Protein AF-0000000075436299 (afdb_homodimer)

Organism: Fusarium oxysporum f. sp. cubense (strain race 4) (NCBI:txid2502994)

Nearest PDB structures (foldseek):
  7tog-assembly1_A  TM=9.737E-01  e=5.613E-54  Prolixibacter bellariivorans
  7toj-assembly1_A  TM=9.545E-01  e=9.692E-47  Chryseobacterium sp. YR480
  7tok-assembly1_A  TM=7.666E-01  e=3.173E-10  Flavobacterium johnsoniae
  7tok-assembly2_B  TM=7.812E-01  e=6.354E-10  Flavobacterium johnsoniae
  4hf7-assembly1_A-2  TM=7.549E-01  e=6.165E-09  Bacteroides thetaiotaomicron VPI-5482

Secondary structure (DSSP, 8-state):
------EEEEE-PPPEEPPGGGSPPTTSEETTEESTTEEEEEEEE-SS-EEEEEEEEEETT-SSPEEESEEEEEPBPP-BTTBTTT-SBB-GGG-EE--BTTBSSEEE-TTEEEEPPPEEEEE-TT-EEEEEEEESS-EEGGG-EEES--SS-EEEEES--TT-SB--STT-EEES-EESEEEEEEE--TT---EEEEEESHHHHTTTSPTTS--SHHHHHHHHHTTSTTGGG-EEEEEE-TT--SSS-BSB--HHHHHIIIIITSTTEEEEEEE--HHHHHHS-SSHHHHHHHHHHHHHHHHHHHHHHHTTT-EEEEEPPPP-TT-TTT---HHHHHHHHHHHHHHHHS--SSEEE-HHHHHB-SS-TTSB-GGGB-SSSSSB-HHHHHHHHHHS-TTHHHHHH-/------EEEEE-PPPEEPPGGGSPPTTSEETTEESTTEEEEEEEE-SS-EEEEEEEEEETT-SSPEEESEEEEEPBPP-BTTBTTT-SBB-GGG-EE--BTTBSSEEE-TTEEEEPPPEEEEE-TT-EEEEEEEESS-EEGGG-EEES---S-EEEEES--TT-SB--STT-EEES-EESEEEEEEE--TT---EEEEEESHHHHTTTSPTTS--SHHHHHHHHHTTSTTGGG-EEEEEE-TT--SSS-BSBS-HHHHHIIIIITSTTEEEEEEE--HHHHHHS-SSHHHHHHHHHHHHHHHHHHHHHHHTTT-EEEEEPPPP-TT-TTT---HHHHHHHHHHHHHHHHS--SSEEE-HHHHHB-SS-TTSB-GGGB-SSSSSB-HHHHHHHHHHS-TTHHHHHH-

Radius of gyration: 26.65 Å; Cα contacts (8 Å, |Δi|>4): 2162; chains: 2; bounding box: 62×73×62 Å

Structure (mmCIF, N/CA/C/O backbone):
data_AF-0000000075436299-model_v1
#
loop_
_entity.id
_entity.type
_entity.pdbx_description
1 polymer 'SGNH hydrolase-type esterase domain-containing protein'
#
loop_
_atom_site.group_PDB
_atom_site.id
_atom_site.type_symbol
_atom_site.label_atom_id
_atom_site.label_alt_id
_atom_site.label_comp_id
_atom_site.label_asym_id
_atom_site.label_entity_id
_atom_site.label_seq_id
_atom_site.pdbx_PDB_ins_code
_atom_site.Cartn_x
_atom_site.Cartn_y
_atom_site.Cartn_z
_atom_site.occupancy
_atom_site.B_iso_or_equiv
_atom_site.auth_seq_id
_atom_site.auth_comp_id
_atom_site.auth_asym_id
_atom_site.auth_atom_id
_atom_site.pdbx_PDB_model_num
ATOM 1 N N . MET A 1 1 ? 11.297 19.406 -19.016 1 36.53 1 MET A N 1
ATOM 2 C CA . MET A 1 1 ? 11.031 18.547 -17.875 1 36.53 1 MET A CA 1
ATOM 3 C C . MET A 1 1 ? 11.289 17.078 -18.219 1 36.53 1 MET A C 1
ATOM 5 O O . MET A 1 1 ? 11.016 16.641 -19.328 1 36.53 1 MET A O 1
ATOM 9 N N . LYS A 1 2 ? 12.211 16.516 -17.562 1 46.03 2 LYS A N 1
ATOM 10 C CA . LYS A 1 2 ? 12.625 15.148 -17.859 1 46.03 2 LYS A CA 1
ATOM 11 C C . LYS A 1 2 ? 11.422 14.211 -17.953 1 46.03 2 LYS A C 1
ATOM 13 O O . LYS A 1 2 ? 10.531 14.258 -17.094 1 46.03 2 LYS A O 1
ATOM 18 N N . SER A 1 3 ? 11.07 13.898 -19.219 1 51.47 3 SER A N 1
ATOM 19 C CA . SER A 1 3 ? 10.016 12.906 -19.422 1 51.47 3 SER A CA 1
ATOM 20 C C . SER A 1 3 ? 10.094 11.797 -18.375 1 51.47 3 SER A C 1
ATOM 22 O O . SER A 1 3 ? 11.164 11.219 -18.156 1 51.47 3 SER A O 1
ATOM 24 N N . LEU A 1 4 ? 9.055 11.75 -17.453 1 61.84 4 LEU A N 1
ATOM 25 C CA . LEU A 1 4 ? 9.023 10.695 -16.438 1 61.84 4 LEU A CA 1
ATOM 26 C C . LEU A 1 4 ? 9.062 9.32 -17.094 1 61.84 4 LEU A C 1
ATOM 28 O O . LEU A 1 4 ? 8.266 9.023 -17.984 1 61.84 4 LEU A O 1
ATOM 32 N N . SER A 1 5 ? 10.219 8.656 -17.031 1 71.25 5 SER A N 1
ATOM 33 C CA . SER A 1 5 ? 10.25 7.289 -17.531 1 71.25 5 SER A CA 1
ATOM 34 C C . SER A 1 5 ? 9.195 6.422 -16.844 1 71.25 5 SER A C 1
ATOM 36 O O . SER A 1 5 ? 9.062 6.449 -15.625 1 71.25 5 SER A O 1
ATOM 38 N N . LYS A 1 6 ? 8.281 5.848 -17.656 1 85.69 6 LYS A N 1
ATOM 39 C CA . LYS A 1 6 ? 7.289 4.914 -17.141 1 85.69 6 LYS A CA 1
ATOM 40 C C . LYS A 1 6 ? 7.848 3.494 -17.078 1 85.69 6 LYS A C 1
ATOM 42 O O . LYS A 1 6 ? 8.672 3.111 -17.906 1 85.69 6 LYS A O 1
ATOM 47 N N . TRP A 1 7 ? 7.582 2.871 -16.078 1 94.62 7 TRP A N 1
ATOM 48 C CA . TRP A 1 7 ? 8.031 1.502 -15.844 1 94.62 7 TRP A CA 1
ATOM 49 C C . TRP A 1 7 ? 6.848 0.543 -15.781 1 94.62 7 TRP A C 1
ATOM 51 O O . TRP A 1 7 ? 5.73 0.951 -15.461 1 94.62 7 TRP A O 1
ATOM 61 N N . VAL A 1 8 ? 7.066 -0.696 -16.125 1 96.38 8 VAL A N 1
ATOM 62 C CA . VAL A 1 8 ? 6.066 -1.759 -16.078 1 96.38 8 VAL A CA 1
ATOM 63 C C . VAL A 1 8 ? 6.645 -2.984 -15.375 1 96.38 8 VAL A C 1
ATOM 65 O O . VAL A 1 8 ? 7.742 -3.438 -15.703 1 96.38 8 VAL A O 1
ATOM 68 N N . THR A 1 9 ? 5.898 -3.463 -14.383 1 98.06 9 THR A N 1
ATOM 69 C CA . THR A 1 9 ? 6.32 -4.688 -13.711 1 98.06 9 THR A CA 1
ATOM 70 C C . THR A 1 9 ? 6.098 -5.898 -14.609 1 98.06 9 THR A C 1
ATOM 72 O O . THR A 1 9 ? 5.004 -6.09 -15.141 1 98.06 9 THR A O 1
ATOM 75 N N . VAL A 1 10 ? 7.145 -6.754 -14.766 1 98.38 10 VAL A N 1
ATOM 76 C CA . VAL A 1 10 ? 7.051 -7.863 -15.703 1 98.38 10 VAL A CA 1
ATOM 77 C C . VAL A 1 10 ? 7.32 -9.18 -14.984 1 98.38 10 VAL A C 1
ATOM 79 O O . VAL A 1 10 ? 7.266 -10.25 -15.594 1 98.38 10 VAL A O 1
ATOM 82 N N . TRP A 1 11 ? 7.648 -9.125 -13.781 1 98.62 11 TRP A N 1
ATOM 83 C CA . TRP A 1 11 ? 7.719 -10.242 -12.844 1 98.62 11 TRP A CA 1
ATOM 84 C C . TRP A 1 11 ? 7.598 -9.758 -11.406 1 98.62 11 TRP A C 1
ATOM 86 O O . TRP A 1 11 ? 8.281 -8.812 -11 1 98.62 11 TRP A O 1
ATOM 96 N N . ALA A 1 12 ? 6.75 -10.359 -10.617 1 98.75 12 ALA A N 1
ATOM 97 C CA . ALA A 1 12 ? 6.621 -10 -9.203 1 98.75 12 ALA A CA 1
ATOM 98 C C . ALA A 1 12 ? 5.926 -11.109 -8.422 1 98.75 12 ALA A C 1
ATOM 100 O O . ALA A 1 12 ? 4.734 -11.367 -8.617 1 98.75 12 ALA A O 1
ATOM 101 N N . PRO A 1 13 ? 6.645 -11.812 -7.508 1 97.94 13 PRO A N 1
ATOM 102 C CA . PRO A 1 13 ? 5.969 -12.656 -6.523 1 97.94 13 PRO A CA 1
ATOM 103 C C . PRO A 1 13 ? 5.426 -11.859 -5.34 1 97.94 13 PRO A C 1
ATOM 105 O O . PRO A 1 13 ? 5.867 -10.734 -5.094 1 97.94 13 PRO A O 1
ATOM 108 N N . THR A 1 14 ? 4.457 -12.391 -4.66 1 97.94 14 THR A N 1
ATOM 109 C CA . THR A 1 14 ? 3.963 -11.727 -3.459 1 97.94 14 THR A CA 1
ATOM 110 C C . THR A 1 14 ? 4.957 -11.883 -2.309 1 97.94 14 THR A C 1
ATOM 112 O O . THR A 1 14 ? 5.293 -13 -1.92 1 97.94 14 THR A O 1
ATOM 115 N N . PRO A 1 15 ? 5.438 -10.75 -1.739 1 97.38 15 PRO A N 1
ATOM 116 C CA . PRO A 1 15 ? 6.23 -10.883 -0.515 1 97.38 15 PRO A CA 1
ATOM 117 C C . PRO A 1 15 ? 5.414 -11.43 0.658 1 97.38 15 PRO A C 1
ATOM 119 O O . PRO A 1 15 ? 4.258 -11.047 0.837 1 97.38 15 PRO A O 1
ATOM 122 N N . GLN A 1 16 ? 6.004 -12.312 1.395 1 97.12 16 GLN A N 1
ATOM 123 C CA . GLN A 1 16 ? 5.402 -12.922 2.578 1 97.12 16 GLN A CA 1
ATOM 124 C C . GLN A 1 16 ? 6.418 -13.039 3.713 1 97.12 16 GLN A C 1
ATOM 126 O O . GLN A 1 16 ? 7.629 -13.047 3.473 1 97.12 16 GLN A O 1
ATOM 131 N N . PRO A 1 17 ? 5.879 -13.008 4.969 1 95.88 17 PRO A N 1
ATOM 132 C CA . PRO A 1 17 ? 6.797 -13.406 6.035 1 95.88 17 PRO A CA 1
ATOM 133 C C . PRO A 1 17 ? 7.258 -14.859 5.898 1 95.88 17 PRO A C 1
ATOM 135 O O . PRO A 1 17 ? 6.469 -15.734 5.535 1 95.88 17 PRO A O 1
ATOM 138 N N . THR A 1 18 ? 8.5 -15.078 6.148 1 95.75 18 THR A N 1
ATOM 139 C CA . THR A 1 18 ? 9.023 -16.438 6.027 1 95.75 18 THR A CA 1
ATOM 140 C C . THR A 1 18 ? 8.75 -17.234 7.297 1 95.75 18 THR A C 1
ATOM 142 O O . THR A 1 18 ? 9.18 -16.844 8.383 1 95.75 18 THR A O 1
ATOM 145 N N . GLU A 1 19 ? 8.094 -18.297 7.129 1 93.88 19 GLU A N 1
ATOM 146 C CA . GLU A 1 19 ? 7.852 -19.188 8.258 1 93.88 19 GLU A CA 1
ATOM 147 C C . GLU A 1 19 ? 9.07 -20.078 8.539 1 93.88 19 GLU A C 1
ATOM 149 O O . GLU A 1 19 ? 9.914 -20.266 7.668 1 93.88 19 GLU A O 1
ATOM 154 N N . GLU A 1 20 ? 9.094 -20.625 9.727 1 92.06 20 GLU A N 1
ATOM 155 C CA . GLU A 1 20 ? 10.227 -21.438 10.164 1 92.06 20 GLU A CA 1
ATOM 156 C C . GLU A 1 20 ? 10.5 -22.594 9.195 1 92.06 20 GLU A C 1
ATOM 158 O O . GLU A 1 20 ? 11.648 -22.859 8.844 1 92.06 20 GLU A O 1
ATOM 163 N N . ALA A 1 21 ? 9.461 -23.234 8.711 1 92.44 21 ALA A N 1
ATOM 164 C CA . ALA A 1 21 ? 9.586 -24.391 7.832 1 92.44 21 ALA A CA 1
ATOM 165 C C . ALA A 1 21 ? 10.172 -24 6.48 1 92.44 21 ALA A C 1
ATOM 167 O O . ALA A 1 21 ? 10.656 -24.859 5.734 1 92.44 21 ALA A O 1
ATOM 168 N N . ASP A 1 22 ? 10.141 -22.703 6.137 1 94.25 22 ASP A N 1
ATOM 169 C CA . ASP A 1 22 ? 10.594 -22.219 4.832 1 94.25 22 ASP A CA 1
ATOM 170 C C . ASP A 1 22 ? 11.984 -21.578 4.934 1 94.25 22 ASP A C 1
ATOM 172 O O . ASP A 1 22 ? 12.516 -21.078 3.939 1 94.25 22 ASP A O 1
ATOM 176 N N . MET A 1 23 ? 12.562 -21.625 6.109 1 95.5 23 MET A N 1
ATOM 177 C CA . MET A 1 23 ? 13.898 -21.078 6.316 1 95.5 23 MET A CA 1
ATOM 178 C C . MET A 1 23 ? 14.969 -22.078 5.883 1 95.5 23 MET A C 1
ATOM 180 O O . MET A 1 23 ? 14.773 -23.281 5.996 1 95.5 23 MET A O 1
ATOM 184 N N . PRO A 1 24 ? 16.094 -21.562 5.328 1 94.06 24 PRO A N 1
ATOM 185 C CA . PRO A 1 24 ? 17.188 -22.516 5.102 1 94.06 24 PRO A CA 1
ATOM 186 C C . PRO A 1 24 ? 17.672 -23.156 6.391 1 94.06 24 PRO A C 1
ATOM 188 O O . PRO A 1 24 ? 17.703 -22.516 7.441 1 94.06 24 PRO A O 1
ATOM 191 N N . SER A 1 25 ? 18.078 -24.344 6.234 1 91.94 25 SER A N 1
ATOM 192 C CA . SER A 1 25 ? 18.531 -25.109 7.398 1 91.94 25 SER A CA 1
ATOM 193 C C . SER A 1 25 ? 19.938 -24.719 7.809 1 91.94 25 SER A C 1
ATOM 195 O O . SER A 1 25 ? 20.594 -23.922 7.121 1 91.94 25 SER A O 1
ATOM 197 N N . TYR A 1 26 ? 20.312 -25.25 8.992 1 91.62 26 TYR A N 1
ATOM 198 C CA . TYR A 1 26 ? 21.719 -25.125 9.398 1 91.62 26 TYR A CA 1
ATOM 199 C C . TYR A 1 26 ? 22.656 -25.578 8.289 1 91.62 26 TYR A C 1
ATOM 201 O O . TYR A 1 26 ? 22.391 -26.594 7.625 1 91.62 26 TYR A O 1
ATOM 209 N N . PRO A 1 27 ? 23.734 -24.906 8.047 1 93.75 27 PRO A N 1
ATOM 210 C CA . PRO A 1 27 ? 24.312 -23.766 8.773 1 93.75 27 PRO A CA 1
ATOM 211 C C . PRO A 1 27 ? 23.938 -22.422 8.164 1 93.75 27 PRO A C 1
ATOM 213 O O . PRO A 1 27 ? 24.484 -21.391 8.555 1 93.75 27 PRO A O 1
ATOM 216 N N . LEU A 1 28 ? 23.047 -22.422 7.266 1 95.5 28 LEU A N 1
ATOM 217 C CA . LEU A 1 28 ? 22.719 -21.188 6.57 1 95.5 28 LEU A CA 1
ATOM 218 C C . LEU A 1 28 ? 21.828 -20.297 7.441 1 95.5 28 LEU A C 1
ATOM 220 O O . LEU A 1 28 ? 21.656 -19.109 7.152 1 95.5 28 LEU A O 1
ATOM 224 N N . THR A 1 29 ? 21.234 -20.844 8.445 1 94.62 29 THR A N 1
ATOM 225 C CA . THR A 1 29 ? 20.562 -20.141 9.523 1 94.62 29 THR A CA 1
ATOM 226 C C . THR A 1 29 ? 21.125 -20.547 10.883 1 94.62 29 THR A C 1
ATOM 228 O O . THR A 1 29 ? 21.078 -21.734 11.242 1 94.62 29 THR A O 1
ATOM 231 N N . GLN A 1 30 ? 21.703 -19.672 11.602 1 92.56 30 GLN A N 1
ATOM 232 C CA . GLN A 1 30 ? 22.297 -19.969 12.898 1 92.56 30 GLN A CA 1
ATOM 233 C C . GLN A 1 30 ? 22.312 -18.75 13.797 1 92.56 30 GLN A C 1
ATOM 235 O O . GLN A 1 30 ? 22.484 -17.625 13.32 1 92.56 30 GLN A O 1
ATOM 240 N N . HIS A 1 31 ? 22.078 -18.984 15.039 1 93.44 31 HIS A N 1
ATOM 241 C CA . HIS A 1 31 ? 22.219 -17.969 16.078 1 93.44 31 HIS A CA 1
ATOM 242 C C . HIS A 1 31 ? 21.359 -16.734 15.781 1 93.44 31 HIS A C 1
ATOM 244 O O . HIS A 1 31 ? 21.844 -15.609 15.898 1 93.44 31 HIS A O 1
ATOM 250 N N . GLY A 1 32 ? 20.156 -17 15.219 1 94.56 32 GLY A N 1
ATOM 251 C CA . GLY A 1 32 ? 19.203 -15.922 15.016 1 94.56 32 GLY A CA 1
ATOM 252 C C . GLY A 1 32 ? 19.469 -15.117 13.758 1 94.56 32 GLY A C 1
ATOM 253 O O . GLY A 1 32 ? 18.828 -14.094 13.523 1 94.56 32 GLY A O 1
ATOM 254 N N . VAL A 1 33 ? 20.453 -15.586 12.945 1 97.44 33 VAL A N 1
ATOM 255 C CA . VAL A 1 33 ? 20.797 -14.898 11.703 1 97.44 33 VAL A CA 1
ATOM 256 C C . VAL A 1 33 ? 20.703 -15.867 10.531 1 97.44 33 VAL A C 1
ATOM 258 O O . VAL A 1 33 ? 21.219 -16.984 10.594 1 97.44 33 VAL A O 1
ATOM 261 N N . ALA A 1 34 ? 20.016 -15.484 9.531 1 97.44 34 ALA A N 1
ATOM 262 C CA . ALA A 1 34 ? 19.922 -16.266 8.297 1 97.44 34 ALA A CA 1
ATOM 263 C C . ALA A 1 34 ? 20.828 -15.68 7.211 1 97.44 34 ALA A C 1
ATOM 265 O O . ALA A 1 34 ? 21.047 -14.469 7.16 1 97.44 34 ALA A O 1
ATOM 266 N N . PHE A 1 35 ? 21.438 -16.578 6.348 1 98.06 35 PHE A N 1
ATOM 267 C CA . PHE A 1 35 ? 22.141 -16.25 5.109 1 98.06 35 PHE A CA 1
ATOM 268 C C . PHE A 1 35 ? 23.422 -15.477 5.395 1 98.06 35 PHE A C 1
ATOM 270 O O . PHE A 1 35 ? 23.828 -14.625 4.609 1 98.06 35 PHE A O 1
ATOM 277 N N . ARG A 1 36 ? 23.969 -15.586 6.629 1 98 36 ARG A N 1
ATOM 278 C CA . ARG A 1 36 ? 25.281 -14.977 6.859 1 98 36 ARG A CA 1
ATOM 279 C C . ARG A 1 36 ? 26.328 -15.531 5.883 1 98 36 ARG A C 1
ATOM 281 O O . ARG A 1 36 ? 26.438 -16.75 5.707 1 98 36 ARG A O 1
ATOM 288 N N . ASN A 1 37 ? 27.078 -14.609 5.27 1 98.25 37 ASN A N 1
ATOM 289 C CA . ASN A 1 37 ? 28.094 -14.977 4.289 1 98.25 37 ASN A CA 1
ATOM 290 C C . ASN A 1 37 ? 27.531 -15.922 3.232 1 98.25 37 ASN A C 1
ATOM 292 O O . ASN A 1 37 ? 28.141 -16.969 2.953 1 98.25 37 ASN A O 1
ATOM 296 N N . THR A 1 38 ? 26.422 -15.648 2.715 1 98.44 38 THR A N 1
ATOM 297 C CA . THR A 1 38 ? 25.719 -16.594 1.851 1 98.44 38 THR A CA 1
ATOM 298 C C . THR A 1 38 ? 25.297 -15.914 0.544 1 98.44 38 THR A C 1
ATOM 300 O O . THR A 1 38 ? 24.828 -14.781 0.547 1 98.44 38 THR A O 1
ATOM 303 N N . THR A 1 39 ? 25.547 -16.562 -0.555 1 98.75 39 THR A N 1
ATOM 304 C CA . THR A 1 39 ? 24.984 -16.219 -1.854 1 98.75 39 THR A CA 1
ATOM 305 C C . THR A 1 39 ? 23.688 -16.984 -2.111 1 98.75 39 THR A C 1
ATOM 307 O O . THR A 1 39 ? 23.625 -18.188 -1.88 1 98.75 39 THR A O 1
ATOM 310 N N . ILE A 1 40 ? 22.703 -16.328 -2.459 1 98.81 40 ILE A N 1
ATOM 311 C CA . ILE A 1 40 ? 21.438 -16.891 -2.926 1 98.81 40 ILE A CA 1
ATOM 312 C C . ILE A 1 40 ? 21.281 -16.625 -4.422 1 98.81 40 ILE A C 1
ATOM 314 O O . ILE A 1 40 ? 21.234 -15.477 -4.859 1 98.81 40 ILE A O 1
ATOM 318 N N . ARG A 1 41 ? 21.25 -17.656 -5.246 1 98.69 41 ARG A N 1
ATOM 319 C CA . ARG A 1 41 ? 21 -17.516 -6.68 1 98.69 41 ARG A CA 1
ATOM 320 C C . ARG A 1 41 ? 19.594 -17.969 -7.043 1 98.69 41 ARG A C 1
ATOM 322 O O . ARG A 1 41 ? 19.219 -19.125 -6.801 1 98.69 41 ARG A O 1
ATOM 329 N N . GLN A 1 42 ? 18.875 -17.094 -7.602 1 98.62 42 GLN A N 1
ATOM 330 C CA . GLN A 1 42 ? 17.453 -17.297 -7.867 1 98.62 42 GLN A CA 1
ATOM 331 C C . GLN A 1 42 ? 17.125 -17.062 -9.344 1 98.62 42 GLN A C 1
ATOM 333 O O . GLN A 1 42 ? 17.672 -16.141 -9.969 1 98.62 42 GLN A O 1
ATOM 338 N N . THR A 1 43 ? 16.344 -17.922 -9.961 1 98 43 THR A N 1
ATOM 339 C CA . THR A 1 43 ? 15.914 -17.719 -11.344 1 98 43 THR A CA 1
ATOM 340 C C . THR A 1 43 ? 14.43 -17.344 -11.391 1 98 43 THR A C 1
ATOM 342 O O . THR A 1 43 ? 13.672 -17.672 -10.477 1 98 43 THR A O 1
ATOM 345 N N . LEU A 1 44 ? 14.047 -16.625 -12.352 1 98.38 44 LEU A N 1
ATOM 346 C CA . LEU A 1 44 ? 12.672 -16.172 -12.57 1 98.38 44 LEU A CA 1
ATOM 347 C C . LEU A 1 44 ? 12.406 -15.961 -14.055 1 98.38 44 LEU A C 1
ATOM 349 O O . LEU A 1 44 ? 13.336 -15.742 -14.836 1 98.38 44 LEU A O 1
ATOM 353 N N . ARG A 1 45 ? 11.195 -16.062 -14.492 1 98.25 45 ARG A N 1
ATOM 354 C CA . ARG A 1 45 ? 10.789 -15.883 -15.883 1 98.25 45 ARG A CA 1
ATOM 355 C C . ARG A 1 45 ? 10.023 -14.578 -16.078 1 98.25 45 ARG A C 1
ATOM 357 O O . ARG A 1 45 ? 8.961 -14.383 -15.484 1 98.25 45 ARG A O 1
ATOM 364 N N . VAL A 1 46 ? 10.562 -13.664 -16.906 1 98 46 VAL A N 1
ATOM 365 C CA . VAL A 1 46 ? 9.906 -12.383 -17.141 1 98 46 VAL A CA 1
ATOM 366 C C . VAL A 1 46 ? 8.875 -12.531 -18.25 1 98 46 VAL A C 1
ATOM 368 O O . VAL A 1 46 ? 9.008 -13.383 -19.125 1 98 46 VAL A O 1
ATOM 371 N N . THR A 1 47 ? 7.871 -11.633 -18.219 1 98.12 47 THR A N 1
ATOM 372 C CA . THR A 1 47 ? 6.734 -11.844 -19.109 1 98.12 47 THR A CA 1
ATOM 373 C C . THR A 1 47 ? 6.602 -10.688 -20.094 1 98.12 47 THR A C 1
ATOM 375 O O . THR A 1 47 ? 5.531 -10.484 -20.672 1 98.12 47 THR A O 1
ATOM 378 N N . ALA A 1 48 ? 7.574 -9.906 -20.219 1 96.31 48 ALA A N 1
ATOM 379 C CA . ALA A 1 48 ? 7.73 -8.906 -21.266 1 96.31 48 ALA A CA 1
ATOM 380 C C . ALA A 1 48 ? 9.203 -8.617 -21.531 1 96.31 48 ALA A C 1
ATOM 382 O O . ALA A 1 48 ? 10.055 -8.875 -20.672 1 96.31 48 ALA A O 1
ATOM 383 N N . GLY A 1 49 ? 9.461 -8.109 -22.703 1 94.69 49 GLY A N 1
ATOM 384 C CA . GLY A 1 49 ? 10.828 -7.762 -23.062 1 94.69 49 GLY A CA 1
ATOM 385 C C . GLY A 1 49 ? 11.102 -6.273 -23 1 94.69 49 GLY A C 1
ATOM 386 O O . GLY A 1 49 ? 10.164 -5.465 -22.969 1 94.69 49 GLY A O 1
ATOM 387 N N . GLY A 1 50 ? 12.289 -5.945 -22.906 1 93.88 50 GLY A N 1
ATOM 388 C CA . GLY A 1 50 ? 12.781 -4.574 -22.891 1 93.88 50 GLY A CA 1
ATOM 389 C C . GLY A 1 50 ? 14.297 -4.484 -22.859 1 93.88 50 GLY A C 1
ATOM 390 O O . GLY A 1 50 ? 14.984 -5.488 -22.641 1 93.88 50 GLY A O 1
ATOM 391 N N . ASP A 1 51 ? 14.75 -3.289 -23.094 1 94.19 51 ASP A N 1
ATOM 392 C CA . ASP A 1 51 ? 16.203 -3.086 -23.188 1 94.19 51 ASP A CA 1
ATOM 393 C C . ASP A 1 51 ? 16.797 -2.73 -21.828 1 94.19 51 ASP A C 1
ATOM 395 O O . ASP A 1 51 ? 17.953 -3.037 -21.547 1 94.19 51 ASP A O 1
ATOM 399 N N . SER A 1 52 ? 16.016 -2.045 -21.062 1 94.75 52 SER A N 1
ATOM 400 C CA . SER A 1 52 ? 16.453 -1.575 -19.75 1 94.75 52 SER A CA 1
ATOM 401 C C . SER A 1 52 ? 15.531 -2.076 -18.641 1 94.75 52 SER A C 1
ATOM 403 O O . SER A 1 52 ? 14.305 -2.014 -18.766 1 94.75 52 SER A O 1
ATOM 405 N N . ILE A 1 53 ? 16.188 -2.584 -17.578 1 96.62 53 ILE A N 1
ATOM 406 C CA . ILE A 1 53 ? 15.375 -3.17 -16.516 1 96.62 53 ILE A CA 1
ATOM 407 C C . ILE A 1 53 ? 15.844 -2.645 -15.164 1 96.62 53 ILE A C 1
ATOM 409 O O . ILE A 1 53 ? 16.906 -2.029 -15.062 1 96.62 53 ILE A O 1
ATOM 413 N N . ARG A 1 54 ? 15.07 -2.787 -14.195 1 97.75 54 ARG A N 1
ATOM 414 C CA . ARG A 1 54 ? 15.469 -2.617 -12.805 1 97.75 54 ARG A CA 1
ATOM 415 C C . ARG A 1 54 ? 14.852 -3.691 -11.914 1 97.75 54 ARG A C 1
ATOM 417 O O . ARG A 1 54 ? 13.859 -4.312 -12.289 1 97.75 54 ARG A O 1
ATOM 424 N N . ILE A 1 55 ? 15.531 -3.945 -10.82 1 98.56 55 ILE A N 1
ATOM 425 C CA . ILE A 1 55 ? 15.18 -5.027 -9.906 1 98.56 55 ILE A CA 1
ATOM 426 C C . ILE A 1 55 ? 14.664 -4.445 -8.594 1 98.56 55 ILE A C 1
ATOM 428 O O . ILE A 1 55 ? 15.234 -3.488 -8.062 1 98.56 55 ILE A O 1
ATOM 432 N N . ARG A 1 56 ? 13.578 -4.965 -8.133 1 98.75 56 ARG A N 1
ATOM 433 C CA . ARG A 1 56 ? 13.016 -4.562 -6.848 1 98.75 56 ARG A CA 1
ATOM 434 C C . ARG A 1 56 ? 13.383 -5.559 -5.754 1 98.75 56 ARG A C 1
ATOM 436 O O . ARG A 1 56 ? 13.133 -6.758 -5.891 1 98.75 56 ARG A O 1
ATOM 443 N N . LEU A 1 57 ? 13.984 -5.098 -4.672 1 98.81 57 LEU A N 1
ATOM 444 C CA . LEU A 1 57 ? 14.375 -5.863 -3.494 1 98.81 57 LEU A CA 1
ATOM 445 C C . LEU A 1 57 ? 13.555 -5.449 -2.279 1 98.81 57 LEU A C 1
ATOM 447 O O . LEU A 1 57 ? 13.383 -4.254 -2.018 1 98.81 57 LEU A O 1
ATOM 451 N N . SER A 1 58 ? 13.094 -6.461 -1.551 1 98.56 58 SER A N 1
ATOM 452 C CA . SER A 1 58 ? 12.086 -6.156 -0.538 1 98.56 58 SER A CA 1
ATOM 453 C C . SER A 1 58 ? 12.539 -6.605 0.846 1 98.56 58 SER A C 1
ATOM 455 O O . SER A 1 58 ? 13.133 -7.68 0.991 1 98.56 58 SER A O 1
ATOM 457 N N . ASN A 1 59 ? 12.297 -5.816 1.838 1 98.38 59 ASN A N 1
ATOM 458 C CA . ASN A 1 59 ? 12.43 -6.043 3.273 1 98.38 59 ASN A CA 1
ATOM 459 C C . ASN A 1 59 ? 11.133 -5.73 4.012 1 98.38 59 ASN A C 1
ATOM 461 O O . ASN A 1 59 ? 11.156 -5.184 5.117 1 98.38 59 ASN A O 1
ATOM 465 N N . LEU A 1 60 ? 10.055 -6.074 3.346 1 97.69 60 LEU A N 1
ATOM 466 C CA . LEU A 1 60 ? 8.719 -5.684 3.771 1 97.69 60 LEU A CA 1
ATOM 467 C C . LEU A 1 60 ? 8.438 -6.168 5.188 1 97.69 60 LEU A C 1
ATOM 469 O O . LEU A 1 60 ? 7.773 -5.477 5.965 1 97.69 60 LEU A O 1
ATOM 473 N N . PHE A 1 61 ? 8.891 -7.277 5.547 1 97 61 PHE A N 1
ATOM 474 C CA . PHE A 1 61 ? 8.539 -7.852 6.844 1 97 61 PHE A CA 1
ATOM 475 C C . PHE A 1 61 ? 9.734 -7.82 7.789 1 97 61 PHE A C 1
ATOM 477 O O . PHE A 1 61 ? 9.711 -8.453 8.844 1 97 61 PHE A O 1
ATOM 484 N N . GLY A 1 62 ? 10.789 -7.125 7.316 1 96.25 62 GLY A N 1
ATOM 485 C CA . GLY A 1 62 ? 11.93 -6.891 8.188 1 96.25 62 GLY A CA 1
ATOM 486 C C . GLY A 1 62 ? 11.781 -5.645 9.039 1 96.25 62 GLY A C 1
ATOM 487 O O . GLY A 1 62 ? 11.234 -4.637 8.586 1 96.25 62 GLY A O 1
ATOM 488 N N . LEU A 1 63 ? 12.305 -5.727 10.227 1 90.94 63 LEU A N 1
ATOM 489 C CA . LEU A 1 63 ? 12.242 -4.578 11.125 1 90.94 63 LEU A CA 1
ATOM 490 C C . LEU A 1 63 ? 13.531 -3.766 11.062 1 90.94 63 LEU A C 1
ATOM 492 O O . LEU A 1 63 ? 13.508 -2.549 11.266 1 90.94 63 LEU A O 1
ATOM 496 N N . GLU A 1 64 ? 14.594 -4.484 10.773 1 93.5 64 GLU A N 1
ATOM 497 C CA . GLU A 1 64 ? 15.891 -3.842 10.625 1 93.5 64 GLU A CA 1
ATOM 498 C C . GLU A 1 64 ? 16.281 -3.707 9.156 1 93.5 64 GLU A C 1
ATOM 500 O O . GLU A 1 64 ? 15.695 -4.363 8.297 1 93.5 64 GLU A O 1
ATOM 505 N N . THR A 1 65 ? 17.266 -2.885 8.938 1 95.94 65 THR A N 1
ATOM 506 C CA . THR A 1 65 ? 17.734 -2.693 7.57 1 95.94 65 THR A CA 1
ATOM 507 C C . THR A 1 65 ? 18.359 -3.975 7.027 1 95.94 65 THR A C 1
ATOM 509 O O . THR A 1 65 ? 19.156 -4.617 7.711 1 95.94 65 THR A O 1
ATOM 512 N N . LEU A 1 66 ? 17.969 -4.422 5.879 1 98 66 LEU A N 1
ATOM 513 C CA . LEU A 1 66 ? 18.578 -5.508 5.121 1 98 66 LEU A CA 1
ATOM 514 C C . LEU A 1 66 ? 19.797 -5.004 4.344 1 98 66 LEU A C 1
ATOM 516 O O . LEU A 1 66 ? 19.672 -4.074 3.541 1 98 66 LEU A O 1
ATOM 520 N N . HIS A 1 67 ? 20.953 -5.574 4.633 1 98 67 HIS A N 1
ATOM 521 C CA . HIS A 1 67 ? 22.188 -5.195 3.953 1 98 67 HIS A CA 1
ATOM 522 C C . HIS A 1 67 ? 22.594 -6.234 2.914 1 98 67 HIS A C 1
ATOM 524 O O . HIS A 1 67 ? 22.969 -7.352 3.266 1 98 67 HIS A O 1
ATOM 530 N N . ILE A 1 68 ? 22.531 -5.914 1.674 1 98.69 68 ILE A N 1
ATOM 531 C CA . ILE A 1 68 ? 22.953 -6.754 0.557 1 98.69 68 ILE A CA 1
ATOM 532 C C . ILE A 1 68 ? 24.312 -6.281 0.048 1 98.69 68 ILE A C 1
ATOM 534 O O . ILE A 1 68 ? 24.453 -5.148 -0.42 1 98.69 68 ILE A O 1
ATOM 538 N N . SER A 1 69 ? 25.25 -7.105 0.107 1 98.75 69 SER A N 1
ATOM 539 C CA . SER A 1 69 ? 26.625 -6.746 -0.235 1 98.75 69 SER A CA 1
ATOM 540 C C . SER A 1 69 ? 26.812 -6.676 -1.746 1 98.75 69 SER A C 1
ATOM 542 O O . SER A 1 69 ? 27.641 -5.902 -2.236 1 98.75 69 SER A O 1
ATOM 544 N N . ARG A 1 70 ? 26.141 -7.562 -2.354 1 98.62 70 ARG A N 1
ATOM 545 C CA . ARG A 1 70 ? 26.219 -7.609 -3.809 1 98.62 70 ARG A CA 1
ATOM 546 C C . ARG A 1 70 ? 24.969 -8.242 -4.414 1 98.62 70 ARG A C 1
ATOM 548 O O . ARG A 1 70 ? 24.438 -9.203 -3.867 1 98.62 70 ARG A O 1
ATOM 555 N N . ALA A 1 71 ? 24.547 -7.73 -5.508 1 98.88 71 ALA A N 1
ATOM 556 C CA . ALA A 1 71 ? 23.5 -8.32 -6.34 1 98.88 71 ALA A CA 1
ATOM 557 C C . ALA A 1 71 ? 23.922 -8.367 -7.805 1 98.88 71 ALA A C 1
ATOM 559 O O . ALA A 1 71 ? 24.531 -7.422 -8.312 1 98.88 71 ALA A O 1
ATOM 560 N N . VAL A 1 72 ? 23.641 -9.477 -8.453 1 98.88 72 VAL A N 1
ATOM 561 C CA . VAL A 1 72 ? 24.094 -9.695 -9.82 1 98.88 72 VAL A CA 1
ATOM 562 C C . VAL A 1 72 ? 22.953 -10.281 -10.656 1 98.88 72 VAL A C 1
ATOM 564 O O . VAL A 1 72 ? 22.234 -11.172 -10.195 1 98.88 72 VAL A O 1
ATOM 567 N N . ILE A 1 73 ? 22.766 -9.766 -11.828 1 98.81 73 ILE A N 1
ATOM 568 C CA . ILE A 1 73 ? 21.844 -10.336 -12.805 1 98.81 73 ILE A CA 1
ATOM 569 C C . ILE A 1 73 ? 22.641 -11.023 -13.914 1 98.81 73 ILE A C 1
ATOM 571 O O . ILE A 1 73 ? 23.734 -10.578 -14.281 1 98.81 73 ILE A O 1
ATOM 575 N N . ALA A 1 74 ? 22.125 -12.102 -14.43 1 98.75 74 ALA A N 1
ATOM 576 C CA . ALA A 1 74 ? 22.766 -12.844 -15.523 1 98.75 74 ALA A CA 1
ATOM 577 C C . ALA A 1 74 ? 21.734 -13.703 -16.266 1 98.75 74 ALA A C 1
ATOM 579 O O . ALA A 1 74 ? 20.578 -13.797 -15.844 1 98.75 74 ALA A O 1
ATOM 580 N N . VAL A 1 75 ? 22.141 -14.227 -17.375 1 97.94 75 VAL A N 1
ATOM 581 C CA . VAL A 1 75 ? 21.406 -15.281 -18.062 1 97.94 75 VAL A CA 1
ATOM 582 C C . VAL A 1 75 ? 21.828 -16.641 -17.516 1 97.94 75 VAL A C 1
ATOM 584 O O . VAL A 1 75 ? 23.016 -16.953 -17.453 1 97.94 75 VAL A O 1
ATOM 587 N N . PRO A 1 76 ? 20.875 -17.359 -17.031 1 97.69 76 PRO A N 1
ATOM 588 C CA . PRO A 1 76 ? 21.234 -18.672 -16.5 1 97.69 76 PRO A CA 1
ATOM 589 C C . PRO A 1 76 ? 21.625 -19.672 -17.609 1 97.69 76 PRO A C 1
ATOM 591 O O . PRO A 1 76 ? 21.188 -19.531 -18.75 1 97.69 76 PRO A O 1
ATOM 594 N N . ARG A 1 77 ? 22.422 -20.609 -17.188 1 94.94 77 ARG A N 1
ATOM 595 C CA . ARG A 1 77 ? 22.766 -21.719 -18.078 1 94.94 77 ARG A CA 1
ATOM 596 C C . ARG A 1 77 ? 21.703 -22.812 -18.016 1 94.94 77 ARG A C 1
ATOM 598 O O . ARG A 1 77 ? 21.141 -23.094 -16.953 1 94.94 77 ARG A O 1
ATOM 605 N N . SER A 1 78 ? 21.562 -23.375 -19.062 1 89.88 78 SER A N 1
ATOM 606 C CA . SER A 1 78 ? 20.641 -24.516 -19.062 1 89.88 78 SER A CA 1
ATOM 607 C C . SER A 1 78 ? 21.203 -25.688 -18.281 1 89.88 78 SER A C 1
ATOM 609 O O . SER A 1 78 ? 22.406 -25.969 -18.344 1 89.88 78 SER A O 1
ATOM 611 N N . HIS A 1 79 ? 20.609 -26.281 -17.234 1 75.94 79 HIS A N 1
ATOM 612 C CA . HIS A 1 79 ? 21.172 -27.359 -16.422 1 75.94 79 HIS A CA 1
ATOM 613 C C . HIS A 1 79 ? 20.266 -28.594 -16.438 1 75.94 79 HIS A C 1
ATOM 615 O O . HIS A 1 79 ? 20.578 -29.594 -15.781 1 75.94 79 HIS A O 1
ATOM 621 N N . TYR A 1 80 ? 19.406 -28.781 -17.125 1 65.19 80 TYR A N 1
ATOM 622 C CA . TYR A 1 80 ? 18.578 -29.969 -17.188 1 65.19 80 TYR A CA 1
ATOM 623 C C . TYR A 1 80 ? 17.594 -29.891 -18.344 1 65.19 80 TYR A C 1
ATOM 625 O O . TYR A 1 80 ? 17.609 -28.938 -19.125 1 65.19 80 TYR A O 1
ATOM 633 N N . SER A 1 81 ? 16.969 -30.906 -18.453 1 62.22 81 SER A N 1
ATOM 634 C CA . SER A 1 81 ? 15.953 -31.062 -19.5 1 62.22 81 SER A CA 1
ATOM 635 C C . SER A 1 81 ? 14.883 -29.984 -19.406 1 62.22 81 SER A C 1
ATOM 637 O O . SER A 1 81 ? 14.156 -29.75 -20.375 1 62.22 81 SER A O 1
ATOM 639 N N . LEU A 1 82 ? 14.922 -29.203 -18.266 1 67.31 82 LEU A N 1
ATOM 640 C CA . LEU A 1 82 ? 13.82 -28.266 -18.109 1 67.31 82 LEU A CA 1
ATOM 641 C C . LEU A 1 82 ? 14.258 -26.844 -18.438 1 67.31 82 LEU A C 1
ATOM 643 O O . LEU A 1 82 ? 13.523 -25.891 -18.188 1 67.31 82 LEU A O 1
ATOM 647 N N . GLY A 1 83 ? 15.453 -26.766 -18.938 1 80.94 83 GLY A N 1
ATOM 648 C CA . GLY A 1 83 ? 15.852 -25.438 -19.391 1 80.94 83 GLY A CA 1
ATOM 649 C C . GLY A 1 83 ? 16.656 -24.672 -18.359 1 80.94 83 GLY A C 1
ATOM 650 O O . GLY A 1 83 ? 17.562 -25.234 -17.719 1 80.94 83 GLY A O 1
ATOM 651 N N . CYS A 1 84 ? 16.375 -23.406 -18.234 1 90.94 84 CYS A N 1
ATOM 652 C CA . CYS A 1 84 ? 17.219 -22.484 -17.469 1 90.94 84 CYS A CA 1
ATOM 653 C C . CYS A 1 84 ? 16.625 -22.219 -16.094 1 90.94 84 CYS A C 1
ATOM 655 O O . CYS A 1 84 ? 17.297 -21.688 -15.211 1 90.94 84 CYS A O 1
ATOM 657 N N . CYS A 1 85 ? 15.383 -22.688 -15.867 1 94.31 85 CYS A N 1
ATOM 658 C CA . CYS A 1 85 ? 14.719 -22.406 -14.609 1 94.31 85 CYS A CA 1
ATOM 659 C C . CYS A 1 85 ? 15.289 -23.266 -13.484 1 94.31 85 CYS A C 1
ATOM 661 O O . CYS A 1 85 ? 15.492 -24.469 -13.648 1 94.31 85 CYS A O 1
ATOM 663 N N . GLY A 1 86 ? 15.57 -22.609 -12.391 1 96.06 86 GLY A N 1
ATOM 664 C CA . GLY A 1 86 ? 16.109 -23.328 -11.25 1 96.06 86 GLY A CA 1
ATOM 665 C C . GLY A 1 86 ? 17.578 -23.656 -11.383 1 96.06 86 GLY A C 1
ATOM 666 O O . GLY A 1 86 ? 18.109 -24.469 -10.625 1 96.06 86 GLY A O 1
ATOM 667 N N . SER A 1 87 ? 18.25 -23.047 -12.336 1 95.81 87 SER A N 1
ATOM 668 C CA . SER A 1 87 ? 19.656 -23.328 -12.57 1 95.81 87 SER A CA 1
ATOM 669 C C . SER A 1 87 ? 20.531 -22.672 -11.508 1 95.81 87 SER A C 1
ATOM 671 O O . SER A 1 87 ? 20.297 -21.516 -11.117 1 95.81 87 SER A O 1
ATOM 673 N N . ALA A 1 88 ? 21.578 -23.375 -11.086 1 95.56 88 ALA A N 1
ATOM 674 C CA . ALA A 1 88 ? 22.578 -22.828 -10.188 1 95.56 88 ALA A CA 1
ATOM 675 C C . ALA A 1 88 ? 23.703 -22.141 -10.969 1 95.56 88 ALA A C 1
ATOM 677 O O . ALA A 1 88 ? 24.625 -21.578 -10.383 1 95.56 88 ALA A O 1
ATOM 678 N N . SER A 1 89 ? 23.594 -22.203 -12.32 1 96.12 89 SER A N 1
ATOM 679 C CA . SER A 1 89 ? 24.703 -21.75 -13.172 1 96.12 89 SER A CA 1
ATOM 680 C C . SER A 1 89 ? 24.266 -20.578 -14.055 1 96.12 89 SER A C 1
ATOM 682 O O . SER A 1 89 ? 23.094 -20.438 -14.375 1 96.12 89 SER A O 1
ATOM 684 N N . ILE A 1 90 ? 25.219 -19.75 -14.398 1 97.75 90 ILE A N 1
ATOM 685 C CA . ILE A 1 90 ? 24.953 -18.594 -15.258 1 97.75 90 ILE A CA 1
ATOM 686 C C . ILE A 1 90 ? 25.969 -18.562 -16.406 1 97.75 90 ILE A C 1
ATOM 688 O O . ILE A 1 90 ? 27.016 -19.203 -16.328 1 97.75 90 ILE A O 1
ATOM 692 N N . LEU A 1 91 ? 25.594 -17.906 -17.453 1 97.44 91 LEU A N 1
ATOM 693 C CA . LEU A 1 91 ? 26.547 -17.5 -18.484 1 97.44 91 LEU A CA 1
ATOM 694 C C . LEU A 1 91 ? 27.359 -16.297 -18.031 1 97.44 91 LEU A C 1
ATOM 696 O O . LEU A 1 91 ? 26.891 -15.156 -18.109 1 97.44 91 LEU A O 1
ATOM 700 N N . LYS A 1 92 ? 28.562 -16.531 -17.625 1 96.62 92 LYS A N 1
ATOM 701 C CA . LYS A 1 92 ? 29.391 -15.555 -16.922 1 96.62 92 LYS A CA 1
ATOM 702 C C . LYS A 1 92 ? 29.531 -14.266 -17.719 1 96.62 92 LYS A C 1
ATOM 704 O O . LYS A 1 92 ? 29.562 -13.172 -17.156 1 96.62 92 LYS A O 1
ATOM 709 N N . GLY A 1 93 ? 29.594 -14.328 -19.016 1 97.31 93 GLY A N 1
ATOM 710 C CA . GLY A 1 93 ? 29.766 -13.164 -19.875 1 97.31 93 GLY A CA 1
ATOM 711 C C . GLY A 1 93 ? 28.594 -12.211 -19.844 1 97.31 93 GLY A C 1
ATOM 712 O O . GLY A 1 93 ? 28.703 -11.055 -20.266 1 97.31 93 GLY A O 1
ATOM 713 N N . THR A 1 94 ? 27.453 -12.664 -19.312 1 97.88 94 THR A N 1
ATOM 714 C CA . THR A 1 94 ? 26.25 -11.844 -19.281 1 97.88 94 THR A CA 1
ATOM 715 C C . THR A 1 94 ? 26.078 -11.195 -17.906 1 97.88 94 THR A C 1
ATOM 717 O O . THR A 1 94 ? 25.203 -10.352 -17.719 1 97.88 94 THR A O 1
ATOM 720 N N . ALA A 1 95 ? 26.891 -11.555 -16.938 1 98.38 95 ALA A N 1
ATOM 721 C CA . ALA A 1 95 ? 26.719 -11.109 -15.555 1 98.38 95 ALA A CA 1
ATOM 722 C C . ALA A 1 95 ? 26.953 -9.609 -15.422 1 98.38 95 ALA A C 1
ATOM 724 O O . ALA A 1 95 ? 27.938 -9.086 -15.961 1 98.38 95 ALA A O 1
ATOM 725 N N . GLN A 1 96 ? 26.031 -8.953 -14.805 1 98.38 96 GLN A N 1
ATOM 726 C CA . GLN A 1 96 ? 26.141 -7.523 -14.508 1 98.38 96 GLN A CA 1
ATOM 727 C C . GLN A 1 96 ? 25.781 -7.234 -13.055 1 98.38 96 GLN A C 1
ATOM 729 O O . GLN A 1 96 ? 24.828 -7.805 -12.516 1 98.38 96 GLN A O 1
ATOM 734 N N . GLN A 1 97 ? 26.562 -6.359 -12.469 1 98.12 97 GLN A N 1
ATOM 735 C CA . GLN A 1 97 ? 26.25 -5.934 -11.109 1 98.12 97 GLN A CA 1
ATOM 736 C C . GLN A 1 97 ? 25 -5.062 -11.07 1 98.12 97 GLN A C 1
ATOM 738 O O . GLN A 1 97 ? 24.812 -4.207 -11.938 1 98.12 97 GLN A O 1
ATOM 743 N N . VAL A 1 98 ? 24.156 -5.355 -10.156 1 98.62 98 VAL A N 1
ATOM 744 C CA . VAL A 1 98 ? 23.016 -4.504 -9.859 1 98.62 98 VAL A CA 1
ATOM 745 C C . VAL A 1 98 ? 23.406 -3.434 -8.844 1 98.62 98 VAL A C 1
ATOM 747 O O . VAL A 1 98 ? 23.906 -3.748 -7.766 1 98.62 98 VAL A O 1
ATOM 750 N N . LEU A 1 99 ? 23.188 -2.209 -9.203 1 98.38 99 LEU A N 1
ATOM 751 C CA . LEU A 1 99 ? 23.609 -1.108 -8.344 1 98.38 99 LEU A CA 1
ATOM 752 C C . LEU A 1 99 ? 22.391 -0.364 -7.781 1 98.38 99 LEU A C 1
ATOM 754 O O . LEU A 1 99 ? 21.297 -0.429 -8.344 1 98.38 99 LEU A O 1
ATOM 758 N N . LEU A 1 100 ? 22.609 0.243 -6.727 1 97.75 100 LEU A N 1
ATOM 759 C CA . LEU A 1 100 ? 21.703 1.231 -6.164 1 97.75 100 LEU A CA 1
ATOM 760 C C . LEU A 1 100 ? 22.422 2.553 -5.91 1 97.75 100 LEU A C 1
ATOM 762 O O . LEU A 1 100 ? 23.328 2.621 -5.082 1 97.75 100 LEU A O 1
ATOM 766 N N . ASP A 1 101 ? 21.984 3.543 -6.645 1 95.44 101 ASP A N 1
ATOM 767 C CA . ASP A 1 101 ? 22.609 4.863 -6.574 1 95.44 101 ASP A CA 1
ATOM 768 C C . ASP A 1 101 ? 24.109 4.773 -6.859 1 95.44 101 ASP A C 1
ATOM 770 O O . ASP A 1 101 ? 24.922 5.363 -6.137 1 95.44 101 ASP A O 1
ATOM 774 N N . GLY A 1 102 ? 24.438 3.932 -7.773 1 96.62 102 GLY A N 1
ATOM 775 C CA . GLY A 1 102 ? 25.828 3.795 -8.211 1 96.62 102 GLY A CA 1
ATOM 776 C C . GLY A 1 102 ? 26.656 2.918 -7.297 1 96.62 102 GLY A C 1
ATOM 777 O O . GLY A 1 102 ? 27.844 2.688 -7.555 1 96.62 102 GLY A O 1
ATOM 778 N N . GLU A 1 103 ? 26.062 2.424 -6.273 1 97.44 103 GLU A N 1
ATOM 779 C CA . GLU A 1 103 ? 26.797 1.64 -5.293 1 97.44 103 GLU A CA 1
ATOM 780 C C . GLU A 1 103 ? 26.484 0.153 -5.414 1 97.44 103 GLU A C 1
ATOM 782 O O . GLU A 1 103 ? 25.344 -0.217 -5.695 1 97.44 103 GLU A O 1
ATOM 787 N N . GLN A 1 104 ? 27.484 -0.649 -5.047 1 96.81 104 GLN A N 1
ATOM 788 C CA . GLN A 1 104 ? 27.344 -2.1 -5.102 1 96.81 104 GLN A CA 1
ATOM 789 C C . GLN A 1 104 ? 26.531 -2.615 -3.916 1 96.81 104 GLN A C 1
ATOM 791 O O . GLN A 1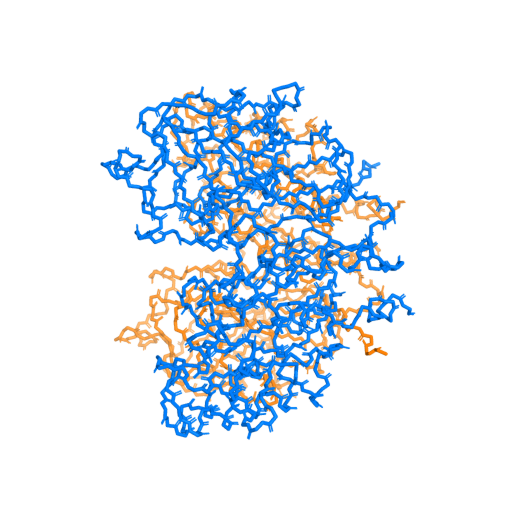 104 ? 25.734 -3.555 -4.059 1 96.81 104 GLN A O 1
ATOM 796 N N . THR A 1 105 ? 26.797 -1.986 -2.797 1 97.75 105 THR A N 1
ATOM 797 C CA . THR A 1 105 ? 26.062 -2.379 -1.602 1 97.75 105 THR A CA 1
ATOM 798 C C . THR A 1 105 ? 24.672 -1.768 -1.604 1 97.75 105 THR A C 1
ATOM 800 O O . THR A 1 105 ? 24.484 -0.614 -1.998 1 97.75 105 THR A O 1
ATOM 803 N N . ILE A 1 106 ? 23.688 -2.562 -1.227 1 98 106 ILE A N 1
ATOM 804 C CA . ILE A 1 106 ? 22.297 -2.135 -1.23 1 98 106 ILE A CA 1
ATOM 805 C C . ILE A 1 106 ? 21.719 -2.26 0.175 1 98 106 ILE A C 1
ATOM 807 O O . ILE A 1 106 ? 21.781 -3.326 0.791 1 98 106 ILE A O 1
ATOM 811 N N . SER A 1 107 ? 21.203 -1.214 0.702 1 97.44 107 SER A N 1
ATOM 812 C CA . SER A 1 107 ? 20.484 -1.197 1.966 1 97.44 107 SER A CA 1
ATOM 813 C C . SER A 1 107 ? 18.984 -1.055 1.737 1 97.44 107 SER A C 1
ATOM 815 O O . SER A 1 107 ? 18.531 -0.147 1.03 1 97.44 107 SER A O 1
ATOM 817 N N . VAL A 1 108 ? 18.203 -1.928 2.275 1 97.62 108 VAL A N 1
ATOM 818 C CA . VAL A 1 108 ? 16.75 -1.876 2.197 1 97.62 108 VAL A CA 1
ATOM 819 C C . VAL A 1 108 ? 16.172 -1.646 3.588 1 97.62 108 VAL A C 1
ATOM 821 O O . VAL A 1 108 ? 16.156 -2.555 4.422 1 97.62 108 VAL A O 1
ATOM 824 N N . PRO A 1 109 ? 15.68 -0.48 3.879 1 95.88 109 PRO A N 1
ATOM 825 C CA . PRO A 1 109 ? 15.125 -0.21 5.207 1 95.88 109 PRO A CA 1
ATOM 826 C C . PRO A 1 109 ? 13.977 -1.147 5.566 1 95.88 109 PRO A C 1
ATOM 828 O O . PRO A 1 109 ? 13.289 -1.659 4.676 1 95.88 109 PRO A O 1
ATOM 831 N N . GLY A 1 110 ? 13.82 -1.355 6.902 1 95.69 110 GLY A N 1
ATOM 832 C CA . GLY A 1 110 ? 12.742 -2.215 7.371 1 95.69 110 GLY A CA 1
ATOM 833 C C . GLY A 1 110 ? 11.367 -1.762 6.91 1 95.69 110 GLY A C 1
ATOM 834 O O . GLY A 1 110 ? 11.078 -0.563 6.891 1 95.69 110 GLY A O 1
ATOM 835 N N . GLY A 1 111 ? 10.484 -2.766 6.469 1 96.31 111 GLY A N 1
ATOM 836 C CA . GLY A 1 111 ? 9.109 -2.488 6.098 1 96.31 111 GLY A CA 1
ATOM 837 C C . GLY A 1 111 ? 8.977 -1.913 4.699 1 96.31 111 GLY A C 1
ATOM 838 O O . GLY A 1 111 ? 7.875 -1.537 4.281 1 96.31 111 GLY A O 1
ATOM 839 N N . SER A 1 112 ? 10.078 -1.899 4.02 1 96.69 112 SER A N 1
ATOM 840 C CA . SER A 1 112 ? 10.047 -1.206 2.734 1 96.69 112 SER A CA 1
ATOM 841 C C . SER A 1 112 ? 10.695 -2.041 1.637 1 96.69 112 SER A C 1
ATOM 843 O O . SER A 1 112 ? 10.914 -3.242 1.81 1 96.69 112 SER A O 1
ATOM 845 N N . HIS A 1 113 ? 10.805 -1.489 0.43 1 98.06 113 HIS A N 1
ATOM 846 C CA . HIS A 1 113 ? 11.547 -2.049 -0.693 1 98.06 113 HIS A CA 1
ATOM 847 C C . HIS A 1 113 ? 12.328 -0.965 -1.433 1 98.06 113 HIS A C 1
ATOM 849 O O . HIS A 1 113 ? 12.109 0.227 -1.205 1 98.06 113 HIS A O 1
ATOM 855 N N . VAL A 1 114 ? 13.273 -1.373 -2.207 1 98.38 114 VAL A N 1
ATOM 856 C CA . VAL A 1 114 ? 14.016 -0.454 -3.066 1 98.38 114 VAL A CA 1
ATOM 857 C C . VAL A 1 114 ? 14.008 -0.969 -4.504 1 98.38 114 VAL A C 1
ATOM 859 O O . VAL A 1 114 ? 13.828 -2.166 -4.738 1 98.38 114 VAL A O 1
ATOM 862 N N . VAL A 1 115 ? 14.133 -0.073 -5.426 1 98.38 115 VAL A N 1
ATOM 863 C CA . VAL A 1 115 ? 14.336 -0.391 -6.836 1 98.38 115 VAL A CA 1
ATOM 864 C C . VAL A 1 115 ? 15.742 0.01 -7.262 1 98.38 115 VAL A C 1
ATOM 866 O O . VAL A 1 115 ? 16.234 1.075 -6.883 1 98.38 115 VAL A O 1
ATOM 869 N N . SER A 1 116 ? 16.406 -0.842 -7.953 1 98.56 116 SER A N 1
ATOM 870 C CA . SER A 1 116 ? 17.781 -0.623 -8.367 1 98.56 116 SER A CA 1
ATOM 871 C C . SER A 1 116 ? 17.891 0.492 -9.398 1 98.56 116 SER A C 1
ATOM 873 O O . SER A 1 116 ? 16.859 0.992 -9.883 1 98.56 116 SER A O 1
ATOM 875 N N . ASP A 1 117 ? 19.156 0.845 -9.695 1 97.38 117 ASP A N 1
ATOM 876 C CA . ASP A 1 117 ? 19.422 1.672 -10.859 1 97.38 117 ASP A CA 1
ATOM 877 C C . ASP A 1 117 ? 18.984 0.972 -12.148 1 97.38 117 ASP A C 1
ATOM 879 O O . ASP A 1 117 ? 18.844 -0.251 -12.172 1 97.38 117 ASP A O 1
ATOM 883 N N . CYS A 1 118 ? 18.734 1.746 -13.172 1 96.25 118 CYS A N 1
ATOM 884 C CA . CYS A 1 118 ? 18.438 1.195 -14.492 1 96.25 118 CYS A CA 1
ATOM 885 C C . CYS A 1 118 ? 19.625 0.415 -15.039 1 96.25 118 CYS A C 1
ATOM 887 O O . CYS A 1 118 ? 20.766 0.889 -14.984 1 96.25 118 CYS A O 1
ATOM 889 N N . LEU A 1 119 ? 19.406 -0.771 -15.422 1 96.38 119 LEU A N 1
ATOM 890 C CA . LEU A 1 119 ? 20.391 -1.643 -16.047 1 96.38 119 LEU A CA 1
ATOM 891 C C . LEU A 1 119 ? 20.109 -1.827 -17.531 1 96.38 119 LEU A C 1
ATOM 893 O O . LEU A 1 119 ? 18.984 -2.156 -17.906 1 96.38 119 LEU A O 1
ATOM 897 N N . LYS A 1 120 ? 21.109 -1.537 -18.375 1 97 120 LYS A N 1
ATOM 898 C CA . LYS A 1 120 ? 21 -1.964 -19.781 1 97 120 LYS A CA 1
ATOM 899 C C . LYS A 1 120 ? 21.203 -3.471 -19.906 1 97 120 LYS A C 1
ATOM 901 O O . LYS A 1 120 ? 22.344 -3.941 -19.984 1 97 120 LYS A O 1
ATOM 906 N N . PHE A 1 121 ? 20.203 -4.16 -19.906 1 97.25 121 PHE A N 1
ATOM 907 C CA . PHE A 1 121 ? 20.141 -5.617 -19.953 1 97.25 121 PHE A CA 1
ATOM 908 C C . PHE A 1 121 ? 18.984 -6.086 -20.812 1 97.25 121 PHE A C 1
ATOM 910 O O . PHE A 1 121 ? 17.891 -6.363 -20.312 1 97.25 121 PHE A O 1
ATOM 917 N N . PRO A 1 122 ? 19.172 -6.203 -22.109 1 96.81 122 PRO A N 1
ATOM 918 C CA . PRO A 1 122 ? 18.078 -6.586 -23 1 96.81 122 PRO A CA 1
ATOM 919 C C . PRO A 1 122 ? 17.5 -7.965 -22.672 1 96.81 122 PRO A C 1
ATOM 921 O O . PRO A 1 122 ? 18.266 -8.922 -22.5 1 96.81 122 PRO A O 1
ATOM 924 N N . ILE A 1 123 ? 16.219 -7.988 -22.516 1 96.38 123 ILE A N 1
ATOM 925 C CA . ILE A 1 123 ? 15.539 -9.25 -22.25 1 96.38 123 ILE A CA 1
ATOM 926 C C . ILE A 1 123 ? 14.375 -9.43 -23.219 1 96.38 123 ILE A C 1
ATOM 928 O O . ILE A 1 123 ? 13.852 -8.453 -23.75 1 96.38 123 ILE A O 1
ATOM 932 N N . LYS A 1 124 ? 14.016 -10.68 -23.422 1 96.38 124 LYS A N 1
ATOM 933 C CA . LYS A 1 124 ? 12.852 -11.039 -24.234 1 96.38 124 LYS A CA 1
ATOM 934 C C . LYS A 1 124 ? 11.719 -11.57 -23.359 1 96.38 124 LYS A C 1
ATOM 936 O O . LYS A 1 124 ? 11.961 -12.07 -22.266 1 96.38 124 LYS A O 1
ATOM 941 N N . ALA A 1 125 ? 10.508 -11.406 -23.922 1 96.56 125 ALA A N 1
ATOM 942 C CA . ALA A 1 125 ? 9.367 -12.016 -23.234 1 96.56 125 ALA A CA 1
ATOM 943 C C . ALA A 1 125 ? 9.562 -13.523 -23.094 1 96.56 125 ALA A C 1
ATOM 945 O O . ALA A 1 125 ? 9.891 -14.211 -24.062 1 96.56 125 ALA A O 1
ATOM 946 N N . GLY A 1 126 ? 9.414 -14 -21.844 1 97.12 126 GLY A N 1
ATOM 947 C CA . GLY A 1 126 ? 9.539 -15.422 -21.578 1 97.12 126 GLY A CA 1
ATOM 948 C C . GLY A 1 126 ? 10.945 -15.836 -21.219 1 97.12 126 GLY A C 1
ATOM 949 O O . GLY A 1 126 ? 11.195 -17.016 -20.922 1 97.12 126 GLY A O 1
ATOM 950 N N . GLN A 1 127 ? 11.844 -14.898 -21.156 1 96.88 127 GLN A N 1
ATOM 951 C CA . GLN A 1 127 ? 13.227 -15.219 -20.828 1 96.88 127 GLN A CA 1
ATOM 952 C C . GLN A 1 127 ? 13.391 -15.484 -19.328 1 96.88 127 GLN A C 1
ATOM 954 O O . GLN A 1 127 ? 12.766 -14.812 -18.516 1 96.88 127 GLN A O 1
ATOM 959 N N . VAL A 1 128 ? 14.219 -16.469 -19.062 1 97.69 128 VAL A N 1
ATOM 960 C CA . VAL A 1 128 ? 14.586 -16.75 -17.672 1 97.69 128 VAL A CA 1
ATOM 961 C C . VAL A 1 128 ? 15.828 -15.945 -17.297 1 97.69 128 VAL A C 1
ATOM 963 O O . VAL A 1 128 ? 16.797 -15.891 -18.062 1 97.69 128 VAL A O 1
ATOM 966 N N . LEU A 1 129 ? 15.766 -15.273 -16.172 1 98.5 129 LEU A N 1
ATOM 967 C CA . LEU A 1 129 ? 16.875 -14.516 -15.625 1 98.5 129 LEU A CA 1
ATOM 968 C C . LEU A 1 129 ? 17.391 -15.156 -14.344 1 98.5 129 LEU A C 1
ATOM 970 O O . LEU A 1 129 ? 16.672 -15.914 -13.688 1 98.5 129 LEU A O 1
ATOM 974 N N . SER A 1 130 ? 18.625 -14.914 -14.062 1 98.56 130 SER A N 1
ATOM 975 C CA . SER A 1 130 ? 19.234 -15.281 -12.797 1 98.56 130 SER A CA 1
ATOM 976 C C . SER A 1 130 ? 19.625 -14.047 -11.992 1 98.56 130 SER A C 1
ATOM 978 O O . SER A 1 130 ? 20.297 -13.148 -12.516 1 98.56 130 SER A O 1
ATOM 980 N N . ILE A 1 131 ? 19.188 -13.938 -10.82 1 98.88 131 ILE A N 1
ATOM 981 C CA . ILE A 1 131 ? 19.594 -12.867 -9.906 1 98.88 131 ILE A CA 1
ATOM 982 C C . ILE A 1 131 ? 20.25 -13.477 -8.664 1 98.88 131 ILE A C 1
ATOM 984 O O . ILE A 1 131 ? 19.609 -14.25 -7.938 1 98.88 131 ILE A O 1
ATOM 988 N N . SER A 1 132 ? 21.469 -13.141 -8.398 1 98.88 132 SER A N 1
ATOM 989 C CA . SER A 1 132 ? 22.219 -13.562 -7.215 1 98.88 132 SER A CA 1
ATOM 990 C C . SER A 1 132 ? 22.359 -12.422 -6.215 1 98.88 132 SER A C 1
ATOM 992 O O . SER A 1 132 ? 22.625 -11.281 -6.602 1 98.88 132 SER A O 1
ATOM 994 N N . ILE A 1 133 ? 22.078 -12.742 -4.996 1 98.88 133 ILE A N 1
ATOM 995 C CA . ILE A 1 133 ? 22.281 -11.781 -3.916 1 98.88 133 ILE A CA 1
ATOM 996 C C . ILE A 1 133 ? 23.234 -12.367 -2.883 1 98.88 133 ILE A C 1
ATOM 998 O O . ILE A 1 133 ? 23.156 -13.547 -2.555 1 98.88 133 ILE A O 1
ATOM 1002 N N . PHE A 1 134 ? 24.188 -11.602 -2.463 1 98.88 134 PHE A N 1
ATOM 1003 C CA . PHE A 1 134 ? 25.125 -12 -1.429 1 98.88 134 PHE A CA 1
ATOM 1004 C C . PHE A 1 134 ? 24.938 -11.172 -0.164 1 98.88 134 PHE A C 1
ATOM 1006 O O . PHE A 1 134 ? 24.891 -9.938 -0.221 1 98.88 134 PHE A O 1
ATOM 1013 N N . LEU A 1 135 ? 24.719 -11.844 0.909 1 98.75 135 LEU A N 1
ATOM 1014 C CA . LEU A 1 135 ? 24.641 -11.211 2.223 1 98.75 135 LEU A CA 1
ATOM 1015 C C . LEU A 1 135 ? 25.844 -11.578 3.08 1 98.75 135 LEU A C 1
ATOM 1017 O O . LEU A 1 135 ? 25.906 -12.688 3.613 1 98.75 135 LEU A O 1
ATOM 1021 N N . GLN A 1 136 ? 26.703 -10.578 3.266 1 98.56 136 GLN A N 1
ATOM 1022 C CA . GLN A 1 136 ? 27.891 -10.836 4.094 1 98.56 136 GLN A CA 1
ATOM 1023 C C . GLN A 1 136 ? 27.5 -11 5.559 1 98.56 136 GLN A C 1
ATOM 1025 O O . GLN A 1 136 ? 27.969 -11.922 6.23 1 98.56 136 GLN A O 1
ATOM 1030 N N . LYS A 1 137 ? 26.594 -10.156 6.035 1 97.38 137 LYS A N 1
ATOM 1031 C CA . LYS A 1 137 ? 26.266 -10.102 7.457 1 97.38 137 LYS A CA 1
ATOM 1032 C C . LYS A 1 137 ? 25 -10.914 7.762 1 97.38 137 LYS A C 1
ATOM 1034 O O . LYS A 1 137 ? 24.672 -11.141 8.93 1 97.38 137 LYS A O 1
ATOM 1039 N N . GLY A 1 138 ? 24.312 -11.383 6.754 1 98 138 GLY A N 1
ATOM 1040 C CA . GLY A 1 138 ? 23.047 -12.047 6.973 1 98 138 GLY A CA 1
ATOM 1041 C C . GLY A 1 138 ? 21.953 -11.102 7.422 1 98 138 GLY A C 1
ATOM 1042 O O . GLY A 1 138 ? 22.062 -9.883 7.242 1 98 138 GLY A O 1
ATOM 1043 N N . HIS A 1 139 ? 20.891 -11.641 7.812 1 98 139 HIS A N 1
ATOM 1044 C CA . HIS A 1 139 ? 19.734 -10.898 8.281 1 98 139 HIS A CA 1
ATOM 1045 C C . HIS A 1 139 ? 19.031 -11.633 9.422 1 98 139 HIS A C 1
ATOM 1047 O O . HIS A 1 139 ? 19.172 -12.844 9.562 1 98 139 HIS A O 1
ATOM 1053 N N . HIS A 1 140 ? 18.328 -10.922 10.242 1 96.75 140 HIS A N 1
ATOM 1054 C CA . HIS A 1 140 ? 17.594 -11.523 11.344 1 96.75 140 HIS A CA 1
ATOM 1055 C C . HIS A 1 140 ? 16.641 -12.609 10.852 1 96.75 140 HIS A C 1
ATOM 1057 O O . HIS A 1 140 ? 15.742 -12.336 10.047 1 96.75 140 HIS A O 1
ATOM 1063 N N . SER A 1 141 ? 16.734 -13.852 11.414 1 95.75 141 SER A N 1
ATOM 1064 C CA . SER A 1 141 ? 16.062 -15.016 10.852 1 95.75 141 SER A CA 1
ATOM 1065 C C . SER A 1 141 ? 14.547 -14.93 11.031 1 95.75 141 SER A C 1
ATOM 1067 O O . SER A 1 141 ? 13.789 -15.539 10.273 1 95.75 141 SER A O 1
ATOM 1069 N N . GLN A 1 142 ? 14.086 -14.227 11.961 1 94.62 142 GLN A N 1
ATOM 1070 C CA . GLN A 1 142 ? 12.656 -14.117 12.219 1 94.62 142 GLN A CA 1
ATOM 1071 C C . GLN A 1 142 ? 12.023 -13 11.391 1 94.62 142 GLN A C 1
ATOM 1073 O O . GLN A 1 142 ? 10.812 -12.781 11.453 1 94.62 142 GLN A O 1
ATOM 1078 N N . GLN A 1 143 ? 12.789 -12.266 10.594 1 95.88 143 GLN A N 1
ATOM 1079 C CA . GLN A 1 143 ? 12.336 -11.094 9.859 1 95.88 143 GLN A CA 1
ATOM 1080 C C . GLN A 1 143 ? 12.68 -11.195 8.383 1 95.88 143 GLN A C 1
ATOM 1082 O O . GLN A 1 143 ? 13.047 -10.203 7.75 1 95.88 143 GLN A O 1
ATOM 1087 N N . ILE A 1 144 ? 12.625 -12.398 7.859 1 97.38 144 ILE A N 1
ATOM 1088 C CA . ILE A 1 144 ? 12.984 -12.609 6.461 1 97.38 144 ILE A CA 1
ATOM 1089 C C . ILE A 1 144 ? 11.742 -12.445 5.582 1 97.38 144 ILE A C 1
ATOM 1091 O O . ILE A 1 144 ? 10.672 -12.969 5.902 1 97.38 144 ILE A O 1
ATOM 1095 N N . THR A 1 145 ? 11.852 -11.648 4.543 1 98.25 145 THR A N 1
ATOM 1096 C CA . THR A 1 145 ? 10.844 -11.539 3.492 1 98.25 145 THR A CA 1
ATOM 1097 C C . THR A 1 145 ? 11.125 -12.539 2.373 1 98.25 145 THR A C 1
ATOM 1099 O O . THR A 1 145 ? 12.25 -12.633 1.885 1 98.25 145 THR A O 1
ATOM 1102 N N . SER A 1 146 ? 10.141 -13.328 1.984 1 98.06 146 SER A N 1
ATOM 1103 C CA . SER A 1 146 ? 10.305 -14.336 0.936 1 98.06 146 SER A CA 1
ATOM 1104 C C . SER A 1 146 ? 9 -14.57 0.19 1 98.06 146 SER A C 1
ATOM 1106 O O . SER A 1 146 ? 8.016 -13.867 0.41 1 98.06 146 SER A O 1
ATOM 1108 N N . HIS A 1 147 ? 9.016 -15.383 -0.786 1 98.12 147 HIS A N 1
ATOM 1109 C CA . HIS A 1 147 ? 7.879 -16.047 -1.408 1 98.12 147 HIS A CA 1
ATOM 1110 C C . HIS A 1 147 ? 8.062 -17.562 -1.39 1 98.12 147 HIS A C 1
ATOM 1112 O O . HIS A 1 147 ? 8.727 -18.125 -2.262 1 98.12 147 HIS A O 1
ATOM 1118 N N . PRO A 1 148 ? 7.402 -18.25 -0.5 1 96.5 148 PRO A N 1
ATOM 1119 C CA . PRO A 1 148 ? 7.676 -19.672 -0.292 1 96.5 148 PRO A CA 1
ATOM 1120 C C . PRO A 1 148 ? 7.203 -20.531 -1.457 1 96.5 148 PRO A C 1
ATOM 1122 O O . PRO A 1 148 ? 7.742 -21.625 -1.68 1 96.5 148 PRO A O 1
ATOM 1125 N N . GLY A 1 149 ? 6.188 -20.094 -2.207 1 96.69 149 GLY A N 1
ATOM 1126 C CA . GLY A 1 149 ? 5.621 -20.906 -3.275 1 96.69 149 GLY A CA 1
ATOM 1127 C C . GLY A 1 149 ? 6.227 -20.609 -4.633 1 96.69 149 GLY A C 1
ATOM 1128 O O . GLY A 1 149 ? 5.504 -20.391 -5.613 1 96.69 149 GLY A O 1
ATOM 1129 N N . SER A 1 150 ? 7.566 -20.578 -4.742 1 97.25 150 SER A N 1
ATOM 1130 C CA . SER A 1 150 ? 8.234 -20.125 -5.961 1 97.25 150 SER A CA 1
ATOM 1131 C C . SER A 1 150 ? 8.047 -21.141 -7.09 1 97.25 150 SER A C 1
ATOM 1133 O O . SER A 1 150 ? 8.062 -20.766 -8.266 1 97.25 150 SER A O 1
ATOM 1135 N N . ARG A 1 151 ? 7.906 -22.484 -6.781 1 97.56 151 ARG A N 1
ATOM 1136 C CA . ARG A 1 151 ? 7.926 -23.578 -7.746 1 97.56 151 ARG A CA 1
ATOM 1137 C C . ARG A 1 151 ? 9.188 -23.531 -8.602 1 97.56 151 ARG A C 1
ATOM 1139 O O . ARG A 1 151 ? 9.188 -24 -9.742 1 97.56 151 ARG A O 1
ATOM 1146 N N . THR A 1 152 ? 10.141 -22.797 -8.227 1 97.19 152 THR A N 1
ATOM 1147 C CA . THR A 1 152 ? 11.453 -22.625 -8.844 1 97.19 152 THR A CA 1
ATOM 1148 C C . THR A 1 152 ? 12.555 -22.719 -7.793 1 97.19 152 THR A C 1
ATOM 1150 O O . THR A 1 152 ? 12.461 -22.094 -6.73 1 97.19 152 THR A O 1
ATOM 1153 N N . ASP A 1 153 ? 13.547 -23.469 -8.102 1 96.69 153 ASP A N 1
ATOM 1154 C CA . ASP A 1 153 ? 14.625 -23.672 -7.141 1 96.69 153 ASP A CA 1
ATOM 1155 C C . ASP A 1 153 ? 15.5 -22.422 -7.016 1 96.69 153 ASP A C 1
ATOM 1157 O O . ASP A 1 153 ? 15.812 -21.781 -8.016 1 96.69 153 ASP A O 1
ATOM 1161 N N . SER A 1 154 ? 15.812 -22.078 -5.824 1 97.88 154 SER A N 1
ATOM 1162 C CA . SER A 1 154 ? 16.906 -21.172 -5.48 1 97.88 154 SER A CA 1
ATOM 1163 C C . SER A 1 154 ? 18.078 -21.938 -4.871 1 97.88 154 SER A C 1
ATOM 1165 O O . SER A 1 154 ? 17.875 -22.922 -4.164 1 97.88 154 SER A O 1
ATOM 1167 N N . TRP A 1 155 ? 19.234 -21.484 -5.172 1 97.75 155 TRP A N 1
ATOM 1168 C CA . TRP A 1 155 ? 20.438 -22.156 -4.695 1 97.75 155 TRP A CA 1
ATOM 1169 C C . TRP A 1 155 ? 21.219 -21.266 -3.738 1 97.75 155 TRP A C 1
ATOM 1171 O O . TRP A 1 155 ? 21.344 -20.062 -3.973 1 97.75 155 TRP A O 1
ATOM 1181 N N . LEU A 1 156 ? 21.719 -21.875 -2.668 1 98.31 156 LEU A N 1
ATOM 1182 C CA . LEU A 1 156 ? 22.422 -21.156 -1.62 1 98.31 156 LEU A CA 1
ATOM 1183 C C . LEU A 1 156 ? 23.781 -21.781 -1.35 1 98.31 156 LEU A C 1
ATOM 1185 O O . LEU A 1 156 ? 23.922 -23 -1.338 1 98.31 156 LEU A O 1
ATOM 1189 N N . CYS A 1 157 ? 24.75 -20.969 -1.156 1 97.5 157 CYS A N 1
ATOM 1190 C CA . CYS A 1 157 ? 26.062 -21.438 -0.738 1 97.5 157 CYS A CA 1
ATOM 1191 C C . CYS A 1 157 ? 26.812 -20.344 0.024 1 97.5 157 CYS A C 1
ATOM 1193 O O . CYS A 1 157 ? 26.531 -19.156 -0.15 1 97.5 157 CYS A O 1
ATOM 1195 N N . HIS A 1 158 ? 27.734 -20.703 0.885 1 97.62 158 HIS A N 1
ATOM 1196 C CA . HIS A 1 158 ? 28.531 -19.719 1.617 1 97.62 158 HIS A CA 1
ATOM 1197 C C . HIS A 1 158 ? 29.531 -19.031 0.7 1 97.62 158 HIS A C 1
ATOM 1199 O O . HIS A 1 158 ? 29.984 -19.625 -0.282 1 97.62 158 HIS A O 1
ATOM 1205 N N . GLY A 1 159 ? 29.859 -17.812 1.079 1 98.06 159 GLY A N 1
ATOM 1206 C CA . GLY A 1 159 ? 30.844 -17.031 0.335 1 98.06 159 GLY A CA 1
ATOM 1207 C C . GLY A 1 159 ? 30.219 -16.188 -0.768 1 98.06 159 GLY A C 1
ATOM 1208 O O . GLY A 1 159 ? 29.094 -16.453 -1.188 1 98.06 159 GLY A O 1
ATOM 1209 N N . ASP A 1 160 ? 30.969 -15.266 -1.19 1 98.56 160 ASP A N 1
ATOM 1210 C CA . ASP A 1 160 ? 30.516 -14.461 -2.312 1 98.56 160 ASP A CA 1
ATOM 1211 C C . ASP A 1 160 ? 30.781 -15.156 -3.643 1 98.56 160 ASP A C 1
ATOM 1213 O O . ASP A 1 160 ? 31.891 -15.055 -4.188 1 98.56 160 ASP A O 1
ATOM 1217 N N . GLN A 1 161 ? 29.766 -15.75 -4.121 1 98.44 161 GLN A N 1
ATOM 1218 C CA . GLN A 1 161 ? 29.859 -16.422 -5.414 1 98.44 161 GLN A CA 1
ATOM 1219 C C . GLN A 1 161 ? 28.875 -15.828 -6.414 1 98.44 161 GLN A C 1
ATOM 1221 O O . GLN A 1 161 ? 28.406 -16.531 -7.316 1 98.44 161 GLN A O 1
ATOM 1226 N N . SER A 1 162 ? 28.531 -14.578 -6.23 1 98 162 SER A N 1
ATOM 1227 C CA . SER A 1 162 ? 27.484 -13.922 -7.012 1 98 162 SER A CA 1
ATOM 1228 C C . SER A 1 162 ? 27.859 -13.852 -8.484 1 98 162 SER A C 1
ATOM 1230 O O . SER A 1 162 ? 26.984 -13.852 -9.359 1 98 162 SER A O 1
ATOM 1232 N N . MET A 1 163 ? 29.172 -13.844 -8.781 1 97.31 163 MET A N 1
ATOM 1233 C CA . MET A 1 163 ? 29.625 -13.695 -10.164 1 97.31 163 MET A CA 1
ATOM 1234 C C . MET A 1 163 ? 30.156 -15.023 -10.695 1 97.31 163 MET A C 1
ATOM 1236 O O . MET A 1 163 ? 30.609 -15.094 -11.844 1 97.31 163 MET A O 1
ATOM 1240 N N . ALA A 1 164 ? 30.125 -16.016 -9.875 1 97.75 164 ALA A N 1
ATOM 1241 C CA . ALA A 1 164 ? 30.656 -17.312 -10.305 1 97.75 164 ALA A CA 1
ATOM 1242 C C . ALA A 1 164 ? 29.75 -17.953 -11.359 1 97.75 164 ALA A C 1
ATOM 1244 O O . ALA A 1 164 ? 28.516 -17.875 -11.258 1 97.75 164 ALA A O 1
ATOM 1245 N N . SER A 1 165 ? 30.344 -18.578 -12.344 1 97.25 165 SER A N 1
ATOM 1246 C CA . SER A 1 165 ? 29.578 -19.25 -13.383 1 97.25 165 SER A CA 1
ATOM 1247 C C . SER A 1 165 ? 28.75 -20.406 -12.812 1 97.25 165 SER A C 1
ATOM 1249 O O . SER A 1 165 ? 27.641 -20.688 -13.281 1 97.25 165 SER A O 1
ATOM 1251 N N . GLU A 1 166 ? 29.297 -21.016 -11.828 1 95.75 166 GLU A N 1
ATOM 1252 C CA . GLU A 1 166 ? 28.641 -22.125 -11.148 1 95.75 166 GLU A CA 1
ATOM 1253 C C . GLU A 1 166 ? 28.844 -22.047 -9.633 1 95.75 166 GLU A C 1
ATOM 1255 O O . GLU A 1 166 ? 29.969 -21.875 -9.164 1 95.75 166 GLU A O 1
ATOM 1260 N N . LEU A 1 167 ? 27.672 -22.156 -8.953 1 96.94 167 LEU A N 1
ATOM 1261 C CA . LEU A 1 167 ? 27.797 -22.203 -7.496 1 96.94 167 LEU A CA 1
ATOM 1262 C C . LEU A 1 167 ? 28.406 -23.516 -7.039 1 96.94 167 LEU A C 1
ATOM 1264 O O . LEU A 1 167 ? 28.188 -24.562 -7.652 1 96.94 167 LEU A O 1
ATOM 1268 N N . SER A 1 168 ? 29.188 -23.422 -6.023 1 95.25 168 SER A N 1
ATOM 1269 C CA . SER A 1 168 ? 29.859 -24.609 -5.504 1 95.25 168 SER A CA 1
ATOM 1270 C C . SER A 1 168 ? 30.078 -24.5 -3.996 1 95.25 168 SER A C 1
ATOM 1272 O O . SER A 1 168 ? 29.734 -23.484 -3.385 1 95.25 168 SER A O 1
ATOM 1274 N N . GLY A 1 169 ? 30.5 -25.656 -3.436 1 93.56 169 GLY A N 1
ATOM 1275 C CA . GLY A 1 169 ? 30.781 -25.719 -2.008 1 93.56 169 GLY A CA 1
ATOM 1276 C C . GLY A 1 169 ? 30.062 -26.859 -1.316 1 93.56 169 GLY A C 1
ATOM 1277 O O . GLY A 1 169 ? 29.062 -27.375 -1.817 1 93.56 169 GLY A O 1
ATOM 1278 N N . SER A 1 170 ? 30.547 -27.281 -0.136 1 92.25 170 SER A N 1
ATOM 1279 C CA . SER A 1 170 ? 30 -28.406 0.612 1 92.25 170 SER A CA 1
ATOM 1280 C C . SER A 1 170 ? 28.625 -28.062 1.2 1 92.25 170 SER A C 1
ATOM 1282 O O . SER A 1 170 ? 27.859 -28.953 1.547 1 92.25 170 SER A O 1
ATOM 1284 N N . ASP A 1 171 ? 28.297 -26.812 1.308 1 92.81 171 ASP A N 1
ATOM 1285 C CA . ASP A 1 171 ? 27.047 -26.375 1.914 1 92.81 171 ASP A CA 1
ATOM 1286 C C . ASP A 1 171 ? 26 -26.031 0.847 1 92.81 171 ASP A C 1
ATOM 1288 O O . ASP A 1 171 ? 24.922 -25.531 1.161 1 92.81 171 ASP A O 1
ATOM 1292 N N . LEU A 1 172 ? 26.375 -26.234 -0.398 1 95.75 172 LEU A N 1
ATOM 1293 C CA . LEU A 1 172 ? 25.453 -25.938 -1.48 1 95.75 172 LEU A CA 1
ATOM 1294 C C . LEU A 1 172 ? 24.125 -26.656 -1.275 1 95.75 172 LEU A C 1
ATOM 1296 O O . LEU A 1 172 ? 24.109 -27.859 -1.01 1 95.75 172 LEU A O 1
ATOM 1300 N N . ARG A 1 173 ? 23.062 -25.922 -1.263 1 95.62 173 ARG A N 1
ATOM 1301 C CA . ARG A 1 173 ? 21.719 -26.453 -1.08 1 95.62 173 ARG A CA 1
ATOM 1302 C C . ARG A 1 173 ? 20.719 -25.719 -1.963 1 95.62 173 ARG A C 1
ATOM 1304 O O . ARG A 1 173 ? 20.984 -24.609 -2.439 1 95.62 173 ARG A O 1
ATOM 1311 N N . SER A 1 174 ? 19.641 -26.375 -2.223 1 95.62 174 SER A N 1
ATOM 1312 C CA . SER A 1 174 ? 18.562 -25.75 -2.971 1 95.62 174 SER A CA 1
ATOM 1313 C C . SER A 1 174 ? 17.266 -25.75 -2.174 1 95.62 174 SER A C 1
ATOM 1315 O O . SER A 1 174 ? 17.031 -26.641 -1.351 1 95.62 174 SER A O 1
ATOM 1317 N N . LEU A 1 175 ? 16.516 -24.703 -2.287 1 96.5 175 LEU A N 1
ATOM 1318 C CA . LEU A 1 175 ? 15.148 -24.547 -1.787 1 96.5 175 LEU A CA 1
ATOM 1319 C C . LEU A 1 175 ? 14.227 -24.016 -2.883 1 96.5 175 LEU A C 1
ATOM 1321 O O . LEU A 1 175 ? 14.648 -23.219 -3.723 1 96.5 175 LEU A O 1
ATOM 1325 N N . THR A 1 176 ? 12.953 -24.422 -2.871 1 97.38 176 THR A N 1
ATOM 1326 C CA . THR A 1 176 ? 11.992 -23.969 -3.859 1 97.38 176 THR A CA 1
ATOM 1327 C C . THR A 1 176 ? 11.227 -22.75 -3.338 1 97.38 176 THR A C 1
ATOM 1329 O O . THR A 1 176 ? 10.008 -22.797 -3.184 1 97.38 176 THR A O 1
ATOM 1332 N N . HIS A 1 177 ? 11.984 -21.688 -2.959 1 98.12 177 HIS A N 1
ATOM 1333 C CA . HIS A 1 177 ? 11.508 -20.406 -2.463 1 98.12 177 HIS A CA 1
ATOM 1334 C C . HIS A 1 177 ? 12.281 -19.25 -3.09 1 98.12 177 HIS A C 1
ATOM 1336 O O . HIS A 1 177 ? 13.445 -19.406 -3.457 1 98.12 177 HIS A O 1
ATOM 1342 N N . TRP A 1 178 ? 11.688 -18.156 -3.295 1 98.62 178 TRP A N 1
ATOM 1343 C CA . TRP A 1 178 ? 12.406 -16.922 -3.58 1 98.62 178 TRP A CA 1
ATOM 1344 C C . TRP A 1 178 ? 12.609 -16.094 -2.311 1 98.62 178 TRP A C 1
ATOM 1346 O O . TRP A 1 178 ? 11.75 -16.094 -1.427 1 98.62 178 TRP A O 1
ATOM 1356 N N . TYR A 1 179 ? 13.75 -15.406 -2.184 1 98.44 179 TYR A N 1
ATOM 1357 C CA . TYR A 1 179 ? 14.062 -14.562 -1.029 1 98.44 179 TYR A CA 1
ATOM 1358 C C . TYR A 1 179 ? 14.398 -13.141 -1.462 1 98.44 179 TYR A C 1
ATOM 1360 O O . TYR A 1 179 ? 15.18 -12.938 -2.391 1 98.44 179 TYR A O 1
ATOM 1368 N N . PHE A 1 180 ? 13.758 -12.141 -0.933 1 98.69 180 PHE A N 1
ATOM 1369 C CA . PHE A 1 180 ? 14.062 -10.711 -0.962 1 98.69 180 PHE A CA 1
ATOM 1370 C C . PHE A 1 180 ? 13.742 -10.117 -2.33 1 98.69 180 PHE A C 1
ATOM 1372 O O . PHE A 1 180 ? 13.695 -8.898 -2.486 1 98.69 180 PHE A O 1
ATOM 1379 N N . LEU A 1 181 ? 13.562 -10.93 -3.416 1 98.69 181 LEU A N 1
ATOM 1380 C CA . LEU A 1 181 ? 13.148 -10.445 -4.727 1 98.69 181 LEU A CA 1
ATOM 1381 C C . LEU A 1 181 ? 11.648 -10.203 -4.77 1 98.69 181 LEU A C 1
ATOM 1383 O O . LEU A 1 181 ? 10.859 -11.047 -4.34 1 98.69 181 LEU A O 1
ATOM 1387 N N . SER A 1 182 ? 11.289 -9 -5.301 1 98.5 182 SER A N 1
ATOM 1388 C CA . SER A 1 182 ? 9.852 -8.742 -5.312 1 98.5 182 SER A CA 1
ATOM 1389 C C . SER A 1 182 ? 9.414 -8.125 -6.637 1 98.5 182 SER A C 1
ATOM 1391 O O . SER A 1 182 ? 8.242 -7.766 -6.801 1 98.5 182 SER A O 1
ATOM 1393 N N . GLY A 1 183 ? 10.383 -7.953 -7.566 1 98.62 183 GLY A N 1
ATOM 1394 C CA . GLY A 1 183 ? 9.914 -7.453 -8.844 1 98.62 183 GLY A CA 1
ATOM 1395 C C . GLY A 1 183 ? 11.031 -7.23 -9.844 1 98.62 183 GLY A C 1
ATOM 1396 O O . GLY A 1 183 ? 12.188 -7.047 -9.461 1 98.62 183 GLY A O 1
ATOM 1397 N N . VAL A 1 184 ? 10.75 -7.348 -11.078 1 98.69 184 VAL A N 1
ATOM 1398 C CA . VAL A 1 184 ? 11.523 -6.867 -12.219 1 98.69 184 VAL A CA 1
ATOM 1399 C C . VAL A 1 184 ? 10.664 -5.934 -13.07 1 98.69 184 VAL A C 1
ATOM 1401 O O . VAL A 1 184 ? 9.5 -6.242 -13.359 1 98.69 184 VAL A O 1
ATOM 1404 N N . GLU A 1 185 ? 11.211 -4.773 -13.359 1 97.75 185 GLU A N 1
ATOM 1405 C CA . GLU A 1 185 ? 10.508 -3.783 -14.164 1 97.75 185 GLU A CA 1
ATOM 1406 C C . GLU A 1 185 ? 11.289 -3.43 -15.422 1 97.75 185 GLU A C 1
ATOM 1408 O O . GLU A 1 185 ? 12.523 -3.424 -15.414 1 97.75 185 GLU A O 1
ATOM 1413 N N . ILE A 1 186 ? 10.555 -3.152 -16.469 1 96.12 186 ILE A N 1
ATOM 1414 C CA . ILE A 1 186 ? 11.164 -2.666 -17.703 1 96.12 186 ILE A CA 1
ATOM 1415 C C . ILE A 1 186 ? 10.711 -1.233 -17.969 1 96.12 186 ILE A C 1
ATOM 1417 O O . ILE A 1 186 ? 9.641 -0.822 -17.531 1 96.12 186 ILE A O 1
ATOM 1421 N N . CYS A 1 187 ? 11.586 -0.549 -18.641 1 92.06 187 CYS A N 1
ATOM 1422 C CA . CYS A 1 187 ? 11.148 0.75 -19.125 1 92.06 187 CYS A CA 1
ATOM 1423 C C . CYS A 1 187 ? 10.055 0.592 -20.188 1 92.06 187 CYS A C 1
ATOM 1425 O O . CYS A 1 187 ? 10.219 -0.158 -21.156 1 92.06 187 CYS A O 1
ATOM 1427 N N . GLN A 1 188 ? 8.992 1.253 -19.906 1 83.69 188 GLN A N 1
ATOM 1428 C CA . GLN A 1 188 ? 7.836 1.077 -20.766 1 83.69 188 GLN A CA 1
ATOM 1429 C C . GLN A 1 188 ? 8.078 1.693 -22.141 1 83.69 188 GLN A C 1
ATOM 1431 O O . GLN A 1 188 ? 8.609 2.803 -22.25 1 83.69 188 GLN A O 1
ATOM 1436 N N . ASP A 1 189 ? 7.777 0.836 -23.141 1 80.25 189 ASP A N 1
ATOM 1437 C CA . ASP A 1 189 ? 7.738 1.387 -24.5 1 80.25 189 ASP A CA 1
ATOM 1438 C C . ASP A 1 189 ? 6.309 1.443 -25.016 1 80.25 189 ASP A C 1
ATOM 1440 O O . ASP A 1 189 ? 5.375 0.998 -24.344 1 80.25 189 ASP A O 1
ATOM 1444 N N . ALA A 1 190 ? 6.125 2.045 -26.109 1 73.12 190 ALA A N 1
ATOM 1445 C CA . ALA A 1 190 ? 4.809 2.344 -26.672 1 73.12 190 ALA A CA 1
ATOM 1446 C C . ALA A 1 190 ? 4.051 1.062 -27.016 1 73.12 190 ALA A C 1
ATOM 1448 O O . ALA A 1 190 ? 2.82 1.061 -27.078 1 73.12 190 ALA A O 1
ATOM 1449 N N . ALA A 1 191 ? 4.766 -0.009 -27.031 1 78.06 191 ALA A N 1
ATOM 1450 C CA . ALA A 1 191 ? 4.125 -1.24 -27.484 1 78.06 191 ALA A CA 1
ATOM 1451 C C . ALA A 1 191 ? 3.486 -1.991 -26.328 1 78.06 191 ALA A C 1
ATOM 1453 O O . ALA A 1 191 ? 2.633 -2.857 -26.531 1 78.06 191 ALA A O 1
ATOM 1454 N N . HIS A 1 192 ? 3.83 -1.66 -25.188 1 84 192 HIS A N 1
ATOM 1455 C CA . HIS A 1 192 ? 3.35 -2.42 -24.031 1 84 192 HIS A CA 1
ATOM 1456 C C . HIS A 1 192 ? 1.995 -1.901 -23.562 1 84 192 HIS A C 1
ATOM 1458 O O . HIS A 1 192 ? 1.789 -0.69 -23.453 1 84 192 HIS A O 1
ATOM 1464 N N . HIS A 1 193 ? 1.128 -2.838 -23.312 1 85.75 193 HIS A N 1
ATOM 1465 C CA . HIS A 1 193 ? -0.25 -2.5 -22.969 1 85.75 193 HIS A CA 1
ATOM 1466 C C . HIS A 1 193 ? -0.521 -2.725 -21.484 1 85.75 193 HIS A C 1
ATOM 1468 O O . HIS A 1 193 ? -1.653 -3.016 -21.094 1 85.75 193 HIS A O 1
ATOM 1474 N N . GLY A 1 194 ? 0.501 -2.807 -20.688 1 93.69 194 GLY A N 1
ATOM 1475 C CA . GLY A 1 194 ? 0.308 -2.879 -19.25 1 93.69 194 GLY A CA 1
ATOM 1476 C C . GLY A 1 194 ? 0.504 -4.273 -18.688 1 93.69 194 GLY A C 1
ATOM 1477 O O . GLY A 1 194 ? 1.069 -5.145 -19.359 1 93.69 194 GLY A O 1
ATOM 1478 N N . THR A 1 195 ? 0.148 -4.461 -17.469 1 97.5 195 THR A N 1
ATOM 1479 C CA . THR A 1 195 ? 0.357 -5.703 -16.734 1 97.5 195 THR A CA 1
ATOM 1480 C C . THR A 1 195 ? -0.968 -6.25 -16.219 1 97.5 195 THR A C 1
ATOM 1482 O O . THR A 1 195 ? -1.804 -5.496 -15.711 1 97.5 195 THR A O 1
ATOM 1485 N N . LEU A 1 196 ? -1.235 -7.547 -16.422 1 98.69 196 LEU A N 1
ATOM 1486 C CA . LEU A 1 196 ? -2.287 -8.312 -15.766 1 98.69 196 LEU A CA 1
ATOM 1487 C C . LEU A 1 196 ? -1.81 -8.844 -14.422 1 98.69 196 LEU A C 1
ATOM 1489 O O . LEU A 1 196 ? -0.861 -9.633 -14.359 1 98.69 196 LEU A O 1
ATOM 1493 N N . VAL A 1 197 ? -2.404 -8.383 -13.344 1 98.88 197 VAL A N 1
ATOM 1494 C CA . VAL A 1 197 ? -2.086 -8.828 -11.992 1 98.88 197 VAL A CA 1
ATOM 1495 C C . VAL A 1 197 ? -3.039 -9.945 -11.578 1 98.88 197 VAL A C 1
ATOM 1497 O O . VAL A 1 197 ? -4.258 -9.758 -11.578 1 98.88 197 VAL A O 1
ATOM 1500 N N . LEU A 1 198 ? -2.504 -11.102 -11.227 1 98.94 198 LEU A N 1
ATOM 1501 C CA . LEU A 1 198 ? -3.314 -12.227 -10.789 1 98.94 198 LEU A CA 1
ATOM 1502 C C . LEU A 1 198 ? -3.355 -12.312 -9.266 1 98.94 198 LEU A C 1
ATOM 1504 O O . LEU A 1 198 ? -2.324 -12.523 -8.625 1 98.94 198 LEU A O 1
ATOM 1508 N N . LEU A 1 199 ? -4.496 -12.078 -8.719 1 98.88 199 LEU A N 1
ATOM 1509 C CA . LEU A 1 199 ? -4.723 -12.219 -7.281 1 98.88 199 LEU A CA 1
ATOM 1510 C C . LEU A 1 199 ? -5.359 -13.562 -6.961 1 98.88 199 LEU A C 1
ATOM 1512 O O . LEU A 1 199 ? -6.449 -13.875 -7.449 1 98.88 199 LEU A O 1
ATOM 1516 N N . GLY A 1 200 ? -4.664 -14.367 -6.172 1 98.44 200 GLY A N 1
ATOM 1517 C CA . GLY A 1 200 ? -5.191 -15.695 -5.918 1 98.44 200 GLY A CA 1
ATOM 1518 C C . GLY A 1 200 ? -4.523 -16.391 -4.75 1 98.44 200 GLY A C 1
ATOM 1519 O O . GLY A 1 200 ? -3.947 -15.742 -3.879 1 98.44 200 GLY A O 1
ATOM 1520 N N . ASP A 1 201 ? -4.773 -17.719 -4.715 1 98.06 201 ASP A N 1
ATOM 1521 C CA . ASP A 1 201 ? -4.258 -18.578 -3.648 1 98.06 201 ASP A CA 1
ATOM 1522 C C . ASP A 1 201 ? -3.316 -19.641 -4.203 1 98.06 201 ASP A C 1
ATOM 1524 O O . ASP A 1 201 ? -2.561 -19.375 -5.145 1 98.06 201 ASP A O 1
ATOM 1528 N N . SER A 1 202 ? -3.285 -20.797 -3.592 1 98.25 202 SER A N 1
ATOM 1529 C CA . SER A 1 202 ? -2.332 -21.844 -3.969 1 98.25 202 SER A CA 1
ATOM 1530 C C . SER A 1 202 ? -2.559 -22.312 -5.406 1 98.25 202 SER A C 1
ATOM 1532 O O . SER A 1 202 ? -1.627 -22.766 -6.066 1 98.25 202 SER A O 1
ATOM 1534 N N . ILE A 1 203 ? -3.758 -22.219 -5.902 1 98.69 203 ILE A N 1
ATOM 1535 C CA . ILE A 1 203 ? -4.047 -22.656 -7.266 1 98.69 203 ILE A CA 1
ATOM 1536 C C . ILE A 1 203 ? -3.355 -21.719 -8.266 1 98.69 203 ILE A C 1
ATOM 1538 O O . ILE A 1 203 ? -2.668 -22.188 -9.18 1 98.69 203 ILE A O 1
ATOM 1542 N N . THR A 1 204 ? -3.477 -20.422 -8.062 1 98.81 204 THR A N 1
ATOM 1543 C CA . THR A 1 204 ? -2.816 -19.438 -8.914 1 98.81 204 THR A CA 1
ATOM 1544 C C . THR A 1 204 ? -1.307 -19.453 -8.688 1 98.81 204 THR A C 1
ATOM 1546 O O . THR A 1 204 ? -0.533 -19.281 -9.633 1 98.81 204 THR A O 1
ATOM 1549 N N . ASP A 1 205 ? -0.903 -19.672 -7.441 1 98.19 205 ASP A N 1
ATOM 1550 C CA . ASP A 1 205 ? 0.508 -19.766 -7.082 1 98.19 205 ASP A CA 1
ATOM 1551 C C . ASP A 1 205 ? 1.179 -20.953 -7.785 1 98.19 205 ASP A C 1
ATOM 1553 O O . ASP A 1 205 ? 2.4 -20.969 -7.949 1 98.19 205 ASP A O 1
ATOM 1557 N N . GLY A 1 206 ? 0.398 -21.984 -8.133 1 98.25 206 GLY A N 1
ATOM 1558 C CA . GLY A 1 206 ? 0.887 -23.078 -8.953 1 98.25 206 GLY A CA 1
ATOM 1559 C C . GLY A 1 206 ? 1.138 -24.359 -8.156 1 98.25 206 GLY A C 1
ATOM 1560 O O . GLY A 1 206 ? 1.972 -25.172 -8.539 1 98.25 206 GLY A O 1
ATOM 1561 N N . ARG A 1 207 ? 0.453 -24.531 -7 1 97.94 207 ARG A N 1
ATOM 1562 C CA . ARG A 1 207 ? 0.564 -25.812 -6.285 1 97.94 207 ARG A CA 1
ATOM 1563 C C . ARG A 1 207 ? 0.236 -26.984 -7.203 1 97.94 207 ARG A C 1
ATOM 1565 O O . ARG A 1 207 ? -0.737 -26.938 -7.957 1 97.94 207 ARG A O 1
ATOM 1572 N N . CYS A 1 208 ? 1.058 -28.031 -7.195 1 98 208 CYS A N 1
ATOM 1573 C CA . CYS A 1 208 ? 0.919 -29.266 -7.957 1 98 208 CYS A CA 1
ATOM 1574 C C . CYS A 1 208 ? 1.371 -29.062 -9.398 1 98 208 CYS A C 1
ATOM 1576 O O . CYS A 1 208 ? 1.122 -29.922 -10.25 1 98 208 CYS A O 1
ATOM 1578 N N . SER A 1 209 ? 1.974 -27.922 -9.75 1 98.06 209 SER A N 1
ATOM 1579 C CA . SER A 1 209 ? 2.77 -27.844 -10.969 1 98.06 209 SER A CA 1
ATOM 1580 C C . SER A 1 209 ? 4.094 -28.578 -10.828 1 98.06 209 SER A C 1
ATOM 1582 O O . SER A 1 209 ? 4.398 -29.109 -9.758 1 98.06 209 SER A O 1
ATOM 1584 N N . THR A 1 210 ? 4.832 -28.688 -11.961 1 96.62 210 THR A N 1
ATOM 1585 C CA . THR A 1 210 ? 6.156 -29.297 -11.914 1 96.62 210 THR A CA 1
ATOM 1586 C C . THR A 1 210 ? 7.223 -28.25 -11.609 1 96.62 210 THR A C 1
ATOM 1588 O O . THR A 1 210 ? 7.352 -27.266 -12.32 1 96.62 210 THR A O 1
ATOM 1591 N N . ASP A 1 211 ? 7.973 -28.438 -10.508 1 96.12 211 ASP A N 1
ATOM 1592 C CA . ASP A 1 211 ? 9.016 -27.484 -10.141 1 96.12 211 ASP A CA 1
ATOM 1593 C C . ASP A 1 211 ? 9.969 -27.234 -11.305 1 96.12 211 ASP A C 1
ATOM 1595 O O . ASP A 1 211 ? 10.352 -28.172 -12.016 1 96.12 211 ASP A O 1
ATOM 1599 N N . ASN A 1 212 ? 10.289 -25.938 -11.547 1 96.31 212 ASN A N 1
ATOM 1600 C CA . ASN A 1 212 ? 11.258 -25.469 -12.531 1 96.31 212 ASN A CA 1
ATOM 1601 C C . ASN A 1 212 ? 10.719 -25.609 -13.953 1 96.31 212 ASN A C 1
ATOM 1603 O O . ASN A 1 212 ? 11.438 -25.344 -14.914 1 96.31 212 ASN A O 1
ATOM 1607 N N . ALA A 1 213 ? 9.438 -26 -14.133 1 95.69 213 ALA A N 1
ATOM 1608 C CA . ALA A 1 213 ? 8.938 -26.281 -15.469 1 95.69 213 ALA A CA 1
ATOM 1609 C C . ALA A 1 213 ? 8.133 -25.094 -16 1 95.69 213 ALA A C 1
ATOM 1611 O O . ALA A 1 213 ? 7.789 -25.047 -17.188 1 95.69 213 ALA A O 1
ATOM 1612 N N . ASN A 1 214 ? 7.812 -24.156 -15.133 1 96.19 214 ASN A N 1
ATOM 1613 C CA . ASN A 1 214 ? 6.969 -23.031 -15.523 1 96.19 214 ASN A CA 1
ATOM 1614 C C . ASN A 1 214 ? 5.707 -23.5 -16.25 1 96.19 214 ASN A C 1
ATOM 1616 O O . ASN A 1 214 ? 5.391 -23 -17.328 1 96.19 214 ASN A O 1
ATOM 1620 N N . ASN A 1 215 ? 5.016 -24.391 -15.602 1 97.6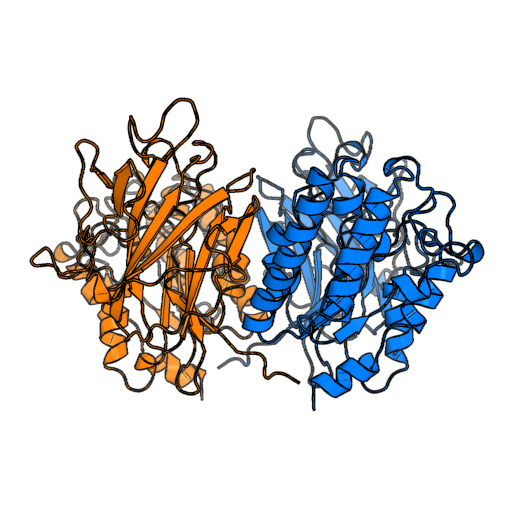9 215 ASN A N 1
ATOM 1621 C CA . ASN A 1 215 ? 3.775 -24.906 -16.188 1 97.69 215 ASN A CA 1
ATOM 1622 C C . ASN A 1 215 ? 2.594 -24.703 -15.234 1 97.69 215 ASN A C 1
ATOM 1624 O O . ASN A 1 215 ? 1.688 -25.547 -15.195 1 97.69 215 ASN A O 1
ATOM 1628 N N . ARG A 1 216 ? 2.66 -23.688 -14.375 1 98.38 216 ARG A N 1
ATOM 1629 C CA . ARG A 1 216 ? 1.462 -23.188 -13.703 1 98.38 216 ARG A CA 1
ATOM 1630 C C . ARG A 1 216 ? 0.472 -22.625 -14.711 1 98.38 216 ARG A C 1
ATOM 1632 O O . ARG A 1 216 ? 0.849 -22.281 -15.836 1 98.38 216 ARG A O 1
ATOM 1639 N N . TRP A 1 217 ? -0.761 -22.422 -14.344 1 98.88 217 TRP A N 1
ATOM 1640 C CA . TRP A 1 217 ? -1.711 -21.922 -15.328 1 98.88 217 TRP A CA 1
ATOM 1641 C C . TRP A 1 217 ? -1.358 -20.5 -15.75 1 98.88 217 TRP A C 1
ATOM 1643 O O . TRP A 1 217 ? -1.547 -20.125 -16.906 1 98.88 217 TRP A O 1
ATOM 1653 N N . PRO A 1 218 ? -0.794 -19.609 -14.852 1 98.81 218 PRO A N 1
ATOM 1654 C CA . PRO A 1 218 ? -0.353 -18.297 -15.32 1 98.81 218 PRO A CA 1
ATOM 1655 C C . PRO A 1 218 ? 0.775 -18.375 -16.344 1 98.81 218 PRO A C 1
ATOM 1657 O O . PRO A 1 218 ? 0.825 -17.578 -17.281 1 98.81 218 PRO A O 1
ATOM 1660 N N . ASP A 1 219 ? 1.736 -19.312 -16.156 1 98.44 219 ASP A N 1
ATOM 1661 C CA . ASP A 1 219 ? 2.803 -19.531 -17.141 1 98.44 219 ASP A CA 1
ATOM 1662 C C . ASP A 1 219 ? 2.234 -19.922 -18.484 1 98.44 219 ASP A C 1
ATOM 1664 O O . ASP A 1 219 ? 2.637 -19.391 -19.531 1 98.44 219 ASP A O 1
ATOM 1668 N N . LEU A 1 220 ? 1.311 -20.844 -18.453 1 98.81 220 LEU A N 1
ATOM 1669 C CA . LEU A 1 220 ? 0.7 -21.359 -19.672 1 98.81 220 LEU A CA 1
ATOM 1670 C C . LEU A 1 220 ? -0.172 -20.297 -20.328 1 98.81 220 LEU A C 1
ATOM 1672 O O . LEU A 1 220 ? -0.243 -20.219 -21.562 1 98.81 220 LEU A O 1
ATOM 1676 N N . LEU A 1 221 ? -0.841 -19.5 -19.531 1 98.88 221 LEU A N 1
ATOM 1677 C CA . LEU A 1 221 ? -1.597 -18.375 -20.062 1 98.88 221 LEU A CA 1
ATOM 1678 C C . LEU A 1 221 ? -0.672 -17.391 -20.766 1 98.88 221 LEU A C 1
ATOM 1680 O O . LEU A 1 221 ? -0.983 -16.906 -21.875 1 98.88 221 LEU A O 1
ATOM 1684 N N . PHE A 1 222 ? 0.432 -17.078 -20.188 1 98.56 222 PHE A N 1
ATOM 1685 C CA . PHE A 1 222 ? 1.403 -16.188 -20.812 1 98.56 222 PHE A CA 1
ATOM 1686 C C . PHE A 1 222 ? 1.831 -16.703 -22.172 1 98.56 222 PHE A C 1
ATOM 1688 O O . PHE A 1 222 ? 1.873 -15.961 -23.156 1 98.56 222 PHE A O 1
ATOM 1695 N N . ASP A 1 223 ? 2.129 -17.984 -22.188 1 98.44 223 ASP A N 1
ATOM 1696 C CA . ASP A 1 223 ? 2.523 -18.594 -23.453 1 98.44 223 ASP A CA 1
ATOM 1697 C C . ASP A 1 223 ? 1.435 -18.406 -24.516 1 98.44 223 ASP A C 1
ATOM 1699 O O . ASP A 1 223 ? 1.726 -18.062 -25.656 1 98.44 223 ASP A O 1
ATOM 1703 N N . ARG A 1 224 ? 0.239 -18.641 -24.094 1 98.62 224 ARG A N 1
ATOM 1704 C CA . ARG A 1 224 ? -0.882 -18.453 -25.016 1 98.62 224 ARG A CA 1
ATOM 1705 C C . ARG A 1 224 ? -1.009 -16.984 -25.438 1 98.62 224 ARG A C 1
ATOM 1707 O O . ARG A 1 224 ? -1.271 -16.703 -26.609 1 98.62 224 ARG A O 1
ATOM 1714 N N . MET A 1 225 ? -0.832 -16.109 -24.547 1 98 225 MET A N 1
ATOM 1715 C CA . MET A 1 225 ? -0.932 -14.672 -24.812 1 98 225 MET A CA 1
ATOM 1716 C C . MET A 1 225 ? 0.086 -14.242 -25.859 1 98 225 MET A C 1
ATOM 1718 O O . MET A 1 225 ? -0.182 -13.344 -26.656 1 98 225 MET A O 1
ATOM 1722 N N . GLN A 1 226 ? 1.231 -14.906 -25.891 1 97.19 226 GLN A N 1
ATOM 1723 C CA . GLN A 1 226 ? 2.287 -14.547 -26.828 1 97.19 226 GLN A CA 1
ATOM 1724 C C . GLN A 1 226 ? 1.852 -14.812 -28.266 1 97.19 226 GLN A C 1
ATOM 1726 O O . GLN A 1 226 ? 2.434 -14.273 -29.203 1 97.19 226 GLN A O 1
ATOM 1731 N N . GLN A 1 227 ? 0.774 -15.57 -28.391 1 96.44 227 GLN A N 1
ATOM 1732 C CA . GLN A 1 227 ? 0.287 -15.938 -29.719 1 96.44 227 GLN A CA 1
ATOM 1733 C C . GLN A 1 227 ? -0.942 -15.117 -30.109 1 96.44 227 GLN A C 1
ATOM 1735 O O . GLN A 1 227 ? -1.516 -15.312 -31.172 1 96.44 227 GLN A O 1
ATOM 1740 N N . HIS A 1 228 ? -1.279 -14.242 -29.266 1 94.06 228 HIS A N 1
ATOM 1741 C CA . HIS A 1 228 ? -2.461 -13.422 -29.484 1 94.06 228 HIS A CA 1
ATOM 1742 C C . HIS A 1 228 ? -2.074 -11.984 -29.812 1 94.06 228 HIS A C 1
ATOM 1744 O O . HIS A 1 228 ? -1.274 -11.367 -29.109 1 94.06 228 HIS A O 1
ATOM 1750 N N . PRO A 1 229 ? -2.523 -11.398 -30.891 1 88.56 229 PRO A N 1
ATOM 1751 C CA . PRO A 1 229 ? -2.061 -10.102 -31.375 1 88.56 229 PRO A CA 1
ATOM 1752 C C . PRO A 1 229 ? -2.176 -8.992 -30.328 1 88.56 229 PRO A C 1
ATOM 1754 O O . PRO A 1 229 ? -1.297 -8.133 -30.234 1 88.56 229 PRO A O 1
ATOM 1757 N N . PHE A 1 230 ? -3.139 -9.008 -29.547 1 86 230 PHE A N 1
ATOM 1758 C CA . PHE A 1 230 ? -3.311 -7.941 -28.562 1 86 230 PHE A CA 1
ATOM 1759 C C . PHE A 1 230 ? -2.674 -8.32 -27.234 1 86 230 PHE A C 1
ATOM 1761 O O . PHE A 1 230 ? -1.971 -7.516 -26.625 1 86 230 PHE A O 1
ATOM 1768 N N . ALA A 1 231 ? -2.785 -9.492 -26.859 1 93.19 231 ALA A N 1
ATOM 1769 C CA . ALA A 1 231 ? -2.385 -9.922 -25.516 1 93.19 231 ALA A CA 1
ATOM 1770 C C . ALA A 1 231 ? -0.875 -10.133 -25.438 1 93.19 231 ALA A C 1
ATOM 1772 O O . ALA A 1 231 ? -0.307 -10.172 -24.344 1 93.19 231 ALA A O 1
ATOM 1773 N N . GLN A 1 232 ? -0.175 -10.203 -26.578 1 93.88 232 GLN A N 1
ATOM 1774 C CA . GLN A 1 232 ? 1.261 -10.469 -26.594 1 93.88 232 GLN A CA 1
ATOM 1775 C C . GLN A 1 232 ? 2.037 -9.312 -25.969 1 93.88 232 GLN A C 1
ATOM 1777 O O . GLN A 1 232 ? 3.203 -9.469 -25.594 1 93.88 232 GLN A O 1
ATOM 1782 N N . ASN A 1 233 ? 1.447 -8.18 -25.828 1 92.12 233 ASN A N 1
ATOM 1783 C CA . ASN A 1 233 ? 2.109 -7 -25.281 1 92.12 233 ASN A CA 1
ATOM 1784 C C . ASN A 1 233 ? 1.639 -6.688 -23.875 1 92.12 233 ASN A C 1
ATOM 1786 O O . ASN A 1 233 ? 1.8 -5.566 -23.391 1 92.12 233 ASN A O 1
ATOM 1790 N N . ILE A 1 234 ? 0.984 -7.621 -23.234 1 96.44 234 ILE A N 1
ATOM 1791 C CA . ILE A 1 234 ? 0.551 -7.508 -21.844 1 96.44 234 ILE A CA 1
ATOM 1792 C C . ILE A 1 234 ? 1.388 -8.438 -20.953 1 96.44 234 ILE A C 1
ATOM 1794 O O . ILE A 1 234 ? 1.491 -9.633 -21.234 1 96.44 234 ILE A O 1
ATOM 1798 N N . ALA A 1 235 ? 2.082 -7.852 -19.984 1 97.5 235 ALA A N 1
ATOM 1799 C CA . ALA A 1 235 ? 2.795 -8.672 -19.016 1 97.5 235 ALA A CA 1
ATOM 1800 C C . ALA A 1 235 ? 1.825 -9.32 -18.031 1 97.5 235 ALA A C 1
ATOM 1802 O O . ALA A 1 235 ? 0.671 -8.898 -17.922 1 97.5 235 ALA A O 1
ATOM 1803 N N . ILE A 1 236 ? 2.254 -10.391 -17.375 1 98.56 236 ILE A N 1
ATOM 1804 C CA . ILE A 1 236 ? 1.492 -11.047 -16.312 1 98.56 236 ILE A CA 1
ATOM 1805 C C . ILE A 1 236 ? 2.35 -11.172 -15.062 1 98.56 236 ILE A C 1
ATOM 1807 O O . ILE A 1 236 ? 3.531 -11.516 -15.141 1 98.56 236 ILE A O 1
ATOM 1811 N N . ILE A 1 237 ? 1.812 -10.758 -13.922 1 98.81 237 ILE A N 1
ATOM 1812 C CA . ILE A 1 237 ? 2.502 -11.016 -12.664 1 98.81 237 ILE A CA 1
ATOM 1813 C C . ILE A 1 237 ? 1.603 -11.836 -11.742 1 98.81 237 ILE A C 1
ATOM 1815 O O . ILE A 1 237 ? 0.384 -11.648 -11.727 1 98.81 237 ILE A O 1
ATOM 1819 N N . ASN A 1 238 ? 2.189 -12.852 -11.102 1 98.81 238 ASN A N 1
ATOM 1820 C CA . ASN A 1 238 ? 1.521 -13.773 -10.188 1 98.81 238 ASN A CA 1
ATOM 1821 C C . ASN A 1 238 ? 1.592 -13.281 -8.742 1 98.81 238 ASN A C 1
ATOM 1823 O O . ASN A 1 238 ? 2.598 -13.484 -8.062 1 98.81 238 ASN A O 1
ATOM 1827 N N . GLN A 1 239 ? 0.5 -12.656 -8.273 1 98.62 239 GLN A N 1
ATOM 1828 C CA . GLN A 1 239 ? 0.427 -12.117 -6.914 1 98.62 239 GLN A CA 1
ATOM 1829 C C . GLN A 1 239 ? -0.446 -12.992 -6.02 1 98.62 239 GLN A C 1
ATOM 1831 O O . GLN A 1 239 ? -1.312 -12.492 -5.305 1 98.62 239 GLN A O 1
ATOM 1836 N N . ALA A 1 240 ? -0.226 -14.281 -6.117 1 98.5 240 ALA A N 1
ATOM 1837 C CA . ALA A 1 240 ? -0.956 -15.25 -5.305 1 98.5 240 ALA A CA 1
ATOM 1838 C C . ALA A 1 240 ? -0.181 -15.602 -4.039 1 98.5 240 ALA A C 1
ATOM 1840 O O . ALA A 1 240 ? 1.034 -15.398 -3.971 1 98.5 240 ALA A O 1
ATOM 1841 N N . VAL A 1 241 ? -0.862 -16.016 -3.066 1 97.06 241 VAL A N 1
ATOM 1842 C CA . VAL A 1 241 ? -0.317 -16.516 -1.808 1 97.06 241 VAL A CA 1
ATOM 1843 C C . VAL A 1 241 ? -0.887 -17.906 -1.51 1 97.06 241 VAL A C 1
ATOM 1845 O O . VAL A 1 241 ? -2.096 -18.047 -1.321 1 97.06 241 VAL A O 1
ATOM 1848 N N . GLY A 1 242 ? 0.005 -18.922 -1.516 1 96.81 242 GLY A N 1
ATOM 1849 C CA . GLY A 1 242 ? -0.465 -20.234 -1.096 1 96.81 242 GLY A CA 1
ATOM 1850 C C . GLY A 1 242 ? -1.138 -20.219 0.264 1 96.81 242 GLY A C 1
ATOM 1851 O O . GLY A 1 242 ? -0.578 -19.703 1.233 1 96.81 242 GLY A O 1
ATOM 1852 N N . GLY A 1 243 ? -2.383 -20.797 0.323 1 96.56 243 GLY A N 1
ATOM 1853 C CA . GLY A 1 243 ? -3.139 -20.797 1.565 1 96.56 243 GLY A CA 1
ATOM 1854 C C . GLY A 1 243 ? -3.76 -19.453 1.895 1 96.56 243 GLY A C 1
ATOM 1855 O O . GLY A 1 243 ? -4.316 -19.266 2.979 1 96.56 243 GLY A O 1
ATOM 1856 N N . GLY A 1 244 ? -3.592 -18.531 0.981 1 97.12 244 GLY A N 1
ATOM 1857 C CA . GLY A 1 244 ? -4.098 -17.188 1.207 1 97.12 244 GLY A CA 1
ATOM 1858 C C . GLY A 1 244 ? -5.613 -17.109 1.252 1 97.12 244 GLY A C 1
ATOM 1859 O O . GLY A 1 244 ? -6.293 -17.953 0.662 1 97.12 244 GLY A O 1
ATOM 1860 N N . ARG A 1 245 ? -6.184 -16.141 2.002 1 97.81 245 ARG A N 1
ATOM 1861 C CA . ARG A 1 245 ? -7.609 -15.852 2.107 1 97.81 245 ARG A CA 1
ATOM 1862 C C . ARG A 1 245 ? -7.895 -14.398 1.726 1 97.81 245 ARG A C 1
ATOM 1864 O O . ARG A 1 245 ? -6.973 -13.586 1.619 1 97.81 245 ARG A O 1
ATOM 1871 N N . VAL A 1 246 ? -9.133 -14.133 1.409 1 98.12 246 VAL A N 1
ATOM 1872 C CA . VAL A 1 246 ? -9.547 -12.789 1.034 1 98.12 246 VAL A CA 1
ATOM 1873 C C . VAL A 1 246 ? -9.789 -11.953 2.291 1 98.12 246 VAL A C 1
ATOM 1875 O O . VAL A 1 246 ? -9.32 -10.82 2.389 1 98.12 246 VAL A O 1
ATOM 1878 N N . LEU A 1 247 ? -10.406 -12.578 3.33 1 96.75 247 LEU A N 1
ATOM 1879 C CA . LEU A 1 247 ? -11.047 -11.828 4.406 1 96.75 247 LEU A CA 1
ATOM 1880 C C . LEU A 1 247 ? -10.117 -11.695 5.609 1 96.75 247 LEU A C 1
ATOM 1882 O O . LEU A 1 247 ? -10.203 -10.727 6.363 1 96.75 247 LEU A O 1
ATOM 1886 N N . GLN A 1 248 ? -9.289 -12.688 5.848 1 94.94 248 GLN A N 1
ATOM 1887 C CA . GLN A 1 248 ? -8.422 -12.758 7.02 1 94.94 248 GLN A CA 1
ATOM 1888 C C . GLN A 1 248 ? -7.027 -13.25 6.637 1 94.94 248 GLN A C 1
ATOM 1890 O O . GLN A 1 248 ? -6.848 -13.875 5.594 1 94.94 248 GLN A O 1
ATOM 1895 N N . ASP A 1 249 ? -6.145 -12.961 7.516 1 92.94 249 ASP A N 1
ATOM 1896 C CA . ASP A 1 249 ? -4.809 -13.516 7.316 1 92.94 249 ASP A CA 1
ATOM 1897 C C . ASP A 1 249 ? -4.836 -15.039 7.352 1 92.94 249 ASP A C 1
ATOM 1899 O O . ASP A 1 249 ? -5.656 -15.633 8.055 1 92.94 249 ASP A O 1
ATOM 1903 N N . GLY A 1 250 ? -4.094 -15.672 6.59 1 89.06 250 GLY A N 1
ATOM 1904 C CA . GLY A 1 250 ? -3.777 -17.094 6.562 1 89.06 250 GLY A CA 1
ATOM 1905 C C . GLY A 1 250 ? -2.289 -17.359 6.469 1 89.06 250 GLY A C 1
ATOM 1906 O O . GLY A 1 250 ? -1.517 -16.922 7.32 1 89.06 250 GLY A O 1
ATOM 1907 N N . LYS A 1 251 ? -1.993 -18.141 5.422 1 86.88 251 LYS A N 1
ATOM 1908 C CA . LYS A 1 251 ? -0.568 -18.234 5.125 1 86.88 251 LYS A CA 1
ATOM 1909 C C . LYS A 1 251 ? -0.063 -16.984 4.414 1 86.88 251 LYS A C 1
ATOM 1911 O O . LYS A 1 251 ? 0.08 -16.984 3.188 1 86.88 251 LYS A O 1
ATOM 1916 N N . GLY A 1 252 ? -0.056 -15.852 5.203 1 90.81 252 GLY A N 1
ATOM 1917 C CA . GLY A 1 252 ? 0.269 -14.516 4.727 1 90.81 252 GLY A CA 1
ATOM 1918 C C . GLY A 1 252 ? -0.85 -13.516 4.949 1 90.81 252 GLY A C 1
ATOM 1919 O O . GLY A 1 252 ? -1.912 -13.867 5.465 1 90.81 252 GLY A O 1
ATOM 1920 N N . PRO A 1 253 ? -0.68 -12.344 4.461 1 94.44 253 PRO A N 1
ATOM 1921 C CA . PRO A 1 253 ? -1.694 -11.305 4.645 1 94.44 253 PRO A CA 1
ATOM 1922 C C . PRO A 1 253 ? -2.924 -11.516 3.764 1 94.44 253 PRO A C 1
ATOM 1924 O O . PRO A 1 253 ? -2.812 -12.055 2.66 1 94.44 253 PRO A O 1
ATOM 1927 N N . SER A 1 254 ? -4.105 -11.109 4.27 1 97.38 254 SER A N 1
ATOM 1928 C CA . SER A 1 254 ? -5.348 -11.219 3.516 1 97.38 254 SER A CA 1
ATOM 1929 C C . SER A 1 254 ? -5.289 -10.398 2.229 1 97.38 254 SER A C 1
ATOM 1931 O O . SER A 1 254 ? -4.52 -9.445 2.131 1 97.38 254 SER A O 1
ATOM 1933 N N . LEU A 1 255 ? -6.055 -10.797 1.271 1 98.19 255 LEU A N 1
ATOM 1934 C CA . LEU A 1 255 ? -6.074 -10.062 0.01 1 98.19 255 LEU A CA 1
ATOM 1935 C C . LEU A 1 255 ? -6.516 -8.617 0.229 1 98.19 255 LEU A C 1
ATOM 1937 O O . LEU A 1 255 ? -5.93 -7.695 -0.341 1 98.19 255 LEU A O 1
ATOM 1941 N N . LEU A 1 256 ? -7.496 -8.375 1.056 1 97.62 256 LEU A N 1
ATOM 1942 C CA . LEU A 1 256 ? -8.016 -7.027 1.276 1 97.62 256 LEU A CA 1
ATOM 1943 C C . LEU A 1 256 ? -6.945 -6.129 1.894 1 97.62 256 LEU A C 1
ATOM 1945 O O . LEU A 1 256 ? -6.902 -4.93 1.619 1 97.62 256 LEU A O 1
ATOM 1949 N N . SER A 1 257 ? -6.086 -6.711 2.697 1 96.75 257 SER A N 1
ATOM 1950 C CA . SER A 1 257 ? -5.066 -5.914 3.371 1 96.75 257 SER A CA 1
ATOM 1951 C C . SER A 1 257 ? -3.9 -5.605 2.439 1 96.75 257 SER A C 1
ATOM 1953 O O . SER A 1 257 ? -3.16 -4.645 2.658 1 96.75 257 SER A O 1
ATOM 1955 N N . ARG A 1 258 ? -3.756 -6.418 1.394 1 97.56 258 ARG A N 1
ATOM 1956 C CA . ARG A 1 258 ? -2.559 -6.273 0.571 1 97.56 258 ARG A CA 1
ATOM 1957 C C . ARG A 1 258 ? -2.916 -5.82 -0.841 1 97.56 258 ARG A C 1
ATOM 1959 O O . ARG A 1 258 ? -2.045 -5.723 -1.707 1 97.56 258 ARG A O 1
ATOM 1966 N N . LEU A 1 259 ? -4.16 -5.488 -1.112 1 98.25 259 LEU A N 1
ATOM 1967 C CA . LEU A 1 259 ? -4.625 -5.141 -2.449 1 98.25 259 LEU A CA 1
ATOM 1968 C C . LEU A 1 259 ? -3.855 -3.949 -3.004 1 98.25 259 LEU A C 1
ATOM 1970 O O . LEU A 1 259 ? -3.367 -3.992 -4.137 1 98.25 259 LEU A O 1
ATOM 1974 N N . ASP A 1 260 ? -3.711 -2.91 -2.227 1 97.19 260 ASP A N 1
ATOM 1975 C CA . ASP A 1 260 ? -3.029 -1.705 -2.688 1 97.19 260 ASP A CA 1
ATOM 1976 C C . ASP A 1 260 ? -1.562 -1.991 -3.004 1 97.19 260 ASP A C 1
ATOM 1978 O O . ASP A 1 260 ? -1.058 -1.587 -4.051 1 97.19 260 ASP A O 1
ATOM 1982 N N . ARG A 1 261 ? -0.935 -2.707 -2.176 1 96.31 261 ARG A N 1
ATOM 1983 C CA . ARG A 1 261 ? 0.485 -3.012 -2.328 1 96.31 261 ARG A CA 1
ATOM 1984 C C . ARG A 1 261 ? 0.724 -3.926 -3.525 1 96.31 261 ARG A C 1
ATOM 1986 O O . ARG A 1 261 ? 1.593 -3.654 -4.355 1 96.31 261 ARG A O 1
ATOM 1993 N N . ASP A 1 262 ? -0.075 -4.98 -3.623 1 97.69 262 ASP A N 1
ATOM 1994 C CA . ASP A 1 262 ? 0.245 -6.07 -4.539 1 97.69 262 ASP A CA 1
ATOM 1995 C C . ASP A 1 262 ? -0.385 -5.836 -5.91 1 97.69 262 ASP A C 1
ATOM 1997 O O . ASP A 1 262 ? -0.009 -6.484 -6.891 1 97.69 262 ASP A O 1
ATOM 2001 N N . ALA A 1 263 ? -1.33 -4.898 -5.984 1 98.25 263 ALA A N 1
ATOM 2002 C CA . ALA A 1 263 ? -1.992 -4.664 -7.266 1 98.25 263 ALA A CA 1
ATOM 2003 C C . ALA A 1 263 ? -1.941 -3.188 -7.648 1 98.25 263 ALA A C 1
ATOM 2005 O O . ALA A 1 263 ? -1.24 -2.807 -8.594 1 98.25 263 ALA A O 1
ATOM 2006 N N . VAL A 1 264 ? -2.461 -2.307 -6.82 1 97.62 264 VAL A N 1
ATOM 2007 C CA . VAL A 1 264 ? -2.66 -0.903 -7.172 1 97.62 264 VAL A CA 1
ATOM 2008 C C . VAL A 1 264 ? -1.308 -0.211 -7.32 1 97.62 264 VAL A C 1
ATOM 2010 O O . VAL A 1 264 ? -1.123 0.617 -8.219 1 97.62 264 VAL A O 1
ATOM 2013 N N . ALA A 1 265 ? -0.351 -0.606 -6.527 1 97.69 265 ALA A N 1
ATOM 2014 C CA . ALA A 1 265 ? 0.923 0.107 -6.488 1 97.69 265 ALA A CA 1
ATOM 2015 C C . ALA A 1 265 ? 1.941 -0.542 -7.422 1 97.69 265 ALA A C 1
ATOM 2017 O O . ALA A 1 265 ? 3.113 -0.155 -7.438 1 97.69 265 ALA A O 1
ATOM 2018 N N . GLN A 1 266 ? 1.558 -1.53 -8.203 1 98 266 GLN A N 1
ATOM 2019 C CA . GLN A 1 266 ? 2.449 -2.1 -9.211 1 98 266 GLN A CA 1
ATOM 2020 C C . GLN A 1 266 ? 2.553 -1.19 -10.43 1 98 266 GLN A C 1
ATOM 2022 O O . GLN A 1 266 ? 1.538 -0.828 -11.031 1 98 266 GLN A O 1
ATOM 2027 N N . PRO A 1 267 ? 3.758 -0.824 -10.844 1 96.81 267 PRO A N 1
ATOM 2028 C CA . PRO A 1 267 ? 3.904 -0.005 -12.047 1 96.81 267 PRO A CA 1
ATOM 2029 C C . PRO A 1 267 ? 3.338 -0.682 -13.297 1 96.81 267 PRO A C 1
ATOM 2031 O O . PRO A 1 267 ? 3.561 -1.876 -13.508 1 96.81 267 PRO A O 1
ATOM 2034 N N . GLY A 1 268 ? 2.564 0.063 -14.055 1 96.5 268 GLY A N 1
ATOM 2035 C CA . GLY A 1 268 ? 2.072 -0.401 -15.336 1 96.5 268 GLY A CA 1
ATOM 2036 C C . GLY A 1 268 ? 0.873 -1.322 -15.219 1 96.5 268 GLY A C 1
ATOM 2037 O O . GLY A 1 268 ? 0.397 -1.861 -16.219 1 96.5 268 GLY A O 1
ATOM 2038 N N . ARG A 1 269 ? 0.308 -1.51 -14.008 1 97.06 269 ARG A N 1
ATOM 2039 C CA . ARG A 1 269 ? -0.864 -2.363 -13.844 1 97.06 269 ARG A CA 1
ATOM 2040 C C . ARG A 1 269 ? -2.055 -1.818 -14.625 1 97.06 269 ARG A C 1
ATOM 2042 O O . ARG A 1 269 ? -2.281 -0.607 -14.656 1 97.06 269 ARG A O 1
ATOM 2049 N N . ARG A 1 270 ? -2.797 -2.754 -15.266 1 96.62 270 ARG A N 1
ATOM 2050 C CA . ARG A 1 270 ? -3.963 -2.334 -16.031 1 96.62 270 ARG A CA 1
ATOM 2051 C C . ARG A 1 270 ? -5.148 -3.264 -15.797 1 96.62 270 ARG A C 1
ATOM 2053 O O . ARG A 1 270 ? -6.301 -2.826 -15.805 1 96.62 270 ARG A O 1
ATOM 2060 N N . TYR A 1 271 ? -4.836 -4.539 -15.594 1 97.69 271 TYR A N 1
ATOM 2061 C CA . TYR A 1 271 ? -5.859 -5.566 -15.43 1 97.69 271 TYR A CA 1
ATOM 2062 C C . TYR A 1 271 ? -5.637 -6.359 -14.148 1 97.69 271 TYR A C 1
ATOM 2064 O O . TYR A 1 271 ? -4.496 -6.641 -13.773 1 97.69 271 TYR A O 1
ATOM 2072 N N . ILE A 1 272 ? -6.754 -6.68 -13.531 1 98.62 272 ILE A N 1
ATOM 2073 C CA . ILE A 1 272 ? -6.73 -7.484 -12.32 1 98.62 272 ILE A CA 1
ATOM 2074 C C . ILE A 1 272 ? -7.598 -8.727 -12.508 1 98.62 272 ILE A C 1
ATOM 2076 O O . ILE A 1 272 ? -8.703 -8.641 -13.039 1 98.62 272 ILE A O 1
ATOM 2080 N N . LEU A 1 273 ? -7.113 -9.859 -12.203 1 98.94 273 LEU A N 1
ATOM 2081 C CA . LEU A 1 273 ? -7.945 -11.055 -12.078 1 98.94 273 LEU A CA 1
ATOM 2082 C C . LEU A 1 273 ? -8.039 -11.492 -10.625 1 98.94 273 LEU A C 1
ATOM 2084 O O . LEU A 1 273 ? -7.02 -11.68 -9.953 1 98.94 273 LEU A O 1
ATOM 2088 N N . VAL A 1 274 ? -9.242 -11.594 -10.148 1 98.94 274 VAL A N 1
ATOM 2089 C CA . VAL A 1 274 ? -9.484 -12.109 -8.805 1 98.94 274 VAL A CA 1
ATOM 2090 C C . VAL A 1 274 ? -9.945 -13.562 -8.891 1 98.94 274 VAL A C 1
ATOM 2092 O O . VAL A 1 274 ? -11.07 -13.844 -9.312 1 98.94 274 VAL A O 1
ATOM 2095 N N . PHE A 1 275 ? -9.117 -14.508 -8.633 1 98.88 275 PHE A N 1
ATOM 2096 C CA . PHE A 1 275 ? -9.406 -15.93 -8.469 1 98.88 275 PHE A CA 1
ATOM 2097 C C . PHE A 1 275 ? -9.016 -16.406 -7.078 1 98.88 275 PHE A C 1
ATOM 2099 O O . PHE A 1 275 ? -7.918 -16.922 -6.875 1 98.88 275 PHE A O 1
ATOM 2106 N N . HIS A 1 276 ? -9.914 -16.125 -6.129 1 98.44 276 HIS A N 1
ATOM 2107 C CA . HIS A 1 276 ? -9.641 -16.25 -4.699 1 98.44 276 HIS A CA 1
ATOM 2108 C C . HIS A 1 276 ? -10.914 -16.562 -3.922 1 98.44 276 HIS A C 1
ATOM 2110 O O . HIS A 1 276 ? -12.023 -16.391 -4.434 1 98.44 276 HIS A O 1
ATOM 2116 N N . GLY A 1 277 ? -10.812 -17.141 -2.707 1 98.25 277 GLY A N 1
ATOM 2117 C CA . GLY A 1 277 ? -11.969 -17.344 -1.849 1 98.25 277 GLY A CA 1
ATOM 2118 C C . GLY A 1 277 ? -12.133 -18.781 -1.4 1 98.25 277 GLY A C 1
ATOM 2119 O O . GLY A 1 277 ? -12.852 -19.062 -0.439 1 98.25 277 GLY A O 1
ATOM 2120 N N . VAL A 1 278 ? -11.461 -19.703 -2.068 1 97.94 278 VAL A N 1
ATOM 2121 C CA . VAL A 1 278 ? -11.648 -21.125 -1.767 1 97.94 278 VAL A CA 1
ATOM 2122 C C . VAL A 1 278 ? -11.211 -21.406 -0.333 1 97.94 278 VAL A C 1
ATOM 2124 O O . VAL A 1 278 ? -11.844 -22.203 0.374 1 97.94 278 VAL A O 1
ATOM 2127 N N . ASN A 1 279 ? -10.141 -20.766 0.097 1 97.69 279 ASN A N 1
ATOM 2128 C CA . ASN A 1 279 ? -9.641 -21 1.448 1 97.69 279 ASN A CA 1
ATOM 2129 C C . ASN A 1 279 ? -10.523 -20.328 2.496 1 97.69 279 ASN A C 1
ATOM 2131 O O . ASN A 1 279 ? -10.602 -20.781 3.635 1 97.69 279 ASN A O 1
ATOM 2135 N N . ASP A 1 280 ? -11.219 -19.219 2.131 1 97.62 280 ASP A N 1
ATOM 2136 C CA . ASP A 1 280 ? -12.195 -18.625 3.035 1 97.62 280 ASP A CA 1
ATOM 2137 C C . ASP A 1 280 ? -13.344 -19.594 3.311 1 97.62 280 ASP A C 1
ATOM 2139 O O . ASP A 1 280 ? -13.711 -19.828 4.469 1 97.62 280 ASP A O 1
ATOM 2143 N N . LEU A 1 281 ? -13.867 -20.188 2.287 1 97.56 281 LEU A N 1
ATOM 2144 C CA . LEU A 1 281 ? -14.953 -21.156 2.404 1 97.56 281 LEU A CA 1
ATOM 2145 C C . LEU A 1 281 ? -14.477 -22.422 3.08 1 97.56 281 LEU A C 1
ATOM 2147 O O . LEU A 1 281 ? -15.164 -22.984 3.945 1 97.56 281 LEU A O 1
ATOM 2151 N N . GLY A 1 282 ? -13.32 -22.875 2.691 1 96.31 282 GLY A N 1
ATOM 2152 C CA . GLY A 1 282 ? -12.789 -24.141 3.174 1 96.31 282 GLY A CA 1
ATOM 2153 C C . GLY A 1 282 ? -12.492 -24.141 4.664 1 96.31 282 GLY A C 1
ATOM 2154 O O . GLY A 1 282 ? -12.602 -25.172 5.328 1 96.31 282 GLY A O 1
ATOM 2155 N N . THR A 1 283 ? -12.109 -23 5.207 1 95.38 283 THR A N 1
ATOM 2156 C CA . THR A 1 283 ? -11.695 -22.953 6.605 1 95.38 283 THR A CA 1
ATOM 2157 C C . THR A 1 283 ? -12.836 -22.469 7.492 1 95.38 283 THR A C 1
ATOM 2159 O O . THR A 1 283 ? -12.711 -22.453 8.719 1 95.38 283 THR A O 1
ATOM 2162 N N . ALA A 1 284 ? -13.961 -22.109 6.891 1 95.31 284 ALA A N 1
ATOM 2163 C CA . ALA A 1 284 ? -15.117 -21.703 7.68 1 95.31 284 ALA A CA 1
ATOM 2164 C C . ALA A 1 284 ? -15.727 -22.891 8.422 1 95.31 284 ALA A C 1
ATOM 2166 O O . ALA A 1 284 ? -15.633 -24.031 7.965 1 95.31 284 ALA A O 1
ATOM 2167 N N . ASP A 1 285 ? -16.438 -22.625 9.547 1 94.56 285 ASP A N 1
ATOM 2168 C CA . ASP A 1 285 ? -17.172 -23.672 10.25 1 94.56 285 ASP A CA 1
ATOM 2169 C C . ASP A 1 285 ? -18.266 -24.266 9.352 1 94.56 285 ASP A C 1
ATOM 2171 O O . ASP A 1 285 ? -18.906 -23.531 8.586 1 94.56 285 ASP A O 1
ATOM 2175 N N . SER A 1 286 ? -18.438 -25.578 9.531 1 91.38 286 SER A N 1
ATOM 2176 C CA . SER A 1 286 ? -19.344 -26.312 8.664 1 91.38 286 SER A CA 1
ATOM 2177 C C . SER A 1 286 ? -20.797 -26.203 9.148 1 91.38 286 SER A C 1
ATOM 2179 O O . SER A 1 286 ? -21.469 -27.203 9.367 1 91.38 286 SER A O 1
ATOM 2181 N N . ASP A 1 287 ? -21.234 -25.047 9.484 1 94.19 287 ASP A N 1
ATOM 2182 C CA . ASP A 1 287 ? -22.625 -24.797 9.852 1 94.19 287 ASP A CA 1
ATOM 2183 C C . ASP A 1 287 ? -23.219 -23.672 9 1 94.19 287 ASP A C 1
ATOM 2185 O O . ASP A 1 287 ? -22.484 -22.844 8.445 1 94.19 287 ASP A O 1
ATOM 2189 N N . THR A 1 288 ? -24.5 -23.688 8.898 1 94 288 THR A N 1
ATOM 2190 C CA . THR A 1 288 ? -25.234 -22.812 7.984 1 94 288 THR A CA 1
ATOM 2191 C C . THR A 1 288 ? -24.938 -21.359 8.289 1 94 288 THR A C 1
ATOM 2193 O O . THR A 1 288 ? -24.672 -20.562 7.383 1 94 288 THR A O 1
ATOM 2196 N N . ALA A 1 289 ? -24.969 -21 9.516 1 95.94 289 ALA A N 1
ATOM 2197 C CA . ALA A 1 289 ? -24.797 -19.609 9.906 1 95.94 289 ALA A CA 1
ATOM 2198 C C . ALA A 1 289 ? -23.406 -19.109 9.508 1 95.94 289 ALA A C 1
ATOM 2200 O O . ALA A 1 289 ? -23.281 -18.016 8.938 1 95.94 289 ALA A O 1
ATOM 2201 N N . SER A 1 290 ? -22.391 -19.828 9.812 1 95.94 290 SER A N 1
ATOM 2202 C CA . SER A 1 290 ? -21.016 -19.453 9.492 1 95.94 290 SER A CA 1
ATOM 2203 C C . SER A 1 290 ? -20.797 -19.359 7.984 1 95.94 290 SER A C 1
ATOM 2205 O O . SER A 1 290 ? -20.156 -18.422 7.504 1 95.94 290 SER A O 1
ATOM 2207 N N . LEU A 1 291 ? -21.328 -20.281 7.246 1 96.81 291 LEU A N 1
ATOM 2208 C CA . LEU A 1 291 ? -21.156 -20.297 5.797 1 96.81 291 LEU A CA 1
ATOM 2209 C C . LEU A 1 291 ? -21.922 -19.172 5.137 1 96.81 291 LEU A C 1
ATOM 2211 O O . LEU A 1 291 ? -21.469 -18.578 4.152 1 96.81 291 LEU A O 1
ATOM 2215 N N . GLN A 1 292 ? -23.047 -18.891 5.676 1 96.75 292 GLN A N 1
ATOM 2216 C CA . GLN A 1 292 ? -23.797 -17.75 5.176 1 96.75 292 GLN A CA 1
ATOM 2217 C C . GLN A 1 292 ? -23.031 -16.453 5.43 1 96.75 292 GLN A C 1
ATOM 2219 O O . GLN A 1 292 ? -22.984 -15.57 4.559 1 96.75 292 GLN A O 1
ATOM 2224 N N . GLN A 1 293 ? -22.469 -16.359 6.562 1 95.88 293 GLN A N 1
ATOM 2225 C CA . GLN A 1 293 ? -21.703 -15.18 6.918 1 95.88 293 GLN A CA 1
ATOM 2226 C C . GLN A 1 293 ? -20.484 -15.016 6.008 1 95.88 293 GLN A C 1
ATOM 2228 O O . GLN A 1 293 ? -20.219 -13.914 5.512 1 95.88 293 GLN A O 1
ATOM 2233 N N . VAL A 1 294 ? -19.75 -16.031 5.789 1 97.06 294 VAL A N 1
ATOM 2234 C CA . VAL A 1 294 ? -18.547 -15.969 4.973 1 97.06 294 VAL A CA 1
ATOM 2235 C C . VAL A 1 294 ? -18.922 -15.648 3.525 1 97.06 294 VAL A C 1
ATOM 2237 O O . VAL A 1 294 ? -18.219 -14.883 2.854 1 97.06 294 VAL A O 1
ATOM 2240 N N . THR A 1 295 ? -20.016 -16.234 3.016 1 98.06 295 THR A N 1
ATOM 2241 C CA . THR A 1 295 ? -20.453 -15.961 1.648 1 98.06 295 THR A CA 1
ATOM 2242 C C . THR A 1 295 ? -20.797 -14.492 1.47 1 98.06 295 THR A C 1
ATOM 2244 O O . THR A 1 295 ? -20.375 -13.852 0.503 1 98.06 295 THR A O 1
ATOM 2247 N N . LYS A 1 296 ? -21.516 -13.961 2.439 1 97.19 296 LYS A N 1
ATOM 2248 C CA . LYS A 1 296 ? -21.859 -12.547 2.398 1 97.19 296 LYS A CA 1
ATOM 2249 C C . LYS A 1 296 ? -20.609 -11.672 2.453 1 97.19 296 LYS A C 1
ATOM 2251 O O . LYS A 1 296 ? -20.484 -10.711 1.687 1 97.19 296 LYS A O 1
ATOM 2256 N N . ALA A 1 297 ? -19.75 -12.016 3.307 1 97 297 ALA A N 1
ATOM 2257 C CA . ALA A 1 297 ? -18.516 -11.25 3.48 1 97 297 ALA A CA 1
ATOM 2258 C C . ALA A 1 297 ? -17.656 -11.289 2.217 1 97 297 ALA A C 1
ATOM 2260 O O . ALA A 1 297 ? -17.047 -10.289 1.838 1 97 297 ALA A O 1
ATOM 2261 N N . LEU A 1 298 ? -17.594 -12.406 1.573 1 98.44 298 LEU A N 1
ATOM 2262 C CA . LEU A 1 298 ? -16.812 -12.547 0.346 1 98.44 298 LEU A CA 1
ATOM 2263 C C . LEU A 1 298 ? -17.375 -11.656 -0.758 1 98.44 298 LEU A C 1
ATOM 2265 O O . LEU A 1 298 ? -16.625 -10.961 -1.446 1 98.44 298 LEU A O 1
ATOM 2269 N N . LYS A 1 299 ? -18.672 -11.719 -0.909 1 98.5 299 LYS A N 1
ATOM 2270 C CA . LYS A 1 299 ? -19.297 -10.891 -1.932 1 98.5 299 LYS A CA 1
ATOM 2271 C C . LYS A 1 299 ? -19 -9.414 -1.705 1 98.5 299 LYS A C 1
ATOM 2273 O O . LYS A 1 299 ? -18.656 -8.695 -2.643 1 98.5 299 LYS A O 1
ATOM 2278 N N . LYS A 1 300 ? -19.078 -8.992 -0.472 1 97.75 300 LYS A N 1
ATOM 2279 C CA . LYS A 1 300 ? -18.75 -7.609 -0.134 1 97.75 300 LYS A CA 1
ATOM 2280 C C . LYS A 1 300 ? -17.281 -7.305 -0.413 1 97.75 300 LYS A C 1
ATOM 2282 O O . LYS A 1 300 ? -16.953 -6.227 -0.912 1 97.75 300 LYS A O 1
ATOM 2287 N N . ALA A 1 301 ? -16.453 -8.211 -0.072 1 98.31 301 ALA A N 1
ATOM 2288 C CA . ALA A 1 301 ? -15.016 -8.039 -0.303 1 98.31 301 ALA A CA 1
ATOM 2289 C C . ALA A 1 301 ? -14.711 -7.887 -1.791 1 98.31 301 ALA A C 1
ATOM 2291 O O . ALA A 1 301 ? -13.906 -7.047 -2.186 1 98.31 301 ALA A O 1
ATOM 2292 N N . TYR A 1 302 ? -15.344 -8.695 -2.609 1 98.69 302 TYR A N 1
ATOM 2293 C CA . TYR A 1 302 ? -15.148 -8.594 -4.051 1 98.69 302 TYR A CA 1
ATOM 2294 C C . TYR A 1 302 ? -15.594 -7.23 -4.566 1 98.69 302 TYR A C 1
ATOM 2296 O O . TYR A 1 302 ? -14.922 -6.625 -5.406 1 98.69 302 TYR A O 1
ATOM 2304 N N . ARG A 1 303 ? -16.719 -6.723 -4.082 1 98 303 ARG A N 1
ATOM 2305 C CA . ARG A 1 303 ? -17.172 -5.391 -4.465 1 98 303 ARG A CA 1
ATOM 2306 C C . ARG A 1 303 ? -16.141 -4.328 -4.07 1 98 303 ARG A C 1
ATOM 2308 O O . ARG A 1 303 ? -15.883 -3.398 -4.836 1 98 303 ARG A O 1
ATOM 2315 N N . GLN A 1 304 ? -15.578 -4.477 -2.883 1 97.94 304 GLN A N 1
ATOM 2316 C CA . GLN A 1 304 ? -14.547 -3.549 -2.426 1 97.94 304 GLN A CA 1
ATOM 2317 C C . GLN A 1 304 ? -13.328 -3.586 -3.344 1 97.94 304 GLN A C 1
ATOM 2319 O O . GLN A 1 304 ? -12.789 -2.539 -3.703 1 97.94 304 GLN A O 1
ATOM 2324 N N . ILE A 1 305 ? -12.914 -4.793 -3.697 1 98.5 305 ILE A N 1
ATOM 2325 C CA . ILE A 1 305 ? -11.766 -4.953 -4.578 1 98.5 305 ILE A CA 1
ATOM 2326 C C . ILE A 1 305 ? -12.023 -4.234 -5.902 1 98.5 305 ILE A C 1
ATOM 2328 O O . ILE A 1 305 ? -11.188 -3.461 -6.371 1 98.5 305 ILE A O 1
ATOM 2332 N N . VAL A 1 306 ? -13.18 -4.438 -6.477 1 97.75 306 VAL A N 1
ATOM 2333 C CA . VAL A 1 306 ? -13.539 -3.828 -7.754 1 97.75 306 VAL A CA 1
ATOM 2334 C C . VAL A 1 306 ? -13.594 -2.311 -7.605 1 97.75 306 VAL A C 1
ATOM 2336 O O . VAL A 1 306 ? -13.023 -1.578 -8.414 1 97.75 306 VAL A O 1
ATOM 2339 N N . SER A 1 307 ? -14.258 -1.834 -6.562 1 96.25 307 SER A N 1
ATOM 2340 C CA . SER A 1 307 ? -14.422 -0.4 -6.34 1 96.25 307 SER A CA 1
ATOM 2341 C C . SER A 1 307 ? -13.062 0.287 -6.184 1 96.25 307 SER A C 1
ATOM 2343 O O . SER A 1 307 ? -12.82 1.329 -6.793 1 96.25 307 SER A O 1
ATOM 2345 N N . ARG A 1 308 ? -12.211 -0.275 -5.398 1 96.75 308 ARG A N 1
ATOM 2346 C CA . ARG A 1 308 ? -10.898 0.31 -5.145 1 96.75 308 ARG A CA 1
ATOM 2347 C C . ARG A 1 308 ? -10.023 0.275 -6.395 1 96.75 308 ARG A C 1
ATOM 2349 O O . ARG A 1 308 ? -9.297 1.23 -6.68 1 96.75 308 ARG A O 1
ATOM 2356 N N . CYS A 1 309 ? -10.102 -0.779 -7.137 1 97.56 309 CYS A N 1
ATOM 2357 C CA . CYS A 1 309 ? -9.336 -0.876 -8.375 1 97.56 309 CYS A CA 1
ATOM 2358 C C . CYS A 1 309 ? -9.883 0.074 -9.43 1 97.56 309 CYS A C 1
ATOM 2360 O O . CYS A 1 309 ? -9.117 0.745 -10.125 1 97.56 309 CYS A O 1
ATOM 2362 N N . HIS A 1 310 ? -11.219 0.171 -9.578 1 96.5 310 HIS A N 1
ATOM 2363 C CA . HIS A 1 310 ? -11.844 1.062 -10.547 1 96.5 310 HIS A CA 1
ATOM 2364 C C . HIS A 1 310 ? -11.453 2.514 -10.297 1 96.5 310 HIS A C 1
ATOM 2366 O O . HIS A 1 310 ? -11.32 3.295 -11.234 1 96.5 310 HIS A O 1
ATOM 2372 N N . ALA A 1 311 ? -11.266 2.836 -9.047 1 94.94 311 ALA A N 1
ATOM 2373 C CA . ALA A 1 311 ? -10.891 4.203 -8.695 1 94.94 311 ALA A CA 1
ATOM 2374 C C . ALA A 1 311 ? -9.57 4.59 -9.344 1 94.94 311 ALA A C 1
ATOM 2376 O O . ALA A 1 311 ? -9.25 5.777 -9.461 1 94.94 311 ALA A O 1
ATOM 2377 N N . HIS A 1 312 ? -8.828 3.646 -9.766 1 94.75 312 HIS A N 1
ATOM 2378 C CA . HIS A 1 312 ? -7.543 3.869 -10.414 1 94.75 312 HIS A CA 1
ATOM 2379 C C . HIS A 1 312 ? -7.621 3.557 -11.906 1 94.75 312 HIS A C 1
ATOM 2381 O O . HIS A 1 312 ? -6.59 3.467 -12.578 1 94.75 312 HIS A O 1
ATOM 2387 N N . GLY A 1 313 ? -8.789 3.268 -12.391 1 93.56 313 GLY A N 1
ATOM 2388 C CA . GLY A 1 313 ? -8.977 2.99 -13.805 1 93.56 313 GLY A CA 1
ATOM 2389 C C . GLY A 1 313 ? -8.578 1.58 -14.203 1 93.56 313 GLY A C 1
ATOM 2390 O O . GLY A 1 313 ? -8.273 1.317 -15.367 1 93.56 313 GLY A O 1
ATOM 2391 N N . LEU A 1 314 ? -8.516 0.638 -13.281 1 96.56 314 LEU A N 1
ATOM 2392 C CA . LEU A 1 314 ? -8.133 -0.74 -13.562 1 96.56 314 LEU A CA 1
ATOM 2393 C C . LEU A 1 314 ? -9.352 -1.591 -13.891 1 96.56 314 LEU A C 1
ATOM 2395 O O . LEU A 1 314 ? -10.406 -1.444 -13.266 1 96.56 314 LEU A O 1
ATOM 2399 N N . HIS A 1 315 ? -9.219 -2.443 -14.875 1 97.06 315 HIS A N 1
ATOM 2400 C CA . HIS A 1 315 ? -10.258 -3.426 -15.18 1 97.06 315 HIS A CA 1
ATOM 2401 C C . HIS A 1 315 ? -10.117 -4.66 -14.297 1 97.06 315 HIS A C 1
ATOM 2403 O O . HIS A 1 315 ? -9.016 -5.18 -14.109 1 97.06 315 HIS A O 1
ATOM 2409 N N . VAL A 1 316 ? -11.25 -5.137 -13.766 1 98 316 VAL A N 1
ATOM 2410 C CA . VAL A 1 316 ? -11.195 -6.246 -12.82 1 98 316 VAL A CA 1
ATOM 2411 C C . VAL A 1 316 ? -12.016 -7.422 -13.352 1 98 316 VAL A C 1
ATOM 2413 O O . VAL A 1 316 ? -13.219 -7.297 -13.586 1 98 316 VAL A O 1
ATOM 2416 N N . LEU A 1 317 ? -11.344 -8.516 -13.578 1 98.75 317 LEU A N 1
ATOM 2417 C CA . LEU A 1 317 ? -11.984 -9.789 -13.906 1 98.75 317 LEU A CA 1
ATOM 2418 C C . LEU A 1 317 ? -12.211 -10.625 -12.648 1 98.75 317 LEU A C 1
ATOM 2420 O O . LEU A 1 317 ? -11.367 -10.648 -11.75 1 98.75 317 LEU A O 1
ATOM 2424 N N . GLY A 1 318 ? -13.352 -11.242 -12.594 1 98.81 318 GLY A N 1
ATOM 2425 C CA . GLY A 1 318 ? -13.648 -12.203 -11.539 1 98.81 318 GLY A CA 1
ATOM 2426 C C . GLY A 1 318 ? -13.711 -13.633 -12.031 1 98.81 318 GLY A C 1
ATOM 2427 O O . GLY A 1 318 ? -14.344 -13.914 -13.055 1 98.81 318 GLY A O 1
ATOM 2428 N N . ALA A 1 319 ? -13.016 -14.5 -11.344 1 98.94 319 ALA A N 1
ATOM 2429 C CA . ALA A 1 319 ? -13.07 -15.922 -11.688 1 98.94 319 ALA A CA 1
ATOM 2430 C C . ALA A 1 319 ? -13.859 -16.703 -10.648 1 98.94 319 ALA A C 1
ATOM 2432 O O . ALA A 1 319 ? -13.75 -16.453 -9.445 1 98.94 319 ALA A O 1
ATOM 2433 N N . THR A 1 320 ? -14.617 -17.656 -11.086 1 98.94 320 THR A N 1
ATOM 2434 C CA . THR A 1 320 ? -15.367 -18.531 -10.18 1 98.94 320 THR A CA 1
ATOM 2435 C C . THR A 1 320 ? -14.43 -19.438 -9.398 1 98.94 320 THR A C 1
ATOM 2437 O O . THR A 1 320 ? -13.383 -19.844 -9.906 1 98.94 320 THR A O 1
ATOM 2440 N N . ILE A 1 321 ? -14.906 -19.766 -8.219 1 98.81 321 ILE A N 1
ATOM 2441 C CA . ILE A 1 321 ? -14.141 -20.609 -7.297 1 98.81 321 ILE A CA 1
ATOM 2442 C C . ILE A 1 321 ? -14.258 -22.078 -7.723 1 98.81 321 ILE A C 1
ATOM 2444 O O . ILE A 1 321 ? -15.359 -22.562 -7.98 1 98.81 321 ILE A O 1
ATOM 2448 N N . GLY A 1 322 ? -13.125 -22.766 -7.836 1 98 322 GLY A N 1
ATOM 2449 C CA . GLY A 1 322 ? -13.109 -24.156 -8.234 1 98 322 GLY A CA 1
ATOM 2450 C C . GLY A 1 322 ? -13.695 -25.078 -7.18 1 98 322 GLY A C 1
ATOM 2451 O O . GLY A 1 322 ? -13.93 -24.672 -6.043 1 98 322 GLY A O 1
ATOM 2452 N N . PRO A 1 323 ? -13.891 -26.375 -7.586 1 97.06 323 PRO A N 1
ATOM 2453 C CA . PRO A 1 323 ? -14.461 -27.344 -6.66 1 97.06 323 PRO A CA 1
ATOM 2454 C C . PRO A 1 323 ? -13.492 -27.75 -5.555 1 97.06 323 PRO A C 1
ATOM 2456 O O . PRO A 1 323 ? -12.273 -27.672 -5.742 1 97.06 323 PRO A O 1
ATOM 2459 N N . MET A 1 324 ? -14.078 -28.156 -4.434 1 95.94 324 MET A N 1
ATOM 2460 C CA . MET A 1 324 ? -13.227 -28.625 -3.336 1 95.94 324 MET A CA 1
ATOM 2461 C C . MET A 1 324 ? -13.797 -29.891 -2.707 1 95.94 324 MET A C 1
ATOM 2463 O O . MET A 1 324 ? -13.375 -30.297 -1.622 1 95.94 324 MET A O 1
ATOM 2467 N N . GLY A 1 325 ? -14.844 -30.453 -3.375 1 93.81 325 GLY A N 1
ATOM 2468 C CA . GLY A 1 325 ? -15.438 -31.672 -2.863 1 93.81 325 GLY A CA 1
ATOM 2469 C C . GLY A 1 325 ? -14.461 -32.844 -2.793 1 93.81 325 GLY A C 1
ATOM 2470 O O . GLY A 1 325 ? -13.742 -33.094 -3.756 1 93.81 325 GLY A O 1
ATOM 2471 N N . GLY A 1 326 ? -14.477 -33.5 -1.652 1 91.62 326 GLY A N 1
ATOM 2472 C CA . GLY A 1 326 ? -13.602 -34.656 -1.438 1 91.62 326 GLY A CA 1
ATOM 2473 C C . GLY A 1 326 ? -12.312 -34.281 -0.721 1 91.62 326 GLY A C 1
ATOM 2474 O O . GLY A 1 326 ? -11.57 -35.156 -0.282 1 91.62 326 GLY A O 1
ATOM 2475 N N . ASN A 1 327 ? -12.031 -33 -0.687 1 94.69 327 ASN A N 1
ATOM 2476 C CA . ASN A 1 327 ? -10.844 -32.594 0.059 1 94.69 327 ASN A CA 1
ATOM 2477 C C . ASN A 1 327 ? -11 -32.875 1.552 1 94.69 327 ASN A C 1
ATOM 2479 O O . ASN A 1 327 ? -11.969 -32.438 2.172 1 94.69 327 ASN A O 1
ATOM 2483 N N . GLU A 1 328 ? -10.125 -33.531 2.139 1 91.06 328 GLU A N 1
ATOM 2484 C CA . GLU A 1 328 ? -10.266 -34 3.514 1 91.06 328 GLU A CA 1
ATOM 2485 C C . GLU A 1 328 ? -10.219 -32.812 4.496 1 91.06 328 GLU A C 1
ATOM 2487 O O . GLU A 1 328 ? -11.086 -32.719 5.371 1 91.06 328 GLU A O 1
ATOM 2492 N N . PRO A 1 329 ? -9.266 -31.969 4.344 1 87.94 329 PRO A N 1
ATOM 2493 C CA . PRO A 1 329 ? -9.172 -30.875 5.316 1 87.94 329 PRO A CA 1
ATOM 2494 C C . PRO A 1 329 ? -10.406 -29.969 5.305 1 87.94 329 PRO A C 1
ATOM 2496 O O . PRO A 1 329 ? -10.828 -29.5 6.359 1 87.94 329 PRO A O 1
ATOM 2499 N N . TYR A 1 330 ? -10.961 -29.688 4.16 1 90.62 330 TYR A N 1
ATOM 2500 C CA . TYR A 1 330 ? -12.117 -28.797 4.055 1 90.62 330 TYR A CA 1
ATOM 2501 C C . TYR A 1 330 ? -13.414 -29.578 4.25 1 90.62 330 TYR A C 1
ATOM 2503 O O . TYR A 1 330 ? -14.453 -28.984 4.551 1 90.62 330 TYR A O 1
ATOM 2511 N N . GLY A 1 331 ? -13.359 -30.906 4.145 1 81 331 GLY A N 1
ATOM 2512 C CA . GLY A 1 331 ? -14.5 -31.781 4.367 1 81 331 GLY A CA 1
ATOM 2513 C C . GLY A 1 331 ? -15.453 -31.828 3.186 1 81 331 GLY A C 1
ATOM 2514 O O . GLY A 1 331 ? -15.242 -31.141 2.186 1 81 331 GLY A O 1
ATOM 2515 N N . THR A 1 332 ? -16.391 -32.75 3.158 1 72.75 332 THR A N 1
ATOM 2516 C CA . THR A 1 332 ? -17.391 -32.969 2.127 1 72.75 332 THR A CA 1
ATOM 2517 C C . THR A 1 332 ? -18.75 -32.438 2.574 1 72.75 332 THR A C 1
ATOM 2519 O O . THR A 1 332 ? -19.781 -33.062 2.354 1 72.75 332 THR A O 1
ATOM 2522 N N . CYS A 1 333 ? -18.781 -31.312 2.938 1 79.88 333 CYS A N 1
ATOM 2523 C CA . CYS A 1 333 ? -19.969 -30.688 3.5 1 79.88 333 CYS A CA 1
ATOM 2524 C C . CYS A 1 333 ? -20.859 -30.125 2.4 1 79.88 333 CYS A C 1
ATOM 2526 O O . CYS A 1 333 ? -20.453 -29.219 1.662 1 79.88 333 CYS A O 1
ATOM 2528 N N . GLU A 1 334 ? -22 -30.656 2.291 1 90.88 334 GLU A N 1
ATOM 2529 C CA . GLU A 1 334 ? -22.984 -30.172 1.322 1 90.88 334 GLU A CA 1
ATOM 2530 C C . GLU A 1 334 ? -23.25 -28.672 1.505 1 90.88 334 GLU A C 1
ATOM 2532 O O . GLU A 1 334 ? -23.469 -27.953 0.529 1 90.88 334 GLU A O 1
ATOM 2537 N N . MET A 1 335 ? -23.25 -28.297 2.729 1 93.25 335 MET A N 1
ATOM 2538 C CA . MET A 1 335 ? -23.5 -26.875 3.016 1 93.25 335 MET A CA 1
ATOM 2539 C C . MET A 1 335 ? 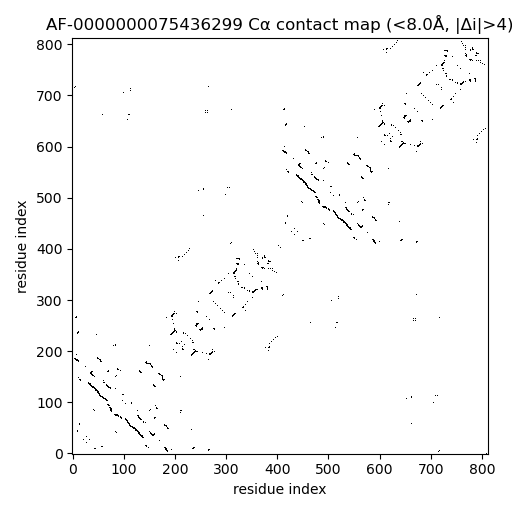-22.375 -26.016 2.449 1 93.25 335 MET A C 1
ATOM 2541 O O . MET A 1 335 ? -22.625 -24.906 1.96 1 93.25 335 MET A O 1
ATOM 2545 N N . ARG A 1 336 ? -21.203 -26.453 2.492 1 95.81 336 ARG A N 1
ATOM 2546 C CA . ARG A 1 336 ? -20.062 -25.719 1.958 1 95.81 336 ARG A CA 1
ATOM 2547 C C . ARG A 1 336 ? -20.125 -25.625 0.437 1 95.81 336 ARG A C 1
ATOM 2549 O O . ARG A 1 336 ? -19.812 -24.594 -0.143 1 95.81 336 ARG A O 1
ATOM 2556 N N . GLU A 1 337 ? -20.5 -26.703 -0.169 1 96.5 337 GLU A N 1
ATOM 2557 C CA . GLU A 1 337 ? -20.703 -26.688 -1.614 1 96.5 337 GLU A CA 1
ATOM 2558 C C . GLU A 1 337 ? -21.797 -25.703 -2.004 1 96.5 337 GLU A C 1
ATOM 2560 O O . GLU A 1 337 ? -21.672 -24.969 -2.99 1 96.5 337 GLU A O 1
ATOM 2565 N N . ARG A 1 338 ? -22.859 -25.703 -1.267 1 96.62 338 ARG A N 1
ATOM 2566 C CA . ARG A 1 338 ? -23.922 -24.719 -1.524 1 96.62 338 ARG A CA 1
ATOM 2567 C C . ARG A 1 338 ? -23.391 -23.297 -1.398 1 96.62 338 ARG A C 1
ATOM 2569 O O . ARG A 1 338 ? -23.75 -22.422 -2.191 1 96.62 338 ARG A O 1
ATOM 2576 N N . ALA A 1 339 ? -22.609 -23.094 -0.389 1 97.5 339 ALA A N 1
ATOM 2577 C CA . ALA A 1 339 ? -21.984 -21.781 -0.208 1 97.5 339 ALA A CA 1
ATOM 2578 C C . ALA A 1 339 ? -21.109 -21.422 -1.407 1 97.5 339 ALA A C 1
ATOM 2580 O O . ALA A 1 339 ? -21.188 -20.312 -1.921 1 97.5 339 ALA A O 1
ATOM 2581 N N . ARG A 1 340 ? -20.281 -22.344 -1.859 1 98 340 ARG A N 1
ATOM 2582 C CA . ARG A 1 340 ? -19.422 -22.125 -3.025 1 98 340 ARG A CA 1
ATOM 2583 C C . ARG A 1 340 ? -20.266 -21.75 -4.246 1 98 340 ARG A C 1
ATOM 2585 O O . ARG A 1 340 ? -19.938 -20.797 -4.953 1 98 340 ARG A O 1
ATOM 2592 N N . GLN A 1 341 ? -21.312 -22.469 -4.449 1 97.94 341 GLN A N 1
ATOM 2593 C CA . GLN A 1 341 ? -22.188 -22.219 -5.594 1 97.94 341 GLN A CA 1
ATOM 2594 C C . GLN A 1 341 ? -22.875 -20.859 -5.484 1 97.94 341 GLN A C 1
ATOM 2596 O O . GLN A 1 341 ? -23.078 -20.188 -6.492 1 97.94 341 GLN A O 1
ATOM 2601 N N . ASP A 1 342 ? -23.25 -20.531 -4.293 1 98.38 342 ASP A N 1
ATOM 2602 C CA . ASP A 1 342 ? -23.859 -19.219 -4.062 1 98.38 342 ASP A CA 1
ATOM 2603 C C . ASP A 1 342 ? -22.906 -18.094 -4.469 1 98.38 342 ASP A C 1
ATOM 2605 O O . ASP A 1 342 ? -23.297 -17.188 -5.191 1 98.38 342 ASP A O 1
ATOM 2609 N N . VAL A 1 343 ? -21.672 -18.141 -4.094 1 98.81 343 VAL A N 1
ATOM 2610 C CA . VAL A 1 343 ? -20.672 -17.141 -4.453 1 98.81 343 VAL A CA 1
ATOM 2611 C C . VAL A 1 343 ? -20.438 -17.172 -5.961 1 98.81 343 VAL A C 1
ATOM 2613 O O . VAL A 1 343 ? -20.375 -16.125 -6.605 1 98.81 343 VAL A O 1
ATOM 2616 N N . ASN A 1 344 ? -20.297 -18.359 -6.539 1 98.88 344 ASN A N 1
ATOM 2617 C CA . ASN A 1 344 ? -20.047 -18.484 -7.973 1 98.88 344 ASN A CA 1
ATOM 2618 C C . ASN A 1 344 ? -21.203 -17.906 -8.797 1 98.88 344 ASN A C 1
ATOM 2620 O O . ASN A 1 344 ? -20.984 -17.25 -9.812 1 98.88 344 ASN A O 1
ATOM 2624 N N . ASP A 1 345 ? -22.406 -18.219 -8.375 1 98.81 345 ASP A N 1
ATOM 2625 C CA . ASP A 1 345 ? -23.562 -17.656 -9.062 1 98.81 345 ASP A CA 1
ATOM 2626 C C . ASP A 1 345 ? -23.531 -16.125 -9.023 1 98.81 345 ASP A C 1
ATOM 2628 O O . ASP A 1 345 ? -23.828 -15.469 -10.023 1 98.81 345 ASP A O 1
ATOM 2632 N N . TRP A 1 346 ? -23.203 -15.609 -7.902 1 98.75 346 TRP A N 1
ATOM 2633 C CA . TRP A 1 346 ? -23.062 -14.164 -7.754 1 98.75 346 TRP A CA 1
ATOM 2634 C C . TRP A 1 346 ? -21.969 -13.625 -8.664 1 98.75 346 TRP A C 1
ATOM 2636 O O . TRP A 1 346 ? -22.156 -12.602 -9.328 1 98.75 346 TRP A O 1
ATOM 2646 N N . ILE A 1 347 ? -20.812 -14.266 -8.742 1 98.88 347 ILE A N 1
ATOM 2647 C CA . ILE A 1 347 ? -19.719 -13.844 -9.609 1 98.88 347 ILE A CA 1
ATOM 2648 C C . ILE A 1 347 ? -20.203 -13.797 -11.062 1 98.88 347 ILE A C 1
ATOM 2650 O O . ILE A 1 347 ? -19.938 -12.836 -11.781 1 98.88 347 ILE A O 1
ATOM 2654 N N . ARG A 1 348 ? -20.953 -14.805 -11.461 1 98.75 348 ARG A N 1
ATOM 2655 C CA . ARG A 1 348 ? -21.406 -14.938 -12.844 1 98.75 348 ARG A CA 1
ATOM 2656 C C . ARG A 1 348 ? -22.422 -13.867 -13.195 1 98.75 348 ARG A C 1
ATOM 2658 O O . ARG A 1 348 ? -22.453 -13.375 -14.328 1 98.75 348 ARG A O 1
ATOM 2665 N N . LYS A 1 349 ? -23.203 -13.453 -12.188 1 98.38 349 LYS A N 1
ATOM 2666 C CA . LYS A 1 349 ? -24.438 -12.781 -12.586 1 98.38 349 LYS A CA 1
ATOM 2667 C C . LYS A 1 349 ? -24.5 -11.367 -12.016 1 98.38 349 LYS A C 1
ATOM 2669 O O . LYS A 1 349 ? -25.328 -10.555 -12.438 1 98.38 349 LYS A O 1
ATOM 2674 N N . SER A 1 350 ? -23.672 -11.07 -11.039 1 97 350 SER A N 1
ATOM 2675 C CA . SER A 1 350 ? -23.828 -9.836 -10.273 1 97 350 SER A CA 1
ATOM 2676 C C . SER A 1 350 ? -23.578 -8.609 -11.148 1 97 350 SER A C 1
ATOM 2678 O O . SER A 1 350 ? -24.062 -7.523 -10.859 1 97 350 SER A O 1
ATOM 2680 N N . GLY A 1 351 ? -22.734 -8.727 -12.211 1 97.25 351 GLY A N 1
ATOM 2681 C CA . GLY A 1 351 ? -22.344 -7.586 -13.031 1 97.25 351 GLY A CA 1
ATOM 2682 C C . GLY A 1 351 ? -21.312 -6.695 -12.367 1 97.25 351 GLY A C 1
ATOM 2683 O O . GLY A 1 351 ? -21 -5.613 -12.875 1 97.25 351 GLY A O 1
ATOM 2684 N N . VAL A 1 352 ? -20.781 -7.137 -11.25 1 97 352 VAL A N 1
ATOM 2685 C CA . VAL A 1 352 ? -19.828 -6.344 -10.492 1 97 352 VAL A CA 1
ATOM 2686 C C . VAL A 1 352 ? -18.484 -6.328 -11.219 1 97 352 VAL A C 1
ATOM 2688 O O . VAL A 1 352 ? -17.828 -5.285 -11.32 1 97 352 VAL A O 1
ATOM 2691 N N . PHE A 1 353 ? -18.047 -7.426 -11.734 1 98 353 PHE A N 1
ATOM 2692 C CA . PHE A 1 353 ? -16.781 -7.547 -12.43 1 98 353 PHE A CA 1
ATOM 2693 C C . PHE A 1 353 ? -16.906 -7.086 -13.875 1 98 353 PHE A C 1
ATOM 2695 O O . PHE A 1 353 ? -17.984 -7.164 -14.461 1 98 353 PHE A O 1
ATOM 2702 N N . ASP A 1 354 ? -15.812 -6.602 -14.445 1 97.31 354 ASP A N 1
ATOM 2703 C CA . ASP A 1 354 ? -15.805 -6.141 -15.828 1 97.31 354 ASP A CA 1
ATOM 2704 C C . ASP A 1 354 ? -15.883 -7.32 -16.797 1 97.31 354 ASP A C 1
ATOM 2706 O O . ASP A 1 354 ? -16.312 -7.164 -17.938 1 97.31 354 ASP A O 1
ATOM 2710 N N . ALA A 1 355 ? -15.422 -8.43 -16.391 1 97.94 355 ALA A N 1
ATOM 2711 C CA . ALA A 1 355 ? -15.508 -9.703 -17.094 1 97.94 355 ALA A CA 1
ATOM 2712 C C . ALA A 1 355 ? -15.406 -10.875 -16.125 1 97.94 355 ALA A C 1
ATOM 2714 O O . ALA A 1 355 ? -14.945 -10.719 -14.992 1 97.94 355 ALA A O 1
ATOM 2715 N N . VAL A 1 356 ? -15.93 -12.008 -16.578 1 98.5 356 VAL A N 1
ATOM 2716 C CA . VAL A 1 356 ? -15.938 -13.188 -15.727 1 98.5 356 VAL A CA 1
ATOM 2717 C C . VAL A 1 356 ? -15.172 -14.328 -16.391 1 98.5 356 VAL A C 1
ATOM 2719 O O . VAL A 1 356 ? -15.305 -14.547 -17.609 1 98.5 356 VAL A O 1
ATOM 2722 N N . VAL A 1 357 ? -14.297 -14.984 -15.68 1 98.81 357 VAL A N 1
ATOM 2723 C CA . VAL A 1 357 ? -13.625 -16.219 -16.078 1 98.81 357 VAL A CA 1
ATOM 2724 C C . VAL A 1 357 ? -14.203 -17.391 -15.305 1 98.81 357 VAL A C 1
ATOM 2726 O O . VAL A 1 357 ? -14.023 -17.5 -14.086 1 98.81 357 VAL A O 1
ATOM 2729 N N . ASP A 1 358 ? -14.836 -18.344 -15.945 1 98.75 358 ASP A N 1
ATOM 2730 C CA . ASP A 1 358 ? -15.57 -19.406 -15.273 1 98.75 358 ASP A CA 1
ATOM 2731 C C . ASP A 1 358 ? -14.695 -20.641 -15.078 1 98.75 358 ASP A C 1
ATOM 2733 O O . ASP A 1 358 ? -14.961 -21.703 -15.656 1 98.75 358 ASP A O 1
ATOM 2737 N N . PHE A 1 359 ? -13.758 -20.625 -14.188 1 98.88 359 PHE A N 1
ATOM 2738 C CA . PHE A 1 359 ? -12.828 -21.719 -13.922 1 98.88 359 PHE A CA 1
ATOM 2739 C C . PHE A 1 359 ? -13.539 -22.891 -13.266 1 98.88 359 PHE A C 1
ATOM 2741 O O . PHE A 1 359 ? -13.117 -24.047 -13.414 1 98.88 359 PHE A O 1
ATOM 2748 N N . ASP A 1 360 ? -14.602 -22.625 -12.492 1 98.75 360 ASP A N 1
ATOM 2749 C CA . ASP A 1 360 ? -15.414 -23.703 -11.953 1 98.75 360 ASP A CA 1
ATOM 2750 C C . ASP A 1 360 ? -15.914 -24.625 -13.07 1 98.75 360 ASP A C 1
ATOM 2752 O O . ASP A 1 360 ? -15.781 -25.844 -12.984 1 98.75 360 ASP A O 1
ATOM 2756 N N . ASN A 1 361 ? -16.469 -24 -14.062 1 98.44 361 ASN A N 1
ATOM 2757 C CA . ASN A 1 361 ? -16.984 -24.766 -15.195 1 98.44 361 ASN A CA 1
ATOM 2758 C C . ASN A 1 361 ? -15.883 -25.578 -15.875 1 98.44 361 ASN A C 1
ATOM 2760 O O . ASN A 1 361 ? -16.125 -26.688 -16.359 1 98.44 361 ASN A O 1
ATOM 2764 N N . VAL A 1 362 ? -14.695 -25.062 -15.977 1 98.75 362 VAL A N 1
ATOM 2765 C CA . VAL A 1 362 ? -13.555 -25.719 -16.594 1 98.75 362 VAL A CA 1
ATOM 2766 C C . VAL A 1 362 ? -13.133 -26.922 -15.766 1 98.75 362 VAL A C 1
ATOM 2768 O O . VAL A 1 362 ? -12.859 -28 -16.312 1 98.75 362 VAL A O 1
ATOM 2771 N N . LEU A 1 363 ? -13.188 -26.797 -14.445 1 98.81 363 LEU A N 1
ATOM 2772 C CA . LEU A 1 363 ? -12.5 -27.734 -13.547 1 98.81 363 LEU A CA 1
ATOM 2773 C C . LEU A 1 363 ? -13.461 -28.797 -13.047 1 98.81 363 LEU A C 1
ATOM 2775 O O . LEU A 1 363 ? -13.031 -29.891 -12.672 1 98.81 363 LEU A O 1
ATOM 2779 N N . ARG A 1 364 ? -14.703 -28.562 -13.016 1 98.19 364 ARG A N 1
ATOM 2780 C CA . ARG A 1 364 ? -15.641 -29.422 -12.305 1 98.19 364 ARG A CA 1
ATOM 2781 C C . ARG A 1 364 ? -15.93 -30.703 -13.102 1 98.19 364 ARG A C 1
ATOM 2783 O O . ARG A 1 364 ? -15.914 -30.672 -14.336 1 98.19 364 ARG A O 1
ATOM 2790 N N . SER A 1 365 ? -16.203 -31.75 -12.352 1 97.5 365 SER A N 1
ATOM 2791 C CA . SER A 1 365 ? -16.625 -33.031 -12.938 1 97.5 365 SER A CA 1
ATOM 2792 C C . SER A 1 365 ? -18.047 -32.938 -13.477 1 97.5 365 SER A C 1
ATOM 2794 O O . SER A 1 365 ? -18.922 -32.344 -12.844 1 97.5 365 SER A O 1
ATOM 2796 N N . ALA A 1 366 ? -18.281 -33.531 -14.586 1 95.88 366 ALA A N 1
ATOM 2797 C CA . ALA A 1 366 ? -19.641 -33.625 -15.141 1 95.88 366 ALA A CA 1
ATOM 2798 C C . ALA A 1 366 ? -20.516 -34.531 -14.289 1 95.88 366 ALA A C 1
ATOM 2800 O O . ALA A 1 366 ? -21.734 -34.344 -14.25 1 95.88 366 ALA A O 1
ATOM 2801 N N . LYS A 1 367 ? -19.906 -35.469 -13.617 1 95.5 367 LYS A N 1
ATOM 2802 C CA . LYS A 1 367 ? -20.625 -36.438 -12.789 1 95.5 367 LYS A CA 1
ATOM 2803 C C . LYS A 1 367 ? -21.016 -35.844 -11.453 1 95.5 367 LYS A C 1
ATOM 2805 O O . LYS A 1 367 ? -22.125 -36.094 -10.953 1 95.5 367 LYS A O 1
ATOM 2810 N N . ASP A 1 368 ? -20.188 -35.156 -10.883 1 95.19 368 ASP A N 1
ATOM 2811 C CA . ASP A 1 368 ? -20.375 -34.469 -9.602 1 95.19 368 ASP A CA 1
ATOM 2812 C C . ASP A 1 368 ? -19.734 -33.094 -9.602 1 95.19 368 ASP A C 1
ATOM 2814 O O . ASP A 1 368 ? -18.531 -32.969 -9.375 1 95.19 368 ASP A O 1
ATOM 2818 N N . GLY A 1 369 ? -20.484 -32.062 -9.789 1 95.38 369 GLY A N 1
ATOM 2819 C CA . GLY A 1 369 ? -20.016 -30.703 -9.977 1 95.38 369 GLY A CA 1
ATOM 2820 C C . GLY A 1 369 ? -19.312 -30.141 -8.758 1 95.38 369 GLY A C 1
ATOM 2821 O O . GLY A 1 369 ? -18.688 -29.078 -8.828 1 95.38 369 GLY A O 1
ATOM 2822 N N . SER A 1 370 ? -19.375 -30.828 -7.602 1 96.25 370 SER A N 1
AT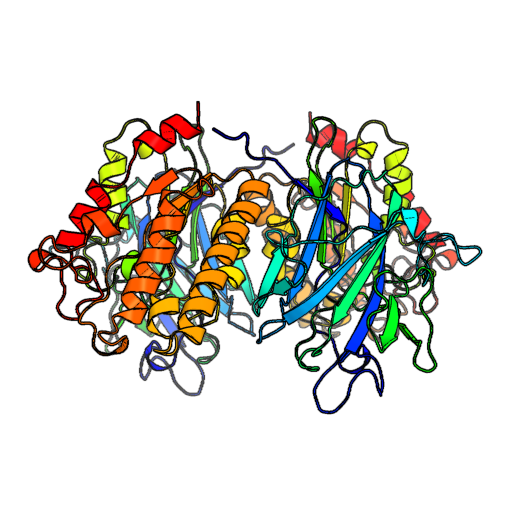OM 2823 C CA . SER A 1 370 ? -18.703 -30.375 -6.383 1 96.25 370 SER A CA 1
ATOM 2824 C C . SER A 1 370 ? -17.25 -30.828 -6.352 1 96.25 370 SER A C 1
ATOM 2826 O O . SER A 1 370 ? -16.484 -30.422 -5.477 1 96.25 370 SER A O 1
ATOM 2828 N N . ARG A 1 371 ? -16.875 -31.672 -7.352 1 96.69 371 ARG A N 1
ATOM 2829 C CA . ARG A 1 371 ? -15.539 -32.25 -7.379 1 96.69 371 ARG A CA 1
ATOM 2830 C C . ARG A 1 371 ? -14.797 -31.859 -8.648 1 96.69 371 ARG A C 1
ATOM 2832 O O . ARG A 1 371 ? -15.422 -31.531 -9.664 1 96.69 371 ARG A O 1
ATOM 2839 N N . LEU A 1 372 ? -13.477 -31.938 -8.578 1 98 372 LEU A N 1
ATOM 2840 C CA . LEU A 1 372 ? -12.648 -31.781 -9.773 1 98 372 LEU A CA 1
ATOM 2841 C C . LEU A 1 372 ? -12.867 -32.938 -10.734 1 98 372 LEU A C 1
ATOM 2843 O O . LEU A 1 372 ? -13.148 -34.062 -10.305 1 98 372 LEU A O 1
ATOM 2847 N N . LYS A 1 373 ? -12.766 -32.625 -12.078 1 98.25 373 LYS A N 1
ATOM 2848 C CA . LYS A 1 373 ? -12.633 -33.75 -13.016 1 98.25 373 LYS A CA 1
ATOM 2849 C C . LYS A 1 373 ? -11.531 -34.688 -12.578 1 98.25 373 LYS A C 1
ATOM 2851 O O . LYS A 1 373 ? -10.477 -34.25 -12.102 1 98.25 373 LYS A O 1
ATOM 2856 N N . GLU A 1 374 ? -11.82 -35.938 -12.742 1 97.44 374 GLU A N 1
ATOM 2857 C CA . GLU A 1 374 ? -10.852 -36.969 -12.32 1 97.44 374 GLU A CA 1
ATOM 2858 C C . GLU A 1 374 ? -9.492 -36.719 -12.969 1 97.44 374 GLU A C 1
ATOM 2860 O O . GLU A 1 374 ? -8.453 -36.812 -12.305 1 97.44 374 GLU A O 1
ATOM 2865 N N . GLU A 1 375 ? -9.445 -36.344 -14.242 1 98.06 375 GLU A N 1
ATOM 2866 C CA . GLU A 1 375 ? -8.203 -36.156 -14.984 1 98.06 375 GLU A CA 1
ATOM 2867 C C . GLU A 1 375 ? -7.484 -34.875 -14.555 1 98.06 375 GLU A C 1
ATOM 2869 O O . GLU A 1 375 ? -6.32 -34.688 -14.906 1 98.06 375 GLU A O 1
ATOM 2874 N N . PHE A 1 376 ? -8.234 -34.031 -13.797 1 98.69 376 PHE A N 1
ATOM 2875 C CA . PHE A 1 376 ? -7.688 -32.719 -13.398 1 98.69 376 PHE A CA 1
ATOM 2876 C C . PHE A 1 376 ? -7.227 -32.75 -11.945 1 98.69 376 PHE A C 1
ATOM 2878 O O . PHE A 1 376 ? -6.52 -31.859 -11.492 1 98.69 376 PHE A O 1
ATOM 2885 N N . ASP A 1 377 ? -7.613 -33.781 -11.219 1 98.12 377 ASP A N 1
ATOM 2886 C CA . ASP A 1 377 ? -7.379 -33.875 -9.781 1 98.12 377 ASP A CA 1
ATOM 2887 C C . ASP A 1 377 ? -5.938 -34.312 -9.492 1 98.12 377 ASP A C 1
ATOM 2889 O O . ASP A 1 377 ? -5.48 -35.344 -9.969 1 98.12 377 ASP A O 1
ATOM 2893 N N . SER A 1 378 ? -5.25 -33.531 -8.688 1 97.75 378 SER A N 1
ATOM 2894 C CA . SER A 1 378 ? -3.865 -33.875 -8.344 1 97.75 378 SER A CA 1
ATOM 2895 C C . SER A 1 378 ? -3.791 -34.938 -7.281 1 97.75 378 SER A C 1
ATOM 2897 O O . SER A 1 378 ? -2.727 -35.531 -7.051 1 97.75 378 SER A O 1
ATOM 2899 N N . GLY A 1 379 ? -4.895 -35.25 -6.641 1 97.38 379 GLY A N 1
ATOM 2900 C CA . GLY A 1 379 ? -4.934 -36.281 -5.625 1 97.38 379 GLY A CA 1
ATOM 2901 C C . GLY A 1 379 ? -5.59 -35.844 -4.336 1 97.38 379 GLY A C 1
ATOM 2902 O O . GLY A 1 379 ? -6.172 -36.656 -3.611 1 97.38 379 GLY A O 1
ATOM 2903 N N . ASP A 1 380 ? -5.562 -34.531 -4.039 1 96.44 380 ASP A N 1
ATOM 2904 C CA . ASP A 1 380 ? -6.102 -34.062 -2.76 1 96.44 380 ASP A CA 1
ATOM 2905 C C . ASP A 1 380 ? -7.512 -33.5 -2.926 1 96.44 380 ASP A C 1
ATOM 2907 O O . ASP A 1 380 ? -8.117 -33.031 -1.961 1 96.44 380 ASP A O 1
ATOM 2911 N N . HIS A 1 381 ? -7.988 -33.438 -4.23 1 96.69 381 HIS A N 1
ATOM 2912 C CA . HIS A 1 381 ? -9.367 -33.094 -4.574 1 96.69 381 HIS A CA 1
ATOM 2913 C C . HIS A 1 381 ? -9.602 -31.594 -4.449 1 96.69 381 HIS A C 1
ATOM 2915 O O . HIS A 1 381 ? -10.75 -31.141 -4.469 1 96.69 381 HIS A O 1
ATOM 2921 N N . LEU A 1 382 ? -8.547 -30.797 -4.246 1 97.56 382 LEU A N 1
ATOM 2922 C CA . LEU A 1 382 ? -8.641 -29.344 -4.16 1 97.56 382 LEU A CA 1
ATOM 2923 C C . LEU A 1 382 ? -7.801 -28.688 -5.242 1 97.56 382 LEU A C 1
ATOM 2925 O O . LEU A 1 382 ? -8.281 -27.781 -5.945 1 97.56 382 LEU A O 1
ATOM 2929 N N . HIS A 1 383 ? -6.551 -29.172 -5.379 1 98.62 383 HIS A N 1
ATOM 2930 C CA . HIS A 1 383 ? -5.594 -28.516 -6.273 1 98.62 383 HIS A CA 1
ATOM 2931 C C . HIS A 1 383 ? -5.582 -29.203 -7.641 1 98.62 383 HIS A C 1
ATOM 2933 O O . HIS A 1 383 ? -5.473 -30.422 -7.727 1 98.62 383 HIS A O 1
ATOM 2939 N N . PRO A 1 384 ? -5.699 -28.391 -8.766 1 98.56 384 PRO A N 1
ATOM 2940 C CA . PRO A 1 384 ? -5.582 -28.922 -10.125 1 98.56 384 PRO A CA 1
ATOM 2941 C C . PRO A 1 384 ? -4.164 -29.375 -10.461 1 98.56 384 PRO A C 1
ATOM 2943 O O . PRO A 1 384 ? -3.193 -28.844 -9.914 1 98.56 384 PRO A O 1
ATOM 2946 N N . ASN A 1 385 ? -4.062 -30.406 -11.32 1 98.56 385 ASN A N 1
ATOM 2947 C CA . ASN A 1 385 ? -2.773 -30.812 -11.867 1 98.56 385 ASN A CA 1
ATOM 2948 C C . ASN A 1 385 ? -2.432 -30.031 -13.133 1 98.56 385 ASN A C 1
ATOM 2950 O O . ASN A 1 385 ? -3.133 -29.078 -13.492 1 98.56 385 ASN A O 1
ATOM 2954 N N . VAL A 1 386 ? -1.357 -30.359 -13.836 1 98.69 386 VAL A N 1
ATOM 2955 C CA . VAL A 1 386 ? -0.849 -29.594 -14.977 1 98.69 386 VAL A CA 1
ATOM 2956 C C . VAL A 1 386 ? -1.854 -29.641 -16.125 1 98.69 386 VAL A C 1
ATOM 2958 O O . VAL A 1 386 ? -2.047 -28.656 -16.828 1 98.69 386 VAL A O 1
ATOM 2961 N N . ALA A 1 387 ? -2.527 -30.797 -16.297 1 98.81 387 ALA A N 1
ATOM 2962 C CA . ALA A 1 387 ? -3.559 -30.906 -17.312 1 98.81 387 ALA A CA 1
ATOM 2963 C C . ALA A 1 387 ? -4.672 -29.891 -17.078 1 98.81 387 ALA A C 1
ATOM 2965 O O . ALA A 1 387 ? -5.176 -29.266 -18.016 1 98.81 387 ALA A O 1
ATOM 2966 N N . ALA A 1 388 ? -5.07 -29.766 -15.852 1 98.88 388 ALA A N 1
ATOM 2967 C CA . ALA A 1 388 ? -6.066 -28.766 -15.484 1 98.88 388 ALA A CA 1
ATOM 2968 C C . ALA A 1 388 ? -5.547 -27.359 -15.75 1 98.88 388 ALA A C 1
ATOM 2970 O O . ALA A 1 388 ? -6.289 -26.5 -16.234 1 98.88 388 ALA A O 1
ATOM 2971 N N . PHE A 1 389 ? -4.285 -27.109 -15.406 1 98.88 389 PHE A N 1
ATOM 2972 C CA . PHE A 1 389 ? -3.672 -25.812 -15.656 1 98.88 389 PHE A CA 1
ATOM 2973 C C . PHE A 1 389 ? -3.725 -25.453 -17.141 1 98.88 389 PHE A C 1
ATOM 2975 O O . PHE A 1 389 ? -4.008 -24.312 -17.5 1 98.88 389 PHE A O 1
ATOM 2982 N N . GLU A 1 390 ? -3.459 -26.422 -17.984 1 98.81 390 GLU A N 1
ATOM 2983 C CA . GLU A 1 390 ? -3.561 -26.219 -19.438 1 98.81 390 GLU A CA 1
ATOM 2984 C C . GLU A 1 390 ? -4.98 -25.828 -19.844 1 98.81 390 GLU A C 1
ATOM 2986 O O . GLU A 1 390 ? -5.172 -24.906 -20.641 1 98.81 390 GLU A O 1
ATOM 2991 N N . ALA A 1 391 ? -5.957 -26.531 -19.281 1 98.88 391 ALA A N 1
ATOM 2992 C CA . ALA A 1 391 ? -7.359 -26.25 -19.578 1 98.88 391 ALA A CA 1
ATOM 2993 C C . ALA A 1 391 ? -7.758 -24.859 -19.109 1 98.88 391 ALA A C 1
ATOM 2995 O O . ALA A 1 391 ? -8.492 -24.156 -19.781 1 98.88 391 ALA A O 1
ATOM 2996 N N . MET A 1 392 ? -7.324 -24.453 -17.922 1 98.88 392 MET A N 1
ATOM 2997 C CA . MET A 1 392 ? -7.605 -23.125 -17.375 1 98.88 392 MET A CA 1
ATOM 2998 C C . MET A 1 392 ? -7.031 -22.031 -18.281 1 98.88 392 MET A C 1
ATOM 3000 O O . MET A 1 392 ? -7.73 -21.078 -18.625 1 98.88 392 MET A O 1
ATOM 3004 N N . ALA A 1 393 ? -5.746 -22.172 -18.641 1 98.88 393 ALA A N 1
ATOM 3005 C CA . ALA A 1 393 ? -5.109 -21.203 -19.531 1 98.88 393 ALA A CA 1
ATOM 3006 C C . ALA A 1 393 ? -5.855 -21.109 -20.859 1 98.88 393 ALA A C 1
ATOM 3008 O O . ALA A 1 393 ? -6.062 -20.016 -21.375 1 98.88 393 ALA A O 1
ATOM 3009 N N . ALA A 1 394 ? -6.266 -22.281 -21.344 1 98.56 394 ALA A N 1
ATOM 3010 C CA . ALA A 1 394 ? -6.957 -22.344 -22.641 1 98.56 394 ALA A CA 1
ATOM 3011 C C . ALA A 1 394 ? -8.312 -21.641 -22.562 1 98.56 394 ALA A C 1
ATOM 3013 O O . ALA A 1 394 ? -8.766 -21.047 -23.547 1 98.56 394 ALA A O 1
ATOM 3014 N N . ALA A 1 395 ? -8.906 -21.672 -21.422 1 98.44 395 ALA A N 1
ATOM 3015 C CA . ALA A 1 395 ? -10.273 -21.172 -21.281 1 98.44 395 ALA A CA 1
ATOM 3016 C C . ALA A 1 395 ? -10.281 -19.672 -21.016 1 98.44 395 ALA A C 1
ATOM 3018 O O . ALA A 1 395 ? -11.328 -19.031 -21.109 1 98.44 395 ALA A O 1
ATOM 3019 N N . PHE A 1 396 ? -9.172 -19.062 -20.609 1 98.56 396 PHE A N 1
ATOM 3020 C CA . PHE A 1 396 ? -9.109 -17.641 -20.312 1 98.56 396 PHE A CA 1
ATOM 3021 C C . PHE A 1 396 ? -9.492 -16.812 -21.531 1 98.56 396 PHE A C 1
ATOM 3023 O O . PHE A 1 396 ? -8.945 -17.016 -22.625 1 98.56 396 PHE A O 1
ATOM 3030 N N . PRO A 1 397 ? -10.375 -15.82 -21.422 1 97.56 397 PRO A N 1
ATOM 3031 C CA . PRO A 1 397 ? -10.867 -15.055 -22.562 1 97.56 397 PRO A CA 1
ATOM 3032 C C . PRO A 1 397 ? -9.938 -13.914 -22.969 1 97.56 397 PRO A C 1
ATOM 3034 O O . PRO A 1 397 ? -10.156 -12.766 -22.562 1 97.56 397 PRO A O 1
ATOM 3037 N N . LEU A 1 398 ? -9.055 -14.133 -23.875 1 96.94 398 LEU A N 1
ATOM 3038 C CA . LEU A 1 398 ? -8.039 -13.156 -24.266 1 96.94 398 LEU A CA 1
ATOM 3039 C C . LEU A 1 398 ? -8.664 -11.977 -24.984 1 96.94 398 LEU A C 1
ATOM 3041 O O . LEU A 1 398 ? -8.109 -10.875 -24.969 1 96.94 398 LEU A O 1
ATOM 3045 N N . ASP A 1 399 ? -9.828 -12.102 -25.562 1 94.94 399 ASP A N 1
ATOM 3046 C CA . ASP A 1 399 ? -10.477 -11.055 -26.344 1 94.94 399 ASP A CA 1
ATOM 3047 C C . ASP A 1 399 ? -10.914 -9.898 -25.453 1 94.94 399 ASP A C 1
ATOM 3049 O O . ASP A 1 399 ? -11.188 -8.797 -25.953 1 94.94 399 ASP A O 1
ATOM 3053 N N . ILE A 1 400 ? -10.977 -10.156 -24.172 1 94.5 400 ILE A N 1
ATOM 3054 C CA . ILE A 1 400 ? -11.445 -9.125 -23.234 1 94.5 400 ILE A CA 1
ATOM 3055 C C . ILE A 1 400 ? -10.477 -7.945 -23.266 1 94.5 400 ILE A C 1
ATOM 3057 O O . ILE A 1 400 ? -10.883 -6.801 -23.047 1 94.5 400 ILE A O 1
ATOM 3061 N N . PHE A 1 401 ? -9.25 -8.188 -23.484 1 93.31 401 PHE A N 1
ATOM 3062 C CA . PHE A 1 401 ? -8.25 -7.125 -23.469 1 93.31 401 PHE A CA 1
ATOM 3063 C C . PHE A 1 401 ? -8.492 -6.133 -24.594 1 93.31 401 PHE A C 1
ATOM 3065 O O . PHE A 1 401 ? -8.273 -4.93 -24.438 1 93.31 401 PHE A O 1
ATOM 3072 N N . GLU A 1 402 ? -8.922 -6.645 -25.703 1 90.62 402 GLU A N 1
ATOM 3073 C CA . GLU A 1 402 ? -9.289 -5.777 -26.812 1 90.62 402 GLU A CA 1
ATOM 3074 C C . GLU A 1 402 ? -10.555 -4.98 -26.5 1 90.62 402 GLU A C 1
ATOM 3076 O O . GLU A 1 402 ? -10.648 -3.799 -26.844 1 90.62 402 GLU A O 1
ATOM 3081 N N . GLN A 1 403 ? -11.43 -5.633 -25.875 1 90.31 403 GLN A N 1
ATOM 3082 C CA . GLN A 1 403 ? -12.703 -5 -25.531 1 90.31 403 GLN A CA 1
ATOM 3083 C C . GLN A 1 403 ? -12.492 -3.852 -24.547 1 90.31 403 GLN A C 1
ATOM 3085 O O . GLN A 1 403 ? -13.18 -2.832 -24.625 1 90.31 403 GLN A O 1
ATOM 3090 N N . PHE A 1 404 ? -11.539 -4.004 -23.656 1 89.69 404 PHE A N 1
ATOM 3091 C CA . PHE A 1 404 ? -11.281 -2.982 -22.641 1 89.69 404 PHE A CA 1
ATOM 3092 C C . PHE A 1 404 ? -10.625 -1.757 -23.266 1 89.69 404 PHE A C 1
ATOM 3094 O O . PHE A 1 404 ? -10.664 -0.667 -22.688 1 89.69 404 PHE A O 1
ATOM 3101 N N . GLU A 1 405 ? -9.922 -1.846 -24.344 1 83.06 405 GLU A N 1
ATOM 3102 C CA . GLU A 1 405 ? -9.227 -0.742 -25 1 83.06 405 GLU A CA 1
ATOM 3103 C C . GLU A 1 405 ? -10.148 0.001 -25.953 1 83.06 405 GLU A C 1
ATOM 3105 O O . GLU A 1 405 ? -9.836 1.109 -26.391 1 83.06 405 GLU A O 1
ATOM 3110 N N . SER A 1 406 ? -11.219 -0.619 -26.453 1 70.38 406 SER A N 1
ATOM 3111 C CA . SER A 1 406 ? -12.156 0.001 -27.391 1 70.38 406 SER A CA 1
ATOM 3112 C C . SER A 1 406 ? -13.125 0.929 -26.656 1 70.38 406 SER A C 1
ATOM 3114 O O . SER A 1 406 ? -13.461 2.002 -27.172 1 70.38 406 SER A O 1
ATOM 3116 N N . MET B 1 1 ? -19.406 -1.034 -21.922 1 37.06 1 MET B N 1
ATOM 3117 C CA . MET B 1 1 ? -18.625 -1.259 -20.703 1 37.06 1 MET B CA 1
ATOM 3118 C C . MET B 1 1 ? -18.75 -0.08 -19.75 1 37.06 1 MET B C 1
ATOM 3120 O O . MET B 1 1 ? -18.812 1.072 -20.188 1 37.06 1 MET B O 1
ATOM 3124 N N . LYS B 1 2 ? -19.281 -0.323 -18.641 1 46.62 2 LYS B N 1
ATOM 3125 C CA . LYS B 1 2 ? -19.547 0.729 -17.656 1 46.62 2 LYS B CA 1
ATOM 3126 C C . LYS B 1 2 ? -18.312 1.601 -17.438 1 46.62 2 LYS B C 1
ATOM 3128 O O . LYS B 1 2 ? -17.203 1.087 -17.281 1 46.62 2 LYS B O 1
ATOM 3133 N N . SER B 1 3 ? -18.359 2.799 -18.047 1 52.22 3 SER B N 1
ATOM 3134 C CA . SER B 1 3 ? -17.297 3.768 -17.797 1 52.22 3 SER B CA 1
ATOM 3135 C C . SER B 1 3 ? -16.828 3.73 -16.344 1 52.22 3 SER B C 1
ATOM 3137 O O . SER B 1 3 ? -17.656 3.76 -15.43 1 52.22 3 SER B O 1
ATOM 3139 N N . LEU B 1 4 ? -15.539 3.258 -16.125 1 62.94 4 LEU B N 1
ATOM 3140 C CA . LEU B 1 4 ? -15 3.217 -14.773 1 62.94 4 LEU B CA 1
ATOM 3141 C C . LEU B 1 4 ? -15.047 4.598 -14.125 1 62.94 4 LEU B C 1
ATOM 3143 O O . LEU B 1 4 ? -14.578 5.578 -14.711 1 62.94 4 LEU B O 1
ATOM 3147 N N . SER B 1 5 ? -15.984 4.793 -13.195 1 72.31 5 SER B N 1
ATOM 3148 C CA . SER B 1 5 ? -15.977 6.062 -12.477 1 72.31 5 SER B CA 1
ATOM 3149 C C . SER B 1 5 ? -14.633 6.293 -11.789 1 72.31 5 SER B C 1
ATOM 3151 O O . SER B 1 5 ? -14.117 5.406 -11.109 1 72.31 5 SER B O 1
ATOM 3153 N N . LYS B 1 6 ? -13.969 7.395 -12.164 1 85.69 6 LYS B N 1
ATOM 3154 C CA . LYS B 1 6 ? -12.719 7.785 -11.508 1 85.69 6 LYS B CA 1
ATOM 3155 C C . LYS B 1 6 ? -13 8.602 -10.25 1 85.69 6 LYS B C 1
ATOM 3157 O O . LYS B 1 6 ? -13.992 9.336 -10.188 1 85.69 6 LYS B O 1
ATOM 3162 N N . TRP B 1 7 ? -12.312 8.336 -9.281 1 94.69 7 TRP B N 1
ATOM 3163 C CA . TRP B 1 7 ? -12.445 9.016 -7.996 1 94.69 7 TRP B CA 1
ATOM 3164 C C . TRP B 1 7 ? -11.18 9.789 -7.652 1 94.69 7 TRP B C 1
ATOM 3166 O O . TRP B 1 7 ? -10.094 9.461 -8.141 1 94.69 7 TRP B O 1
ATOM 3176 N N . VAL B 1 8 ? -11.312 10.82 -6.867 1 96.44 8 VAL B N 1
ATOM 3177 C CA . VAL B 1 8 ? -10.211 11.656 -6.402 1 96.44 8 VAL B CA 1
ATOM 3178 C C . VAL B 1 8 ? -10.312 11.852 -4.891 1 96.44 8 VAL B C 1
ATOM 3180 O O . VAL B 1 8 ? -11.375 12.211 -4.375 1 96.44 8 VAL B O 1
ATOM 3183 N N . THR B 1 9 ? -9.211 11.547 -4.211 1 98.12 9 THR B N 1
ATOM 3184 C CA . THR B 1 9 ? -9.18 11.789 -2.773 1 98.12 9 THR B CA 1
ATOM 3185 C C . THR B 1 9 ? -9.094 13.289 -2.484 1 98.12 9 THR B C 1
ATOM 3187 O O . THR B 1 9 ? -8.227 13.977 -3.027 1 98.12 9 THR B O 1
ATOM 3190 N N . VAL B 1 10 ? -9.969 13.797 -1.586 1 98.44 10 VAL B N 1
ATOM 3191 C CA . VAL B 1 10 ? -10.031 15.234 -1.354 1 98.44 10 VAL B CA 1
ATOM 3192 C C . VAL B 1 10 ? -9.828 15.531 0.13 1 98.44 10 VAL B C 1
ATOM 3194 O O . VAL B 1 10 ? -9.82 16.688 0.542 1 98.44 10 VAL B O 1
ATOM 3197 N N . TRP B 1 11 ? -9.742 14.57 0.908 1 98.62 11 TRP B N 1
ATOM 3198 C CA . TRP B 1 11 ? -9.32 14.602 2.303 1 98.62 11 TRP B CA 1
ATOM 3199 C C . TRP B 1 11 ? -8.789 13.242 2.748 1 98.62 11 TRP B C 1
ATOM 3201 O O . TRP B 1 11 ? -9.438 12.219 2.516 1 98.62 11 TRP B O 1
ATOM 3211 N N . ALA B 1 12 ? -7.645 13.195 3.365 1 98.81 12 ALA B N 1
ATOM 3212 C CA . ALA B 1 12 ? -7.102 11.945 3.891 1 98.81 12 ALA B CA 1
ATOM 3213 C C . ALA B 1 12 ? -6.016 12.211 4.926 1 98.81 12 ALA B C 1
ATOM 3215 O O . ALA B 1 12 ? -4.938 12.711 4.594 1 98.81 12 ALA B O 1
ATOM 3216 N N . PRO B 1 13 ? -6.258 11.891 6.223 1 97.94 13 PRO B N 1
ATOM 3217 C CA . PRO B 1 13 ? -5.164 11.828 7.191 1 97.94 13 PRO B CA 1
ATOM 3218 C C . PRO B 1 13 ? -4.387 10.516 7.121 1 97.94 13 PRO B C 1
ATOM 3220 O O . PRO B 1 13 ? -4.887 9.523 6.582 1 97.94 13 PRO B O 1
ATOM 3223 N N . THR B 1 14 ? -3.186 10.508 7.582 1 97.94 14 THR B N 1
ATOM 3224 C CA . THR B 1 14 ? -2.424 9.266 7.637 1 97.94 14 THR B CA 1
ATOM 3225 C C . THR B 1 14 ? -2.932 8.367 8.758 1 97.94 14 THR B C 1
ATOM 3227 O O . THR B 1 14 ? -2.936 8.766 9.922 1 97.94 14 THR B O 1
ATOM 3230 N N . PRO B 1 15 ? -3.363 7.125 8.422 1 97.44 15 PRO B N 1
ATOM 3231 C CA . PRO B 1 15 ? -3.662 6.188 9.508 1 97.44 15 PRO B CA 1
ATOM 3232 C C . PRO B 1 15 ? -2.424 5.809 10.312 1 97.44 15 PRO B C 1
ATOM 3234 O O . PRO B 1 15 ? -1.348 5.605 9.742 1 97.44 15 PRO B O 1
ATOM 3237 N N . GLN B 1 16 ? -2.578 5.77 11.602 1 97.19 16 GLN B N 1
ATOM 3238 C CA . GLN B 1 16 ? -1.523 5.391 12.539 1 97.19 16 GLN B CA 1
ATOM 3239 C C . GLN B 1 16 ? -2.062 4.477 13.633 1 97.19 16 GLN B C 1
ATOM 3241 O O . GLN B 1 16 ? -3.262 4.473 13.914 1 97.19 16 GLN B O 1
ATOM 3246 N N . PRO B 1 17 ? -1.136 3.613 14.164 1 96 17 PRO B N 1
ATOM 3247 C CA . PRO B 1 17 ? -1.559 2.955 15.406 1 96 17 PRO B CA 1
ATOM 3248 C C . PRO B 1 17 ? -1.809 3.943 16.547 1 96 17 PRO B C 1
ATOM 3250 O O . PRO B 1 17 ? -1.065 4.914 16.688 1 96 17 PRO B O 1
ATOM 3253 N N . THR B 1 18 ? -2.844 3.711 17.266 1 95.88 18 THR B N 1
ATOM 3254 C CA . THR B 1 18 ? -3.156 4.617 18.375 1 95.88 18 THR B CA 1
ATOM 3255 C C . THR B 1 18 ? -2.35 4.254 19.625 1 95.88 18 THR B C 1
ATOM 3257 O O . THR B 1 18 ? -2.449 3.133 20.125 1 95.88 18 THR B O 1
ATOM 3260 N N . GLU B 1 19 ? -1.626 5.18 20.078 1 94.06 19 GLU B N 1
ATOM 3261 C CA . GLU B 1 19 ? -0.877 4.977 21.312 1 94.06 19 GLU B CA 1
ATOM 3262 C C . GLU B 1 19 ? -1.771 5.16 22.531 1 94.06 19 GLU B C 1
ATOM 3264 O O . GLU B 1 19 ? -2.826 5.789 22.453 1 94.06 19 GLU B O 1
ATOM 3269 N N . GLU B 1 20 ? -1.309 4.652 23.641 1 92.25 20 GLU B N 1
ATOM 3270 C CA . GLU B 1 20 ? -2.086 4.68 24.875 1 92.25 20 GLU B CA 1
ATOM 3271 C C . GLU B 1 20 ? -2.482 6.109 25.25 1 92.25 20 GLU B C 1
ATOM 3273 O O . GLU B 1 20 ? -3.627 6.363 25.641 1 92.25 20 GLU B O 1
ATOM 3278 N N . ALA B 1 21 ? -1.581 7.051 25.078 1 92.56 21 ALA B N 1
ATOM 3279 C CA . ALA B 1 21 ? -1.812 8.445 25.469 1 92.56 21 ALA B CA 1
ATOM 3280 C C . ALA B 1 21 ? -2.873 9.086 24.578 1 92.56 21 ALA B C 1
ATOM 3282 O O . ALA B 1 21 ? -3.447 10.117 24.938 1 92.56 21 ALA B O 1
ATOM 3283 N N . ASP B 1 22 ? -3.174 8.484 23.422 1 94.38 22 ASP B N 1
ATOM 3284 C CA . ASP B 1 22 ? -4.109 9.055 22.453 1 94.38 22 ASP B CA 1
ATOM 3285 C C . ASP B 1 22 ? -5.461 8.344 22.5 1 94.38 22 ASP B C 1
ATOM 3287 O O . ASP B 1 22 ? -6.367 8.664 21.734 1 94.38 22 ASP B O 1
ATOM 3291 N N . MET B 1 23 ? -5.602 7.414 23.422 1 95.56 23 MET B N 1
ATOM 3292 C CA . MET B 1 23 ? -6.859 6.691 23.594 1 95.56 23 MET B CA 1
ATOM 3293 C C . MET B 1 23 ? -7.836 7.504 24.438 1 95.56 23 MET B C 1
ATOM 3295 O O . MET B 1 23 ? -7.426 8.25 25.328 1 95.56 23 MET B O 1
ATOM 3299 N N . PRO B 1 24 ? -9.148 7.387 24.109 1 94.06 24 PRO B N 1
ATOM 3300 C CA . PRO B 1 24 ? -10.086 8.008 25.047 1 94.06 24 PRO B CA 1
ATOM 3301 C C . PRO B 1 24 ? -10.008 7.41 26.453 1 94.06 24 PRO B C 1
ATOM 3303 O O . PRO B 1 24 ? -9.758 6.211 26.609 1 94.06 24 PRO B O 1
ATOM 3306 N N . SER B 1 25 ? -10.266 8.242 27.375 1 92 25 SER B N 1
ATOM 3307 C CA . SER B 1 25 ? -10.156 7.824 28.766 1 92 25 SER B CA 1
ATOM 3308 C C . SER B 1 25 ? -11.383 7.039 29.203 1 92 25 SER B C 1
ATOM 3310 O O . SER B 1 25 ? -12.352 6.914 28.453 1 92 25 SER B O 1
ATOM 3312 N N . TYR B 1 26 ? -11.242 6.461 30.422 1 91.62 26 TYR B N 1
ATOM 3313 C CA . TYR B 1 26 ? -12.414 5.863 31.047 1 91.62 26 TYR B CA 1
ATOM 3314 C C . TYR B 1 26 ? -13.594 6.832 31.047 1 91.62 26 TYR B C 1
ATOM 3316 O O . TYR B 1 26 ? -13.422 8.031 31.297 1 91.62 26 TYR B O 1
ATOM 3324 N N . PRO B 1 27 ? -14.789 6.406 30.781 1 93.75 27 PRO B N 1
ATOM 3325 C CA . PRO B 1 27 ? -15.25 5.031 30.562 1 93.75 27 PRO B CA 1
ATOM 3326 C C . PRO B 1 27 ? -15.312 4.648 29.094 1 93.75 27 PRO B C 1
ATOM 3328 O O . PRO B 1 27 ? -15.852 3.594 28.75 1 93.75 27 PRO B O 1
ATOM 3331 N N . LEU B 1 28 ? -14.805 5.445 28.25 1 95.5 28 LEU B N 1
ATOM 3332 C CA . LEU B 1 28 ? -14.922 5.191 26.828 1 95.5 28 LEU B CA 1
ATOM 3333 C C . LEU B 1 28 ? -13.953 4.098 26.391 1 95.5 28 LEU B C 1
ATOM 3335 O O . LEU B 1 28 ? -14.078 3.559 25.281 1 95.5 28 LEU B O 1
ATOM 3339 N N . THR B 1 29 ? -12.969 3.816 27.172 1 94.75 29 THR B N 1
ATOM 3340 C CA . THR B 1 29 ? -12.086 2.662 27.047 1 94.75 29 THR B CA 1
ATOM 3341 C C . THR B 1 29 ? -12.086 1.849 28.344 1 94.75 29 THR B C 1
ATOM 3343 O O . THR B 1 29 ? -11.727 2.361 29.406 1 94.75 29 THR B O 1
ATOM 3346 N N . GLN B 1 30 ? -12.531 0.646 28.328 1 92.69 30 GLN B N 1
ATOM 3347 C CA . GLN B 1 30 ? -12.594 -0.198 29.516 1 92.69 30 GLN B CA 1
ATOM 3348 C C . GLN B 1 30 ? -12.492 -1.675 29.141 1 92.69 30 GLN B C 1
ATOM 3350 O O . GLN B 1 30 ? -13 -2.096 28.094 1 92.69 30 GLN B O 1
ATOM 3355 N N . HIS B 1 31 ? -11.805 -2.4 29.969 1 93.44 31 HIS B N 1
ATOM 3356 C CA . HIS B 1 31 ? -11.742 -3.855 29.875 1 93.44 31 HIS B CA 1
ATOM 3357 C C . HIS B 1 31 ? -11.234 -4.305 28.516 1 93.44 31 HIS B C 1
ATOM 3359 O O . HIS B 1 31 ? -11.805 -5.215 27.906 1 93.44 31 HIS B O 1
ATOM 3365 N N . GLY B 1 32 ? -10.273 -3.535 27.969 1 94.81 32 GLY B N 1
ATOM 3366 C CA . GLY B 1 32 ? -9.625 -3.939 26.719 1 94.81 32 GLY B CA 1
ATOM 3367 C C . GLY B 1 32 ? -10.43 -3.59 25.484 1 94.81 32 GLY B C 1
ATOM 3368 O O . GLY B 1 32 ? -10.078 -3.986 24.375 1 94.81 32 GLY B O 1
ATOM 3369 N N . VAL B 1 33 ? -11.547 -2.836 25.672 1 97.5 33 VAL B N 1
ATOM 3370 C CA . VAL B 1 33 ? -12.398 -2.434 24.562 1 97.5 33 VAL B CA 1
ATOM 3371 C C . VAL B 1 33 ? -12.555 -0.915 24.562 1 97.5 33 VAL B C 1
ATOM 3373 O O . VAL B 1 33 ? -12.828 -0.307 25.594 1 97.5 33 VAL B O 1
ATOM 3376 N N . ALA B 1 34 ? -12.312 -0.325 23.453 1 97.44 34 ALA B N 1
ATOM 3377 C CA . ALA B 1 34 ? -12.516 1.109 23.281 1 97.44 34 ALA B CA 1
ATOM 3378 C C . ALA B 1 34 ? -13.812 1.387 22.516 1 97.44 34 ALA B C 1
ATOM 3380 O O . ALA B 1 34 ? -14.227 0.587 21.672 1 97.44 34 ALA B O 1
ATOM 3381 N N . PHE B 1 35 ? -14.539 2.51 22.859 1 98.12 35 PHE B N 1
ATOM 3382 C CA . PHE B 1 35 ? -15.656 3.094 22.141 1 98.12 35 PHE B CA 1
ATOM 3383 C C . PHE B 1 35 ? -16.875 2.174 22.172 1 98.12 35 PHE B C 1
ATOM 3385 O O . PHE B 1 35 ? -17.656 2.123 21.219 1 98.12 35 PHE B O 1
ATOM 3392 N N . ARG B 1 36 ? -16.953 1.255 23.156 1 98 36 ARG B N 1
ATOM 3393 C CA . ARG B 1 36 ? -18.188 0.479 23.297 1 98 36 ARG B CA 1
ATOM 3394 C C . ARG B 1 36 ? -19.391 1.393 23.484 1 98 36 ARG B C 1
ATOM 3396 O O . ARG B 1 36 ? -19.359 2.309 24.297 1 98 36 ARG B O 1
ATOM 3403 N N . ASN B 1 37 ? -20.453 1.115 22.688 1 98.19 37 ASN B N 1
ATOM 3404 C CA . ASN B 1 37 ? -21.672 1.913 22.719 1 98.19 37 ASN B CA 1
ATOM 3405 C C . ASN B 1 37 ? -21.359 3.404 22.609 1 98.19 37 ASN B C 1
ATOM 3407 O O . ASN B 1 37 ? -21.859 4.203 23.422 1 98.19 37 ASN B O 1
ATOM 3411 N N . THR B 1 38 ? -20.547 3.783 21.734 1 98.44 38 THR B N 1
ATOM 3412 C CA . THR B 1 38 ? -20.031 5.148 21.688 1 98.44 38 THR B CA 1
ATOM 3413 C C . THR B 1 38 ? -20.203 5.734 20.281 1 98.44 38 THR B C 1
ATOM 3415 O O . THR B 1 38 ? -19.938 5.055 19.297 1 98.44 38 THR B O 1
ATOM 3418 N N . THR B 1 39 ? -20.688 6.93 20.203 1 98.75 39 THR B N 1
ATOM 3419 C CA . THR B 1 39 ? -20.672 7.742 18.984 1 98.75 39 THR B CA 1
ATOM 3420 C C . THR B 1 39 ? -19.438 8.641 18.969 1 98.75 39 THR B C 1
ATOM 3422 O O . THR B 1 39 ? -19.109 9.273 19.969 1 98.75 39 THR B O 1
ATOM 3425 N N . ILE B 1 40 ? -18.734 8.609 17.938 1 98.81 40 ILE B N 1
ATOM 3426 C CA . ILE B 1 40 ? -17.641 9.523 17.656 1 98.81 40 ILE B CA 1
ATOM 3427 C C . ILE B 1 40 ? -18.031 10.477 16.531 1 98.81 40 ILE B C 1
ATOM 3429 O O . ILE B 1 40 ? -18.328 10.047 15.414 1 98.81 40 ILE B O 1
ATOM 3433 N N . ARG B 1 41 ? -18.125 11.773 16.797 1 98.75 41 ARG B N 1
ATOM 3434 C CA . ARG B 1 41 ? -18.422 12.773 15.773 1 98.75 41 ARG B CA 1
ATOM 3435 C C . ARG B 1 41 ? -17.156 13.562 15.414 1 98.75 41 ARG B C 1
ATOM 3437 O O . ARG B 1 41 ? -16.547 14.203 16.281 1 98.75 41 ARG B O 1
ATOM 3444 N N . GLN B 1 42 ? -16.812 13.5 14.203 1 98.62 42 GLN B N 1
ATOM 3445 C CA . GLN B 1 42 ? -15.562 14.047 13.703 1 98.62 42 GLN B CA 1
ATOM 3446 C C . GLN B 1 42 ? -15.797 15.023 12.562 1 98.62 42 GLN B C 1
ATOM 3448 O O . GLN B 1 42 ? -16.672 14.805 11.719 1 98.62 42 GLN B O 1
ATOM 3453 N N . THR B 1 43 ? -15.141 16.188 12.555 1 98 43 THR B N 1
ATOM 3454 C CA . THR B 1 43 ? -15.234 17.125 11.453 1 98 43 THR B CA 1
ATOM 3455 C C . THR B 1 43 ? -13.938 17.156 10.648 1 98 43 THR B C 1
ATOM 3457 O O . THR B 1 43 ? -12.875 16.812 11.164 1 98 43 THR B O 1
ATOM 3460 N N . LEU B 1 44 ? -14.016 17.438 9.422 1 98.38 44 LEU B N 1
ATOM 3461 C CA . LEU B 1 44 ? -12.891 17.531 8.5 1 98.38 44 LEU B CA 1
ATOM 3462 C C . LEU B 1 44 ? -13.18 18.516 7.379 1 98.38 44 LEU B C 1
ATOM 3464 O O . LEU B 1 44 ? -14.344 18.797 7.078 1 98.38 44 LEU B O 1
ATOM 3468 N N . ARG B 1 45 ? -12.188 19.094 6.793 1 98.25 45 ARG B N 1
ATOM 3469 C CA . ARG B 1 45 ? -12.305 20.062 5.715 1 98.25 45 ARG B CA 1
ATOM 3470 C C . ARG B 1 45 ? -11.867 19.469 4.383 1 98.25 45 ARG B C 1
ATOM 3472 O O . ARG B 1 45 ? -10.711 19.078 4.227 1 98.25 45 ARG B O 1
ATOM 3479 N N . VAL B 1 46 ? -12.797 19.375 3.402 1 98 46 VAL B N 1
ATOM 3480 C CA . VAL B 1 46 ? -12.469 18.812 2.098 1 98 46 VAL B CA 1
ATOM 3481 C C . VAL B 1 46 ? -11.859 19.891 1.206 1 98 46 VAL B C 1
ATOM 3483 O O . VAL B 1 46 ? -12.148 21.078 1.37 1 98 46 VAL B O 1
ATOM 3486 N N . THR B 1 47 ? -11.062 19.438 0.222 1 98.19 47 THR B N 1
ATOM 3487 C CA . THR B 1 47 ? -10.273 20.406 -0.528 1 98.19 47 THR B CA 1
ATOM 3488 C C . THR B 1 47 ? -10.672 20.406 -2.002 1 98.19 47 THR B C 1
ATOM 3490 O O . THR B 1 47 ? -9.914 20.875 -2.855 1 98.19 47 THR B O 1
ATOM 3493 N N . ALA B 1 48 ? -11.734 19.812 -2.326 1 96.44 48 ALA B N 1
ATOM 3494 C CA . ALA B 1 48 ? -12.391 19.906 -3.627 1 96.44 48 ALA B CA 1
ATOM 3495 C C . ALA B 1 48 ? -13.891 19.672 -3.498 1 96.44 48 ALA B C 1
ATOM 3497 O O . ALA B 1 48 ? -14.352 19.062 -2.523 1 96.44 48 ALA B O 1
ATOM 3498 N N . GLY B 1 49 ? -14.609 20.156 -4.465 1 94.75 49 GLY B N 1
ATOM 3499 C CA . GLY B 1 49 ? -16.047 19.984 -4.48 1 94.75 49 GLY B CA 1
ATOM 3500 C C . GLY B 1 49 ? -16.516 18.906 -5.445 1 94.75 49 GLY B C 1
ATOM 3501 O O . GLY B 1 49 ? -15.758 18.5 -6.328 1 94.75 49 GLY B O 1
ATOM 3502 N N . GLY B 1 50 ? -17.641 18.422 -5.219 1 94 50 GLY B N 1
ATOM 3503 C CA . GLY B 1 50 ? -18.297 17.438 -6.047 1 94 50 GLY B CA 1
ATOM 3504 C C . GLY B 1 50 ? -19.703 17.109 -5.582 1 94 50 GLY B C 1
ATOM 3505 O O . GLY B 1 50 ? -20.109 17.516 -4.488 1 94 50 GLY B O 1
ATOM 3506 N N . ASP B 1 51 ? -20.406 16.422 -6.445 1 94.25 51 ASP B N 1
ATOM 3507 C CA . ASP B 1 51 ? -21.797 16.125 -6.156 1 94.25 51 ASP B CA 1
ATOM 3508 C C . ASP B 1 51 ? -21.938 14.797 -5.422 1 94.25 51 ASP B C 1
ATOM 3510 O O . ASP B 1 51 ? -22.875 14.609 -4.637 1 94.25 51 ASP B O 1
ATOM 3514 N N . SER B 1 52 ? -21.078 13.906 -5.75 1 94.75 52 SER B N 1
ATOM 3515 C CA . SER B 1 52 ? -21.109 12.562 -5.18 1 94.75 52 SER B CA 1
ATOM 3516 C C . SER B 1 52 ? -19.812 12.227 -4.473 1 94.75 52 SER B C 1
ATOM 3518 O O . SER B 1 52 ? -18.719 12.469 -5.008 1 94.75 52 SER B O 1
ATOM 3520 N N . ILE B 1 53 ? -19.969 11.695 -3.25 1 96.62 53 ILE B N 1
ATOM 3521 C CA . ILE B 1 53 ? -18.766 11.43 -2.467 1 96.62 53 ILE B CA 1
ATOM 3522 C C . ILE B 1 53 ? -18.828 10.008 -1.897 1 96.62 53 ILE B C 1
ATOM 3524 O O . ILE B 1 53 ? -19.875 9.367 -1.93 1 96.62 53 ILE B O 1
ATOM 3528 N N . ARG B 1 54 ? -17.75 9.508 -1.491 1 97.81 54 ARG B N 1
ATOM 3529 C CA . ARG B 1 54 ? -17.672 8.312 -0.662 1 97.81 54 ARG B CA 1
ATOM 3530 C C . ARG B 1 54 ? -16.641 8.469 0.442 1 97.81 54 ARG B C 1
ATOM 3532 O O . ARG B 1 54 ? -15.75 9.32 0.347 1 97.81 54 ARG B O 1
ATOM 3539 N N . ILE B 1 55 ? -16.859 7.73 1.499 1 98.56 55 ILE B N 1
ATOM 3540 C CA . ILE B 1 55 ? -16.047 7.828 2.715 1 98.56 55 ILE B CA 1
ATOM 3541 C C . ILE B 1 55 ? -15.219 6.562 2.885 1 98.56 55 ILE B C 1
ATOM 3543 O O . ILE B 1 55 ? -15.719 5.453 2.688 1 98.56 55 ILE B O 1
ATOM 3547 N N . ARG B 1 56 ? -13.969 6.738 3.174 1 98.75 56 ARG B N 1
ATOM 3548 C CA . ARG B 1 56 ? -13.078 5.613 3.445 1 98.75 56 ARG B CA 1
ATOM 3549 C C . ARG B 1 56 ? -12.891 5.41 4.945 1 98.75 56 ARG B C 1
ATOM 3551 O O . ARG B 1 56 ? -12.523 6.344 5.664 1 98.75 56 ARG B O 1
ATOM 3558 N N . LEU B 1 57 ? -13.156 4.223 5.441 1 98.81 57 LEU B N 1
ATOM 3559 C CA . LEU B 1 57 ? -12.992 3.799 6.828 1 98.81 57 LEU B CA 1
ATOM 3560 C C . LEU B 1 57 ? -11.891 2.76 6.957 1 98.81 57 LEU B C 1
ATOM 3562 O O . LEU B 1 57 ? -11.828 1.807 6.18 1 98.81 57 LEU B O 1
ATOM 3566 N N . SER B 1 58 ? -11.047 2.963 7.969 1 98.56 58 SER B N 1
ATOM 3567 C CA . SER B 1 58 ? -9.82 2.172 8 1 98.56 58 SER B CA 1
ATOM 3568 C C . SER B 1 58 ? -9.711 1.381 9.297 1 98.56 58 SER B C 1
ATOM 3570 O O . SER B 1 58 ? -10.039 1.889 10.375 1 98.56 58 SER B O 1
ATOM 3572 N N . ASN B 1 59 ? -9.273 0.171 9.227 1 98.38 59 ASN B N 1
ATOM 3573 C CA . ASN B 1 59 ? -8.875 -0.757 10.273 1 98.38 59 ASN B CA 1
ATOM 3574 C C . ASN B 1 59 ? -7.469 -1.3 10.047 1 98.38 59 ASN B C 1
ATOM 3576 O O . ASN B 1 59 ? -7.199 -2.475 10.305 1 98.38 59 ASN B O 1
ATOM 3580 N N . LEU B 1 60 ? -6.645 -0.421 9.539 1 97.69 60 LEU B N 1
ATOM 3581 C CA . LEU B 1 60 ? -5.316 -0.779 9.055 1 97.69 60 LEU B CA 1
ATOM 3582 C C . LEU B 1 60 ? -4.5 -1.456 10.148 1 97.69 60 LEU B C 1
ATOM 3584 O O . LEU B 1 60 ? -3.732 -2.383 9.875 1 97.69 60 LEU B O 1
ATOM 3588 N N . PHE B 1 61 ? -4.621 -1.05 11.328 1 97.06 61 PHE B N 1
ATOM 3589 C CA . PHE B 1 61 ? -3.771 -1.565 12.391 1 97.06 61 PHE B CA 1
ATOM 3590 C C . PHE B 1 61 ? -4.566 -2.469 13.328 1 97.06 61 PHE B C 1
ATOM 3592 O O . PHE B 1 61 ? -4.09 -2.83 14.406 1 97.06 61 PHE B O 1
ATOM 3599 N N . GLY B 1 62 ? -5.812 -2.744 12.891 1 96.38 62 GLY B N 1
ATOM 3600 C CA . GLY B 1 62 ? -6.605 -3.727 13.617 1 96.38 62 GLY B CA 1
ATOM 3601 C C . GLY B 1 62 ? -6.371 -5.148 13.141 1 96.38 62 GLY B C 1
ATOM 3602 O O . GLY B 1 62 ? -6.168 -5.387 11.945 1 96.38 62 GLY B O 1
ATOM 3603 N N . LEU B 1 63 ? -6.445 -6.051 14.07 1 91.12 63 LEU B N 1
ATOM 3604 C CA . LEU B 1 63 ? -6.262 -7.457 13.734 1 91.12 63 LEU B CA 1
ATOM 3605 C C . LEU B 1 63 ? -7.605 -8.148 13.531 1 91.12 63 LEU B C 1
ATOM 3607 O O . LEU B 1 63 ? -7.715 -9.086 12.742 1 91.12 63 LEU B O 1
ATOM 3611 N N . GLU B 1 64 ? -8.578 -7.637 14.258 1 93.62 64 GLU B N 1
ATOM 3612 C CA . GLU B 1 64 ? -9.938 -8.156 14.148 1 93.62 64 GLU B CA 1
ATOM 3613 C C . GLU B 1 64 ? -10.82 -7.23 13.312 1 93.62 64 GLU B C 1
ATOM 3615 O O . GLU B 1 64 ? -10.469 -6.066 13.086 1 93.62 64 GLU B O 1
ATOM 3620 N N . THR B 1 65 ? -11.938 -7.773 12.914 1 96 65 THR B N 1
ATOM 3621 C CA . THR B 1 65 ? -12.867 -6.969 12.125 1 96 65 THR B CA 1
ATOM 3622 C C . THR B 1 65 ? -13.43 -5.82 12.961 1 96 65 THR B C 1
ATOM 3624 O O . THR B 1 65 ? -13.836 -6.023 14.102 1 96 65 THR B O 1
ATOM 3627 N N . LEU B 1 66 ? -13.383 -4.617 12.477 1 98 66 LEU B N 1
ATOM 3628 C CA . LEU B 1 66 ? -14.039 -3.443 13.039 1 98 66 LEU B CA 1
ATOM 3629 C C . LEU B 1 66 ? -15.508 -3.393 12.625 1 98 66 LEU B C 1
ATOM 3631 O O . LEU B 1 66 ? -15.82 -3.393 11.43 1 98 66 LEU B O 1
ATOM 3635 N N . HIS B 1 67 ? -16.391 -3.414 13.609 1 98 67 HIS B N 1
ATOM 3636 C CA . HIS B 1 67 ? -17.828 -3.357 13.352 1 98 67 HIS B CA 1
ATOM 3637 C C . HIS B 1 67 ? -18.391 -1.97 13.641 1 98 67 HIS B C 1
ATOM 3639 O O . HIS B 1 67 ? -18.453 -1.556 14.805 1 98 67 HIS B O 1
ATOM 3645 N N . ILE B 1 68 ? -18.797 -1.263 12.648 1 98.69 68 ILE B N 1
ATOM 3646 C CA . ILE B 1 68 ? -19.438 0.042 12.758 1 98.69 68 ILE B CA 1
ATOM 3647 C C . ILE B 1 68 ? -20.938 -0.109 12.57 1 98.69 68 ILE B C 1
ATOM 3649 O O . ILE B 1 68 ? -21.406 -0.534 11.508 1 98.69 68 ILE B O 1
ATOM 3653 N N . SER B 1 69 ? -21.672 0.24 13.531 1 98.75 69 SER B N 1
ATOM 3654 C CA . SER B 1 69 ? -23.109 0.041 13.531 1 98.75 69 SER B CA 1
ATOM 3655 C C . SER B 1 69 ? -23.812 1.075 12.648 1 98.75 69 SER B C 1
ATOM 3657 O O . SER B 1 69 ? -24.859 0.794 12.062 1 98.75 69 SER B O 1
ATOM 3659 N N . ARG B 1 70 ? -23.25 2.213 12.711 1 98.62 70 ARG B N 1
ATOM 3660 C CA . ARG B 1 70 ? -23.812 3.297 11.922 1 98.62 70 ARG B CA 1
ATOM 3661 C C . ARG B 1 70 ? -22.766 4.355 11.609 1 98.62 70 ARG B C 1
ATOM 3663 O O . ARG B 1 70 ? -21.922 4.672 12.453 1 98.62 70 ARG B O 1
ATOM 3670 N N . ALA B 1 71 ? -22.812 4.887 10.438 1 98.88 71 ALA B N 1
ATOM 3671 C CA . ALA B 1 71 ? -22.031 6.055 10.031 1 98.88 71 ALA B CA 1
ATOM 3672 C C . ALA B 1 71 ? -22.922 7.094 9.352 1 98.88 71 ALA B C 1
ATOM 3674 O O . ALA B 1 71 ? -23.797 6.746 8.562 1 98.88 71 ALA B O 1
ATOM 3675 N N . VAL B 1 72 ? -22.703 8.352 9.703 1 98.88 72 VAL B N 1
ATOM 3676 C CA . VAL B 1 72 ? -23.562 9.43 9.211 1 98.88 72 VAL B CA 1
ATOM 3677 C C . VAL B 1 72 ? -22.688 10.609 8.773 1 98.88 72 VAL B C 1
ATOM 3679 O O . VAL B 1 72 ? -21.734 10.969 9.453 1 98.88 72 VAL B O 1
ATOM 3682 N N . ILE B 1 73 ? -23 11.156 7.633 1 98.81 73 ILE B N 1
ATOM 3683 C CA . ILE B 1 73 ? -22.391 12.391 7.168 1 98.81 73 ILE B CA 1
ATOM 3684 C C . ILE B 1 73 ? -23.391 13.539 7.293 1 98.81 73 ILE B C 1
ATOM 3686 O O . ILE B 1 73 ? -24.594 13.344 7.113 1 98.81 73 ILE B O 1
ATOM 3690 N N . ALA B 1 74 ? -22.938 14.711 7.617 1 98.75 74 ALA B N 1
ATOM 3691 C CA . ALA B 1 74 ? -23.766 15.906 7.73 1 98.75 74 ALA B CA 1
ATOM 3692 C C . ALA B 1 74 ? -22.938 17.172 7.586 1 98.75 74 ALA B C 1
ATOM 3694 O O . ALA B 1 74 ? -21.719 17.109 7.5 1 98.75 74 ALA B O 1
ATOM 3695 N N . VAL B 1 75 ? -23.625 18.281 7.449 1 97.94 75 VAL B N 1
ATOM 3696 C CA . VAL B 1 75 ? -23 19.594 7.57 1 97.94 75 VAL B CA 1
ATOM 3697 C C . VAL B 1 75 ? -22.984 20.016 9.031 1 97.94 75 VAL B C 1
ATOM 3699 O O . VAL B 1 75 ? -24.016 20 9.703 1 97.94 75 VAL B O 1
ATOM 3702 N N . PRO B 1 76 ? -21.828 20.297 9.516 1 97.69 76 PRO B N 1
ATOM 3703 C CA . PRO B 1 76 ? -21.766 20.719 10.914 1 97.69 76 PRO B CA 1
ATOM 3704 C C . PRO B 1 76 ? -22.359 22.109 11.133 1 97.69 76 PRO B C 1
ATOM 3706 O O . PRO B 1 76 ? -22.359 22.938 10.219 1 97.69 76 PRO B O 1
ATOM 3709 N N . ARG B 1 77 ? -22.812 22.312 12.352 1 94.94 77 ARG B N 1
ATOM 3710 C CA . ARG B 1 77 ? -23.266 23.641 12.766 1 94.94 77 ARG B CA 1
ATOM 3711 C C . ARG B 1 77 ? -22.094 24.484 13.227 1 94.94 77 ARG B C 1
ATOM 3713 O O . ARG B 1 77 ? -21.172 23.984 13.875 1 94.94 77 ARG B O 1
ATOM 3720 N N . SER B 1 78 ? -22.25 25.656 12.977 1 90.06 78 SER B N 1
ATOM 3721 C CA . SER B 1 78 ? -21.219 26.562 13.492 1 90.06 78 SER B CA 1
ATOM 3722 C C . SER B 1 78 ? -21.297 26.688 15.008 1 90.06 78 SER B C 1
ATOM 3724 O O . SER B 1 78 ? -22.391 26.75 15.578 1 90.06 78 SER B O 1
ATOM 3726 N N . HIS B 1 79 ? -20.391 26.516 15.891 1 75.25 79 HIS B N 1
ATOM 3727 C CA . HIS B 1 79 ? -20.5 26.562 17.344 1 75.25 79 HIS B CA 1
ATOM 3728 C C . HIS B 1 79 ? -19.531 27.594 17.938 1 75.25 79 HIS B C 1
ATOM 3730 O O . HIS B 1 79 ? -19.641 27.953 19.109 1 75.25 79 HIS B O 1
ATOM 3736 N N . TYR B 1 80 ? -18.641 28.078 17.297 1 65.19 80 TYR B N 1
ATOM 3737 C CA . TYR B 1 80 ? -17.719 29.062 17.844 1 65.19 80 TYR B CA 1
ATOM 3738 C C . TYR B 1 80 ? -17.25 30.016 16.75 1 65.19 80 TYR B C 1
ATOM 3740 O O . TYR B 1 80 ? -17.688 29.938 15.609 1 65.19 80 TYR B O 1
ATOM 3748 N N . SER B 1 81 ? -16.594 30.938 17.25 1 61.94 81 SER B N 1
ATOM 3749 C CA . SER B 1 81 ? -16.016 31.969 16.406 1 61.94 81 SER B CA 1
ATOM 3750 C C . SER B 1 81 ? -15.156 31.359 15.297 1 61.94 81 SER B C 1
ATOM 3752 O O . SER B 1 81 ? -14.859 32.031 14.297 1 61.94 81 SER B O 1
ATOM 3754 N N . LEU B 1 82 ? -14.898 30.031 15.414 1 67.06 82 LEU B N 1
ATOM 3755 C CA . LEU B 1 82 ? -13.969 29.453 14.453 1 67.06 82 LEU B CA 1
ATOM 3756 C C . LEU B 1 82 ? -14.711 28.672 13.367 1 67.06 82 LEU B C 1
ATOM 3758 O O . LEU B 1 82 ? -14.094 27.984 12.555 1 67.06 82 LEU B O 1
ATOM 3762 N N . GLY B 1 83 ? -15.992 28.766 13.438 1 80.69 83 GLY B N 1
ATOM 3763 C CA . GLY B 1 83 ? -16.734 28.156 12.344 1 80.69 83 GLY B CA 1
ATOM 3764 C C . GLY B 1 83 ? -17.234 26.766 12.672 1 80.69 83 GLY B C 1
ATOM 3765 O O . GLY B 1 83 ? -17.766 26.531 13.758 1 80.69 83 GLY B O 1
ATOM 3766 N N . CYS B 1 84 ? -17.141 25.875 11.719 1 90.81 84 CYS B N 1
ATOM 3767 C CA . CYS B 1 84 ? -17.797 24.578 11.781 1 90.81 84 CYS B CA 1
ATOM 3768 C C . CYS B 1 84 ? -16.812 23.484 12.195 1 90.81 84 CYS B C 1
ATOM 3770 O O . CYS B 1 84 ? -17.219 22.391 12.562 1 90.81 84 CYS B O 1
ATOM 3772 N N . CYS B 1 85 ? -15.523 23.844 12.258 1 94.31 85 CYS B N 1
ATOM 3773 C CA . CYS B 1 85 ? -14.516 22.828 12.562 1 94.31 85 CYS B CA 1
ATOM 3774 C C . CYS B 1 85 ? -14.523 22.484 14.047 1 94.31 85 CYS B C 1
ATOM 3776 O O . CYS B 1 85 ? -14.586 23.359 14.898 1 94.31 85 CYS B O 1
ATOM 3778 N N . GLY B 1 86 ? -14.508 21.203 14.305 1 96.06 86 GLY B N 1
ATOM 3779 C CA . GLY B 1 86 ? -14.5 20.75 15.688 1 96.06 86 GLY B CA 1
ATOM 3780 C C . GLY B 1 86 ? -15.859 20.828 16.344 1 96.06 86 GLY B C 1
ATOM 3781 O O . GLY B 1 86 ? -15.969 20.719 17.562 1 96.06 86 GLY B O 1
ATOM 3782 N N . SER B 1 87 ? -16.906 21.031 15.562 1 95.81 87 SER B N 1
ATOM 3783 C CA . SER B 1 87 ? -18.25 21.156 16.109 1 95.81 87 SER B CA 1
ATOM 3784 C C . SER B 1 87 ? -18.797 19.812 16.547 1 95.81 87 SER B C 1
ATOM 3786 O O . SER B 1 87 ? -18.625 18.812 15.852 1 95.81 87 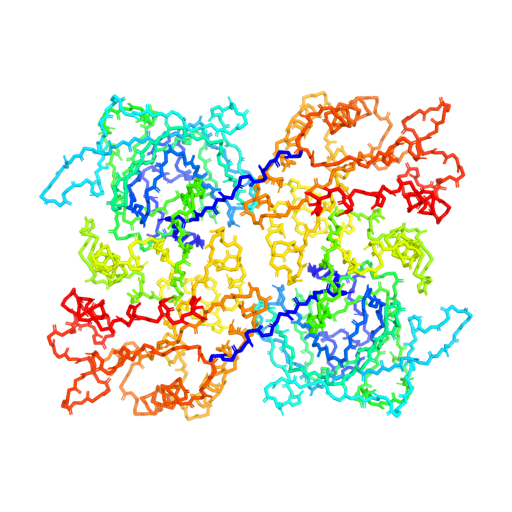SER B O 1
ATOM 3788 N N . ALA B 1 88 ? -19.516 19.797 17.672 1 95.62 88 ALA B N 1
ATOM 3789 C CA . ALA B 1 88 ? -20.234 18.609 18.141 1 95.62 88 ALA B CA 1
ATOM 3790 C C . ALA B 1 88 ? -21.641 18.547 17.547 1 95.62 88 ALA B C 1
ATOM 3792 O O . ALA B 1 88 ? -22.375 17.594 17.797 1 95.62 88 ALA B O 1
ATOM 3793 N N . SER B 1 89 ? -22 19.594 16.781 1 96.12 89 SER B N 1
ATOM 3794 C CA . SER B 1 89 ? -23.375 19.75 16.312 1 96.12 89 SER B CA 1
ATOM 3795 C C . SER B 1 89 ? -23.469 19.688 14.797 1 96.12 89 SER B C 1
ATOM 3797 O O . SER B 1 89 ? -22.5 20.016 14.102 1 96.12 89 SER B O 1
ATOM 3799 N N . ILE B 1 90 ? -24.594 19.25 14.305 1 97.75 90 ILE B N 1
ATOM 3800 C CA . ILE B 1 90 ? -24.828 19.172 12.867 1 97.75 90 ILE B CA 1
ATOM 3801 C C . ILE B 1 90 ? -26.156 19.828 12.516 1 97.75 90 ILE B C 1
ATOM 3803 O O . ILE B 1 90 ? -27 20.031 13.383 1 97.75 90 ILE B O 1
ATOM 3807 N N . LEU B 1 91 ? -26.266 20.234 11.266 1 97.44 91 LEU B N 1
ATOM 3808 C CA . LEU B 1 91 ? -27.562 20.562 10.703 1 97.44 91 LEU B CA 1
ATOM 3809 C C . LEU B 1 91 ? -28.344 19.297 10.359 1 97.44 91 LEU B C 1
ATOM 3811 O O . LEU B 1 91 ? -28.109 18.688 9.32 1 97.44 91 LEU B O 1
ATOM 3815 N N . LYS B 1 92 ? -29.297 18.969 11.172 1 96.62 92 LYS B N 1
ATOM 3816 C CA . LYS B 1 92 ? -29.984 17.688 11.156 1 96.62 92 LYS B CA 1
ATOM 3817 C C . LYS B 1 92 ? -30.578 17.391 9.781 1 96.62 92 LYS B C 1
ATOM 3819 O O . LYS B 1 92 ? -30.578 16.25 9.328 1 96.62 92 LYS B O 1
ATOM 3824 N N . GLY B 1 93 ? -31.062 18.375 9.094 1 97.31 93 GLY B N 1
ATOM 3825 C CA . GLY B 1 93 ? -31.703 18.203 7.797 1 97.31 93 GLY B CA 1
ATOM 3826 C C . GLY B 1 93 ? -30.75 17.75 6.715 1 97.31 93 GLY B C 1
ATOM 3827 O O . GLY B 1 93 ? -31.188 17.281 5.656 1 97.31 93 GLY B O 1
ATOM 3828 N N . THR B 1 94 ? -29.438 17.828 6.973 1 97.88 94 THR B N 1
ATOM 3829 C CA . THR B 1 94 ? -28.438 17.453 5.977 1 97.88 94 THR B CA 1
ATOM 3830 C C . THR B 1 94 ? -27.922 16.047 6.242 1 97.88 94 THR B C 1
ATOM 3832 O O . THR B 1 94 ? -27.172 15.5 5.434 1 97.88 94 THR B O 1
ATOM 3835 N N . ALA B 1 95 ? -28.281 15.445 7.355 1 98.38 95 ALA B N 1
ATOM 3836 C CA . ALA B 1 95 ? -27.719 14.164 7.781 1 98.38 95 ALA B CA 1
ATOM 3837 C C . ALA B 1 95 ? -28.141 13.039 6.832 1 98.38 95 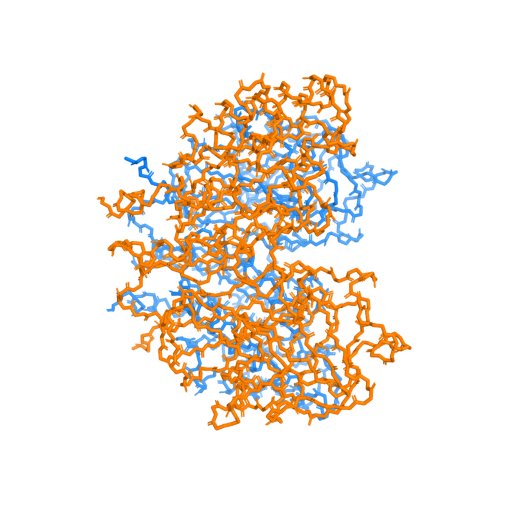ALA B C 1
ATOM 3839 O O . ALA B 1 95 ? -29.312 12.938 6.461 1 98.38 95 ALA B O 1
ATOM 3840 N N . GLN B 1 96 ? -27.172 12.305 6.402 1 98.31 96 GLN B N 1
ATOM 3841 C CA . GLN B 1 96 ? -27.391 11.133 5.555 1 98.31 96 GLN B CA 1
ATOM 3842 C C . GLN B 1 96 ? -26.625 9.922 6.078 1 98.31 96 GLN B C 1
ATOM 3844 O O . GLN B 1 96 ? -25.469 10.055 6.488 1 98.31 96 GLN B O 1
ATOM 3849 N N . GLN B 1 97 ? -27.281 8.789 6.039 1 98.12 97 GLN B N 1
ATOM 3850 C CA . GLN B 1 97 ? -26.609 7.551 6.422 1 98.12 97 GLN B CA 1
ATOM 3851 C C . GLN B 1 97 ? -25.562 7.141 5.379 1 98.12 97 GLN B C 1
ATOM 3853 O O . GLN B 1 97 ? -25.812 7.242 4.176 1 98.12 97 GLN B O 1
ATOM 3858 N N . VAL B 1 98 ? -24.422 6.801 5.844 1 98.62 98 VAL B N 1
ATOM 3859 C CA . VAL B 1 98 ? -23.391 6.203 5.004 1 98.62 98 VAL B CA 1
ATOM 3860 C C . VAL B 1 98 ? -23.578 4.691 4.941 1 98.62 98 VAL B C 1
ATOM 3862 O O . VAL B 1 98 ? -23.641 4.023 5.977 1 98.62 98 VAL B O 1
ATOM 3865 N N . LEU B 1 99 ? -23.688 4.18 3.756 1 98.38 99 LEU B N 1
ATOM 3866 C CA . LEU B 1 99 ? -23.953 2.754 3.592 1 98.38 99 LEU B CA 1
ATOM 3867 C C . LEU B 1 99 ? -22.75 2.043 2.971 1 98.38 99 LEU B C 1
ATOM 3869 O O . LEU B 1 99 ? -21.922 2.676 2.316 1 98.38 99 LEU B O 1
ATOM 3873 N N . LEU B 1 100 ? -22.703 0.837 3.217 1 97.69 100 LEU B N 1
ATOM 3874 C CA . LEU B 1 100 ? -21.812 -0.086 2.514 1 97.69 100 LEU B CA 1
ATOM 3875 C C . LEU B 1 100 ? -22.594 -1.259 1.937 1 97.69 100 LEU B C 1
ATOM 3877 O O . LEU B 1 100 ? -23.172 -2.053 2.682 1 97.69 100 LEU B O 1
ATOM 3881 N N . ASP B 1 101 ? -22.594 -1.309 0.625 1 95.38 101 ASP B N 1
ATOM 3882 C CA . ASP B 1 101 ? -23.359 -2.328 -0.09 1 95.38 101 ASP B CA 1
ATOM 3883 C C . ASP B 1 101 ? -24.828 -2.301 0.312 1 95.38 101 ASP B C 1
ATOM 3885 O O . ASP B 1 101 ? -25.422 -3.346 0.579 1 95.38 101 ASP B O 1
ATOM 3889 N N . GLY B 1 102 ? -25.312 -1.125 0.505 1 96.62 102 GLY B N 1
ATOM 3890 C CA . GLY B 1 102 ? -26.719 -0.931 0.812 1 96.62 102 GLY B CA 1
ATOM 3891 C C . GLY B 1 102 ? -27.047 -1.155 2.277 1 96.62 102 GLY B C 1
ATOM 3892 O O . GLY B 1 102 ? -28.203 -0.996 2.693 1 96.62 102 GLY B O 1
ATOM 3893 N N . GLU B 1 103 ? -26.078 -1.484 3.041 1 97.44 103 GLU B N 1
ATOM 3894 C CA . GLU B 1 103 ? -26.312 -1.803 4.445 1 97.44 103 GLU B CA 1
ATOM 3895 C C . GLU B 1 103 ? -25.812 -0.679 5.355 1 97.44 103 GLU B C 1
ATOM 3897 O O . GLU B 1 103 ? -24.797 -0.041 5.07 1 97.44 103 GLU B O 1
ATOM 3902 N N . GLN B 1 104 ? -26.5 -0.57 6.504 1 96.75 104 GLN B N 1
ATOM 3903 C CA . GLN B 1 104 ? -26.156 0.45 7.488 1 96.75 104 GLN B CA 1
ATOM 3904 C C . GLN B 1 104 ? -24.922 0.051 8.289 1 96.75 104 GLN B C 1
ATOM 3906 O O . GLN B 1 104 ? -24.094 0.901 8.633 1 96.75 104 GLN B O 1
ATOM 3911 N N . THR B 1 105 ? -24.891 -1.232 8.57 1 97.75 105 THR B N 1
ATOM 3912 C CA . THR B 1 105 ? -23.75 -1.731 9.312 1 97.75 105 THR B CA 1
ATOM 3913 C C . THR B 1 105 ? -22.547 -1.907 8.391 1 97.75 105 THR B C 1
ATOM 3915 O O . THR B 1 105 ? -22.688 -2.344 7.246 1 97.75 105 THR B O 1
ATOM 3918 N N . ILE B 1 106 ? -21.391 -1.51 8.875 1 98 106 ILE B N 1
ATOM 3919 C CA . ILE B 1 106 ? -20.156 -1.566 8.086 1 98 106 ILE B CA 1
ATOM 3920 C C . ILE B 1 106 ? -19.125 -2.426 8.805 1 98 106 ILE B C 1
ATOM 3922 O O . ILE B 1 106 ? -18.812 -2.188 9.977 1 98 106 ILE B O 1
ATOM 3926 N N . SER B 1 107 ? -18.641 -3.424 8.172 1 97.38 107 SER B N 1
ATOM 3927 C CA . SER B 1 107 ? -17.547 -4.25 8.656 1 97.38 107 SER B CA 1
ATOM 3928 C C . SER B 1 107 ? -16.25 -3.943 7.906 1 97.38 107 SER B C 1
ATOM 3930 O O . SER B 1 107 ? -16.219 -3.957 6.676 1 97.38 107 SER B O 1
ATOM 3932 N N . VAL B 1 108 ? -15.227 -3.646 8.602 1 97.62 108 VAL B N 1
ATOM 3933 C CA . VAL B 1 108 ? -13.906 -3.396 8.031 1 97.62 108 VAL B CA 1
ATOM 3934 C C . VAL B 1 108 ? -12.93 -4.48 8.484 1 97.62 108 VAL B C 1
ATOM 3936 O O . VAL B 1 108 ? -12.5 -4.492 9.641 1 97.62 108 VAL B O 1
ATOM 3939 N N . PRO B 1 109 ? -12.547 -5.379 7.629 1 95.88 109 PRO B N 1
ATOM 3940 C CA . PRO B 1 109 ? -11.625 -6.445 8.023 1 95.88 109 PRO B CA 1
ATOM 3941 C C . PRO B 1 109 ? -10.297 -5.914 8.547 1 95.88 109 PRO B C 1
ATOM 3943 O O . PRO B 1 109 ? -9.883 -4.809 8.172 1 95.88 109 PRO B O 1
ATOM 3946 N N . GLY B 1 110 ? -9.664 -6.738 9.43 1 95.75 110 GLY B N 1
ATOM 3947 C CA . GLY B 1 110 ? -8.367 -6.352 9.977 1 95.75 110 GLY B CA 1
ATOM 3948 C C . GLY B 1 110 ? -7.324 -6.094 8.906 1 95.75 110 GLY B C 1
ATOM 3949 O O . GLY B 1 110 ? -7.246 -6.824 7.918 1 95.75 110 GLY B O 1
ATOM 3950 N N . GLY B 1 111 ? -6.504 -4.973 9.094 1 96.31 111 GLY B N 1
ATOM 3951 C CA . GLY B 1 111 ? -5.395 -4.664 8.203 1 96.31 111 GLY B CA 1
ATOM 3952 C C . GLY B 1 111 ? -5.828 -3.994 6.914 1 96.31 111 GLY B C 1
ATOM 3953 O O . GLY B 1 111 ? -5.008 -3.758 6.027 1 96.31 111 GLY B O 1
ATOM 3954 N N . SER B 1 112 ? -7.086 -3.674 6.879 1 96.75 112 SER B N 1
ATOM 3955 C CA . SER B 1 112 ? -7.594 -3.18 5.602 1 96.75 112 SER B CA 1
ATOM 3956 C C . SER B 1 112 ? -8.438 -1.924 5.789 1 96.75 112 SER B C 1
ATOM 3958 O O . SER B 1 112 ? -8.391 -1.29 6.844 1 96.75 112 SER B O 1
ATOM 3960 N N . HIS B 1 113 ? -9.039 -1.421 4.711 1 98.06 113 HIS B N 1
ATOM 3961 C CA . HIS B 1 113 ? -10.023 -0.343 4.711 1 98.06 113 HIS B CA 1
ATOM 3962 C C . HIS B 1 113 ? -11.164 -0.637 3.744 1 98.06 113 HIS B C 1
ATOM 3964 O O . HIS B 1 113 ? -11.062 -1.554 2.926 1 98.06 113 HIS B O 1
ATOM 3970 N N . VAL B 1 114 ? -12.234 0.05 3.906 1 98.38 114 VAL B N 1
ATOM 3971 C CA . VAL B 1 114 ? -13.359 -0.042 2.979 1 98.38 114 VAL B CA 1
ATOM 3972 C C . VAL B 1 114 ? -13.758 1.356 2.514 1 98.38 114 VAL B C 1
ATOM 3974 O O . VAL B 1 114 ? -13.492 2.346 3.195 1 98.38 114 VAL B O 1
ATOM 3977 N N . VAL B 1 115 ? -14.336 1.427 1.352 1 98.31 115 VAL B N 1
ATOM 3978 C CA . VAL B 1 115 ? -14.953 2.643 0.828 1 98.31 115 VAL B CA 1
ATOM 3979 C C . VAL B 1 115 ? -16.469 2.467 0.76 1 98.31 115 VAL B C 1
ATOM 3981 O O . VAL B 1 115 ? -16.953 1.405 0.367 1 98.31 115 VAL B O 1
ATOM 3984 N N . SER B 1 116 ? -17.172 3.434 1.199 1 98.56 116 SER B N 1
ATOM 3985 C CA . SER B 1 116 ? -18.625 3.371 1.26 1 98.56 116 SER B CA 1
ATOM 3986 C C . SER B 1 116 ? -19.25 3.377 -0.136 1 98.56 116 SER B C 1
ATOM 3988 O O . SER B 1 116 ? -18.531 3.564 -1.129 1 98.56 116 SER B O 1
ATOM 3990 N N . ASP B 1 117 ? -20.578 3.154 -0.141 1 97.38 117 ASP B N 1
ATOM 3991 C CA . ASP B 1 117 ? -21.359 3.424 -1.345 1 97.38 117 ASP B CA 1
ATOM 3992 C C . ASP B 1 117 ? -21.281 4.898 -1.73 1 97.38 117 ASP B C 1
ATOM 3994 O O . ASP B 1 117 ? -20.953 5.75 -0.895 1 97.38 117 ASP B O 1
ATOM 3998 N N . CYS B 1 118 ? -21.5 5.184 -2.988 1 96.19 118 CYS B N 1
ATOM 3999 C CA . CYS B 1 118 ? -21.594 6.562 -3.457 1 96.19 118 CYS B CA 1
ATOM 4000 C C . CYS B 1 118 ? -22.766 7.293 -2.803 1 96.19 118 CYS B C 1
ATOM 4002 O O . CYS B 1 118 ? -23.875 6.762 -2.738 1 96.19 118 CYS B O 1
ATOM 4004 N N . LEU B 1 119 ? -22.5 8.398 -2.223 1 96.38 119 LEU B N 1
ATOM 4005 C CA . LEU B 1 119 ? -23.5 9.273 -1.61 1 96.38 119 LEU B CA 1
ATOM 4006 C C . LEU B 1 119 ? -23.703 10.531 -2.445 1 96.38 119 LEU B C 1
ATOM 4008 O O . LEU B 1 119 ? -22.734 11.203 -2.805 1 96.38 119 LEU B O 1
ATOM 4012 N N . LYS B 1 120 ? -24.969 10.805 -2.822 1 97 120 LYS B N 1
ATOM 4013 C CA . LYS B 1 120 ? -25.266 12.125 -3.363 1 97 120 LYS B CA 1
ATOM 4014 C C . LYS B 1 120 ? -25.266 13.18 -2.264 1 97 120 LYS B C 1
ATOM 4016 O O . LYS B 1 120 ? -26.281 13.367 -1.573 1 97 120 LYS B O 1
ATOM 4021 N N . PHE B 1 121 ? -24.234 13.797 -2.094 1 97.25 121 PHE B N 1
ATOM 4022 C CA . PHE B 1 121 ? -23.969 14.805 -1.071 1 97.25 121 PHE B CA 1
ATOM 4023 C C . PHE B 1 121 ? -23.109 15.93 -1.626 1 97.25 121 PHE B C 1
ATOM 4025 O O . PHE B 1 121 ? -21.891 15.914 -1.484 1 97.25 121 PHE B O 1
ATOM 4032 N N . PRO B 1 122 ? -23.719 16.938 -2.24 1 96.88 122 PRO B N 1
ATOM 4033 C CA . PRO B 1 122 ? -22.938 18.016 -2.852 1 96.88 122 PRO B CA 1
ATOM 4034 C C . PRO B 1 122 ? -22.094 18.766 -1.838 1 96.88 122 PRO B C 1
ATOM 4036 O O . PRO B 1 122 ? -22.578 19.156 -0.773 1 96.88 122 PRO B O 1
ATOM 4039 N N . ILE B 1 123 ? -20.844 18.875 -2.156 1 96.44 123 ILE B N 1
ATOM 4040 C CA . ILE B 1 123 ? -19.922 19.609 -1.298 1 96.44 123 ILE B CA 1
ATOM 4041 C C . ILE B 1 123 ? -19.141 20.625 -2.131 1 96.44 123 ILE B C 1
ATOM 4043 O O . ILE B 1 123 ? -19 20.453 -3.344 1 96.44 123 ILE B O 1
ATOM 4047 N N . LYS B 1 124 ? -18.672 21.656 -1.467 1 96.38 124 LYS B N 1
ATOM 4048 C CA . LYS B 1 124 ? -17.812 22.672 -2.068 1 96.38 124 LYS B CA 1
ATOM 4049 C C . LYS B 1 124 ? -16.391 22.562 -1.549 1 96.38 124 LYS B C 1
ATOM 4051 O O . LYS B 1 124 ? -16.156 22.047 -0.455 1 96.38 124 LYS B O 1
ATOM 4056 N N . ALA B 1 125 ? -15.477 23.062 -2.406 1 96.62 125 ALA B N 1
ATOM 4057 C CA . ALA B 1 125 ? -14.094 23.141 -1.94 1 96.62 125 ALA B CA 1
ATOM 4058 C C . ALA B 1 125 ? -13.992 23.984 -0.677 1 96.62 125 ALA B C 1
ATOM 4060 O O . ALA B 1 125 ? -14.516 25.109 -0.625 1 96.62 125 ALA B O 1
ATOM 4061 N N . GLY B 1 126 ? -13.352 23.422 0.352 1 97.12 126 GLY B N 1
ATOM 4062 C CA . GLY B 1 126 ? -13.156 24.141 1.599 1 97.12 126 GLY B CA 1
ATOM 4063 C C . GLY B 1 126 ? -14.273 23.922 2.598 1 97.12 126 GLY B C 1
ATOM 4064 O O . GLY B 1 126 ? -14.227 24.438 3.717 1 97.12 126 GLY B O 1
ATOM 4065 N N . GLN B 1 127 ? -15.234 23.125 2.238 1 96.88 127 GLN B N 1
ATOM 4066 C CA . GLN B 1 127 ? -16.359 22.875 3.137 1 96.88 127 GLN B CA 1
ATOM 4067 C C . GLN B 1 127 ? -15.953 21.938 4.266 1 96.88 127 GLN B C 1
ATOM 4069 O O . GLN B 1 127 ? -15.203 20.984 4.043 1 96.88 127 GLN B O 1
ATOM 4074 N N . VAL B 1 128 ? -16.484 22.25 5.43 1 97.75 128 VAL B N 1
ATOM 4075 C CA . VAL B 1 128 ? -16.297 21.344 6.566 1 97.75 128 VAL B CA 1
ATOM 4076 C C . VAL B 1 128 ? -17.453 20.344 6.621 1 97.75 128 VAL B C 1
ATOM 4078 O O . VAL B 1 128 ? -18.625 20.719 6.457 1 97.75 128 VAL B O 1
ATOM 4081 N N . LEU B 1 129 ? -17.109 19.094 6.766 1 98.5 129 LEU B N 1
ATOM 4082 C CA . LEU B 1 129 ? -18.078 18.016 6.906 1 98.5 129 LEU B CA 1
ATOM 4083 C C . LEU B 1 129 ? -18.016 17.406 8.305 1 98.5 129 LEU B C 1
ATOM 4085 O O . LEU B 1 129 ? -17.016 17.547 9 1 98.5 129 LEU B O 1
ATOM 4089 N N . SER B 1 130 ? -19.109 16.859 8.703 1 98.56 130 SER B N 1
ATOM 4090 C CA . SER B 1 130 ? -19.188 16.078 9.93 1 98.56 130 SER B CA 1
ATOM 4091 C C . SER B 1 130 ? -19.484 14.609 9.625 1 98.56 130 SER B C 1
ATOM 4093 O O . SER B 1 130 ? -20.422 14.297 8.891 1 98.56 130 SER B O 1
ATOM 4095 N N . ILE B 1 131 ? -18.703 13.734 10.086 1 98.88 131 ILE B N 1
ATOM 4096 C CA . ILE B 1 131 ? -18.922 12.297 9.977 1 98.88 131 ILE B CA 1
ATOM 4097 C C . ILE B 1 131 ? -19.016 11.68 11.367 1 98.88 131 ILE B C 1
ATOM 4099 O O . ILE B 1 131 ? -18.062 11.766 12.148 1 98.88 131 ILE B O 1
ATOM 4103 N N . SER B 1 132 ? -20.109 11.078 11.695 1 98.88 132 SER B N 1
ATOM 4104 C CA . SER B 1 132 ? -20.328 10.367 12.945 1 98.88 132 SER B CA 1
ATOM 4105 C C . SER B 1 132 ? -20.297 8.859 12.742 1 98.88 132 SER B C 1
ATOM 4107 O O . SER B 1 132 ? -20.875 8.344 11.781 1 98.88 132 SER B O 1
ATOM 4109 N N . ILE B 1 133 ? -19.578 8.211 13.602 1 98.88 133 ILE B N 1
ATOM 4110 C CA . ILE B 1 133 ? -19.547 6.754 13.594 1 98.88 133 ILE B CA 1
ATOM 4111 C C . ILE B 1 133 ? -20 6.227 14.961 1 98.88 133 ILE B C 1
ATOM 4113 O O . ILE B 1 133 ? -19.625 6.777 16 1 98.88 133 ILE B O 1
ATOM 4117 N N . PHE B 1 134 ? -20.844 5.27 14.953 1 98.88 134 PHE B N 1
ATOM 4118 C CA . PHE B 1 134 ? -21.312 4.625 16.172 1 98.88 134 PHE B CA 1
ATOM 4119 C C . PHE B 1 134 ? -20.828 3.18 16.25 1 98.88 134 PHE B C 1
ATOM 4121 O O . PHE B 1 134 ? -21 2.416 15.289 1 98.88 134 PHE B O 1
ATOM 4128 N N . LEU B 1 135 ? -20.156 2.867 17.297 1 98.75 135 LEU B N 1
ATOM 4129 C CA . LEU B 1 135 ? -19.734 1.498 17.578 1 98.75 135 LEU B CA 1
ATOM 4130 C C . LEU B 1 135 ? -20.516 0.924 18.75 1 98.75 135 LEU B C 1
ATOM 4132 O O . LEU B 1 135 ? -20.234 1.259 19.906 1 98.75 135 LEU B O 1
ATOM 4136 N N . GLN B 1 136 ? -21.406 -0.006 18.438 1 98.56 136 GLN B N 1
ATOM 4137 C CA . GLN B 1 136 ? -22.172 -0.63 19.5 1 98.56 136 GLN B CA 1
ATOM 4138 C C . GLN B 1 136 ? -21.297 -1.537 20.359 1 98.56 136 GLN B C 1
ATOM 4140 O O . GLN B 1 136 ? -21.359 -1.49 21.594 1 98.56 136 GLN B O 1
ATOM 4145 N N . LYS B 1 137 ? -20.422 -2.301 19.719 1 97.38 137 LYS B N 1
ATOM 4146 C CA . LYS B 1 137 ? -19.641 -3.326 20.406 1 97.38 137 LYS B CA 1
ATOM 4147 C C . LYS B 1 137 ? -18.25 -2.816 20.75 1 97.38 137 LYS B C 1
ATOM 4149 O O . LYS B 1 137 ? -17.516 -3.469 21.484 1 97.38 137 LYS B O 1
ATOM 4154 N N . GLY B 1 138 ? -17.891 -1.656 20.266 1 98.06 138 GLY B N 1
ATOM 4155 C CA . GLY B 1 138 ? -16.531 -1.176 20.453 1 98.06 138 GLY B CA 1
ATOM 4156 C C . GLY B 1 138 ? -15.508 -1.957 19.641 1 98.06 138 GLY B C 1
ATOM 4157 O O . GLY B 1 138 ? -15.859 -2.652 18.688 1 98.06 138 GLY B O 1
ATOM 4158 N N . HIS B 1 139 ? -14.32 -1.721 19.906 1 98.06 139 HIS B N 1
ATOM 4159 C CA . HIS B 1 139 ? -13.195 -2.367 19.25 1 98.06 139 HIS B CA 1
ATOM 4160 C C . HIS B 1 139 ? -12.047 -2.617 20.219 1 98.06 139 HIS B C 1
ATOM 4162 O O . HIS B 1 139 ? -11.945 -1.945 21.25 1 98.06 139 HIS B O 1
ATOM 4168 N N . HIS B 1 140 ? -11.219 -3.576 19.938 1 96.88 140 HIS B N 1
ATOM 4169 C CA . HIS B 1 140 ? -10.07 -3.877 20.781 1 96.88 140 HIS B CA 1
ATOM 4170 C C . HIS B 1 140 ? -9.188 -2.648 20.969 1 96.88 140 HIS B C 1
ATOM 4172 O O . HIS B 1 140 ? -8.672 -2.09 20 1 96.88 140 HIS B O 1
ATOM 4178 N N . SER B 1 141 ? -8.891 -2.266 22.25 1 96.06 141 SER B N 1
ATOM 4179 C CA . SER B 1 141 ? -8.281 -0.979 22.547 1 96.06 141 SER B CA 1
ATOM 4180 C C . SER B 1 141 ? -6.824 -0.938 22.094 1 96.06 141 SER B C 1
ATOM 4182 O O . SER B 1 141 ? -6.277 0.139 21.844 1 96.06 141 SER B O 1
ATOM 4184 N N . GLN B 1 142 ? -6.191 -2.014 21.938 1 94.94 142 GLN B N 1
ATOM 4185 C CA . GLN B 1 142 ? -4.793 -2.059 21.531 1 94.94 142 GLN B CA 1
ATOM 4186 C C . GLN B 1 142 ? -4.66 -2.082 20.016 1 94.94 142 GLN B C 1
ATOM 4188 O O . GLN B 1 142 ? -3.549 -2.068 19.484 1 94.94 142 GLN B O 1
ATOM 4193 N N . GLN B 1 143 ? -5.77 -2.098 19.266 1 96 143 GLN B N 1
ATOM 4194 C CA . GLN B 1 143 ? -5.777 -2.262 17.828 1 96 143 GLN B CA 1
ATOM 4195 C C . GLN B 1 143 ? -6.578 -1.153 17.141 1 96 143 GLN B C 1
ATOM 4197 O O . GLN B 1 143 ? -7.273 -1.396 16.156 1 96 143 GLN B O 1
ATOM 4202 N N . ILE B 1 144 ? -6.523 0.029 17.719 1 97.5 144 ILE B N 1
ATOM 4203 C CA . ILE B 1 144 ? -7.289 1.148 17.172 1 97.5 144 ILE B CA 1
ATOM 4204 C C . ILE B 1 144 ? -6.461 1.875 16.109 1 97.5 144 ILE B C 1
ATOM 4206 O O . ILE B 1 144 ? -5.277 2.15 16.328 1 97.5 144 ILE B O 1
ATOM 4210 N N . THR B 1 145 ? -7.035 2.094 14.953 1 98.31 145 THR B N 1
ATOM 4211 C CA . THR B 1 145 ? -6.477 2.953 13.914 1 98.31 145 THR B CA 1
ATOM 4212 C C . THR B 1 145 ? -6.957 4.391 14.086 1 98.31 145 THR B C 1
ATOM 4214 O O . THR B 1 145 ? -8.156 4.633 14.258 1 98.31 145 THR B O 1
ATOM 4217 N N . SER B 1 146 ? -6.051 5.355 14.102 1 98.12 146 SER B N 1
ATOM 4218 C CA . SER B 1 146 ? -6.402 6.762 14.281 1 98.12 146 SER B CA 1
ATOM 4219 C C . SER B 1 146 ? -5.402 7.672 13.57 1 98.12 146 SER B C 1
ATOM 4221 O O . SER B 1 146 ? -4.523 7.199 12.852 1 98.12 146 SER B O 1
ATOM 4223 N N . HIS B 1 147 ? -5.625 8.922 13.594 1 98.19 147 HIS B N 1
ATOM 4224 C CA . HIS B 1 147 ? -4.672 9.992 13.344 1 98.19 147 HIS B CA 1
ATOM 4225 C C . HIS B 1 147 ? -4.594 10.953 14.531 1 98.19 147 HIS B C 1
ATOM 4227 O O . HIS B 1 147 ? -5.422 11.859 14.656 1 98.19 147 HIS B O 1
ATOM 4233 N N . PRO B 1 148 ? -3.574 10.844 15.328 1 96.56 148 PRO B N 1
ATOM 4234 C CA . PRO B 1 148 ? -3.529 11.594 16.578 1 96.56 148 PRO B CA 1
ATOM 4235 C C . PRO B 1 148 ? -3.348 13.094 16.375 1 96.56 148 PRO B C 1
ATOM 4237 O O . PRO B 1 148 ? -3.742 13.891 17.234 1 96.56 148 PRO B O 1
ATOM 4240 N N . GLY B 1 149 ? -2.736 13.516 15.266 1 96.75 149 GLY B N 1
ATOM 4241 C CA . GLY B 1 149 ? -2.441 14.922 15.031 1 96.75 149 GLY B CA 1
ATOM 4242 C C . GLY B 1 149 ? -3.512 15.633 14.227 1 96.75 149 GLY B C 1
ATOM 4243 O O . GLY B 1 149 ? -3.203 16.328 13.258 1 96.75 149 GLY B O 1
ATOM 4244 N N . SER B 1 150 ? -4.797 15.477 14.594 1 97.25 150 SER B N 1
ATOM 4245 C CA . SER B 1 150 ? -5.902 15.977 13.781 1 97.25 150 SER B CA 1
ATOM 4246 C C . SER B 1 150 ? -5.949 17.5 13.797 1 97.25 150 SER B C 1
ATOM 4248 O O . SER B 1 150 ? -6.41 18.125 12.828 1 97.25 150 SER B O 1
ATOM 4250 N N . ARG B 1 151 ? -5.516 18.172 14.906 1 97.56 151 ARG B N 1
ATOM 4251 C CA . ARG B 1 151 ? -5.688 19.609 15.156 1 97.56 151 ARG B CA 1
ATOM 4252 C C . ARG B 1 151 ? -7.156 20 15.047 1 97.56 151 ARG B C 1
ATOM 4254 O O . ARG B 1 151 ? -7.469 21.156 14.719 1 97.56 151 ARG B O 1
ATOM 4261 N N . THR B 1 152 ? -8.016 19.094 15.055 1 97.19 152 THR B N 1
ATOM 4262 C CA . THR B 1 152 ? -9.469 19.234 15.016 1 97.19 152 THR B CA 1
ATOM 4263 C C . THR B 1 152 ? -10.125 18.344 16.062 1 97.19 152 THR B C 1
ATOM 4265 O O . THR B 1 152 ? -9.773 17.172 16.203 1 97.19 152 THR B O 1
ATOM 4268 N N . ASP B 1 153 ? -11.047 18.922 16.781 1 96.69 153 ASP B N 1
ATOM 4269 C CA . ASP B 1 153 ? -11.688 18.188 17.859 1 96.69 153 ASP B CA 1
ATOM 4270 C C . ASP B 1 153 ? -12.648 17.141 17.312 1 96.69 153 ASP B C 1
ATOM 4272 O O . ASP B 1 153 ? -13.383 17.391 16.359 1 96.69 153 ASP B O 1
ATOM 4276 N N . SER B 1 154 ? -12.594 15.977 17.844 1 97.94 154 SER B N 1
ATOM 4277 C CA . SER B 1 154 ? -13.625 14.953 17.766 1 97.94 154 SER B CA 1
ATOM 4278 C C . SER B 1 154 ? -14.391 14.828 19.078 1 97.94 154 SER B C 1
ATOM 4280 O O . SER B 1 154 ? -13.812 14.992 20.156 1 97.94 154 SER B O 1
ATOM 4282 N N . TRP B 1 155 ? -15.625 14.562 18.953 1 97.81 155 TRP B N 1
ATOM 4283 C CA . TRP B 1 155 ? -16.469 14.461 20.141 1 97.81 155 TRP B CA 1
ATOM 4284 C C . TRP B 1 155 ? -17.016 13.047 20.312 1 97.81 155 TRP B C 1
ATOM 4286 O O . TRP B 1 155 ? -17.406 12.406 19.344 1 97.81 155 TRP B O 1
ATOM 4296 N N . LEU B 1 156 ? -17.031 12.586 21.562 1 98.31 156 LEU B N 1
ATOM 4297 C CA . LEU B 1 156 ? -17.438 11.227 21.891 1 98.31 156 LEU B CA 1
ATOM 4298 C C . LEU B 1 156 ? -18.516 11.227 22.969 1 98.31 156 LEU B C 1
ATOM 4300 O O . LEU B 1 156 ? -18.438 12.008 23.922 1 98.31 156 LEU B O 1
ATOM 4304 N N . CYS B 1 157 ? -19.469 10.406 22.812 1 97.56 157 CYS B N 1
ATOM 4305 C CA . CYS B 1 157 ? -20.484 10.203 23.844 1 97.56 157 CYS B CA 1
ATOM 4306 C C . CYS B 1 157 ? -21.094 8.805 23.75 1 97.56 157 CYS B C 1
ATOM 4308 O O . CYS B 1 157 ? -21.062 8.188 22.672 1 97.56 157 CYS B O 1
ATOM 4310 N N . HIS B 1 158 ? -21.594 8.266 24.828 1 97.62 158 HIS B N 1
ATOM 4311 C CA . HIS B 1 158 ? -22.25 6.957 24.812 1 97.62 158 HIS B CA 1
ATOM 4312 C C . HIS B 1 158 ? -23.594 7.012 24.094 1 97.62 158 HIS B C 1
ATOM 4314 O O . HIS B 1 158 ? -24.25 8.055 24.109 1 97.62 158 HIS B O 1
ATOM 4320 N N . GLY B 1 159 ? -23.969 5.875 23.547 1 98.06 159 GLY B N 1
ATOM 4321 C CA . GLY B 1 159 ? -25.234 5.75 22.859 1 98.06 159 GLY B CA 1
ATOM 4322 C C . GLY B 1 159 ? -25.172 6.105 21.391 1 98.06 159 GLY B C 1
ATOM 4323 O O . GLY B 1 159 ? -24.219 6.766 20.953 1 98.06 159 GLY B O 1
ATOM 4324 N N . ASP B 1 160 ? -26.141 5.668 20.703 1 98.56 160 ASP B N 1
ATOM 4325 C CA . ASP B 1 160 ? -26.219 6.031 19.297 1 98.56 160 ASP B CA 1
ATOM 4326 C C . ASP B 1 160 ? -26.812 7.426 19.125 1 98.56 160 ASP B C 1
ATOM 4328 O O . ASP B 1 160 ? -28.047 7.582 19.094 1 98.56 160 ASP B O 1
ATOM 4332 N N . GLN B 1 161 ? -25.953 8.336 18.938 1 98.44 161 GLN B N 1
ATOM 4333 C CA . GLN B 1 161 ? -26.375 9.719 18.703 1 98.44 161 GLN B CA 1
ATOM 4334 C C . GLN B 1 161 ? -25.891 10.219 17.344 1 98.44 161 GLN B C 1
ATOM 4336 O O . GLN B 1 161 ? -25.641 11.414 17.172 1 98.44 161 GLN B O 1
ATOM 4341 N N . SER B 1 162 ? -25.703 9.297 16.406 1 98 162 SER B N 1
ATOM 4342 C CA . SER B 1 162 ? -25.094 9.609 15.117 1 98 162 SER B CA 1
ATOM 4343 C C . SER B 1 162 ? -25.969 10.586 14.32 1 98 162 SER B C 1
ATOM 4345 O O . SER B 1 162 ? -25.453 11.359 13.516 1 98 162 SER B O 1
ATOM 4347 N N . MET B 1 163 ? -27.281 10.594 14.586 1 97.31 163 MET B N 1
ATOM 4348 C CA . MET B 1 163 ? -28.188 11.438 13.828 1 97.31 163 MET B CA 1
ATOM 4349 C C . MET B 1 163 ? -28.656 12.625 14.664 1 97.31 163 MET B C 1
ATOM 4351 O O . MET B 1 163 ? -29.469 13.438 14.203 1 97.31 163 MET B O 1
ATOM 4355 N N . ALA B 1 164 ? -28.203 12.68 15.867 1 97.75 164 ALA B N 1
ATOM 4356 C CA . ALA B 1 164 ? -28.641 13.766 16.75 1 97.75 164 ALA B CA 1
ATOM 4357 C C . ALA B 1 164 ? -28.047 15.102 16.297 1 97.75 164 ALA B C 1
ATOM 4359 O O . ALA B 1 164 ? -26.891 15.172 15.883 1 97.75 164 ALA B O 1
ATOM 4360 N N . SER B 1 165 ? -28.828 16.156 16.375 1 97.25 165 SER B N 1
ATOM 4361 C CA . SER B 1 165 ? -28.359 17.484 16 1 97.25 165 SER B CA 1
ATOM 4362 C C . SER B 1 165 ? -27.234 17.953 16.906 1 97.25 165 SER B C 1
ATOM 4364 O O . SER B 1 165 ? -26.328 18.656 16.469 1 97.25 165 SER B O 1
ATOM 4366 N N . GLU B 1 166 ? -27.312 17.547 18.125 1 95.75 166 GLU B N 1
ATOM 4367 C CA . GLU B 1 166 ? -26.312 17.891 19.125 1 95.75 166 GLU B CA 1
ATOM 4368 C C . GLU B 1 166 ? -25.984 16.688 20.016 1 95.75 166 GLU B C 1
ATOM 4370 O O . GLU B 1 166 ? -26.906 16.047 20.547 1 95.75 166 GLU B O 1
ATOM 4375 N N . LEU B 1 167 ? -24.656 16.453 20.109 1 96.94 167 LEU B N 1
ATOM 4376 C CA . LEU B 1 167 ? -24.266 15.383 21.031 1 96.94 167 LEU B CA 1
ATOM 4377 C C . LEU B 1 167 ? -24.484 15.812 22.484 1 96.94 167 LEU B C 1
ATOM 4379 O O . LEU B 1 167 ? -24.328 16.984 22.812 1 96.94 167 LEU B O 1
ATOM 4383 N N . SER B 1 168 ? -24.859 14.883 23.266 1 95.19 168 SER B N 1
ATOM 4384 C CA . SER B 1 168 ? -25.125 15.172 24.672 1 95.19 168 SER B CA 1
ATOM 4385 C C . SER B 1 168 ? -24.828 13.961 25.547 1 95.19 168 SER B C 1
ATOM 4387 O O . SER B 1 168 ? -24.453 12.898 25.047 1 95.19 168 SER B O 1
ATOM 4389 N N . GLY B 1 169 ? -24.859 14.242 26.875 1 93.5 169 GLY B N 1
ATOM 4390 C CA . GLY B 1 169 ? -24.609 13.195 27.859 1 93.5 169 GLY B CA 1
ATOM 4391 C C . GLY B 1 169 ? -23.531 13.555 28.859 1 93.5 169 GLY B C 1
ATOM 4392 O O . GLY B 1 169 ? -22.688 14.422 28.594 1 93.5 169 GLY B O 1
ATOM 4393 N N . SER B 1 170 ? -23.5 12.883 30.016 1 92 170 SER B N 1
ATOM 4394 C CA . SER B 1 170 ? -22.562 13.172 31.109 1 92 170 SER B CA 1
ATOM 4395 C C . SER B 1 170 ? -21.141 12.734 30.734 1 92 170 SER B C 1
ATOM 4397 O O . SER B 1 170 ? -20.172 13.203 31.328 1 92 170 SER B O 1
ATOM 4399 N N . ASP B 1 171 ? -21 11.891 29.766 1 92.81 171 ASP B N 1
ATOM 4400 C CA . ASP B 1 171 ? -19.703 11.359 29.375 1 92.81 171 ASP B CA 1
ATOM 4401 C C . ASP B 1 171 ? -19.156 12.086 28.141 1 92.81 171 ASP B C 1
ATOM 4403 O O . ASP B 1 171 ? -18.125 11.688 27.594 1 92.81 171 ASP B O 1
ATOM 4407 N N . LEU B 1 172 ? -19.906 13.062 27.688 1 95.75 172 LEU B N 1
ATOM 4408 C CA . LEU B 1 172 ? -19.469 13.805 26.516 1 95.75 172 LEU B CA 1
ATOM 4409 C C . LEU B 1 172 ? -18.062 14.352 26.719 1 95.75 172 LEU B C 1
ATOM 4411 O O . LEU B 1 172 ? -17.766 14.953 27.766 1 95.75 172 LEU B O 1
ATOM 4415 N N . ARG B 1 173 ? -17.172 14.031 25.828 1 95.62 173 ARG B N 1
ATOM 4416 C CA . ARG B 1 173 ? -15.773 14.469 25.875 1 95.62 173 ARG B CA 1
ATOM 4417 C C . ARG B 1 173 ? -15.258 14.773 24.484 1 95.62 173 ARG B C 1
ATOM 4419 O O . ARG B 1 173 ? -15.844 14.352 23.484 1 95.62 173 ARG B O 1
ATOM 4426 N N . SER B 1 174 ? -14.25 15.562 24.438 1 95.69 174 SER B N 1
ATOM 4427 C CA . SER B 1 174 ? -13.602 15.852 23.156 1 95.69 174 SER B CA 1
ATOM 4428 C C . SER B 1 174 ? -12.125 15.477 23.188 1 95.69 174 SER B C 1
ATOM 4430 O O . SER B 1 174 ? -11.5 15.5 24.25 1 95.69 174 SER B O 1
ATOM 4432 N N . LEU B 1 175 ? -11.625 14.992 22.125 1 96.5 175 LEU B N 1
ATOM 4433 C CA . LEU B 1 175 ? -10.219 14.734 21.828 1 96.5 175 LEU B CA 1
ATOM 4434 C C . LEU B 1 175 ? -9.82 15.336 20.484 1 96.5 175 LEU B C 1
ATOM 4436 O O . LEU B 1 175 ? -10.625 15.375 19.562 1 96.5 175 LEU B O 1
ATOM 4440 N N . THR B 1 176 ? -8.562 15.789 20.359 1 97.38 176 THR B N 1
ATOM 4441 C CA . THR B 1 176 ? -8.07 16.359 19.125 1 97.38 176 THR B CA 1
ATOM 4442 C C . THR B 1 176 ? -7.379 15.305 18.266 1 97.38 176 THR B C 1
ATOM 4444 O O . THR B 1 176 ? -6.188 15.422 17.969 1 97.38 176 THR B O 1
ATOM 4447 N N . HIS B 1 177 ? -8.117 14.211 17.969 1 98.12 177 HIS B N 1
ATOM 4448 C CA . HIS B 1 177 ? -7.711 13.07 17.156 1 98.12 177 HIS B CA 1
ATOM 4449 C C . HIS B 1 177 ? -8.828 12.648 16.203 1 98.12 177 HIS B C 1
ATOM 4451 O O . HIS B 1 177 ? -10.008 12.836 16.5 1 98.12 177 HIS B O 1
ATOM 4457 N N . TRP B 1 178 ? -8.516 12.18 15.062 1 98.62 178 TRP B N 1
ATOM 4458 C CA . TRP B 1 178 ? -9.477 11.461 14.234 1 98.62 178 TRP B CA 1
ATOM 4459 C C . TRP B 1 178 ? -9.359 9.961 14.445 1 98.62 178 TRP B C 1
ATOM 4461 O O . TRP B 1 178 ? -8.258 9.438 14.664 1 98.62 178 TRP B O 1
ATOM 4471 N N . TYR B 1 179 ? -10.484 9.219 14.398 1 98.5 179 TYR B N 1
ATOM 4472 C CA . TYR B 1 179 ? -10.516 7.773 14.562 1 98.5 179 TYR B CA 1
ATOM 4473 C C . TYR B 1 179 ? -11.188 7.098 13.375 1 98.5 179 TYR B C 1
ATOM 4475 O O . TYR B 1 179 ? -12.266 7.52 12.945 1 98.5 179 TYR B O 1
ATOM 4483 N N . PHE B 1 180 ? -10.57 6.148 12.727 1 98.69 180 PHE B N 1
ATOM 4484 C CA . PHE B 1 180 ? -11.078 5.18 11.766 1 98.69 180 PHE B CA 1
ATOM 4485 C C . PHE B 1 180 ? -11.336 5.844 10.414 1 98.69 180 PHE B C 1
ATOM 4487 O O . PHE B 1 180 ? -11.516 5.16 9.406 1 98.69 180 PHE B O 1
ATOM 4494 N N . LEU B 1 181 ? -11.445 7.207 10.32 1 98.69 181 LEU B N 1
ATOM 4495 C CA . LEU B 1 181 ? -11.578 7.914 9.055 1 98.69 181 LEU B CA 1
ATOM 4496 C C . LEU B 1 181 ? -10.234 8.023 8.344 1 98.69 181 LEU B C 1
ATOM 4498 O O . LEU B 1 181 ? -9.234 8.383 8.953 1 98.69 181 LEU B O 1
ATOM 4502 N N . SER B 1 182 ? -10.273 7.676 7.023 1 98.5 182 SER B N 1
ATOM 4503 C CA . SER B 1 182 ? -8.984 7.738 6.344 1 98.5 182 SER B CA 1
ATOM 4504 C C . SER B 1 182 ? -9.117 8.367 4.961 1 98.5 182 SER B C 1
ATOM 4506 O O . SER B 1 182 ? -8.148 8.438 4.207 1 98.5 182 SER B O 1
ATOM 4508 N N . GLY B 1 183 ? -10.352 8.789 4.617 1 98.62 183 GLY B N 1
ATOM 4509 C CA . GLY B 1 183 ? -10.43 9.469 3.334 1 98.62 183 GLY B CA 1
ATOM 4510 C C . GLY B 1 183 ? -11.844 9.883 2.965 1 98.62 183 GLY B C 1
ATOM 4511 O O . GLY B 1 183 ? -12.812 9.297 3.447 1 98.62 183 GLY B O 1
ATOM 4512 N N . VAL B 1 184 ? -11.984 10.914 2.232 1 98.69 184 VAL B N 1
ATOM 4513 C CA . VAL B 1 184 ? -13.156 11.312 1.469 1 98.69 184 VAL B CA 1
ATOM 4514 C C . VAL B 1 184 ? -12.789 11.461 -0.006 1 98.69 184 VAL B C 1
ATOM 4516 O O . VAL B 1 184 ? -11.766 12.055 -0.342 1 98.69 184 VAL B O 1
ATOM 4519 N N . GLU B 1 185 ? -13.586 10.82 -0.842 1 97.81 185 GLU B N 1
ATOM 4520 C CA . GLU B 1 185 ? -13.359 10.867 -2.283 1 97.81 185 GLU B CA 1
ATOM 4521 C C . GLU B 1 185 ? -14.57 11.438 -3.018 1 97.81 185 GLU B C 1
ATOM 4523 O O . GLU B 1 185 ? -15.711 11.227 -2.598 1 97.81 185 GLU B O 1
ATOM 4528 N N . ILE B 1 186 ? -14.281 12.141 -4.082 1 96.25 186 ILE B N 1
ATOM 4529 C CA . ILE B 1 186 ? -15.336 12.625 -4.957 1 96.25 186 ILE B CA 1
ATOM 4530 C C . ILE B 1 186 ? -15.234 11.953 -6.324 1 96.25 186 ILE B C 1
ATOM 4532 O O . ILE B 1 186 ? -14.148 11.531 -6.73 1 96.25 186 ILE B O 1
ATOM 4536 N N . CYS B 1 187 ? -16.375 11.844 -6.926 1 92.19 187 CYS B N 1
ATOM 4537 C CA . CYS B 1 187 ? -16.328 11.414 -8.32 1 92.19 187 CYS B CA 1
ATOM 4538 C C . CYS B 1 187 ? -15.648 12.461 -9.188 1 92.19 187 CYS B C 1
ATOM 4540 O O . CYS B 1 187 ? -16.016 13.641 -9.148 1 92.19 187 CYS B O 1
ATOM 4542 N N . GLN B 1 188 ? -14.68 11.984 -9.867 1 84.19 188 GLN B N 1
ATOM 4543 C CA . GLN B 1 188 ? -13.867 12.914 -10.648 1 84.19 188 GLN B CA 1
ATOM 4544 C C . GLN B 1 188 ? -14.664 13.484 -11.82 1 84.19 188 GLN B C 1
ATOM 4546 O O . GLN B 1 188 ? -15.375 12.758 -12.516 1 84.19 188 GLN B O 1
ATOM 4551 N N . ASP B 1 189 ? -14.578 14.82 -11.875 1 80.5 189 ASP B N 1
ATOM 4552 C CA . ASP B 1 189 ? -15.086 15.469 -13.086 1 80.5 189 ASP B CA 1
ATOM 4553 C C . ASP B 1 189 ? -13.945 16.047 -13.914 1 80.5 189 ASP B C 1
ATOM 4555 O O . ASP B 1 189 ? -12.781 15.992 -13.508 1 80.5 189 ASP B O 1
ATOM 4559 N N . ALA B 1 190 ? -14.242 16.484 -15.062 1 73.31 190 ALA B N 1
ATOM 4560 C CA . ALA B 1 190 ? -13.25 16.922 -16.047 1 73.31 190 ALA B CA 1
ATOM 4561 C C . ALA B 1 190 ? -12.477 18.125 -15.547 1 73.31 190 ALA B C 1
ATOM 4563 O O . ALA B 1 190 ? -11.352 18.375 -15.992 1 73.31 190 ALA B O 1
ATOM 4564 N N . ALA B 1 191 ? -12.984 18.75 -14.531 1 78.38 191 ALA B N 1
ATOM 4565 C CA . ALA B 1 191 ? -12.359 20 -14.102 1 78.38 191 ALA B CA 1
ATOM 4566 C C . ALA B 1 191 ? -11.258 19.734 -13.078 1 78.38 191 ALA B C 1
ATOM 4568 O O . ALA B 1 191 ? -10.398 20.578 -12.852 1 78.38 191 ALA B O 1
ATOM 4569 N N . HIS B 1 192 ? -11.25 18.625 -12.539 1 84.38 192 HIS B N 1
ATOM 4570 C CA . HIS B 1 192 ? -10.289 18.344 -11.477 1 84.38 192 HIS B CA 1
ATOM 4571 C C . HIS B 1 192 ? -8.961 17.859 -12.047 1 84.38 192 HIS B C 1
ATOM 4573 O O . HIS B 1 192 ? -8.93 17.016 -12.938 1 84.38 192 HIS B O 1
ATOM 4579 N N . HIS B 1 193 ? -7.926 18.438 -11.516 1 86.56 193 HIS B N 1
ATOM 4580 C CA . HIS B 1 193 ? -6.594 18.172 -12.039 1 86.56 193 HIS B CA 1
ATOM 4581 C C . HIS B 1 193 ? -5.789 17.297 -11.094 1 86.56 193 HIS B C 1
ATOM 4583 O O . HIS B 1 193 ? -4.562 17.391 -11.031 1 86.56 193 HIS B O 1
ATOM 4589 N N . GLY B 1 194 ? -6.453 16.594 -10.219 1 93.88 194 GLY B N 1
ATOM 4590 C CA . GLY B 1 194 ? -5.77 15.617 -9.383 1 93.88 194 GLY B CA 1
ATOM 4591 C C . GLY B 1 194 ? -5.547 16.094 -7.961 1 93.88 194 GLY B C 1
ATOM 4592 O O . GLY B 1 194 ? -6.164 17.062 -7.523 1 93.88 194 GLY B O 1
ATOM 4593 N N . THR B 1 195 ? -4.766 15.383 -7.223 1 97.62 195 THR B N 1
ATOM 4594 C CA . THR B 1 195 ? -4.516 15.633 -5.809 1 97.62 195 THR B CA 1
ATOM 4595 C C . THR B 1 195 ? -3.023 15.812 -5.547 1 97.62 195 THR B C 1
ATOM 4597 O O . THR B 1 195 ? -2.199 15.07 -6.086 1 97.62 195 THR B O 1
ATOM 4600 N N . LEU B 1 196 ? -2.645 16.859 -4.812 1 98.69 196 LEU B N 1
ATOM 4601 C CA . LEU B 1 196 ? -1.325 17.047 -4.219 1 98.69 196 LEU B CA 1
ATOM 4602 C C . LEU B 1 196 ? -1.23 16.328 -2.875 1 98.69 196 LEU B C 1
ATOM 4604 O O . LEU B 1 196 ? -1.969 16.656 -1.941 1 98.69 196 LEU B O 1
ATOM 4608 N N . VAL B 1 197 ? -0.384 15.328 -2.795 1 98.94 197 VAL B N 1
ATOM 4609 C CA . VAL B 1 197 ? -0.152 14.578 -1.566 1 98.94 197 VAL B CA 1
ATOM 4610 C C . VAL B 1 197 ? 1.049 15.156 -0.823 1 98.94 197 VAL B C 1
ATOM 4612 O O . VAL B 1 197 ? 2.152 15.227 -1.371 1 98.94 197 VAL B O 1
ATOM 4615 N N . LEU B 1 198 ? 0.855 15.578 0.414 1 98.94 198 LEU B N 1
ATOM 4616 C CA . LEU B 1 198 ? 1.933 16.125 1.228 1 98.94 198 LEU B CA 1
ATOM 4617 C C . LEU B 1 198 ? 2.5 15.07 2.168 1 98.94 198 LEU B C 1
ATOM 4619 O O . LEU B 1 198 ? 1.794 14.578 3.049 1 98.94 198 LEU B O 1
ATOM 4623 N N . LEU B 1 199 ? 3.711 14.68 1.931 1 98.88 199 LEU B N 1
ATOM 4624 C CA . LEU B 1 199 ? 4.426 13.75 2.803 1 98.88 199 LEU B CA 1
ATOM 4625 C C . LEU B 1 199 ? 5.34 14.508 3.766 1 98.88 199 LEU B C 1
ATOM 4627 O O . LEU B 1 199 ? 6.234 15.242 3.336 1 98.88 199 LEU B O 1
ATOM 4631 N N . GLY B 1 200 ? 5.082 14.352 5.051 1 98.44 200 GLY B N 1
ATOM 4632 C CA . GLY B 1 200 ? 5.863 15.133 6 1 98.44 200 GLY B CA 1
ATOM 4633 C C . GLY B 1 200 ? 5.75 14.617 7.426 1 98.44 200 GLY B C 1
ATOM 4634 O O . GLY B 1 200 ? 5.402 13.453 7.648 1 98.44 200 GLY B O 1
ATOM 4635 N N . ASP B 1 201 ? 6.211 15.5 8.336 1 98.06 201 ASP B N 1
ATOM 4636 C CA . ASP B 1 201 ? 6.23 15.195 9.766 1 98.06 201 ASP B CA 1
ATOM 4637 C C . ASP B 1 201 ? 5.336 16.156 10.547 1 98.06 201 ASP B C 1
ATOM 4639 O O . ASP B 1 201 ? 4.27 16.547 10.062 1 98.06 201 ASP B O 1
ATOM 4643 N N . SER B 1 202 ? 5.703 16.469 11.773 1 98.25 202 SER B N 1
ATOM 4644 C CA . SER B 1 202 ? 4.855 17.281 12.641 1 98.25 202 SER B CA 1
ATOM 4645 C C . SER B 1 202 ? 4.648 18.672 12.062 1 98.25 202 SER B C 1
ATOM 4647 O O . SER B 1 202 ? 3.635 19.328 12.336 1 98.25 202 SER B O 1
ATOM 4649 N N . ILE B 1 203 ? 5.574 19.172 11.305 1 98.69 203 ILE B N 1
ATOM 4650 C CA . ILE B 1 203 ? 5.445 20.516 10.734 1 98.69 203 ILE B CA 1
ATOM 4651 C C . ILE B 1 203 ? 4.32 20.531 9.703 1 98.69 203 ILE B C 1
ATOM 4653 O O . ILE B 1 203 ? 3.441 21.391 9.742 1 98.69 203 ILE B O 1
ATOM 4657 N N . THR B 1 204 ? 4.305 19.547 8.812 1 98.81 204 THR B N 1
ATOM 4658 C CA . THR B 1 204 ? 3.248 19.406 7.812 1 98.81 204 THR B CA 1
ATOM 4659 C C . THR B 1 204 ? 1.926 19.031 8.469 1 98.81 204 THR B C 1
ATOM 4661 O O . THR B 1 204 ? 0.861 19.484 8.047 1 98.81 204 THR B O 1
ATOM 4664 N N . ASP B 1 205 ? 2.002 18.188 9.5 1 98.19 205 ASP B N 1
ATOM 4665 C CA . ASP B 1 205 ? 0.831 17.766 10.258 1 98.19 205 ASP B CA 1
ATOM 4666 C C . ASP B 1 205 ? 0.157 18.969 10.938 1 98.19 205 ASP B C 1
ATOM 4668 O O . ASP B 1 205 ? -1.027 18.906 11.273 1 98.19 205 ASP B O 1
ATOM 4672 N N . GLY B 1 206 ? 0.926 20.031 11.227 1 98.31 206 GLY B N 1
ATOM 4673 C CA . GLY B 1 206 ? 0.37 21.281 11.719 1 98.31 206 GLY B CA 1
ATOM 4674 C C . GLY B 1 206 ? 0.604 21.484 13.195 1 98.31 206 GLY B C 1
ATOM 4675 O O . GLY B 1 206 ? -0.167 22.188 13.859 1 98.31 206 GLY B O 1
ATOM 4676 N N . ARG B 1 207 ? 1.662 20.859 13.781 1 97.94 207 ARG B N 1
ATOM 4677 C CA . ARG B 1 207 ? 1.996 21.156 15.164 1 97.94 207 ARG B CA 1
ATOM 4678 C C . ARG B 1 207 ? 2.176 22.656 15.383 1 97.94 207 ARG B C 1
ATOM 4680 O O . ARG B 1 207 ? 2.816 23.328 14.578 1 97.94 207 ARG B O 1
ATOM 4687 N N . CYS B 1 208 ? 1.577 23.203 16.438 1 98 208 CYS B N 1
ATOM 4688 C CA . CYS B 1 208 ? 1.642 24.594 16.859 1 98 208 CYS B CA 1
ATOM 4689 C C . CYS B 1 208 ? 0.702 25.469 16.016 1 98 208 CYS B C 1
ATOM 4691 O O . CYS B 1 208 ? 0.771 26.688 16.062 1 98 208 CYS B O 1
ATOM 4693 N N . SER B 1 209 ? -0.155 24.875 15.188 1 98 209 SER B N 1
ATOM 4694 C CA . SER B 1 209 ? -1.319 25.594 14.672 1 98 209 SER B CA 1
ATOM 4695 C C . SER B 1 209 ? -2.381 25.766 15.75 1 98 209 SER B C 1
ATOM 4697 O O . SER B 1 209 ? -2.215 25.281 16.875 1 98 209 SER B O 1
ATOM 4699 N N . THR B 1 210 ? -3.43 26.562 15.414 1 96.62 210 THR B N 1
ATOM 4700 C CA . THR B 1 210 ? -4.547 26.719 16.344 1 96.62 210 THR B CA 1
ATOM 4701 C C . THR B 1 210 ? -5.602 25.641 16.109 1 96.62 210 THR B C 1
ATOM 4703 O O . THR B 1 210 ? -6.117 25.484 15 1 96.62 210 THR B O 1
ATOM 4706 N N . ASP B 1 211 ? -5.902 24.844 17.141 1 96.12 211 ASP B N 1
ATOM 4707 C CA . ASP B 1 211 ? -6.895 23.781 17.016 1 96.12 211 ASP B CA 1
ATOM 4708 C C . ASP B 1 211 ? -8.211 24.328 16.469 1 96.12 211 ASP B C 1
ATOM 4710 O O . ASP B 1 211 ? -8.664 25.406 16.859 1 96.12 211 ASP B O 1
ATOM 4714 N N . ASN B 1 212 ? -8.797 23.609 15.477 1 96.31 212 ASN B N 1
ATOM 4715 C CA . ASN B 1 212 ? -10.102 23.859 14.883 1 96.31 212 ASN B CA 1
ATOM 4716 C C . ASN B 1 212 ? -10.062 25.094 13.977 1 96.31 212 ASN B C 1
ATOM 4718 O O . ASN B 1 212 ? -11.102 25.516 13.453 1 96.31 212 ASN B O 1
ATOM 4722 N N . ALA B 1 213 ? -8.883 25.672 13.727 1 95.69 213 ALA B N 1
ATOM 4723 C CA . ALA B 1 213 ? -8.82 26.922 12.961 1 95.69 213 ALA B CA 1
ATOM 4724 C C . ALA B 1 213 ? -8.445 26.656 11.508 1 95.69 213 ALA B C 1
ATOM 4726 O O . ALA B 1 213 ? -8.539 27.547 10.664 1 95.69 213 ALA B O 1
ATOM 4727 N N . ASN B 1 214 ? -8.008 25.453 11.211 1 96.19 214 ASN B N 1
ATOM 4728 C CA . ASN B 1 214 ? -7.535 25.125 9.867 1 96.19 214 ASN B CA 1
ATOM 4729 C C . ASN B 1 214 ? -6.527 26.156 9.359 1 96.19 214 ASN B C 1
ATOM 4731 O O . ASN B 1 214 ? -6.676 26.672 8.258 1 96.19 214 ASN B O 1
ATOM 4735 N N . ASN B 1 215 ? -5.531 26.391 10.164 1 97.69 215 ASN B N 1
ATOM 4736 C CA . ASN B 1 215 ? -4.492 27.344 9.773 1 97.69 215 ASN B CA 1
ATOM 4737 C C . ASN B 1 215 ? -3.109 26.703 9.797 1 97.69 215 ASN B C 1
ATOM 4739 O O . ASN B 1 215 ? -2.127 27.344 10.172 1 97.69 215 ASN B O 1
ATOM 4743 N N . ARG B 1 216 ? -3.029 25.375 9.57 1 98.5 216 ARG B N 1
ATOM 4744 C CA . ARG B 1 216 ? -1.771 24.734 9.188 1 98.5 216 ARG B CA 1
ATOM 4745 C C . ARG B 1 216 ? -1.278 25.25 7.844 1 98.5 216 ARG B C 1
ATOM 4747 O O . ARG B 1 216 ? -2.053 25.812 7.07 1 98.5 216 ARG B O 1
ATOM 4754 N N . TRP B 1 217 ? -0.014 25.062 7.539 1 98.81 217 TRP B N 1
ATOM 4755 C CA . TRP B 1 217 ? 0.455 25.609 6.266 1 98.81 217 TRP B CA 1
ATOM 4756 C C . TRP B 1 217 ? -0.239 24.922 5.094 1 98.81 217 TRP B C 1
ATOM 4758 O O . TRP B 1 217 ? -0.516 25.562 4.074 1 98.81 217 TRP B O 1
ATOM 4768 N N . PRO B 1 218 ? -0.614 23.578 5.145 1 98.81 218 PRO B N 1
ATOM 4769 C CA . PRO B 1 218 ? -1.388 23 4.047 1 98.81 218 PRO B CA 1
ATOM 4770 C C . PRO B 1 218 ? -2.766 23.625 3.891 1 98.81 218 PRO B C 1
ATOM 4772 O O . PRO B 1 218 ? -3.248 23.797 2.768 1 98.81 218 PRO B O 1
ATOM 4775 N N . ASP B 1 219 ? -3.453 23.953 5.016 1 98.44 219 ASP B N 1
ATOM 4776 C CA . ASP B 1 219 ? -4.742 24.625 4.953 1 98.44 219 ASP B CA 1
ATOM 4777 C C . ASP B 1 219 ? -4.609 25.984 4.262 1 98.44 219 ASP B C 1
ATOM 4779 O O . ASP B 1 219 ? -5.422 26.328 3.396 1 98.44 219 ASP B O 1
ATOM 4783 N N . LEU B 1 220 ? -3.602 26.703 4.652 1 98.81 220 LEU B N 1
ATOM 4784 C CA . LEU B 1 220 ? -3.369 28.031 4.109 1 98.81 220 LEU B CA 1
ATOM 4785 C C . LEU B 1 220 ? -2.949 27.953 2.643 1 98.81 220 LEU B C 1
ATOM 4787 O O . LEU B 1 220 ? -3.312 28.828 1.843 1 98.81 220 LEU B O 1
ATOM 4791 N N . LEU B 1 221 ? -2.182 26.953 2.297 1 98.88 221 LEU B N 1
ATOM 4792 C CA . LEU B 1 221 ? -1.84 26.719 0.898 1 98.88 221 LEU B CA 1
ATOM 4793 C C . LEU B 1 221 ? -3.09 26.453 0.07 1 98.88 221 LEU B C 1
ATOM 4795 O O . LEU B 1 221 ? -3.246 26.984 -1.025 1 98.88 221 LEU B O 1
ATOM 4799 N N . PHE B 1 222 ? -3.967 25.641 0.558 1 98.56 222 PHE B N 1
ATOM 4800 C CA . PHE B 1 222 ? -5.219 25.359 -0.133 1 98.56 222 PHE B CA 1
ATOM 4801 C C . PHE B 1 222 ? -5.992 26.641 -0.4 1 98.56 222 PHE B C 1
ATOM 4803 O O . PHE B 1 222 ? -6.48 26.859 -1.511 1 98.56 222 PHE B O 1
ATOM 4810 N N . ASP B 1 223 ? -6.086 27.453 0.625 1 98.44 223 ASP B N 1
ATOM 4811 C CA . ASP B 1 223 ? -6.785 28.719 0.456 1 98.44 223 ASP B CA 1
ATOM 4812 C C . ASP B 1 223 ? -6.156 29.547 -0.665 1 98.44 223 ASP B C 1
ATOM 4814 O O . ASP B 1 223 ? -6.867 30.109 -1.495 1 98.44 223 ASP B O 1
ATOM 4818 N N . ARG B 1 224 ? -4.867 29.578 -0.652 1 98.62 224 ARG B N 1
ATOM 4819 C CA . ARG B 1 224 ? -4.168 30.312 -1.704 1 98.62 224 ARG B CA 1
ATOM 4820 C C . ARG B 1 224 ? -4.422 29.672 -3.07 1 98.62 224 ARG B C 1
ATOM 4822 O O . ARG B 1 224 ? -4.625 30.391 -4.059 1 98.62 224 ARG B O 1
ATOM 4829 N N . MET B 1 225 ? -4.426 28.406 -3.145 1 98 225 MET B N 1
ATOM 4830 C CA . MET B 1 225 ? -4.645 27.672 -4.391 1 98 225 MET B CA 1
ATOM 4831 C C . MET B 1 225 ? -6.012 28 -4.98 1 98 225 MET B C 1
ATOM 4833 O O . MET B 1 225 ? -6.176 28.047 -6.199 1 98 225 MET B O 1
ATOM 4837 N N . GLN B 1 226 ? -6.977 28.266 -4.121 1 97.19 226 GLN B N 1
ATOM 4838 C CA . GLN B 1 226 ? -8.328 28.562 -4.578 1 97.19 226 GLN B CA 1
ATOM 4839 C C . GLN B 1 226 ? -8.375 29.859 -5.375 1 97.19 226 GLN B C 1
ATOM 4841 O O . GLN B 1 226 ? -9.312 30.109 -6.129 1 97.19 226 GLN B O 1
ATOM 4846 N N . GLN B 1 227 ? -7.305 30.625 -5.258 1 96.38 227 GLN B N 1
ATOM 4847 C CA . GLN B 1 227 ? -7.246 31.922 -5.926 1 96.38 227 GLN B CA 1
ATOM 4848 C C . GLN B 1 227 ? -6.363 31.859 -7.172 1 96.38 227 GLN B C 1
ATOM 4850 O O . GLN B 1 227 ? -6.164 32.875 -7.844 1 96.38 227 GLN B O 1
ATOM 4855 N N . HIS B 1 228 ? -5.906 30.734 -7.441 1 94.06 228 HIS B N 1
ATOM 4856 C CA . HIS B 1 228 ? -5.008 30.547 -8.57 1 94.06 228 HIS B CA 1
ATOM 4857 C C . HIS B 1 228 ? -5.691 29.781 -9.695 1 94.06 228 HIS B C 1
ATOM 4859 O O . HIS B 1 228 ? -6.273 28.703 -9.469 1 94.06 228 HIS B O 1
ATOM 4865 N N . PRO B 1 229 ? -5.738 30.25 -10.906 1 88.62 229 PRO B N 1
ATOM 4866 C CA . PRO B 1 229 ? -6.527 29.672 -12 1 88.62 229 PRO B CA 1
ATOM 4867 C C . PRO B 1 229 ? -6.211 28.203 -12.25 1 88.62 229 PRO B C 1
ATOM 4869 O O . PRO B 1 229 ? -7.109 27.406 -12.547 1 88.62 229 PRO B O 1
ATOM 4872 N N . PHE B 1 230 ? -5.035 27.812 -12.102 1 86.19 230 PHE B N 1
ATOM 4873 C CA . PHE B 1 230 ? -4.676 26.422 -12.383 1 86.19 230 PHE B CA 1
ATOM 4874 C C . PHE B 1 230 ? -4.766 25.578 -11.117 1 86.19 230 PHE B C 1
ATOM 4876 O O . PHE B 1 230 ? -5.293 24.469 -11.148 1 86.19 230 PHE B O 1
ATOM 4883 N N . ALA B 1 231 ? -4.418 26.094 -10.039 1 93.38 231 ALA B N 1
ATOM 4884 C CA . ALA B 1 231 ? -4.273 25.312 -8.812 1 93.38 231 ALA B CA 1
ATOM 4885 C C . ALA B 1 231 ? -5.617 25.141 -8.109 1 93.38 231 ALA B C 1
ATOM 4887 O O . ALA B 1 231 ? -5.77 24.266 -7.258 1 93.38 231 ALA B O 1
ATOM 4888 N N . GLN B 1 232 ? -6.645 25.906 -8.484 1 93.88 232 GLN B N 1
ATOM 4889 C CA . GLN B 1 232 ? -7.934 25.875 -7.801 1 93.88 232 GLN B CA 1
ATOM 4890 C C . GLN B 1 232 ? -8.633 24.531 -8.016 1 93.88 232 GLN B C 1
ATOM 4892 O O . GLN B 1 232 ? -9.555 24.172 -7.273 1 93.88 232 GLN B O 1
ATOM 4897 N N . ASN B 1 233 ? -8.219 23.766 -8.969 1 92.25 233 ASN B N 1
ATOM 4898 C CA . ASN B 1 233 ? -8.844 22.484 -9.281 1 92.25 233 ASN B CA 1
ATOM 4899 C C . ASN B 1 233 ? -7.98 21.312 -8.836 1 92.25 233 ASN B C 1
ATOM 4901 O O . ASN B 1 233 ? -8.172 20.188 -9.297 1 92.25 233 ASN B O 1
ATOM 4905 N N . ILE B 1 234 ? -6.984 21.562 -8.008 1 96.56 234 ILE B N 1
ATOM 4906 C CA . ILE B 1 234 ? -6.129 20.531 -7.418 1 96.56 234 ILE B CA 1
ATOM 4907 C C . ILE B 1 234 ? -6.465 20.375 -5.938 1 96.56 234 ILE B C 1
ATOM 4909 O O . ILE B 1 234 ? -6.461 21.344 -5.184 1 96.56 234 ILE B O 1
ATOM 4913 N N . ALA B 1 235 ? -6.871 19.156 -5.555 1 97.56 235 ALA B N 1
ATOM 4914 C CA . ALA B 1 235 ? -7.074 18.875 -4.137 1 97.56 235 ALA B CA 1
ATOM 4915 C C . ALA B 1 235 ? -5.738 18.734 -3.41 1 97.56 235 ALA B C 1
ATOM 4917 O O . ALA B 1 235 ? -4.695 18.547 -4.043 1 97.56 235 ALA B O 1
ATOM 4918 N N . ILE B 1 236 ? -5.758 18.891 -2.094 1 98.56 236 ILE B N 1
ATOM 4919 C CA . ILE B 1 236 ? -4.59 18.656 -1.25 1 98.56 236 ILE B CA 1
ATOM 4920 C C . ILE B 1 236 ? -4.941 17.688 -0.131 1 98.56 236 ILE B C 1
ATOM 4922 O O . ILE B 1 236 ? -6.008 17.781 0.477 1 98.56 236 ILE B O 1
ATOM 4926 N N . ILE B 1 237 ? -4.121 16.656 0.047 1 98.81 237 ILE B N 1
ATOM 4927 C CA . ILE B 1 237 ? -4.293 15.789 1.206 1 98.81 237 ILE B CA 1
ATOM 4928 C C . ILE B 1 237 ? -3.016 15.789 2.047 1 98.81 237 ILE B C 1
ATOM 4930 O O . ILE B 1 237 ? -1.909 15.852 1.506 1 98.81 237 ILE B O 1
ATOM 4934 N N . ASN B 1 238 ? -3.182 15.898 3.371 1 98.81 238 ASN B N 1
ATOM 4935 C CA . ASN B 1 238 ? -2.107 15.945 4.359 1 98.81 238 ASN B CA 1
ATOM 4936 C C . ASN B 1 238 ? -1.758 14.547 4.867 1 98.81 238 ASN B C 1
ATOM 4938 O O . ASN B 1 238 ? -2.42 14.023 5.77 1 98.81 238 ASN B O 1
ATOM 4942 N N . GLN B 1 239 ? -0.689 13.953 4.312 1 98.62 239 GLN B N 1
ATOM 4943 C CA . GLN B 1 239 ? -0.246 12.609 4.688 1 98.62 239 GLN B CA 1
ATOM 4944 C C . GLN B 1 239 ? 1.005 12.672 5.559 1 98.62 239 GLN B C 1
ATOM 4946 O O . GLN B 1 239 ? 1.974 11.953 5.316 1 98.62 239 GLN B O 1
ATOM 4951 N N . ALA B 1 240 ? 0.967 13.555 6.527 1 98.5 240 ALA B N 1
ATOM 4952 C CA . ALA B 1 240 ? 2.072 13.719 7.473 1 98.5 240 ALA B CA 1
ATOM 4953 C C . ALA B 1 240 ? 1.838 12.891 8.734 1 98.5 240 ALA B C 1
ATOM 4955 O O . ALA B 1 240 ? 0.703 12.523 9.039 1 98.5 240 ALA B O 1
ATOM 4956 N N . VAL B 1 241 ? 2.871 12.555 9.383 1 97.12 241 VAL B N 1
ATOM 4957 C CA . VAL B 1 241 ? 2.871 11.875 10.672 1 97.12 241 VAL B CA 1
ATOM 4958 C C . VAL B 1 241 ? 3.717 12.656 11.672 1 97.12 241 VAL B C 1
ATOM 4960 O O . VAL B 1 241 ? 4.926 12.812 11.484 1 97.12 241 VAL B O 1
ATOM 4963 N N . GLY B 1 242 ? 3.049 13.195 12.719 1 96.81 242 GLY B N 1
ATOM 4964 C CA . GLY B 1 242 ? 3.832 13.828 13.773 1 96.81 242 GLY B CA 1
ATOM 4965 C C . GLY B 1 242 ? 4.914 12.922 14.336 1 96.81 242 GLY B C 1
ATOM 4966 O O . GLY B 1 242 ? 4.641 11.781 14.719 1 96.81 242 GLY B O 1
ATOM 4967 N N . GLY B 1 243 ? 6.18 13.453 14.367 1 96.62 243 GLY B N 1
ATOM 4968 C CA . GLY B 1 243 ? 7.301 12.664 14.852 1 96.62 243 GLY B CA 1
ATOM 4969 C C . GLY B 1 243 ? 7.777 11.633 13.844 1 96.62 243 GLY B C 1
ATOM 4970 O O . GLY B 1 243 ? 8.633 10.805 14.164 1 96.62 243 GLY B O 1
ATOM 4971 N N . GLY B 1 244 ? 7.176 11.656 12.68 1 97.19 244 GLY B N 1
ATOM 4972 C CA . GLY B 1 244 ? 7.516 10.68 11.656 1 97.19 244 GLY B CA 1
ATOM 4973 C C . GLY B 1 244 ? 8.922 10.844 11.117 1 97.19 244 GLY B C 1
ATOM 4974 O O . GLY B 1 244 ? 9.484 11.938 11.164 1 97.19 244 GLY B O 1
ATOM 4975 N N . ARG B 1 245 ? 9.555 9.75 10.656 1 97.88 245 ARG B N 1
ATOM 4976 C CA . ARG B 1 245 ? 10.859 9.703 10.016 1 97.88 245 ARG B CA 1
ATOM 4977 C C . ARG B 1 245 ? 10.773 9.07 8.625 1 97.88 245 ARG B C 1
ATOM 4979 O O . ARG B 1 245 ? 9.758 8.469 8.281 1 97.88 245 ARG B O 1
ATOM 4986 N N . VAL B 1 246 ? 11.773 9.32 7.828 1 98.12 246 VAL B N 1
ATOM 4987 C CA . VAL B 1 246 ? 11.82 8.773 6.477 1 98.12 246 VAL B CA 1
ATOM 4988 C C . VAL B 1 246 ? 12.344 7.34 6.52 1 98.12 246 VAL B C 1
ATOM 4990 O O . VAL B 1 246 ? 11.758 6.441 5.902 1 98.12 246 VAL B O 1
ATOM 4993 N N . LEU B 1 247 ? 13.359 7.078 7.379 1 96.69 247 LEU B N 1
ATOM 4994 C CA . LEU B 1 247 ? 14.203 5.898 7.238 1 96.69 247 LEU B CA 1
ATOM 4995 C C . LEU B 1 247 ? 13.734 4.781 8.164 1 96.69 247 LEU B C 1
ATOM 4997 O O . LEU B 1 247 ? 13.922 3.6 7.867 1 96.69 247 LEU B O 1
ATOM 5001 N N . GLN B 1 248 ? 13.195 5.133 9.312 1 94.94 248 GLN B N 1
ATOM 5002 C CA . GLN B 1 248 ? 12.797 4.18 10.344 1 94.94 248 GLN B CA 1
ATOM 5003 C C . GLN B 1 248 ? 11.453 4.566 10.961 1 94.94 248 GLN B C 1
ATOM 5005 O O . GLN B 1 248 ? 11.031 5.719 10.867 1 94.94 248 GLN B O 1
ATOM 5010 N N . ASP B 1 249 ? 10.891 3.584 11.555 1 92.94 249 ASP B N 1
ATOM 5011 C CA . ASP B 1 249 ? 9.664 3.887 12.297 1 92.94 249 ASP B CA 1
ATOM 5012 C C . ASP B 1 249 ? 9.945 4.871 13.43 1 92.94 249 ASP B C 1
ATOM 5014 O O . ASP B 1 249 ? 11.039 4.879 14 1 92.94 249 ASP B O 1
ATOM 5018 N N . GLY B 1 250 ? 9.102 5.734 13.695 1 89.25 250 GLY B N 1
ATOM 5019 C CA . GLY B 1 250 ? 9.023 6.641 14.828 1 89.25 250 GLY B CA 1
ATOM 5020 C C . GLY B 1 250 ? 7.652 6.656 15.484 1 89.25 250 GLY B C 1
ATOM 5021 O O . GLY B 1 250 ? 7.145 5.613 15.898 1 89.25 250 GLY B O 1
ATOM 5022 N N . LYS B 1 251 ? 7.152 7.891 15.531 1 87.38 251 LYS B N 1
ATOM 5023 C CA . LYS B 1 251 ? 5.742 7.953 15.914 1 87.38 251 LYS B CA 1
ATOM 5024 C C . LYS B 1 251 ? 4.844 7.574 14.734 1 87.38 251 LYS B C 1
ATOM 5026 O O . LYS B 1 251 ? 4.328 8.445 14.039 1 87.38 251 LYS B O 1
ATOM 5031 N N . GLY B 1 252 ? 4.887 6.223 14.398 1 90.94 252 GLY B N 1
ATOM 5032 C CA . GLY B 1 252 ? 4.215 5.645 13.242 1 90.94 252 GLY B CA 1
ATOM 5033 C C . GLY B 1 252 ? 5.176 5 12.258 1 90.94 252 GLY B C 1
ATOM 5034 O O . GLY B 1 252 ? 6.391 5.016 12.469 1 90.94 252 GLY B O 1
ATOM 5035 N N . PRO B 1 253 ? 4.68 4.566 11.164 1 94.5 253 PRO B N 1
ATOM 5036 C CA . PRO B 1 253 ? 5.523 3.904 10.164 1 94.5 253 PRO B CA 1
ATOM 5037 C C . PRO B 1 253 ? 6.398 4.887 9.391 1 94.5 253 PRO B C 1
ATOM 5039 O O . PRO B 1 253 ? 6.008 6.039 9.18 1 94.5 253 PRO B O 1
ATOM 5042 N N . SER B 1 254 ? 7.602 4.438 8.984 1 97.38 254 SER B N 1
ATOM 5043 C CA . SER B 1 254 ? 8.516 5.258 8.203 1 97.38 254 SER B CA 1
ATOM 5044 C C . SER B 1 254 ? 7.895 5.66 6.867 1 97.38 254 SER B C 1
ATOM 5046 O O . SER B 1 254 ? 7 4.98 6.367 1 97.38 254 SER B O 1
ATOM 5048 N N . LEU B 1 255 ? 8.344 6.742 6.336 1 98.19 255 LEU B N 1
ATOM 5049 C CA . LEU B 1 255 ? 7.82 7.188 5.051 1 98.19 255 LEU B CA 1
ATOM 5050 C C . LEU B 1 255 ? 8.07 6.145 3.969 1 98.19 255 LEU B C 1
ATOM 5052 O O . LEU B 1 255 ? 7.191 5.863 3.154 1 98.19 255 LEU B O 1
ATOM 5056 N N . LEU B 1 256 ? 9.227 5.527 3.947 1 97.62 256 LEU B N 1
ATOM 5057 C CA . LEU B 1 256 ? 9.562 4.559 2.91 1 97.62 256 LEU B CA 1
ATOM 5058 C C . LEU B 1 256 ? 8.641 3.346 2.977 1 97.62 256 LEU B C 1
ATOM 5060 O O . LEU B 1 256 ? 8.32 2.75 1.948 1 97.62 256 LEU B O 1
ATOM 5064 N N . SER B 1 257 ? 8.203 3.006 4.164 1 96.69 257 SER B N 1
ATOM 5065 C CA . SER B 1 257 ? 7.363 1.824 4.316 1 96.69 257 SER B CA 1
ATOM 5066 C C . SER B 1 257 ? 5.918 2.123 3.941 1 96.69 257 SER B C 1
ATOM 5068 O O . SER B 1 257 ? 5.152 1.21 3.627 1 96.69 257 SER B O 1
ATOM 5070 N N . ARG B 1 258 ? 5.559 3.404 3.967 1 97.56 258 ARG B N 1
ATOM 5071 C CA . ARG B 1 258 ? 4.145 3.723 3.781 1 97.56 258 ARG B CA 1
ATOM 5072 C C . ARG B 1 258 ? 3.928 4.52 2.5 1 97.56 258 ARG B C 1
ATOM 5074 O O . ARG B 1 258 ? 2.811 4.957 2.215 1 97.56 258 ARG B O 1
ATOM 5081 N N . LEU B 1 259 ? 4.934 4.703 1.678 1 98.25 259 LEU B N 1
ATOM 5082 C CA . LEU B 1 259 ? 4.859 5.527 0.478 1 98.25 259 LEU B CA 1
ATOM 5083 C C . LEU B 1 259 ? 3.768 5.027 -0.462 1 98.25 259 LEU B C 1
ATOM 5085 O O . LEU B 1 259 ? 2.939 5.812 -0.932 1 98.25 259 LEU B O 1
ATOM 5089 N N . ASP B 1 260 ? 3.736 3.744 -0.721 1 97.25 260 ASP B N 1
ATOM 5090 C CA . ASP B 1 260 ? 2.758 3.182 -1.646 1 97.25 260 ASP B CA 1
ATOM 5091 C C . ASP B 1 260 ? 1.335 3.373 -1.125 1 97.25 260 ASP B C 1
ATOM 5093 O O . ASP B 1 260 ? 0.449 3.799 -1.868 1 97.25 260 ASP B O 1
ATOM 5097 N N . ARG B 1 261 ? 1.145 3.139 0.103 1 96.38 261 ARG B N 1
ATOM 5098 C CA . ARG B 1 261 ? -0.177 3.23 0.715 1 96.38 261 ARG B CA 1
ATOM 5099 C C . ARG B 1 261 ? -0.658 4.676 0.766 1 96.38 261 ARG B C 1
ATOM 5101 O O . ARG B 1 261 ? -1.789 4.973 0.375 1 96.38 261 ARG B O 1
ATOM 5108 N N . ASP B 1 262 ? 0.212 5.57 1.212 1 97.69 262 ASP B N 1
ATOM 5109 C CA . ASP B 1 262 ? -0.224 6.914 1.585 1 97.69 262 ASP B CA 1
ATOM 5110 C C . ASP B 1 262 ? -0.132 7.871 0.399 1 97.69 262 ASP B C 1
ATOM 5112 O O . ASP B 1 262 ? -0.708 8.961 0.429 1 97.69 262 ASP B O 1
ATOM 5116 N N . ALA B 1 263 ? 0.568 7.453 -0.657 1 98.25 263 ALA B N 1
ATOM 5117 C CA . ALA B 1 263 ? 0.714 8.344 -1.804 1 98.25 263 ALA B CA 1
ATOM 5118 C C . ALA B 1 263 ? 0.303 7.648 -3.098 1 98.25 263 ALA B C 1
ATOM 5120 O O . ALA B 1 263 ? -0.727 7.98 -3.689 1 98.25 263 ALA B O 1
ATOM 5121 N N . VAL B 1 264 ? 0.927 6.535 -3.441 1 97.69 264 VAL B N 1
ATOM 5122 C CA . VAL B 1 264 ? 0.773 5.902 -4.746 1 97.69 264 VAL B CA 1
ATOM 5123 C C . VAL B 1 264 ? -0.642 5.344 -4.887 1 97.69 264 VAL B C 1
ATOM 5125 O O . VAL B 1 264 ? -1.247 5.43 -5.957 1 97.69 264 VAL B O 1
ATOM 5128 N N . ALA B 1 265 ? -1.198 4.867 -3.805 1 97.75 265 ALA B N 1
ATOM 5129 C CA . ALA B 1 265 ? -2.48 4.172 -3.877 1 97.75 265 ALA B CA 1
ATOM 5130 C C . ALA B 1 265 ? -3.639 5.125 -3.598 1 97.75 265 ALA B C 1
ATOM 5132 O O . ALA B 1 265 ? -4.789 4.695 -3.488 1 97.75 265 ALA B O 1
ATOM 5133 N N . GLN B 1 266 ? -3.389 6.414 -3.457 1 98 266 GLN B N 1
ATOM 5134 C CA . GLN B 1 266 ? -4.465 7.391 -3.326 1 98 266 GLN B CA 1
ATOM 5135 C C . GLN B 1 266 ? -5.117 7.672 -4.676 1 98 266 GLN B C 1
ATOM 5137 O O . GLN B 1 266 ? -4.438 8.039 -5.637 1 98 266 GLN B O 1
ATOM 5142 N N . PRO B 1 267 ? -6.434 7.547 -4.785 1 96.94 267 PRO B N 1
ATOM 5143 C CA . PRO B 1 267 ? -7.105 7.867 -6.047 1 96.94 267 PRO B CA 1
ATOM 5144 C C . PRO B 1 267 ? -6.898 9.32 -6.473 1 96.94 267 PRO B C 1
ATOM 5146 O O . PRO B 1 267 ? -6.992 10.227 -5.645 1 96.94 267 PRO B O 1
ATOM 5149 N N . GLY B 1 268 ? -6.555 9.516 -7.723 1 96.62 268 GLY B N 1
ATOM 5150 C CA . GLY B 1 268 ? -6.461 10.844 -8.305 1 96.62 268 GLY B CA 1
ATOM 5151 C C . GLY B 1 268 ? -5.16 11.547 -7.969 1 96.62 268 GLY B C 1
ATOM 5152 O O . GLY B 1 268 ? -4.973 12.711 -8.328 1 96.62 268 GLY B O 1
ATOM 5153 N N . ARG B 1 269 ? -4.195 10.867 -7.305 1 97.12 269 ARG B N 1
ATOM 5154 C CA . ARG B 1 269 ? -2.918 11.492 -6.977 1 97.12 269 ARG B CA 1
ATOM 5155 C C . ARG B 1 269 ? -2.162 11.891 -8.242 1 97.12 269 ARG B C 1
ATOM 5157 O O . ARG B 1 269 ? -2.15 11.148 -9.227 1 97.12 269 ARG B O 1
ATOM 5164 N N . ARG B 1 270 ? -1.553 13.102 -8.188 1 96.69 270 ARG B N 1
ATOM 5165 C CA . ARG B 1 270 ? -0.801 13.578 -9.352 1 96.69 270 ARG B CA 1
ATOM 5166 C C . ARG B 1 270 ? 0.525 14.195 -8.922 1 96.69 270 ARG B C 1
ATOM 5168 O O . ARG B 1 270 ? 1.521 14.102 -9.648 1 96.69 270 ARG B O 1
ATOM 5175 N N . TYR B 1 271 ? 0.515 14.836 -7.766 1 97.69 271 TYR B N 1
ATOM 5176 C CA . TYR B 1 271 ? 1.677 15.555 -7.258 1 97.69 271 TYR B CA 1
ATOM 5177 C C . TYR B 1 271 ? 2.031 15.102 -5.848 1 97.69 271 TYR B C 1
ATOM 5179 O O . TYR B 1 271 ? 1.144 14.828 -5.039 1 97.69 271 TYR B O 1
ATOM 5187 N N . ILE B 1 272 ? 3.328 15.031 -5.625 1 98.62 272 ILE B N 1
ATOM 5188 C CA . ILE B 1 272 ? 3.846 14.664 -4.312 1 98.62 272 ILE B CA 1
ATOM 5189 C C . ILE B 1 272 ? 4.781 15.758 -3.803 1 98.62 272 ILE B C 1
ATOM 5191 O O . ILE B 1 272 ? 5.617 16.266 -4.555 1 98.62 272 ILE B O 1
ATOM 5195 N N . LEU B 1 273 ? 4.605 16.219 -2.627 1 98.94 273 LEU B N 1
ATOM 5196 C CA . LEU B 1 273 ? 5.609 17.031 -1.958 1 98.94 273 LEU B CA 1
ATOM 5197 C C . LEU B 1 273 ? 6.262 16.266 -0.81 1 98.94 273 LEU B C 1
ATOM 5199 O O . LEU B 1 273 ? 5.566 15.742 0.063 1 98.94 273 LEU B O 1
ATOM 5203 N N . VAL B 1 274 ? 7.551 16.172 -0.866 1 98.94 274 VAL B N 1
ATOM 5204 C CA . VAL B 1 274 ? 8.312 15.562 0.221 1 98.94 274 VAL B CA 1
ATOM 5205 C C . VAL B 1 274 ? 8.945 16.656 1.083 1 98.94 274 VAL B C 1
ATOM 5207 O O . VAL B 1 274 ? 9.891 17.328 0.656 1 98.94 274 VAL B O 1
ATOM 5210 N N . PHE B 1 275 ? 8.414 16.969 2.205 1 98.88 275 PHE B N 1
ATOM 5211 C CA . PHE B 1 275 ? 8.961 17.828 3.246 1 98.88 275 PHE B CA 1
ATOM 5212 C C . PHE B 1 275 ? 9.148 17.047 4.547 1 98.88 275 PHE B C 1
ATOM 5214 O O . PHE B 1 275 ? 8.273 17.062 5.418 1 98.88 275 PHE B O 1
ATOM 5221 N N . HIS B 1 276 ? 10.258 16.297 4.602 1 98.44 276 HIS B N 1
ATOM 5222 C CA . HIS B 1 276 ? 10.508 15.289 5.621 1 98.44 276 HIS B CA 1
ATOM 5223 C C . HIS B 1 276 ? 12 15.125 5.879 1 98.44 276 HIS B C 1
ATOM 5225 O O . HIS B 1 276 ? 12.828 15.555 5.07 1 98.44 276 HIS B O 1
ATOM 5231 N N . GLY B 1 277 ? 12.406 14.594 7.051 1 98.25 277 GLY B N 1
ATOM 5232 C CA . GLY B 1 277 ? 13.805 14.273 7.312 1 98.25 277 GLY B CA 1
ATOM 5233 C C . GLY B 1 277 ? 14.336 14.922 8.578 1 98.25 277 GLY B C 1
ATOM 5234 O O . GLY B 1 277 ? 15.375 14.508 9.102 1 98.25 277 GLY B O 1
ATOM 5235 N N . VAL B 1 278 ? 13.633 15.922 9.094 1 98 278 VAL B N 1
ATOM 5236 C CA . VAL B 1 278 ? 14.133 16.672 10.25 1 98 278 VAL B CA 1
ATOM 5237 C C . VAL B 1 278 ? 14.25 15.727 11.453 1 98 278 VAL B C 1
ATOM 5239 O O . VAL B 1 278 ? 15.203 15.828 12.234 1 98 278 VAL B O 1
ATOM 5242 N N . ASN B 1 279 ? 13.305 14.82 11.586 1 97.75 279 ASN B N 1
ATOM 5243 C CA . ASN B 1 279 ? 13.336 13.898 12.719 1 97.75 279 ASN B CA 1
ATOM 5244 C C . ASN B 1 279 ? 14.398 12.82 12.539 1 97.75 279 ASN B C 1
ATOM 5246 O O . ASN B 1 279 ? 14.93 12.297 13.523 1 97.75 279 ASN B O 1
ATOM 5250 N N . ASP B 1 280 ? 14.758 12.477 11.281 1 97.62 280 ASP B N 1
ATOM 5251 C CA . ASP B 1 280 ? 15.875 11.578 11.039 1 97.62 280 ASP B CA 1
ATOM 5252 C C . ASP B 1 280 ? 17.188 12.195 11.531 1 97.62 280 ASP B C 1
ATOM 5254 O O . ASP B 1 280 ? 17.953 11.547 12.25 1 97.62 280 ASP B O 1
ATOM 5258 N N . LEU B 1 281 ? 17.422 13.414 11.18 1 97.62 281 LEU B N 1
ATOM 5259 C CA . LEU B 1 281 ? 18.625 14.141 11.594 1 97.62 281 LEU B CA 1
ATOM 5260 C C . LEU B 1 281 ? 18.609 14.406 13.094 1 97.62 281 LEU B C 1
ATOM 5262 O O . LEU B 1 281 ? 19.625 14.242 13.773 1 97.62 281 LEU B O 1
ATOM 5266 N N . GLY B 1 282 ? 17.469 14.805 13.578 1 96.31 282 GLY B N 1
ATOM 5267 C CA . GLY B 1 282 ? 17.328 15.203 14.969 1 96.31 282 GLY B CA 1
ATOM 5268 C C . GLY B 1 282 ? 17.562 14.062 15.945 1 96.31 282 GLY B C 1
ATOM 5269 O O . GLY B 1 282 ? 18.047 14.273 17.062 1 96.31 282 GLY B O 1
ATOM 5270 N N . THR B 1 283 ? 17.219 12.859 15.555 1 95.44 283 THR B N 1
ATOM 5271 C CA . THR B 1 283 ? 17.297 11.734 16.484 1 95.44 283 THR B CA 1
ATOM 5272 C C . THR B 1 283 ? 18.578 10.938 16.266 1 95.44 283 THR B C 1
ATOM 5274 O O . THR B 1 283 ? 18.875 10 17.016 1 95.44 283 THR B O 1
ATOM 5277 N N . ALA B 1 284 ? 19.359 11.305 15.258 1 95.31 284 ALA B N 1
ATOM 5278 C CA . ALA B 1 284 ? 20.625 10.625 15.023 1 95.31 284 ALA B CA 1
ATOM 5279 C C . ALA B 1 284 ? 21.641 10.969 16.125 1 95.31 284 ALA B C 1
ATOM 5281 O O . ALA B 1 284 ? 21.578 12.039 16.734 1 95.31 284 ALA B O 1
ATOM 5282 N N . ASP B 1 285 ? 22.641 10.07 16.359 1 94.56 285 ASP B N 1
ATOM 5283 C CA . ASP B 1 285 ? 23.734 10.367 17.281 1 94.56 285 ASP B CA 1
ATOM 5284 C C . ASP B 1 285 ? 24.531 11.586 16.828 1 94.56 285 ASP B C 1
ATOM 5286 O O . ASP B 1 285 ? 24.75 11.773 15.625 1 94.56 285 ASP B O 1
ATOM 5290 N N . SER B 1 286 ? 24.953 12.344 17.844 1 91.38 286 SER B N 1
ATOM 5291 C CA . SER B 1 286 ? 25.609 13.617 17.562 1 91.38 286 SER B CA 1
ATOM 5292 C C . SER B 1 286 ? 27.094 13.414 17.281 1 91.38 286 SER B C 1
ATOM 5294 O O . SER B 1 286 ? 27.953 14.031 17.922 1 91.38 286 SER B O 1
ATOM 5296 N N . ASP B 1 287 ? 27.453 12.484 16.469 1 94.25 287 ASP B N 1
ATOM 5297 C CA . ASP B 1 287 ? 28.828 12.266 16.031 1 94.25 287 ASP B CA 1
ATOM 5298 C C . ASP B 1 287 ? 28.906 12.242 14.5 1 94.25 287 ASP B C 1
ATOM 5300 O O . ASP B 1 287 ? 27.906 11.992 13.82 1 94.25 287 ASP B O 1
ATOM 5304 N N . THR B 1 288 ? 30.062 12.547 14.031 1 94 288 THR B N 1
ATOM 5305 C CA . THR B 1 288 ? 30.297 12.75 12.602 1 94 288 THR B CA 1
ATOM 5306 C C . THR B 1 288 ? 29.906 11.508 11.805 1 94 288 THR B C 1
ATOM 5308 O O . THR B 1 288 ? 29.219 11.609 10.781 1 94 288 THR B O 1
ATOM 5311 N N . ALA B 1 289 ? 30.297 10.383 12.25 1 95.94 289 ALA B N 1
ATOM 5312 C CA . ALA B 1 289 ? 30.047 9.148 11.516 1 95.94 289 ALA B CA 1
ATOM 5313 C C . ALA B 1 289 ? 28.547 8.883 11.383 1 95.94 289 ALA B C 1
ATOM 5315 O O . ALA B 1 289 ? 28.062 8.562 10.297 1 95.94 289 ALA B O 1
ATOM 5316 N N . SER B 1 290 ? 27.812 8.984 12.445 1 95.94 290 SER B N 1
ATOM 5317 C CA . SER B 1 290 ? 26.375 8.758 12.453 1 95.94 290 SER B CA 1
ATOM 5318 C C . SER B 1 290 ? 25.656 9.766 11.562 1 95.94 290 SER B C 1
ATOM 5320 O O . SER B 1 290 ? 24.75 9.398 10.812 1 95.94 290 SER B O 1
ATOM 5322 N N . LEU B 1 291 ? 26.047 11 11.625 1 96.81 291 LEU B N 1
ATOM 5323 C CA . LEU B 1 291 ? 25.375 12.047 10.859 1 96.81 291 LEU B CA 1
ATOM 5324 C C . LEU B 1 291 ? 25.703 11.914 9.367 1 96.81 291 LEU B C 1
ATOM 5326 O O . LEU B 1 291 ? 24.844 12.172 8.523 1 96.81 291 LEU B O 1
ATOM 5330 N N . GLN B 1 292 ? 26.875 11.516 9.102 1 96.81 292 GLN B N 1
ATOM 5331 C CA . GLN B 1 292 ? 27.219 11.242 7.715 1 96.81 292 GLN B CA 1
ATOM 5332 C C . GLN B 1 292 ? 26.391 10.078 7.164 1 96.81 292 GLN B C 1
ATOM 5334 O O . GLN B 1 292 ? 25.906 10.133 6.031 1 96.81 292 GLN B O 1
ATOM 5339 N N . GLN B 1 293 ? 26.234 9.102 7.961 1 95.94 293 GLN B N 1
ATOM 5340 C CA . GLN B 1 293 ? 25.469 7.938 7.555 1 95.94 293 GLN B CA 1
ATOM 5341 C C . GLN B 1 293 ? 24 8.305 7.312 1 95.94 293 GLN B C 1
ATOM 5343 O O . GLN B 1 293 ? 23.422 7.902 6.305 1 95.94 293 GLN B O 1
ATOM 5348 N N . VAL B 1 294 ? 23.422 9.023 8.188 1 97.06 294 VAL B N 1
ATOM 5349 C CA . VAL B 1 294 ? 22 9.383 8.07 1 97.06 294 VAL B CA 1
ATOM 5350 C C . VAL B 1 294 ? 21.812 10.297 6.859 1 97.06 294 VAL B C 1
ATOM 5352 O O . VAL B 1 294 ? 20.812 10.18 6.141 1 97.06 294 VAL B O 1
ATOM 5355 N N . THR B 1 295 ? 22.75 11.234 6.613 1 98.12 295 THR B N 1
ATOM 5356 C CA . THR B 1 295 ? 22.625 12.133 5.469 1 98.12 295 THR B CA 1
ATOM 5357 C C . THR B 1 295 ? 22.672 11.352 4.16 1 98.12 295 THR B C 1
ATOM 5359 O O . THR B 1 295 ? 21.844 11.578 3.271 1 98.12 295 THR B O 1
ATOM 5362 N N . LYS B 1 296 ? 23.578 10.406 4.098 1 97.25 296 LYS B N 1
ATOM 5363 C CA . LYS B 1 296 ? 23.656 9.555 2.914 1 97.25 296 LYS B CA 1
ATOM 5364 C C . LYS B 1 296 ? 22.391 8.742 2.725 1 97.25 296 LYS B C 1
ATOM 5366 O O . LYS B 1 296 ? 21.859 8.656 1.614 1 97.25 296 LYS B O 1
ATOM 5371 N N . ALA B 1 297 ? 21.922 8.203 3.777 1 97 297 ALA B N 1
ATOM 5372 C CA . ALA B 1 297 ? 20.719 7.375 3.732 1 97 297 ALA B CA 1
ATOM 5373 C C . ALA B 1 297 ? 19.516 8.195 3.312 1 97 297 ALA B C 1
ATOM 5375 O O . ALA B 1 297 ? 18.656 7.719 2.557 1 97 297 ALA B O 1
ATOM 5376 N N . LEU B 1 298 ? 19.406 9.391 3.775 1 98.44 298 LEU B N 1
ATOM 5377 C CA . LEU B 1 298 ? 18.281 10.266 3.424 1 98.44 298 LEU B CA 1
ATOM 5378 C C . LEU B 1 298 ? 18.297 10.578 1.933 1 98.44 298 LEU B C 1
ATOM 5380 O O . LEU B 1 298 ? 17.25 10.508 1.273 1 98.44 298 LEU B O 1
ATOM 5384 N N . LYS B 1 299 ? 19.453 10.938 1.452 1 98.5 299 LYS B N 1
ATOM 5385 C CA . LYS B 1 299 ? 19.562 11.25 0.029 1 98.5 299 LYS B CA 1
ATOM 5386 C C . LYS B 1 299 ? 19.141 10.055 -0.826 1 98.5 299 LYS B C 1
ATOM 5388 O O . LYS B 1 299 ? 18.375 10.219 -1.784 1 98.5 299 LYS B O 1
ATOM 5393 N N . LYS B 1 300 ? 19.562 8.891 -0.434 1 97.75 300 LYS B N 1
ATOM 5394 C CA . LYS B 1 300 ? 19.156 7.68 -1.146 1 97.75 300 LYS B CA 1
ATOM 5395 C C . LYS B 1 300 ? 17.656 7.449 -1.036 1 97.75 300 LYS B C 1
ATOM 5397 O O . LYS B 1 300 ? 17 7.055 -2.01 1 97.75 300 LYS B O 1
ATOM 5402 N N . ALA B 1 301 ? 17.125 7.664 0.113 1 98.31 301 ALA B N 1
ATOM 5403 C CA . ALA B 1 301 ? 15.688 7.496 0.337 1 98.31 301 ALA B CA 1
ATOM 5404 C C . ALA B 1 301 ? 14.883 8.445 -0.545 1 98.31 301 ALA B C 1
ATOM 5406 O O . ALA B 1 301 ? 13.859 8.047 -1.12 1 98.31 301 ALA B O 1
ATOM 5407 N N . TYR B 1 302 ? 15.312 9.672 -0.643 1 98.69 302 TYR B N 1
ATOM 5408 C CA . TYR B 1 302 ? 14.625 10.633 -1.498 1 98.69 302 TYR B CA 1
ATOM 5409 C C . TYR B 1 302 ? 14.656 10.18 -2.955 1 98.69 302 TYR B C 1
ATOM 5411 O O . TYR B 1 302 ? 13.648 10.289 -3.662 1 98.69 302 TYR B O 1
ATOM 5419 N N . ARG B 1 303 ? 15.781 9.664 -3.418 1 98 303 ARG B N 1
ATOM 5420 C CA . ARG B 1 303 ? 15.859 9.141 -4.777 1 98 303 ARG B CA 1
ATOM 5421 C C . ARG B 1 303 ? 14.883 7.992 -4.98 1 98 303 ARG B C 1
ATOM 5423 O O . ARG B 1 303 ? 14.234 7.902 -6.027 1 98 303 ARG B O 1
ATOM 5430 N N . GLN B 1 304 ? 14.781 7.129 -3.986 1 98 304 GLN B N 1
ATOM 5431 C CA . GLN B 1 304 ? 13.836 6.02 -4.055 1 98 304 GLN B CA 1
ATOM 5432 C C . GLN B 1 304 ? 12.398 6.523 -4.152 1 98 304 GLN B C 1
ATOM 5434 O O . GLN B 1 304 ? 11.609 6.016 -4.945 1 98 304 GLN B O 1
ATOM 5439 N N . ILE B 1 305 ? 12.078 7.516 -3.33 1 98.5 305 ILE B N 1
ATOM 5440 C CA . ILE B 1 305 ? 10.734 8.086 -3.34 1 98.5 305 ILE B CA 1
ATOM 5441 C C . ILE B 1 305 ? 10.422 8.633 -4.73 1 98.5 305 ILE B C 1
ATOM 5443 O O . ILE B 1 305 ? 9.359 8.336 -5.293 1 98.5 305 ILE B O 1
ATOM 5447 N N . VAL B 1 306 ? 11.336 9.367 -5.312 1 97.88 306 VAL B N 1
ATOM 5448 C CA . VAL B 1 306 ? 11.133 9.969 -6.629 1 97.88 306 VAL B CA 1
ATOM 5449 C C . VAL B 1 306 ? 11 8.867 -7.68 1 97.88 306 VAL B C 1
ATOM 5451 O O . VAL B 1 306 ? 10.078 8.891 -8.5 1 97.88 306 VAL B O 1
ATOM 5454 N N . SER B 1 307 ? 11.898 7.887 -7.648 1 96.31 307 SER B N 1
ATOM 5455 C CA . SER B 1 307 ? 11.898 6.805 -8.633 1 96.31 307 SER B CA 1
ATOM 5456 C C . SER B 1 307 ? 10.586 6.023 -8.586 1 96.31 307 SER B C 1
ATOM 5458 O O . SER B 1 307 ? 9.992 5.75 -9.625 1 96.31 307 SER B O 1
ATOM 5460 N N . ARG B 1 308 ? 10.148 5.68 -7.422 1 96.81 308 ARG B N 1
ATOM 5461 C CA . ARG B 1 308 ? 8.922 4.898 -7.258 1 96.81 308 ARG B CA 1
ATOM 5462 C C . ARG B 1 308 ? 7.699 5.707 -7.668 1 96.81 308 ARG B C 1
ATOM 5464 O O . ARG B 1 308 ? 6.777 5.176 -8.297 1 96.81 308 ARG B O 1
ATOM 5471 N N . CYS B 1 309 ? 7.68 6.957 -7.348 1 97.62 309 CYS B N 1
ATOM 5472 C CA . CYS B 1 309 ? 6.562 7.812 -7.738 1 97.62 309 CYS B CA 1
ATOM 5473 C C . CYS B 1 309 ? 6.562 8.047 -9.242 1 97.62 309 CYS B C 1
ATOM 5475 O O . CYS B 1 309 ? 5.512 7.996 -9.883 1 97.62 309 CYS B O 1
ATOM 5477 N N . HIS B 1 310 ? 7.742 8.305 -9.852 1 96.5 310 HIS B N 1
ATOM 5478 C CA . HIS B 1 310 ? 7.855 8.531 -11.289 1 96.5 310 HIS B CA 1
ATOM 5479 C C . HIS B 1 310 ? 7.348 7.332 -12.078 1 96.5 310 HIS B C 1
ATOM 5481 O O . HIS B 1 310 ? 6.777 7.488 -13.164 1 96.5 310 HIS B O 1
ATOM 5487 N N . ALA B 1 311 ? 7.547 6.168 -11.516 1 94.94 311 ALA B N 1
ATOM 5488 C CA . ALA B 1 311 ? 7.102 4.949 -12.195 1 94.94 311 ALA B CA 1
ATOM 5489 C C . ALA B 1 311 ? 5.59 4.965 -12.406 1 94.94 311 ALA B C 1
ATOM 5491 O O . ALA B 1 311 ? 5.066 4.219 -13.234 1 94.94 311 ALA B O 1
ATOM 5492 N N . HIS B 1 312 ? 4.906 5.781 -11.703 1 94.81 312 HIS B N 1
ATOM 5493 C CA . HIS B 1 312 ? 3.457 5.914 -11.812 1 94.81 312 HIS B CA 1
ATOM 5494 C C . HIS B 1 312 ? 3.072 7.227 -12.484 1 94.81 312 HIS B C 1
ATOM 5496 O O . HIS B 1 312 ? 1.904 7.621 -12.461 1 94.81 312 HIS B O 1
ATOM 5502 N N . GLY B 1 313 ? 4.031 7.957 -12.953 1 93.56 313 GLY B N 1
ATOM 5503 C CA . GLY B 1 313 ? 3.777 9.211 -13.648 1 93.56 313 GLY B CA 1
ATOM 5504 C C . GLY B 1 313 ? 3.496 10.367 -12.703 1 93.56 313 GLY B C 1
ATOM 5505 O O . GLY B 1 313 ? 2.857 11.344 -13.094 1 93.56 313 GLY B O 1
ATOM 5506 N N . LEU B 1 314 ? 3.896 10.297 -11.453 1 96.62 314 LEU B N 1
ATOM 5507 C CA . LEU B 1 314 ? 3.66 11.352 -10.469 1 96.62 314 LEU B CA 1
ATOM 5508 C C . LEU B 1 314 ? 4.812 12.352 -10.453 1 96.62 314 LEU B C 1
ATOM 5510 O O . LEU B 1 314 ? 5.98 11.961 -10.555 1 96.62 314 LEU B O 1
ATOM 5514 N N . HIS B 1 315 ? 4.492 13.617 -10.359 1 97.12 315 HIS B N 1
ATOM 5515 C CA . HIS B 1 315 ? 5.504 14.656 -10.164 1 97.12 315 HIS B CA 1
ATOM 5516 C C . HIS B 1 315 ? 5.871 14.797 -8.695 1 97.12 315 HIS B C 1
ATOM 5518 O O . HIS B 1 315 ? 4.992 14.836 -7.832 1 97.12 315 HIS B O 1
ATOM 5524 N N . VAL B 1 316 ? 7.172 14.883 -8.414 1 98.06 316 VAL B N 1
ATOM 5525 C CA . VAL B 1 316 ? 7.621 14.914 -7.027 1 98.06 316 VAL B CA 1
ATOM 5526 C C . VAL B 1 316 ? 8.383 16.203 -6.754 1 98.06 316 VAL B C 1
ATOM 5528 O O . VAL B 1 316 ? 9.398 16.484 -7.391 1 98.06 316 VAL B O 1
ATOM 5531 N N . LEU B 1 317 ? 7.863 17 -5.848 1 98.75 317 LEU B N 1
ATOM 5532 C CA . LEU B 1 317 ? 8.547 18.172 -5.324 1 98.75 317 LEU B CA 1
ATOM 5533 C C . LEU B 1 317 ? 9.312 17.828 -4.051 1 98.75 317 LEU B C 1
ATOM 5535 O O . LEU B 1 317 ? 8.828 17.062 -3.215 1 98.75 317 LEU B O 1
ATOM 5539 N N . GLY B 1 318 ? 10.492 18.375 -3.947 1 98.81 318 GLY B N 1
ATOM 5540 C CA . GLY B 1 318 ? 11.266 18.281 -2.723 1 98.81 318 GLY B CA 1
ATOM 5541 C C . GLY B 1 318 ? 11.383 19.594 -1.981 1 98.81 318 GLY B C 1
ATOM 5542 O O . GLY B 1 318 ? 11.648 20.641 -2.588 1 98.81 318 GLY B O 1
ATOM 5543 N N . ALA B 1 319 ? 11.117 19.562 -0.698 1 98.94 319 ALA B N 1
ATOM 5544 C CA . ALA B 1 319 ? 11.273 20.75 0.123 1 98.94 319 ALA B CA 1
ATOM 5545 C C . ALA B 1 319 ? 12.477 20.625 1.051 1 98.94 319 ALA B C 1
ATOM 5547 O O . ALA B 1 319 ? 12.742 19.562 1.598 1 98.94 319 ALA B O 1
ATOM 5548 N N . THR B 1 320 ? 13.172 21.703 1.236 1 98.94 320 THR B N 1
ATOM 5549 C CA . THR B 1 320 ? 14.312 21.719 2.145 1 98.94 320 THR B CA 1
ATOM 5550 C C . THR B 1 320 ? 13.852 21.609 3.596 1 98.94 320 THR B C 1
ATOM 5552 O O . THR B 1 320 ? 12.773 22.078 3.947 1 98.94 320 THR B O 1
ATOM 5555 N N . ILE B 1 321 ? 14.75 21.016 4.379 1 98.81 321 ILE B N 1
ATOM 5556 C CA . ILE B 1 321 ? 14.492 20.781 5.793 1 98.81 321 ILE B CA 1
ATOM 5557 C C . ILE B 1 321 ? 14.68 22.062 6.582 1 98.81 321 ILE B C 1
ATOM 5559 O O . ILE B 1 321 ? 15.688 22.766 6.418 1 98.81 321 ILE B O 1
ATOM 5563 N N . GLY B 1 322 ? 13.703 22.438 7.402 1 98 322 GLY B N 1
ATOM 5564 C CA . GLY B 1 322 ? 13.766 23.641 8.211 1 98 322 GLY B CA 1
ATOM 5565 C C . GLY B 1 322 ? 14.812 23.562 9.305 1 98 322 GLY B C 1
ATOM 5566 O O . GLY B 1 322 ? 15.344 22.5 9.594 1 98 322 GLY B O 1
ATOM 5567 N N . PRO B 1 323 ? 15.062 24.734 9.938 1 97.06 323 PRO B N 1
ATOM 5568 C CA . PRO B 1 323 ? 16.062 24.781 11.008 1 97.06 323 PRO B CA 1
ATOM 5569 C C . PRO B 1 323 ? 15.594 24.094 12.281 1 97.06 323 PRO B C 1
ATOM 5571 O O . PRO B 1 323 ? 14.391 24 12.531 1 97.06 323 PRO B O 1
ATOM 5574 N N . MET B 1 324 ? 16.578 23.625 13.039 1 95.94 324 MET B N 1
ATOM 5575 C CA . MET B 1 324 ? 16.234 23 14.312 1 95.94 324 MET B CA 1
ATOM 5576 C C . MET B 1 324 ? 17.188 23.453 15.422 1 95.94 324 MET B C 1
ATOM 5578 O O . MET B 1 324 ? 17.219 22.844 16.5 1 95.94 324 MET B O 1
ATOM 5582 N N . GLY B 1 325 ? 18 24.5 15.086 1 93.69 325 GLY B N 1
ATOM 5583 C CA . GLY B 1 325 ? 18.922 25.016 16.078 1 93.69 325 GLY B CA 1
ATOM 5584 C C . GLY B 1 325 ? 18.219 25.578 17.312 1 93.69 325 GLY B C 1
ATOM 5585 O O . GLY B 1 325 ? 17.281 26.344 17.188 1 93.69 325 GLY B O 1
ATOM 5586 N N . GLY B 1 326 ? 18.719 25.188 18.469 1 91.5 326 GLY B N 1
ATOM 5587 C CA . GLY B 1 326 ? 18.172 25.641 19.734 1 91.5 326 GLY B CA 1
ATOM 5588 C C . GLY B 1 326 ? 17.156 24.656 20.328 1 91.5 326 GLY B C 1
ATOM 5589 O O . GLY B 1 326 ? 16.766 24.797 21.484 1 91.5 326 GLY B O 1
ATOM 5590 N N . ASN B 1 327 ? 16.719 23.75 19.469 1 94.75 327 ASN B N 1
ATOM 5591 C CA . ASN B 1 327 ? 15.812 22.734 20.016 1 94.75 327 ASN B CA 1
ATOM 5592 C C . ASN B 1 327 ? 16.516 21.844 21.031 1 94.75 327 ASN B C 1
ATOM 5594 O O . ASN B 1 327 ? 17.547 21.25 20.734 1 94.75 327 ASN B O 1
ATOM 5598 N N . GLU B 1 328 ? 16.016 21.719 22.172 1 91.31 328 GLU B N 1
ATOM 5599 C CA . GLU B 1 328 ? 16.688 21.031 23.266 1 91.31 328 GLU B CA 1
ATOM 5600 C C . GLU B 1 328 ? 16.797 19.531 23 1 91.31 328 GLU B C 1
ATOM 5602 O O . GLU B 1 328 ? 17.859 18.938 23.109 1 91.31 328 GLU B O 1
ATOM 5607 N N . PRO B 1 329 ? 15.711 18.922 22.609 1 88.25 329 PRO B N 1
ATOM 5608 C CA . PRO B 1 329 ? 15.773 17.484 22.406 1 88.25 329 PRO B CA 1
ATOM 5609 C C . PRO B 1 329 ? 16.766 17.078 21.312 1 88.25 329 PRO B C 1
ATOM 5611 O O . PRO B 1 329 ? 17.438 16.062 21.422 1 88.25 329 PRO B O 1
ATOM 5614 N N . TYR B 1 330 ? 16.828 17.844 20.234 1 91.06 330 TYR B N 1
ATOM 5615 C CA . TYR B 1 330 ? 17.719 17.516 19.125 1 91.06 330 TYR B CA 1
ATOM 5616 C C . TYR B 1 330 ? 19.109 18.078 19.359 1 91.06 330 TYR B C 1
ATOM 5618 O O . TYR B 1 330 ? 20.078 17.641 18.734 1 91.06 330 TYR B O 1
ATOM 5626 N N . GLY B 1 331 ? 19.25 19.016 20.328 1 81.12 331 GLY B N 1
ATOM 5627 C CA . GLY B 1 331 ? 20.531 19.594 20.703 1 81.12 331 GLY B CA 1
ATOM 5628 C C . GLY B 1 331 ? 21.016 20.656 19.734 1 81.12 331 GLY B C 1
ATOM 5629 O O . GLY B 1 331 ? 20.375 20.891 18.703 1 81.12 331 GLY B O 1
ATOM 5630 N N . THR B 1 332 ? 22 21.438 20.094 1 72.69 332 THR B N 1
ATOM 5631 C CA . THR B 1 332 ? 22.625 22.5 19.297 1 72.69 332 THR B CA 1
ATOM 5632 C C . THR B 1 332 ? 23.953 22.047 18.719 1 72.69 332 THR B C 1
ATOM 5634 O O . THR B 1 332 ? 25.016 22.516 19.156 1 72.69 332 THR B O 1
ATOM 5637 N N . CYS B 1 333 ? 23.922 21.062 18.047 1 80.31 333 CYS B N 1
ATOM 5638 C CA . CYS B 1 333 ? 25.141 20.438 17.531 1 80.31 333 CYS B CA 1
ATOM 5639 C C . CYS B 1 333 ? 25.516 21 16.172 1 80.31 333 CYS B C 1
ATOM 5641 O O . CYS B 1 333 ? 24.734 20.891 15.211 1 80.31 333 CYS B O 1
ATOM 5643 N N . GLU B 1 334 ? 26.625 21.609 16.109 1 90.94 334 GLU B N 1
ATOM 5644 C CA . GLU B 1 334 ? 27.141 22.156 14.852 1 90.94 334 GLU B CA 1
ATOM 5645 C C . GLU B 1 334 ? 27.203 21.062 13.781 1 90.94 334 GLU B C 1
ATOM 5647 O O . GLU B 1 334 ? 26.969 21.344 12.602 1 90.94 334 GLU B O 1
ATOM 5652 N N . MET B 1 335 ? 27.562 19.906 14.219 1 93.38 335 MET B N 1
ATOM 5653 C CA . MET B 1 335 ? 27.656 18.797 13.281 1 93.38 335 MET B CA 1
ATOM 5654 C C . MET B 1 335 ? 26.281 18.469 12.68 1 93.38 335 MET B C 1
ATOM 5656 O O . MET B 1 335 ? 26.188 18.156 11.5 1 93.38 335 MET B O 1
ATOM 5660 N N . ARG B 1 336 ? 25.281 18.547 13.438 1 95.81 336 ARG B N 1
ATOM 5661 C CA . ARG B 1 336 ? 23.922 18.281 12.969 1 95.81 336 ARG B CA 1
ATOM 5662 C C . ARG B 1 336 ? 23.453 19.344 11.992 1 95.81 336 ARG B C 1
ATOM 5664 O O . ARG B 1 336 ? 22.812 19.047 10.984 1 95.81 336 ARG B O 1
ATOM 5671 N N . GLU B 1 337 ? 23.766 20.562 12.305 1 96.5 337 GLU B N 1
ATOM 5672 C CA . GLU B 1 337 ? 23.453 21.641 11.367 1 96.5 337 GLU B CA 1
ATOM 5673 C C . GLU B 1 337 ? 24.188 21.453 10.039 1 96.5 337 GLU B C 1
ATOM 5675 O O . GLU B 1 337 ? 23.609 21.688 8.977 1 96.5 337 GLU B O 1
ATOM 5680 N N . ARG B 1 338 ? 25.422 21.078 10.109 1 96.62 338 ARG B N 1
ATOM 5681 C CA . ARG B 1 338 ? 26.172 20.797 8.883 1 96.62 338 ARG B CA 1
ATOM 5682 C C . ARG B 1 338 ? 25.5 19.672 8.086 1 96.62 338 ARG B C 1
ATOM 5684 O O . ARG B 1 338 ? 25.422 19.734 6.855 1 96.62 338 ARG B O 1
ATOM 5691 N N . ALA B 1 339 ? 25.078 18.672 8.797 1 97.5 339 ALA B N 1
ATOM 5692 C CA . ALA B 1 339 ? 24.344 17.578 8.148 1 97.5 339 ALA B CA 1
ATOM 5693 C C . ALA B 1 339 ? 23.078 18.094 7.473 1 97.5 339 ALA B C 1
ATOM 5695 O O . ALA B 1 339 ? 22.797 17.75 6.324 1 97.5 339 ALA B O 1
ATOM 5696 N N . ARG B 1 340 ? 22.297 18.906 8.172 1 98 340 ARG B N 1
ATOM 5697 C CA . ARG B 1 340 ? 21.078 19.484 7.609 1 98 340 ARG B CA 1
ATOM 5698 C C . ARG B 1 340 ? 21.391 20.25 6.336 1 98 340 ARG B C 1
ATOM 5700 O O . ARG B 1 340 ? 20.703 20.094 5.324 1 98 340 ARG B O 1
ATOM 5707 N N . GLN B 1 341 ? 22.406 21.047 6.391 1 97.94 341 GLN B N 1
ATOM 5708 C CA . GLN B 1 341 ? 22.797 21.859 5.242 1 97.94 341 GLN B CA 1
ATOM 5709 C C . GLN B 1 341 ? 23.25 20.984 4.074 1 97.94 341 GLN B C 1
ATOM 5711 O O . GLN B 1 341 ? 23 21.312 2.914 1 97.94 341 GLN B O 1
ATOM 5716 N N . ASP B 1 342 ? 23.953 19.953 4.402 1 98.38 342 ASP B N 1
ATOM 5717 C CA . ASP B 1 342 ? 24.391 19.016 3.371 1 98.38 342 ASP B CA 1
ATOM 5718 C C . ASP B 1 342 ? 23.188 18.422 2.625 1 98.38 342 ASP B C 1
ATOM 5720 O O . ASP B 1 342 ? 23.172 18.422 1.394 1 98.38 342 ASP B O 1
ATOM 5724 N N . VAL B 1 343 ? 22.172 17.984 3.297 1 98.81 343 VAL B N 1
ATOM 5725 C CA . VAL B 1 343 ? 20.953 17.438 2.693 1 98.81 343 VAL B CA 1
ATOM 5726 C C . VAL B 1 343 ? 20.234 18.531 1.905 1 98.81 343 VAL B C 1
ATOM 5728 O O . VAL B 1 343 ? 19.812 18.297 0.771 1 98.81 343 VAL B O 1
ATOM 5731 N N . ASN B 1 344 ? 20.094 19.703 2.484 1 98.88 344 ASN B N 1
ATOM 5732 C CA . ASN B 1 344 ? 19.406 20.812 1.822 1 98.88 344 ASN B CA 1
ATOM 5733 C C . ASN B 1 344 ? 20.094 21.219 0.53 1 98.88 344 ASN B C 1
ATOM 5735 O O . ASN B 1 344 ? 19.438 21.5 -0.473 1 98.88 344 ASN B O 1
ATOM 5739 N N . ASP B 1 345 ? 21.406 21.312 0.59 1 98.81 345 ASP B N 1
ATOM 5740 C CA . ASP B 1 345 ? 22.156 21.625 -0.624 1 98.81 345 ASP B CA 1
ATOM 5741 C C . ASP B 1 345 ? 21.891 20.578 -1.712 1 98.81 345 ASP B C 1
ATOM 5743 O O . ASP B 1 345 ? 21.734 20.922 -2.883 1 98.81 345 ASP B O 1
ATOM 5747 N N . TRP B 1 346 ? 21.891 19.359 -1.325 1 98.75 346 TRP B N 1
ATOM 5748 C CA . TRP B 1 346 ? 21.594 18.281 -2.258 1 98.75 346 TRP B CA 1
ATOM 5749 C C . TRP B 1 346 ? 20.172 18.422 -2.816 1 98.75 346 TRP B C 1
ATOM 5751 O O . TRP B 1 346 ? 19.953 18.266 -4.02 1 98.75 346 TRP B O 1
ATOM 5761 N N . ILE B 1 347 ? 19.188 18.719 -2.002 1 98.88 347 ILE B N 1
ATOM 5762 C CA . ILE B 1 347 ? 17.812 18.906 -2.449 1 98.88 347 ILE B CA 1
ATOM 5763 C C . ILE B 1 347 ? 17.766 20.016 -3.494 1 98.88 347 ILE B C 1
ATOM 5765 O O . ILE B 1 347 ? 17.125 19.875 -4.535 1 98.88 347 ILE B O 1
ATOM 5769 N N . ARG B 1 348 ? 18.469 21.094 -3.244 1 98.75 348 ARG B N 1
ATOM 5770 C CA . ARG B 1 348 ? 18.438 22.266 -4.105 1 98.75 348 ARG B CA 1
ATOM 5771 C C . ARG B 1 348 ? 19.094 21.984 -5.449 1 98.75 348 ARG B C 1
ATOM 5773 O O . ARG B 1 348 ? 18.672 22.5 -6.48 1 98.75 348 ARG B O 1
ATOM 5780 N N . LYS B 1 349 ? 20.109 21.094 -5.422 1 98.38 349 LYS B N 1
ATOM 5781 C CA . LYS B 1 349 ? 21.016 21.141 -6.566 1 98.38 349 LYS B CA 1
ATOM 5782 C C . LYS B 1 349 ? 21.047 19.797 -7.293 1 98.38 349 LYS B C 1
ATOM 5784 O O . LYS B 1 349 ? 21.531 19.703 -8.422 1 98.38 349 LYS B O 1
ATOM 5789 N N . SER B 1 350 ? 20.547 18.75 -6.656 1 97 350 SER B N 1
ATOM 5790 C CA . SER B 1 350 ? 20.75 17.391 -7.168 1 97 350 SER B CA 1
ATOM 5791 C C . SER B 1 350 ? 20.031 17.203 -8.5 1 97 350 SER B C 1
ATOM 5793 O O . SER B 1 350 ? 20.422 16.344 -9.297 1 97 350 SER B O 1
ATOM 5795 N N . GLY B 1 351 ? 18.906 17.922 -8.758 1 97.25 351 GLY B N 1
ATOM 5796 C CA . GLY B 1 351 ? 18.094 17.719 -9.945 1 97.25 351 GLY B CA 1
ATOM 5797 C C . GLY B 1 351 ? 17.219 16.484 -9.867 1 97.25 351 GLY B C 1
ATOM 5798 O O . GLY B 1 351 ? 16.594 16.094 -10.852 1 97.25 351 GLY B O 1
ATOM 5799 N N . VAL B 1 352 ? 17.188 15.859 -8.703 1 97.12 352 VAL B N 1
ATOM 5800 C CA . VAL B 1 352 ? 16.422 14.625 -8.523 1 97.12 352 VAL B CA 1
ATOM 5801 C C . VAL B 1 352 ? 14.93 14.945 -8.508 1 97.12 352 VAL B C 1
ATOM 5803 O O . VAL B 1 352 ? 14.133 14.227 -9.109 1 97.12 352 VAL B O 1
ATOM 5806 N N . PHE B 1 353 ? 14.531 15.977 -7.859 1 98.06 353 PHE B N 1
ATOM 5807 C CA . PHE B 1 353 ? 13.133 16.375 -7.746 1 98.06 353 PHE B CA 1
ATOM 5808 C C . PHE B 1 353 ? 12.695 17.156 -8.977 1 98.06 353 PHE B C 1
ATOM 5810 O O . PHE B 1 353 ? 13.508 17.797 -9.633 1 98.06 353 PHE B O 1
ATOM 5817 N N . ASP B 1 354 ? 11.406 17.078 -9.281 1 97.31 354 ASP B N 1
ATOM 5818 C CA . ASP B 1 354 ? 10.859 17.781 -10.43 1 97.31 354 ASP B CA 1
ATOM 5819 C C . ASP B 1 354 ? 10.781 19.281 -10.156 1 97.31 354 ASP B C 1
ATOM 5821 O O . ASP B 1 354 ? 10.766 20.094 -11.094 1 97.31 354 ASP B O 1
ATOM 5825 N N . ALA B 1 355 ? 10.68 19.656 -8.945 1 98 355 ALA B N 1
ATOM 5826 C CA . ALA B 1 355 ? 10.711 21.016 -8.453 1 98 355 ALA B CA 1
ATOM 5827 C C . ALA B 1 355 ? 11.133 21.062 -6.984 1 98 355 ALA B C 1
ATOM 5829 O O . ALA B 1 355 ? 11.062 20.062 -6.281 1 98 355 ALA B O 1
ATOM 5830 N N . VAL B 1 356 ? 11.641 22.234 -6.602 1 98.5 356 VAL B N 1
ATOM 5831 C CA . VAL B 1 356 ? 12.125 22.375 -5.234 1 98.5 356 VAL B CA 1
ATOM 5832 C C . VAL B 1 356 ? 11.359 23.5 -4.531 1 98.5 356 VAL B C 1
ATOM 5834 O O . VAL B 1 356 ? 11.102 24.547 -5.121 1 98.5 356 VAL B O 1
ATOM 5837 N N . VAL B 1 357 ? 10.906 23.266 -3.322 1 98.81 357 VAL B N 1
ATOM 5838 C CA . VAL B 1 357 ? 10.344 24.266 -2.42 1 98.81 357 VAL B CA 1
ATOM 5839 C C . VAL B 1 357 ? 11.328 24.562 -1.294 1 98.81 357 VAL B C 1
ATOM 5841 O O . VAL B 1 357 ? 11.586 23.703 -0.446 1 98.81 357 VAL B O 1
ATOM 5844 N N . ASP B 1 358 ? 11.844 25.766 -1.191 1 98.75 358 ASP B N 1
ATOM 5845 C CA . ASP B 1 358 ? 12.922 26.094 -0.261 1 98.75 358 ASP B CA 1
ATOM 5846 C C . ASP B 1 358 ? 12.367 26.625 1.058 1 98.75 358 ASP B C 1
ATOM 5848 O O . ASP B 1 358 ? 12.586 27.781 1.4 1 98.75 358 ASP B O 1
ATOM 5852 N N . PHE B 1 359 ? 11.805 25.797 1.886 1 98.88 359 PHE B N 1
ATOM 5853 C CA . PHE B 1 359 ? 11.203 26.172 3.156 1 98.88 359 PHE B CA 1
ATOM 5854 C C . PHE B 1 359 ? 12.266 26.562 4.168 1 98.88 359 PHE B C 1
ATOM 5856 O O . PHE B 1 359 ? 12.008 27.375 5.07 1 98.88 359 PHE B O 1
ATOM 5863 N N . ASP B 1 360 ? 13.469 26 4.055 1 98.75 360 ASP B N 1
ATOM 5864 C CA . ASP B 1 360 ? 14.57 26.438 4.898 1 98.75 360 ASP B CA 1
ATOM 5865 C C . ASP B 1 360 ? 14.805 27.953 4.75 1 98.75 360 ASP B C 1
ATOM 5867 O O . ASP B 1 360 ? 14.891 28.672 5.746 1 98.75 360 ASP B O 1
ATOM 5871 N N . ASN B 1 361 ? 14.891 28.359 3.521 1 98.44 361 ASN B N 1
ATOM 5872 C CA . ASN B 1 361 ? 15.109 29.781 3.248 1 98.44 361 ASN B CA 1
ATOM 5873 C C . ASN B 1 361 ? 13.977 30.625 3.811 1 98.44 361 ASN B C 1
ATOM 5875 O O . ASN B 1 361 ? 14.211 31.75 4.27 1 98.44 361 ASN B O 1
ATOM 5879 N N . VAL B 1 362 ? 12.758 30.172 3.789 1 98.75 362 VAL B N 1
ATOM 5880 C CA . VAL B 1 362 ? 11.594 30.891 4.289 1 98.75 362 VAL B CA 1
ATOM 5881 C C . VAL B 1 362 ? 11.672 31 5.809 1 98.75 362 VAL B C 1
ATOM 5883 O O . VAL B 1 362 ? 11.398 32.062 6.371 1 98.75 362 VAL B O 1
ATOM 5886 N N . LEU B 1 363 ? 12.156 29.969 6.469 1 98.81 363 LEU B N 1
ATOM 5887 C CA . LEU B 1 363 ? 11.969 29.812 7.906 1 98.81 363 LEU B CA 1
ATOM 5888 C C . LEU B 1 363 ? 13.195 30.297 8.672 1 98.81 363 LEU B C 1
ATOM 5890 O O . LEU B 1 363 ? 13.094 30.672 9.844 1 98.81 363 LEU B O 1
ATOM 5894 N N . ARG B 1 364 ? 14.32 30.312 8.086 1 98.19 364 ARG B N 1
ATOM 5895 C CA . ARG B 1 364 ? 15.57 30.5 8.82 1 98.19 364 ARG B CA 1
ATOM 5896 C C . ARG B 1 364 ? 15.766 31.969 9.188 1 98.19 364 ARG B C 1
ATOM 5898 O O . ARG B 1 364 ? 15.336 32.875 8.453 1 98.19 364 ARG B O 1
ATOM 5905 N N . SER B 1 365 ? 16.438 32.156 10.305 1 97.5 365 SER B N 1
ATOM 5906 C CA . SER B 1 365 ? 16.828 33.5 10.75 1 97.5 365 SER B CA 1
ATOM 5907 C C . SER B 1 365 ? 17.938 34.062 9.891 1 97.5 365 SER B C 1
ATOM 5909 O O . SER B 1 365 ? 18.875 33.344 9.523 1 97.5 365 SER B O 1
ATOM 5911 N N . ALA B 1 366 ? 17.891 35.312 9.602 1 95.75 366 ALA B N 1
ATOM 5912 C CA . ALA B 1 366 ? 18.953 35.969 8.883 1 95.75 366 ALA B CA 1
ATOM 5913 C C . ALA B 1 366 ? 20.219 36.094 9.742 1 95.75 366 ALA B C 1
ATOM 5915 O O . ALA B 1 366 ? 21.328 36.156 9.219 1 95.75 366 ALA B O 1
ATOM 5916 N N . LYS B 1 367 ? 20.031 36.125 11.039 1 95.5 367 LYS B N 1
ATOM 5917 C CA . LYS B 1 367 ? 21.125 36.281 11.984 1 95.5 367 LYS B CA 1
ATOM 5918 C C . LYS B 1 367 ? 21.859 34.938 12.195 1 95.5 367 LYS B C 1
ATOM 5920 O O . LYS B 1 367 ? 23.078 34.906 12.289 1 95.5 367 LYS B O 1
ATOM 5925 N N . ASP B 1 368 ? 21.156 33.938 12.312 1 95.19 368 ASP B N 1
ATOM 5926 C CA . ASP B 1 368 ? 21.656 32.594 12.508 1 95.19 368 ASP B CA 1
ATOM 5927 C C . ASP B 1 368 ? 20.844 31.578 11.703 1 95.19 368 ASP B C 1
ATOM 5929 O O . ASP B 1 368 ? 19.781 31.125 12.148 1 95.19 368 ASP B O 1
ATOM 5933 N N . GLY B 1 369 ? 21.328 31.156 10.586 1 95.38 36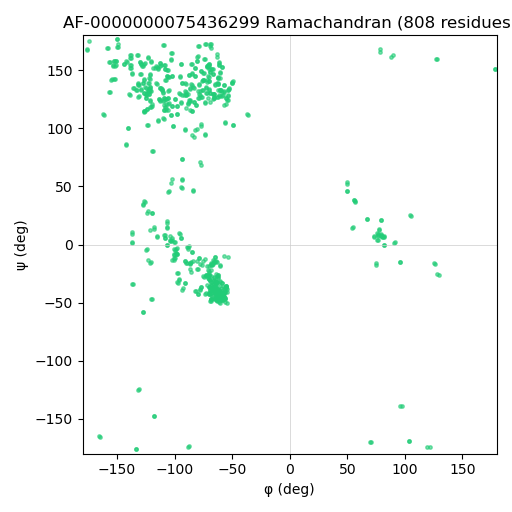9 GLY B N 1
ATOM 5934 C CA . GLY B 1 369 ? 20.609 30.312 9.633 1 95.38 369 GLY B CA 1
ATOM 5935 C C . GLY B 1 369 ? 20.281 28.938 10.18 1 95.38 369 GLY B C 1
ATOM 5936 O O . GLY B 1 369 ? 19.5 28.203 9.578 1 95.38 369 GLY B O 1
ATOM 5937 N N . SER B 1 370 ? 20.844 28.562 11.344 1 96.25 370 SER B N 1
ATOM 5938 C CA . SER B 1 370 ? 20.562 27.266 11.961 1 96.25 370 SER B CA 1
ATOM 5939 C C . SER B 1 370 ? 19.297 27.312 12.812 1 96.25 370 SER B C 1
ATOM 5941 O O . SER B 1 370 ? 18.828 26.281 13.289 1 96.25 370 SER B O 1
ATOM 5943 N N . ARG B 1 371 ? 18.75 28.531 12.953 1 96.75 371 ARG B N 1
ATOM 5944 C CA . ARG B 1 371 ? 17.594 28.734 13.82 1 96.75 371 ARG B CA 1
ATOM 5945 C C . ARG B 1 371 ? 16.406 29.297 13.039 1 96.75 371 ARG B C 1
ATOM 5947 O O . ARG B 1 371 ? 16.578 29.922 11.992 1 96.75 371 ARG B O 1
ATOM 5954 N N . LEU B 1 372 ? 15.203 29.078 13.586 1 98 372 LEU B N 1
ATOM 5955 C CA . LEU B 1 372 ? 14.016 29.734 13.055 1 98 372 LEU B CA 1
ATOM 5956 C C . LEU B 1 372 ? 14.07 31.234 13.273 1 98 372 LEU B C 1
ATOM 5958 O O . LEU B 1 372 ? 14.656 31.703 14.258 1 98 372 LEU B O 1
ATOM 5962 N N . LYS B 1 373 ? 13.477 32 12.281 1 98.25 373 LYS B N 1
ATOM 5963 C CA . LYS B 1 373 ? 13.211 33.406 12.602 1 98.25 373 LYS B CA 1
ATOM 5964 C C . LYS B 1 373 ? 12.492 33.531 13.938 1 98.25 373 LYS B C 1
ATOM 5966 O O . LYS B 1 373 ? 11.609 32.75 14.25 1 98.25 373 LYS B O 1
ATOM 5971 N N . GLU B 1 374 ? 12.891 34.531 14.656 1 97.44 374 GLU B N 1
ATOM 5972 C CA . GLU B 1 374 ? 12.297 34.719 15.977 1 97.44 374 GLU B CA 1
ATOM 5973 C C . GLU B 1 374 ? 10.773 34.844 15.891 1 97.44 374 GLU B C 1
ATOM 5975 O O . GLU B 1 374 ? 10.055 34.25 16.688 1 97.44 374 GLU B O 1
ATOM 5980 N N . GLU B 1 375 ? 10.25 35.5 14.891 1 98.06 375 GLU B N 1
ATOM 5981 C CA . GLU B 1 375 ? 8.812 35.75 14.742 1 98.06 375 GLU B CA 1
ATOM 5982 C C . GLU B 1 375 ? 8.094 34.469 14.297 1 98.06 375 GLU B C 1
ATOM 5984 O O . GLU B 1 375 ? 6.863 34.406 14.336 1 98.06 375 GLU B O 1
ATOM 5989 N N . PHE B 1 376 ? 8.898 33.469 13.836 1 98.69 376 PHE B N 1
ATOM 5990 C CA . PHE B 1 376 ? 8.328 32.219 13.305 1 98.69 376 PHE B CA 1
ATOM 5991 C C . PHE B 1 376 ? 8.398 31.109 14.344 1 98.69 376 PHE B C 1
ATOM 5993 O O . PHE B 1 376 ? 7.758 30.078 14.188 1 98.69 376 PHE B O 1
ATOM 6000 N N . ASP B 1 377 ? 9.164 31.312 15.391 1 98.12 377 ASP B N 1
ATOM 6001 C CA . ASP B 1 377 ? 9.453 30.281 16.391 1 98.12 377 ASP B CA 1
ATOM 6002 C C . ASP B 1 377 ? 8.281 30.125 17.359 1 98.12 377 ASP B C 1
ATOM 6004 O O . ASP B 1 377 ? 7.859 31.078 18 1 98.12 377 ASP B O 1
ATOM 6008 N N . SER B 1 378 ? 7.793 28.922 17.5 1 97.75 378 SER B N 1
ATOM 6009 C CA . SER B 1 378 ? 6.676 28.656 18.406 1 97.75 378 SER B CA 1
ATOM 6010 C C . SER B 1 378 ? 7.145 28.578 19.859 1 97.75 378 SER B C 1
ATOM 6012 O O . SER B 1 378 ? 6.332 28.609 20.781 1 97.75 378 SER B O 1
ATOM 6014 N N . GLY B 1 379 ? 8.445 28.516 20.078 1 97.38 379 GLY B N 1
ATOM 6015 C CA . GLY B 1 379 ? 8.992 28.453 21.422 1 97.38 379 GLY B CA 1
ATOM 6016 C C . GLY B 1 379 ? 9.961 27.297 21.625 1 97.38 379 GLY B C 1
ATOM 6017 O O . GLY B 1 379 ? 10.875 27.391 22.453 1 97.38 379 GLY B O 1
ATOM 6018 N N . ASP B 1 380 ? 9.828 26.203 20.828 1 96.44 380 ASP B N 1
ATOM 6019 C CA . ASP B 1 380 ? 10.68 25.047 21.062 1 96.44 380 ASP B CA 1
ATOM 6020 C C . ASP B 1 380 ? 11.844 25.016 20.078 1 96.44 380 ASP B C 1
ATOM 6022 O O . ASP B 1 380 ? 12.664 24.094 20.094 1 96.44 380 ASP B O 1
ATOM 6026 N N . HIS B 1 381 ? 11.836 26.016 19.109 1 96.75 381 HIS B N 1
ATOM 6027 C CA . HIS B 1 381 ? 12.938 26.25 18.188 1 96.75 381 HIS B CA 1
ATOM 6028 C C . HIS B 1 381 ? 12.969 25.203 17.078 1 96.75 381 HIS B C 1
ATOM 6030 O O . HIS B 1 381 ? 13.953 25.109 16.344 1 96.75 381 HIS B O 1
ATOM 6036 N N . LEU B 1 382 ? 11.93 24.375 16.969 1 97.62 382 LEU B N 1
ATOM 6037 C CA . LEU B 1 382 ? 11.82 23.375 15.914 1 97.62 382 LEU B CA 1
ATOM 6038 C C . LEU B 1 382 ? 10.562 23.594 15.078 1 97.62 382 LEU B C 1
ATOM 6040 O O . LEU B 1 382 ? 10.633 23.594 13.844 1 97.62 382 LEU B O 1
ATOM 6044 N N . HIS B 1 383 ? 9.438 23.812 15.781 1 98.62 383 HIS B N 1
ATOM 6045 C CA . HIS B 1 383 ? 8.148 23.906 15.109 1 98.62 383 HIS B CA 1
ATOM 6046 C C . HIS B 1 383 ? 7.777 25.344 14.812 1 98.62 383 HIS B C 1
ATOM 6048 O O . HIS B 1 383 ? 7.82 26.203 15.695 1 98.62 383 HIS B O 1
ATOM 6054 N N . PRO B 1 384 ? 7.383 25.656 13.5 1 98.56 384 PRO B N 1
ATOM 6055 C CA . PRO B 1 384 ? 6.895 27 13.133 1 98.56 384 PRO B CA 1
ATOM 6056 C C . PRO B 1 384 ? 5.535 27.312 13.75 1 98.56 384 PRO B C 1
ATOM 6058 O O . PRO B 1 384 ? 4.738 26.406 14 1 98.56 384 PRO B O 1
ATOM 6061 N N . ASN B 1 385 ? 5.309 28.609 14.039 1 98.56 385 ASN B N 1
ATOM 6062 C CA . ASN B 1 385 ? 3.988 29.062 14.461 1 98.56 385 ASN B CA 1
ATOM 6063 C C . ASN B 1 385 ? 3.117 29.438 13.258 1 98.56 385 ASN B C 1
ATOM 6065 O O . ASN B 1 385 ? 3.494 29.188 12.109 1 98.56 385 ASN B O 1
ATOM 6069 N N . VAL B 1 386 ? 1.928 29.984 13.445 1 98.69 386 VAL B N 1
ATOM 6070 C CA . VAL B 1 386 ? 0.951 30.25 12.398 1 98.69 386 VAL B CA 1
ATOM 6071 C C . VAL B 1 386 ? 1.501 31.281 11.422 1 98.69 386 VAL B C 1
ATOM 6073 O O . VAL B 1 386 ? 1.282 31.188 10.211 1 98.69 386 VAL B O 1
ATOM 6076 N N . ALA B 1 387 ? 2.252 32.281 11.953 1 98.81 387 ALA B N 1
ATOM 6077 C CA . ALA B 1 387 ? 2.875 33.25 11.078 1 98.81 387 ALA B CA 1
ATOM 6078 C C . ALA B 1 387 ? 3.832 32.594 10.094 1 98.81 387 ALA B C 1
ATOM 6080 O O . ALA B 1 387 ? 3.881 32.969 8.914 1 98.81 387 ALA B O 1
ATOM 6081 N N . ALA B 1 388 ? 4.602 31.672 10.586 1 98.88 388 ALA B N 1
ATOM 6082 C CA . ALA B 1 388 ? 5.492 30.891 9.719 1 98.88 388 ALA B CA 1
ATOM 6083 C C . ALA B 1 388 ? 4.695 30.094 8.703 1 98.88 388 ALA B C 1
ATOM 6085 O O . ALA B 1 388 ? 5.082 30 7.531 1 98.88 388 ALA B O 1
ATOM 6086 N N . PHE B 1 389 ? 3.6 29.484 9.156 1 98.88 389 PHE B N 1
ATOM 6087 C CA . PHE B 1 389 ? 2.744 28.703 8.266 1 98.88 389 PHE B CA 1
ATOM 6088 C C . PHE B 1 389 ? 2.232 29.578 7.117 1 98.88 389 PHE B C 1
ATOM 6090 O O . PHE B 1 389 ? 2.193 29.125 5.965 1 98.88 389 PHE B O 1
ATOM 6097 N N . GLU B 1 390 ? 1.851 30.797 7.41 1 98.88 390 GLU B N 1
ATOM 6098 C CA . GLU B 1 390 ? 1.425 31.734 6.383 1 98.88 390 GLU B CA 1
ATOM 6099 C C . GLU B 1 390 ? 2.541 32 5.375 1 98.88 390 GLU B C 1
ATOM 6101 O O . GLU B 1 390 ? 2.303 32 4.164 1 98.88 390 GLU B O 1
ATOM 6106 N N . ALA B 1 391 ? 3.744 32.219 5.891 1 98.88 391 ALA B N 1
ATOM 6107 C CA . ALA B 1 391 ? 4.898 32.469 5.031 1 98.88 391 ALA B CA 1
ATOM 6108 C C . ALA B 1 391 ? 5.211 31.266 4.152 1 98.88 391 ALA B C 1
ATOM 6110 O O . ALA B 1 391 ? 5.547 31.406 2.977 1 98.88 391 ALA B O 1
ATOM 6111 N N . MET B 1 392 ? 5.145 30.062 4.688 1 98.88 392 MET B N 1
ATOM 6112 C CA . MET B 1 392 ? 5.383 28.844 3.936 1 98.88 392 MET B CA 1
ATOM 6113 C C . MET B 1 392 ? 4.375 28.688 2.801 1 98.88 392 MET B C 1
ATOM 6115 O O . MET B 1 392 ? 4.754 28.422 1.658 1 98.88 392 MET B O 1
ATOM 6119 N N . ALA B 1 393 ? 3.078 28.844 3.123 1 98.88 393 ALA B N 1
ATOM 6120 C CA . ALA B 1 393 ? 2.037 28.75 2.104 1 98.88 393 ALA B CA 1
ATOM 6121 C C . ALA B 1 393 ? 2.262 29.781 1.001 1 98.88 393 ALA B C 1
ATOM 6123 O O . ALA B 1 393 ? 2.104 29.469 -0.183 1 98.88 393 ALA B O 1
ATOM 6124 N N . ALA B 1 394 ? 2.664 30.969 1.438 1 98.62 394 ALA B N 1
ATOM 6125 C CA . ALA B 1 394 ? 2.879 32.062 0.495 1 98.62 394 ALA B CA 1
ATOM 6126 C C . ALA B 1 394 ? 4.051 31.766 -0.437 1 98.62 394 ALA B C 1
ATOM 6128 O O . ALA B 1 394 ? 4.047 32.188 -1.601 1 98.62 394 ALA B O 1
ATOM 6129 N N . ALA B 1 395 ? 4.996 31.047 0.053 1 98.44 395 ALA B N 1
ATOM 6130 C CA . ALA B 1 395 ? 6.234 30.828 -0.686 1 98.44 395 ALA B CA 1
ATOM 6131 C C . ALA B 1 395 ? 6.102 29.641 -1.639 1 98.44 395 ALA B C 1
ATOM 6133 O O . ALA B 1 395 ? 6.945 29.438 -2.52 1 98.44 395 ALA B O 1
ATOM 6134 N N . PHE B 1 396 ? 5.113 28.781 -1.489 1 98.56 396 PHE B N 1
ATOM 6135 C CA . PHE B 1 396 ? 4.941 27.609 -2.342 1 98.56 396 PHE B CA 1
ATOM 6136 C C . PHE B 1 396 ? 4.758 28.016 -3.797 1 98.56 396 PHE B C 1
ATOM 6138 O O . PHE B 1 396 ? 3.916 28.875 -4.105 1 98.56 396 PHE B O 1
ATOM 6145 N N . PRO B 1 397 ? 5.453 27.406 -4.754 1 97.56 397 PRO B N 1
ATOM 6146 C CA . PRO B 1 397 ? 5.406 27.828 -6.152 1 97.56 397 PRO B CA 1
ATOM 6147 C C . PRO B 1 397 ? 4.227 27.219 -6.914 1 97.56 397 PRO B C 1
ATOM 6149 O O . PRO B 1 397 ? 4.383 26.203 -7.598 1 97.56 397 PRO B O 1
ATOM 6152 N N . LEU B 1 398 ? 3.139 27.906 -7.004 1 96.94 398 LEU B N 1
ATOM 6153 C CA . LEU B 1 398 ? 1.911 27.391 -7.598 1 96.94 398 LEU B CA 1
ATOM 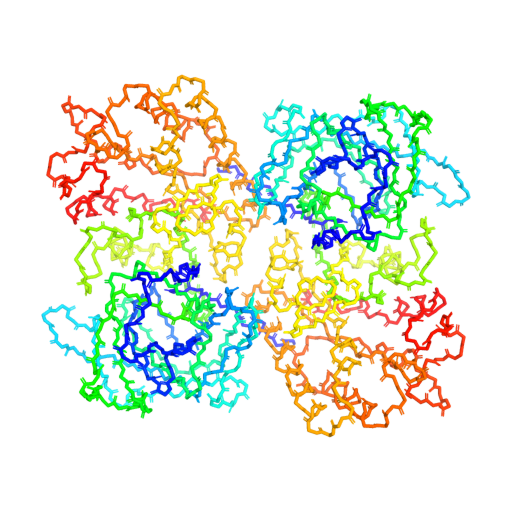6154 C C . LEU B 1 398 ? 2.061 27.234 -9.109 1 96.94 398 LEU B C 1
ATOM 6156 O O . LEU B 1 398 ? 1.375 26.422 -9.727 1 96.94 398 LEU B O 1
ATOM 6160 N N . ASP B 1 399 ? 2.975 27.938 -9.734 1 94.81 399 ASP B N 1
ATOM 6161 C CA . ASP B 1 399 ? 3.143 27.922 -11.188 1 94.81 399 ASP B CA 1
ATOM 6162 C C . ASP B 1 399 ? 3.666 26.578 -11.672 1 94.81 399 ASP B C 1
ATOM 6164 O O . ASP B 1 399 ? 3.582 26.266 -12.859 1 94.81 399 ASP B O 1
ATOM 6168 N N . ILE B 1 400 ? 4.191 25.797 -10.742 1 94.5 400 ILE B N 1
ATOM 6169 C CA . ILE B 1 400 ? 4.762 24.5 -11.109 1 94.5 400 ILE B CA 1
ATOM 6170 C C . ILE B 1 400 ? 3.67 23.594 -11.664 1 94.5 400 ILE B C 1
ATOM 6172 O O . ILE B 1 400 ? 3.938 22.75 -12.523 1 94.5 400 ILE B O 1
ATOM 6176 N N . PHE B 1 401 ? 2.496 23.734 -11.203 1 93.25 401 PHE B N 1
ATOM 6177 C CA . PHE B 1 401 ? 1.404 22.875 -11.641 1 93.25 401 PHE B CA 1
ATOM 6178 C C . PHE B 1 401 ? 1.097 23.094 -13.117 1 93.25 401 PHE B C 1
ATOM 6180 O O . PHE B 1 401 ? 0.748 22.156 -13.828 1 93.25 401 PHE B O 1
ATOM 6187 N N . GLU B 1 402 ? 1.213 24.312 -13.539 1 90.5 402 GLU B N 1
ATOM 6188 C CA . GLU B 1 402 ? 1.049 24.625 -14.953 1 90.5 402 GLU B CA 1
ATOM 6189 C C . GLU B 1 402 ? 2.201 24.062 -15.781 1 90.5 402 GLU B C 1
ATOM 6191 O O . GLU B 1 402 ? 1.99 23.547 -16.875 1 90.5 402 GLU B O 1
ATOM 6196 N N . GLN B 1 403 ? 3.334 24.156 -15.234 1 90.31 403 GLN B N 1
ATOM 6197 C CA . GLN B 1 403 ? 4.531 23.672 -15.922 1 90.31 403 GLN B CA 1
ATOM 6198 C C . GLN B 1 403 ? 4.48 22.172 -16.125 1 90.31 403 GLN B C 1
ATOM 6200 O O . GLN B 1 403 ? 4.938 21.656 -17.141 1 90.31 403 GLN B O 1
ATOM 6205 N N . PHE B 1 404 ? 3.924 21.453 -15.164 1 89.62 404 PHE B N 1
ATOM 6206 C CA . PHE B 1 404 ? 3.863 20 -15.234 1 89.62 404 PHE B CA 1
ATOM 6207 C C . PHE B 1 404 ? 2.85 19.547 -16.281 1 89.62 404 PHE B C 1
ATOM 6209 O O . PHE B 1 404 ? 2.904 18.422 -16.766 1 89.62 404 PHE B O 1
ATOM 6216 N N . GLU B 1 405 ? 1.855 20.297 -16.594 1 82.62 405 GLU B N 1
ATOM 6217 C CA . GLU B 1 405 ? 0.813 19.938 -17.562 1 82.62 405 GLU B CA 1
ATOM 6218 C C . GLU B 1 405 ? 1.227 20.312 -18.984 1 82.62 405 GLU B C 1
ATOM 6220 O O . GLU B 1 405 ? 0.614 19.859 -19.953 1 82.62 405 GLU B O 1
ATOM 6225 N N . SER B 1 406 ? 2.156 21.234 -19.172 1 70.25 406 SER B N 1
ATOM 6226 C CA . SER B 1 406 ? 2.611 21.656 -20.5 1 70.25 406 SER B CA 1
ATOM 6227 C C . SER B 1 406 ? 3.607 20.672 -21.078 1 70.25 406 SER B C 1
ATOM 6229 O O . SER B 1 406 ? 3.57 20.391 -22.281 1 70.25 406 SER B O 1
#

InterPro domains:
  IPR013830 SGNH hydrolase-type esterase domain [PF13472] (198-388)
  IPR036514 SGNH hydrolase superfamily [G3DSA:3.40.50.1110] (182-397)
  IPR053140 GDSL lipase Rv0518-like [PTHR43784] (5-403)

Solvent-accessible surface area (backbone atoms only — not comparable to full-atom values): 39746 Å² total; per-residue (Å²): 125,83,74,65,63,41,29,26,44,19,28,31,53,39,77,30,70,49,48,79,92,72,49,68,56,78,82,42,32,50,95,66,29,25,37,48,33,18,17,40,34,35,37,50,63,29,36,46,54,32,54,36,29,32,46,27,39,37,18,53,53,13,80,56,67,41,52,34,54,36,35,24,39,28,40,36,28,69,70,52,96,59,37,36,47,38,28,64,29,33,41,55,92,55,54,39,79,46,30,38,89,88,28,53,53,39,76,23,40,31,34,15,61,45,66,38,42,82,36,88,50,73,46,47,60,64,38,55,38,26,43,18,39,20,18,62,80,22,41,53,48,88,32,38,26,19,27,69,64,50,50,24,32,17,31,36,22,68,43,86,46,52,76,46,40,57,70,62,64,95,66,52,46,73,44,49,33,44,67,32,64,40,33,34,31,26,56,58,53,91,72,52,71,31,15,36,36,36,38,24,17,31,65,61,43,24,53,65,36,56,70,25,56,67,43,24,29,64,46,44,29,48,57,53,26,64,75,32,92,72,42,48,34,36,16,49,28,54,40,23,30,50,61,19,20,45,70,44,68,53,55,38,72,13,42,62,45,36,39,48,67,69,42,63,48,37,35,36,56,38,35,35,36,43,44,60,44,60,50,47,61,38,70,43,58,97,43,69,69,50,38,50,50,51,40,53,50,48,55,52,49,52,51,48,52,42,53,61,37,19,26,70,67,33,48,36,32,36,33,34,57,61,31,43,33,67,10,70,92,53,36,72,48,66,67,54,51,51,37,53,48,53,48,31,49,42,61,74,64,65,69,76,47,78,41,71,41,62,45,24,74,72,42,26,18,92,88,44,65,48,18,43,22,75,88,23,39,61,75,59,26,54,44,45,21,46,62,32,22,52,52,50,30,69,65,51,70,69,65,52,62,57,60,73,74,107,125,82,76,66,63,42,29,26,42,18,28,31,53,38,79,28,72,50,50,79,91,72,49,68,56,78,82,42,32,49,95,65,29,26,37,49,32,18,18,40,34,35,39,51,63,29,36,47,56,32,53,36,30,32,46,27,41,38,18,53,53,12,82,55,67,41,52,33,56,36,35,22,38,29,39,36,28,67,73,50,99,60,37,37,46,36,30,65,28,35,42,55,91,56,53,41,78,46,29,40,88,85,29,52,52,41,75,23,41,31,34,15,61,44,66,39,43,82,36,88,51,72,45,48,59,65,38,56,37,26,43,18,38,20,16,63,78,22,39,54,49,88,33,38,26,19,27,69,66,50,51,22,34,17,32,35,24,68,42,87,49,54,76,45,40,56,70,60,66,95,65,51,44,72,44,50,32,44,66,32,64,41,32,34,30,26,56,59,54,91,73,53,70,30,14,36,34,36,38,24,16,29,64,62,42,23,52,66,36,55,70,26,55,66,42,23,29,63,47,44,29,48,59,54,25,62,74,31,92,74,41,46,36,36,15,50,28,54,40,22,30,50,60,20,18,45,72,42,68,52,54,38,73,13,43,61,46,38,40,50,68,68,42,63,47,38,34,35,55,39,36,36,37,42,44,59,44,59,49,47,62,40,71,43,57,98,44,70,69,49,38,51,50,51,42,54,49,49,55,52,48,52,51,48,53,41,54,61,38,19,25,68,67,33,47,34,31,36,32,34,57,60,31,42,33,69,11,70,91,53,37,75,46,68,68,53,50,52,37,52,49,53,48,32,51,43,62,73,64,64,69,76,46,78,41,71,42,64,45,24,73,72,42,27,17,90,88,44,63,50,19,43,23,76,87,23,40,62,76,58,26,54,44,46,21,46,65,33,21,52,51,51,29,69,65,51,69,67,67,53,62,57,61,72,73,106

Sequence (812 aa):
MKSLSKWVTVWAPTPQPTEEADMPSYPLTQHGVAFRNTTIRQTLRVTAGGDSIRIRLSNLFGLETLHISRAVIAVPRSHYSLGCCGSASILKGTAQQVLLDGEQTISVPGGSHVVSDCLKFPIKAGQVLSISIFLQKGHHSQQITSHPGSRTDSWLCHGDQSMASELSGSDLRSLTHWYFLSGVEICQDAAHHGTLVLLGDSITDGRCSTDNANNRWPDLLFDRMQQHPFAQNIAIINQAVGGGRVLQDGKGPSLLSRLDRDAVAQPGRRYILVFHGVNDLGTADSDTASLQQVTKALKKAYRQIVSRCHAHGLHVLGATIGPMGGNEPYGTCEMRERARQDVNDWIRKSGVFDAVVDFDNVLRSAKDGSRLKEEFDSGDHLHPNVAAFEAMAAAFPLDIFEQFESMKSLSKWVTVWAPTPQPTEEADMPSYPLTQHGVAFRNTTIRQTLRVTAGGDSIRIRLSNLFGLETLHISRAVIAVPRSHYSLGCCGSASILKGTAQQVLLDGEQTISVPGGSHVVSDCLKFPIKAGQVLSISIFLQKGHHSQQITSHPGSRTDSWLCHGDQSMASELSGSDLRSLTHWYFLSGVEICQDAAHHGTLVLLGDSITDGRCSTDNANNRWPDLLFDRMQQHPFAQNIAIINQAVGGGRVLQDGKGPSLLSRLDRDAVAQPGRRYILVFHGVNDLGTADSDTASLQQVTKALKKAYRQIVSRCHAHGLHVLGATIGPMGGNEPYGTCEMRERARQDVNDWIRKSGVFDAVVDFDNVLRSAKDGSRLKEEFDSGDHLHPNVAAFEAMAAAFPLDIFEQFES

Foldseek 3Di:
DPDPFFKAFFEFEAKFFDDPVLADDPPQDPDQFHQAQKKKKAKDWGAAWAQKKKFKFDLQQAQAKAKWQWKKKFAAAADDPQGRFQGQFGDLVGIDTWAAPNHGMDIDGHNGMDITPIDRRTDHGGGMMMMMIHHNGGGRRRRWIWAQLQLTKMWMDGHPCNSPRGDDDPPIDIHSIGTRTGTMMHRDDPQAQFEEEEEEEVLLSAPQEHRRNQLRLQSLLSVVLCVPPNSVRYRYYRHYYYLEAQQAGGSGGHCLVCVCPRAVPGGRHAEYEYAYHPSLLLPFDLDLVRLVVSLVVVLVSVLVSLVVCVVSPHAYEYEQHAAQAPQPSSYRRPSSLVSSVSNRVCSVPVPSHPYYQYLLVQFADPVGSNFGHPQQDSPNRRHGHSVSSNSSSVRDDSCVSVVSVD/DPDPFFKAFFEFEAKFFDDPVLADDPPQDPDQFHNAQKKKKAKDWGAAWAQKKKFKFDLQQAQAKAKWQWKKKFAAAADDPQGRFQGQFGDLVGIDTWAAPNHGMDIDGHNGMDITPIDRRTDHGGGMMMMMIGDNGGGRRRRWIWAQLQLTKMWMDGHPCNSPRGDDDPPIDIHSIGTRTGTMMHRDDPQAQFEEEEEEEVLLSAPQEHRRNLLRLQSLLSVVLCVPPQSVRYRYYRHYYYLEAQQAGGSGGHCLVCVCPRAVPGGRHAEYEYAYHPSLLLPFDLDLVRLVVSLVVVLVSVLVSLVVCVVSVHAYEYEQHAAQAPQPSSYRRPSSLVSSVSNRVCSVPVPSHPYYQYLLVQFADPVGSNFGHPQQDSPNRRHGHSVSSNSSSVRDDSCVSVVSVD

pLDDT: mean 95.51, std 6.79, range [36.53, 98.94]